Protein AF-A0A8C5LQL3-F1 (afdb_monomer)

Radius of gyration: 34.6 Å; Cα contacts (8 Å, |Δi|>4): 1559; chains: 1; bounding box: 92×81×126 Å

Sequence (1060 aa):
MASDPKKTKRLETPRVLIRLCDSFFYTSEKMIAPMVPAKKSVRVFYKLHPVTMYKIICDTGERFGLEMTELKWCPLKEDSRELVGNLFIHYRALDPWNEVLLAQYVEKLQSELQEFNITNVSIHEVKDQTTLSQPVISEIEYNVYKLKLNYENFQVQQTKLSTLEILPVEFQNIQMLLADLEESRTRIAIFSHNAVGKSFFLNLLLLLTSESHEDYGKQEKRKILLPEEIEGNPTVKVVKDEQFGDLPEAVRDLLSSVEDDEQDFKNLVQPLCNPLIFSNKENVQSEEQFSKLSDYFTDRKRIEIEPYLMPEKEFDESFLTTTKCVIKVKYGTTFQMKIEYFDEEQLQNQLFELVSLYQASEETESTYIFQEMKERAVTSLKAKLSILTEYDEERFKNQLESFKSPEDIKLYEDIKTFAGKTELHIGKGINATEDRLALRAILKDHTRQQPDNPMILRKQIAAVKSIVVYVPSKLLYGGKEILDMPGTDDSDPLAMSFIQDALDTVDVVLLISEYAFTIAGQEVKDTLKTSRFIKNWMQNSEKYKLMLLSYTEKTWQLGKNDLKKLQKLFEQENSKRQKEMSELSKLIHPDSLSQSMKDNTITSRVLPVLYTSIHAMQGNAHEIIEENEDYLKYAGIDQLITHLDAFIVQRNTSLIKEIEEKISALQNKQKNEVTEDQESKNGTSSQSTSFAQESSFLKKNEDLFSGVKKKLEHIITETVEKKMESIFVKFAQHAMKRWTQIGNRVNNPGIFNPQFYGKNPLFKDKLYILFDDLDKEMSPVFETLIRELQAALAEYKSQAIALFTSELDGKRVNSHTVGNSLEHALTWHFGKTRSSMNEHTCKLTFEKHLKDSLKRHLLEPAYKDGIEHTKRKMGRHIKNVLSAVRTSFLKDIISLCNERWPSNLARFMVRACNPLISNPKSQPQGCTFCGDIKCSVCFYIESSSTFKSSNKGTIYIIQDRLNCASKNVIYLITCKKCSAQYVGQTTQSIRRRFVYHLSTIKCKKDLALPKHYNTADHSLQDISLMVIEQVTNESSILQREQYWISELNTLKPSGLNCIN

Mean predicted aligned error: 15.99 Å

Organism: NCBI:txid445787

pLDDT: mean 78.41, std 15.05, range [25.22, 96.31]

Secondary structure (DSSP, 8-state):
----------PPPPEEEEEEEEPP-B-TTSPBP-B--GGG-HHHHHHH-HHHHHHHHHHHHHHTTEEEEEEEEEE-TT---TT-EEEEEEEEESS---HHHHHHHHHHHHHHHHTTT--SEEEEE-SS-------B--HHHHHHHHHHHHHHHHHHHHHHH-SSS---HHHHHHHHHHHHHHH--EEEEEEEGGGTTHHHHHHHHHHHTBPPHHHHHHGGGS----GGGS-S--BHHHHHHTT-TTS-HHHHHHHHT-S-TTSBHHHHHGGGEEE-----HHHHHGGGGGGGTHHHHHT-S------SSSPP------TTSS--PPEEEEE-SS-EEEEEEPPHHHHHHHHHHHHHHHTTTT-TT--HHHHHHHHHHHHHHHHHHHHHBS--HHHHHHTTTT--SGGGSPBPGGGGGTTT-EEEEE--SS-HHHHHHHHHHHHHHHH---TTS-HHHHHHHHHEEEEEEEE-BGGGTTTEEEEEPPP--TT-HHHHHHHHHHHTT-SEEEEEESSSSS---HHHHHHHHHSHHHHHHHH-TTTSEEEEEE--TTT----TT-HHHHHHHHHHHHHHHHHHHHHHHHHH-TT---HHHHHHSEEEE--HHHHHHHHT-SS-HHHHHHHTHHHHHHH-HHHHHHHHHHHHHHHHHHHHHHHHHHHHHHHHHHHHHTTSTTS--------PPPTHHHHHHHHHHHHHHHHHHHHHHHHHHHIIIIIIHHHHHHHHHHHHHHHHHHGGG---GGGG-GGGTT--TT-SS-GGGGSTTHHHHHHHHHHHHHHHHHHHHHHHHHHHHHHHHHHS-TTS--HHHHHHHHHHHHHHHH-SSSS-SSHHHHHHHHHHHHHHHHIIIIIHHHHHH-HHHHHHHHHHHHHHHHHHHHHHHHHHHHHHHHHTS-TTHHHHHHHHTS---S-TTSPPSEE---S-TT-TTTTTBPPBSEEE-TTT--EEE--SEE-TT--SEEEEEEETTT--EEEEEESS-HHHHHHHHHHHHHTT-SSHHHHHHTSTT--GGGEEEEEEEE-SSGGGHHHHHHHHHHHHT-BTTTSSB---

Foldseek 3Di:
DDDDDDPDPPPQQDKWKKKKFFAFDAAQLRFGAQADELQQTPLNCCVLPVPVVVCLLQVLQVVLQWHWDDKDWDADPPDPDPSHTIIMTMTGHRDDDDPVSQVVSVVSSQVVSVVSNHDRMDMDTDPDRDIFDHHDYQPLSSLLVSLVVLLVVVVVVVCVVDPDPDDFLLSVQLVQLSVCLLQVFFEEEEAEAQLACQLVVVLLQQNSFAHHQVVLQVCVVLQQCELVNDPDFDFLQCVVPVCPVSHWPLLVVVSLPDPPRRDGSCVVPVVQEDELFFDDVVVVVVSCLLLCLLCLQAPDQDGDDAGQFAHHNDSDPPLLWFQQAWEKEAATSAKKKKWFFAAPLRLLLLLCLLLLLVVPPDDPDDDPVLVVLSVLQNVNSQSLLVLFAPDHPVNCVVCSVVPLDSVSGDGDPLLVVRHRDMHMYDYSSNGRVSSRVSNRVVNCLLTTHDPPRDSSSSNNNSGTHYMYIHGNGPLNPSNYMYTSQNHLSSSHLLSLLNLQVSLQPHQEYEYEDQDQDDSPDPSSLVSCLPHNLVVVCLVPVLRHAYEYEYEHSVPDRHYPPCLVVLVVVVVVQVVSLVVRVCNVCVSNDPPSQDPVSSVRYHYAYAHSSNSSNLSSDDDRNSVSCVSCVSVNVSNCPVVVSVSVSVSSCSNCVVSSVVSVVSSVVVVVVVVVVVVPVPDDDDDDDDDDDDPPLLVVLLVVLVVLLVVLLVVLLVLLCCLLVPVLVVVLVVLLVVLVVVCVVCLVVPDGLSCLSLSSLQPRPSDPDGSCVSVPCVLVSCLVSQVVSVVSNLVSLVVSLVVQLVSLCVSPPNPQFDSVLLSSLSVSLSCLLQRDPSQGSHSVSLSVLLVVLLSVLSSPQQRNCSSNVDSVVSSVCVSVSSVSSSVSSSVSSSVVSSVSSVVSRDPCSSVLSSLSRHDPPPDPVDDDAFEDEPSPSPQPCSLQEDTDQWDAQPQPRDIDGQRHYHYQQAAQFKKKKAFQPPRAIDIDTGRGGNSVVVVVLVVCLVVCHPALSNVVQPPPPHHPNRIHMTTRYHDPDSVCSVVVSVVCCVVSVQEPPRHRDHDD

Structure (mmCIF, N/CA/C/O backbone):
data_AF-A0A8C5LQL3-F1
#
_entry.id   AF-A0A8C5LQL3-F1
#
loop_
_atom_site.group_PDB
_atom_site.id
_atom_site.type_symbol
_atom_site.label_atom_id
_atom_site.label_alt_id
_atom_site.label_comp_id
_atom_site.label_asym_id
_atom_site.label_entity_id
_atom_site.label_seq_id
_atom_site.pdbx_PDB_ins_code
_atom_site.Cartn_x
_atom_site.Cartn_y
_atom_site.Cartn_z
_atom_site.occupancy
_atom_site.B_iso_or_equiv
_atom_site.auth_seq_id
_atom_site.auth_comp_id
_atom_site.auth_asym_id
_atom_site.auth_atom_id
_atom_site.pdbx_PDB_model_num
ATOM 1 N N . MET A 1 1 ? -29.582 2.260 87.388 1.00 36.34 1 MET A N 1
ATOM 2 C CA . MET A 1 1 ? -28.469 2.815 86.591 1.00 36.34 1 MET A CA 1
ATOM 3 C C . MET A 1 1 ? -28.256 1.890 85.411 1.00 36.34 1 MET A C 1
ATOM 5 O O . MET A 1 1 ? -28.078 0.699 85.618 1.00 36.34 1 MET A O 1
ATOM 9 N N . ALA A 1 2 ? -28.447 2.422 84.207 1.00 36.22 2 ALA A N 1
ATOM 10 C CA . ALA A 1 2 ? -28.479 1.685 82.952 1.00 36.22 2 ALA A CA 1
ATOM 11 C C . ALA A 1 2 ? -27.072 1.219 82.543 1.00 36.22 2 ALA A C 1
ATOM 13 O O . ALA A 1 2 ? -26.143 2.022 82.549 1.00 36.22 2 ALA A O 1
ATOM 14 N N . SER A 1 3 ? -26.932 -0.053 82.163 1.00 34.62 3 SER A N 1
ATOM 15 C CA . SER A 1 3 ? -25.778 -0.552 81.412 1.00 34.62 3 SER A CA 1
ATOM 16 C C . SER A 1 3 ? -26.236 -0.892 79.997 1.00 34.62 3 SER A C 1
ATOM 18 O O . SER A 1 3 ? -27.052 -1.789 79.785 1.00 34.62 3 SER A O 1
ATOM 20 N N . ASP A 1 4 ? -25.728 -0.097 79.071 1.00 32.34 4 ASP A N 1
ATOM 21 C CA . ASP A 1 4 ? -26.021 -0.013 77.646 1.00 32.34 4 ASP A CA 1
ATOM 22 C C . ASP A 1 4 ? -25.769 -1.336 76.878 1.00 32.34 4 ASP A C 1
ATOM 24 O O . ASP A 1 4 ? -24.668 -1.893 76.966 1.00 32.34 4 ASP A O 1
ATOM 28 N N . PRO A 1 5 ? -26.739 -1.860 76.102 1.00 44.38 5 PRO A N 1
ATOM 29 C CA . PRO A 1 5 ? -26.546 -3.005 75.229 1.00 44.38 5 PRO A CA 1
ATOM 30 C C . PRO A 1 5 ? -26.355 -2.530 73.783 1.00 44.38 5 PRO A C 1
ATOM 32 O O . PRO A 1 5 ? -27.340 -2.226 73.117 1.00 44.38 5 PRO A O 1
ATOM 35 N N . LYS A 1 6 ? -25.110 -2.497 73.279 1.00 40.12 6 LYS A N 1
ATOM 36 C CA . LYS A 1 6 ? -24.743 -2.649 71.845 1.00 40.12 6 LYS A CA 1
ATOM 37 C C . LYS A 1 6 ? -23.243 -2.405 71.622 1.00 40.12 6 LYS A C 1
ATOM 39 O O . LYS A 1 6 ? -22.798 -1.306 71.315 1.00 40.12 6 LYS A O 1
ATOM 44 N N . LYS A 1 7 ? -22.456 -3.479 71.664 1.00 37.66 7 LYS A N 1
ATOM 45 C CA . LYS A 1 7 ? -21.254 -3.603 70.824 1.00 37.66 7 LYS A CA 1
ATOM 46 C C . LYS A 1 7 ? -21.450 -4.796 69.901 1.00 37.66 7 LYS A C 1
ATOM 48 O O . LYS A 1 7 ? -20.887 -5.866 70.099 1.00 37.66 7 LYS A O 1
ATOM 53 N N . THR A 1 8 ? -22.302 -4.614 68.897 1.00 37.97 8 THR A N 1
ATOM 54 C CA . THR A 1 8 ? -22.280 -5.438 67.690 1.00 37.97 8 THR A CA 1
ATOM 55 C C . THR A 1 8 ? -20.898 -5.274 67.060 1.00 37.97 8 THR A C 1
ATOM 57 O O . THR A 1 8 ? -20.534 -4.178 66.634 1.00 37.97 8 THR A O 1
ATOM 60 N N . LYS A 1 9 ? -20.102 -6.352 67.029 1.00 39.69 9 LYS A N 1
ATOM 61 C CA . LYS A 1 9 ? -18.964 -6.467 66.109 1.00 39.69 9 LYS A CA 1
ATOM 62 C C . LYS A 1 9 ? -19.510 -6.152 64.715 1.00 39.69 9 LYS A C 1
ATOM 64 O O . LYS A 1 9 ? -20.323 -6.919 64.207 1.00 39.69 9 LYS A O 1
ATOM 69 N N . ARG A 1 10 ? -19.124 -5.016 64.125 1.00 39.34 10 ARG A N 1
ATOM 70 C CA . ARG A 1 10 ? -19.306 -4.785 62.688 1.00 39.34 10 ARG A CA 1
ATOM 71 C C . ARG A 1 10 ? -18.568 -5.930 61.995 1.00 39.34 10 ARG A C 1
ATOM 73 O O . ARG A 1 10 ? -17.344 -5.969 62.070 1.00 39.34 10 ARG A O 1
ATOM 80 N N . LEU A 1 11 ? -19.295 -6.893 61.423 1.00 45.03 11 LEU A N 1
ATOM 81 C CA . LEU A 1 11 ? -18.706 -7.779 60.425 1.00 45.03 11 LEU A CA 1
ATOM 82 C C . LEU A 1 11 ? -18.199 -6.859 59.315 1.00 45.03 11 LEU A C 1
ATOM 84 O O . LEU A 1 11 ? -18.977 -6.079 58.765 1.00 45.03 11 LEU A O 1
ATOM 88 N N . GLU A 1 12 ? -16.895 -6.880 59.053 1.00 54.59 12 GLU A N 1
ATOM 89 C CA . GLU A 1 12 ? -16.355 -6.241 57.861 1.00 54.59 12 GLU A CA 1
ATOM 90 C C . GLU A 1 12 ? -17.033 -6.893 56.656 1.00 54.59 12 GLU A C 1
ATOM 92 O O . GLU A 1 12 ? -16.957 -8.104 56.462 1.00 54.59 12 GLU A O 1
ATOM 97 N N . THR A 1 13 ? -17.767 -6.090 55.891 1.00 59.94 13 THR A N 1
ATOM 98 C CA . THR A 1 13 ? -18.364 -6.508 54.622 1.00 59.94 13 THR A CA 1
ATOM 99 C C . THR A 1 13 ? -17.265 -7.069 53.714 1.00 59.94 13 THR A C 1
ATOM 101 O O . THR A 1 13 ? -16.231 -6.397 53.579 1.00 59.94 13 THR A O 1
ATOM 104 N N . PRO A 1 14 ? -17.455 -8.249 53.096 1.00 76.81 14 PRO A N 1
ATOM 105 C CA . PRO A 1 14 ? -16.435 -8.858 52.258 1.00 76.81 14 PRO A CA 1
ATOM 106 C C . PRO A 1 14 ? -16.069 -7.926 51.098 1.00 76.81 14 PRO A C 1
ATOM 108 O O . PRO A 1 14 ? -16.937 -7.357 50.431 1.00 76.81 14 PRO A O 1
ATOM 111 N N . ARG A 1 15 ? -14.763 -7.730 50.897 1.00 87.25 15 ARG A N 1
ATOM 112 C CA . ARG A 1 15 ? -14.224 -6.980 49.760 1.00 87.25 15 ARG A CA 1
ATOM 113 C C . ARG A 1 15 ? -14.029 -7.943 48.602 1.00 87.25 15 ARG A C 1
ATOM 115 O O . ARG A 1 15 ? -13.377 -8.967 48.783 1.00 87.25 15 ARG A O 1
ATOM 122 N N . VAL A 1 16 ? -14.565 -7.587 47.445 1.00 91.38 16 VAL A N 1
ATOM 123 C CA . VAL A 1 16 ? -14.417 -8.347 46.202 1.00 91.38 16 VAL A CA 1
ATOM 124 C C . VAL A 1 16 ? -13.525 -7.531 45.276 1.00 91.38 16 VAL A C 1
ATOM 126 O O . VAL A 1 16 ? -13.749 -6.335 45.088 1.00 91.38 16 VAL A O 1
ATOM 129 N N . LEU A 1 17 ? -12.486 -8.156 44.731 1.00 94.12 17 LEU A N 1
ATOM 130 C CA . LEU A 1 17 ? -11.541 -7.512 43.825 1.00 94.12 17 LEU A CA 1
ATOM 131 C C . LEU A 1 17 ? -11.580 -8.234 42.482 1.00 94.12 17 LEU A C 1
ATOM 133 O O . LEU A 1 17 ? -11.256 -9.415 42.404 1.00 94.12 17 LEU A O 1
ATOM 137 N N . ILE A 1 18 ? -11.964 -7.518 41.428 1.00 94.88 18 ILE A N 1
ATOM 138 C CA . ILE A 1 18 ? -12.095 -8.065 40.076 1.00 94.88 18 ILE A CA 1
ATOM 139 C C . ILE A 1 18 ? -11.036 -7.442 39.171 1.00 94.88 18 ILE A C 1
ATOM 141 O O . ILE A 1 18 ? -10.899 -6.222 39.113 1.00 94.88 18 ILE A O 1
ATOM 145 N N . ARG A 1 19 ? -10.289 -8.270 38.443 1.00 93.62 19 ARG A N 1
ATOM 146 C CA . ARG A 1 19 ? -9.353 -7.847 37.397 1.00 93.62 19 ARG A CA 1
ATOM 147 C C . ARG A 1 19 ? -10.013 -7.970 36.028 1.00 93.62 19 ARG A C 1
ATOM 149 O O . ARG A 1 19 ? -10.569 -9.018 35.707 1.00 93.62 19 ARG A O 1
ATOM 156 N N . LEU A 1 20 ? -9.890 -6.917 35.227 1.00 93.31 20 LEU A N 1
ATOM 157 C CA . LEU A 1 20 ? -10.367 -6.823 33.852 1.00 93.31 20 LEU A CA 1
ATOM 158 C C . LEU A 1 20 ? -9.174 -6.617 32.906 1.00 93.31 20 LEU A C 1
ATOM 160 O O . LEU A 1 20 ? -8.398 -5.667 33.066 1.00 93.31 20 LEU A O 1
ATOM 164 N N . CYS A 1 21 ? -9.020 -7.492 31.916 1.00 90.56 21 CYS A N 1
ATOM 165 C CA . CYS A 1 21 ? -7.963 -7.392 30.910 1.00 90.56 21 CYS A CA 1
ATOM 166 C C . CYS A 1 21 ? -8.397 -7.928 29.544 1.00 90.56 21 CYS A C 1
ATOM 168 O O . CYS A 1 21 ? -9.354 -8.689 29.433 1.00 90.56 21 CYS A O 1
ATOM 170 N N . ASP A 1 22 ? -7.675 -7.526 28.496 1.00 91.50 22 ASP A N 1
ATOM 171 C CA . ASP A 1 22 ? -7.796 -8.175 27.189 1.00 91.50 22 ASP A CA 1
ATOM 172 C C . ASP A 1 22 ? -7.301 -9.614 27.322 1.00 91.50 22 ASP A C 1
ATOM 174 O O . ASP A 1 22 ? -6.184 -9.849 27.795 1.00 91.50 22 ASP A O 1
ATOM 178 N N . SER A 1 23 ? -8.130 -10.563 26.907 1.00 88.06 23 SER A N 1
ATOM 179 C CA . SER A 1 23 ? -7.767 -11.964 26.868 1.00 88.06 23 SER A CA 1
ATOM 180 C C . SER A 1 23 ? -7.017 -12.268 25.581 1.00 88.06 23 SER A C 1
ATOM 182 O O . SER A 1 23 ? -7.392 -11.834 24.486 1.00 88.06 23 SER A O 1
ATOM 184 N N . PHE A 1 24 ? -5.971 -13.075 25.704 1.00 88.06 24 PHE A N 1
ATOM 185 C CA . PHE A 1 24 ? -5.487 -13.812 24.553 1.00 88.06 24 PHE A CA 1
ATOM 186 C C . PHE A 1 24 ? -6.610 -14.715 24.034 1.00 88.06 24 PHE A C 1
ATOM 188 O O . PHE A 1 24 ? -7.444 -15.208 24.796 1.00 88.06 24 PHE A O 1
ATOM 195 N N . PHE A 1 25 ? -6.660 -14.888 22.722 1.00 85.69 25 PHE A N 1
ATOM 196 C CA . PHE A 1 25 ? -7.626 -15.748 22.055 1.00 85.69 25 PHE A CA 1
ATOM 197 C C . PHE A 1 25 ? -6.888 -16.556 20.991 1.00 85.69 25 PHE A C 1
ATOM 199 O O . PHE A 1 25 ? -5.786 -16.188 20.578 1.00 85.69 25 PHE A O 1
ATOM 206 N N . TYR A 1 26 ? -7.484 -17.659 20.558 1.00 85.19 26 TYR A N 1
ATOM 207 C CA . TYR A 1 26 ? -6.888 -18.510 19.541 1.00 85.19 26 TYR A CA 1
ATOM 208 C C . TYR A 1 26 ? -7.285 -18.052 18.132 1.00 85.19 26 TYR A C 1
ATOM 210 O O . TYR A 1 26 ? -8.441 -17.708 17.876 1.00 85.19 26 TYR A O 1
ATOM 218 N N . THR A 1 27 ? -6.327 -18.050 17.207 1.00 82.25 27 THR A N 1
ATOM 219 C CA . THR A 1 27 ? -6.588 -17.901 15.771 1.00 82.25 27 THR A CA 1
ATOM 220 C C . THR A 1 27 ? -7.325 -19.133 15.228 1.00 82.25 27 THR A C 1
ATOM 222 O O . THR A 1 27 ? -7.516 -20.128 15.932 1.00 82.25 27 THR A O 1
ATOM 225 N N . SER A 1 28 ? -7.725 -19.088 13.954 1.00 76.88 28 SER A N 1
ATOM 226 C CA . SER A 1 28 ? -8.282 -20.248 13.233 1.00 76.88 28 SER A CA 1
ATOM 227 C C . SER A 1 28 ? -7.389 -21.495 13.322 1.00 76.88 28 SER A C 1
ATOM 229 O O . SER A 1 28 ? -7.892 -22.602 13.482 1.00 76.88 28 SER A O 1
ATOM 231 N N . GLU A 1 29 ? -6.071 -21.303 13.350 1.00 79.00 29 GLU A N 1
ATOM 232 C CA . GLU A 1 29 ? -5.063 -22.370 13.430 1.00 79.00 29 GLU A CA 1
ATOM 233 C C . GLU A 1 29 ? -4.716 -22.805 14.859 1.00 79.00 29 GLU A C 1
ATOM 235 O O . GLU A 1 29 ? -3.689 -23.443 15.083 1.00 79.00 29 GLU A O 1
ATOM 240 N N . LYS A 1 30 ? -5.541 -22.442 15.851 1.00 82.12 30 LYS A N 1
ATOM 241 C CA . LYS A 1 30 ? -5.298 -22.737 17.275 1.00 82.12 30 LYS A CA 1
ATOM 242 C C . LYS A 1 30 ? -3.956 -22.197 17.789 1.00 82.12 30 LYS A C 1
ATOM 244 O O . LYS A 1 30 ? -3.371 -22.763 18.705 1.00 82.12 30 LYS A O 1
ATOM 249 N N . MET A 1 31 ? -3.502 -21.068 17.245 1.00 87.38 31 MET A N 1
ATOM 250 C CA . MET A 1 31 ? -2.354 -20.320 17.767 1.00 87.38 31 MET A CA 1
ATOM 251 C C . MET A 1 31 ? -2.841 -19.200 18.677 1.00 87.38 31 MET A C 1
ATOM 253 O O . MET A 1 31 ? -3.824 -18.536 18.354 1.00 87.38 31 MET A O 1
ATOM 257 N N . ILE A 1 32 ? -2.157 -18.933 19.782 1.00 89.69 32 ILE A N 1
ATOM 258 C CA . ILE A 1 32 ? -2.463 -17.781 20.629 1.00 89.69 32 ILE A CA 1
ATOM 259 C C . ILE A 1 32 ? -2.162 -16.490 19.854 1.00 89.69 32 ILE A C 1
ATOM 261 O O . ILE A 1 32 ? -1.017 -16.229 19.486 1.00 89.69 32 ILE A O 1
ATOM 265 N N . ALA A 1 33 ? -3.174 -15.658 19.616 1.00 87.81 33 ALA A N 1
ATOM 266 C CA . ALA A 1 33 ? -3.022 -14.402 18.896 1.00 87.81 33 ALA A CA 1
ATOM 267 C C . ALA A 1 33 ? -2.321 -13.348 19.777 1.00 87.81 33 ALA A C 1
ATOM 269 O O . ALA A 1 33 ? -2.894 -12.919 20.782 1.00 87.81 33 ALA A O 1
ATOM 270 N N . PRO A 1 34 ? -1.129 -12.851 19.398 1.00 87.81 34 PRO A N 1
ATOM 271 C CA . PRO A 1 34 ? -0.365 -11.916 20.210 1.00 87.81 34 PRO A CA 1
ATOM 272 C C . PRO A 1 34 ? -0.844 -10.470 20.047 1.00 87.81 34 PRO A C 1
ATOM 274 O O . PRO A 1 34 ? -0.343 -9.594 20.738 1.00 87.81 34 PRO A O 1
ATOM 277 N N . MET A 1 35 ? -1.793 -10.190 19.143 1.00 88.12 35 MET A N 1
ATOM 278 C CA . MET A 1 35 ? -2.280 -8.837 18.851 1.00 88.12 35 MET A CA 1
ATOM 279 C C . MET A 1 35 ? -3.807 -8.726 18.946 1.00 88.12 35 MET A C 1
ATOM 281 O O . MET A 1 35 ? -4.543 -9.608 18.486 1.00 88.12 35 MET A O 1
ATOM 285 N N . VAL A 1 36 ? -4.299 -7.590 19.450 1.00 86.06 36 VAL A N 1
ATOM 286 C CA . VAL A 1 36 ? -5.730 -7.241 19.510 1.00 86.06 36 VAL A CA 1
ATOM 287 C C . VAL A 1 36 ? -5.995 -5.879 18.842 1.00 86.06 36 VAL A C 1
ATOM 289 O O . VAL A 1 36 ? -5.224 -4.948 19.072 1.00 86.06 36 VAL A O 1
ATOM 292 N N . PRO A 1 37 ? -7.057 -5.730 18.018 1.00 84.38 37 PRO A N 1
ATOM 293 C CA . PRO A 1 37 ? -7.395 -4.451 17.403 1.00 84.38 37 PRO A CA 1
ATOM 294 C C . PRO A 1 37 ? -7.768 -3.422 18.464 1.00 84.38 37 PRO A C 1
ATOM 296 O O . PRO A 1 37 ? -8.542 -3.733 19.376 1.00 84.38 37 PRO A O 1
ATOM 299 N N . ALA A 1 38 ? -7.299 -2.185 18.310 1.00 87.81 38 ALA A N 1
ATOM 300 C CA . ALA A 1 38 ? -7.559 -1.107 19.265 1.00 87.81 38 ALA A CA 1
ATOM 301 C C . ALA A 1 38 ? -9.063 -0.930 19.552 1.00 87.81 38 ALA A C 1
ATOM 303 O O . ALA A 1 38 ? -9.471 -0.830 20.706 1.00 87.81 38 ALA A O 1
ATOM 304 N N . LYS A 1 39 ? -9.908 -0.998 18.515 1.00 86.25 39 LYS A N 1
ATOM 305 C CA . LYS A 1 39 ? -11.375 -0.866 18.628 1.00 86.25 39 LYS A CA 1
ATOM 306 C C . LYS A 1 39 ? -12.080 -2.002 19.387 1.00 86.25 39 LYS A C 1
ATOM 308 O O . LYS A 1 39 ? -13.251 -1.855 19.710 1.00 86.25 39 LYS A O 1
ATOM 313 N N . LYS A 1 40 ? -11.414 -3.146 19.590 1.00 87.44 40 LYS A N 1
ATOM 314 C CA . LYS A 1 40 ? -11.954 -4.324 20.297 1.00 87.44 40 LYS A CA 1
ATOM 315 C C . LYS A 1 40 ? -11.401 -4.460 21.721 1.00 87.44 40 LYS A C 1
ATOM 317 O O . LYS A 1 40 ? -11.849 -5.338 22.450 1.00 87.44 40 LYS A O 1
ATOM 322 N N . SER A 1 41 ? -10.429 -3.627 22.102 1.00 91.75 41 SER A N 1
ATOM 323 C CA . SER A 1 41 ? -9.719 -3.730 23.378 1.00 91.75 41 SER A CA 1
ATOM 324 C C . SER A 1 41 ? -10.468 -3.051 24.523 1.00 91.75 41 SER A C 1
ATOM 326 O O . SER A 1 41 ? -10.856 -1.882 24.433 1.00 91.75 41 SER A O 1
ATOM 328 N N . VAL A 1 42 ? -10.563 -3.744 25.658 1.00 92.62 42 VAL A N 1
ATOM 329 C CA . VAL A 1 42 ? -11.141 -3.202 26.895 1.00 92.62 42 VAL A CA 1
ATOM 330 C C . VAL A 1 42 ? -10.278 -2.089 27.493 1.00 92.62 42 VAL A C 1
ATOM 332 O O . VAL A 1 42 ? -10.802 -1.144 28.085 1.00 92.62 42 VAL A O 1
ATOM 335 N N . ARG A 1 43 ? -8.952 -2.151 27.299 1.00 92.25 43 ARG A N 1
ATOM 336 C CA . ARG A 1 43 ? -8.012 -1.115 27.760 1.00 92.25 43 ARG A CA 1
ATOM 337 C C . ARG A 1 43 ? -8.214 0.185 26.995 1.00 92.25 43 ARG A C 1
ATOM 339 O O . ARG A 1 43 ? -8.293 1.250 27.603 1.00 92.25 43 ARG A O 1
ATOM 346 N N . VAL A 1 44 ? -8.337 0.091 25.671 1.00 92.44 44 VAL A N 1
ATOM 347 C CA . VAL A 1 44 ? -8.620 1.250 24.813 1.00 92.44 44 VAL A CA 1
ATOM 348 C C . VAL A 1 44 ? -9.995 1.822 25.140 1.00 92.44 44 VAL A C 1
ATOM 350 O O . VAL A 1 44 ? -10.124 3.035 25.292 1.00 92.44 44 VAL A O 1
ATOM 353 N N . PHE A 1 45 ? -11.002 0.966 25.332 1.00 92.81 45 PHE A N 1
ATOM 354 C CA . PHE A 1 45 ? -12.340 1.402 25.723 1.00 92.81 45 PHE A CA 1
ATOM 355 C C . PHE A 1 45 ? -12.346 2.156 27.056 1.00 92.81 45 PHE A C 1
ATOM 357 O O . PHE A 1 45 ? -12.906 3.245 27.134 1.00 92.81 45 PHE A O 1
ATOM 364 N N . TYR A 1 46 ? -11.658 1.645 28.081 1.00 92.19 46 TYR A N 1
ATOM 365 C CA . TYR A 1 46 ? -11.506 2.341 29.361 1.00 92.19 46 TYR A CA 1
ATOM 366 C C . TYR A 1 46 ? -10.839 3.717 29.203 1.00 92.19 46 TYR A C 1
ATOM 368 O O . TYR A 1 46 ? -11.299 4.693 29.794 1.00 92.19 46 TYR A O 1
ATOM 376 N N . LYS A 1 47 ? -9.780 3.816 28.389 1.00 90.50 47 LYS A N 1
ATOM 377 C CA . LYS A 1 47 ? -9.041 5.071 28.173 1.00 90.50 47 LYS A CA 1
ATOM 378 C C . LYS A 1 47 ? -9.844 6.112 27.396 1.00 90.50 47 LYS A C 1
ATOM 380 O O . LYS A 1 47 ? -9.789 7.290 27.735 1.00 90.50 47 LYS A O 1
ATOM 385 N N . LEU A 1 48 ? -10.584 5.689 26.371 1.00 89.94 48 LEU A N 1
ATOM 386 C CA . LEU A 1 48 ? -11.329 6.596 25.494 1.00 89.94 48 LEU A CA 1
ATOM 387 C C . LEU A 1 48 ? -12.763 6.880 25.978 1.00 89.94 48 LEU A C 1
ATOM 389 O O . LEU A 1 48 ? -13.303 7.946 25.689 1.00 89.94 48 LEU A O 1
ATOM 393 N N . HIS A 1 49 ? -13.370 5.972 26.748 1.00 89.75 49 HIS A N 1
ATOM 394 C CA . HIS A 1 49 ? -14.735 6.086 27.278 1.00 89.75 49 HIS A CA 1
ATOM 395 C C . HIS A 1 49 ? -14.830 5.790 28.789 1.00 89.75 49 HIS A C 1
ATOM 397 O O . HIS A 1 49 ? -15.658 4.974 29.210 1.00 89.75 49 HIS A O 1
ATOM 403 N N . PRO A 1 50 ? -14.050 6.472 29.651 1.00 90.06 50 PRO A N 1
ATOM 404 C CA . PRO A 1 50 ? -13.971 6.141 31.076 1.00 90.06 50 PRO A CA 1
ATOM 405 C C . PRO A 1 50 ? -15.317 6.258 31.808 1.00 90.06 50 PRO A C 1
ATOM 407 O O . PRO A 1 50 ? -15.600 5.462 32.699 1.00 90.06 50 PRO A O 1
ATOM 410 N N . VAL A 1 51 ? -16.175 7.208 31.415 1.00 90.12 51 VAL A N 1
ATOM 411 C CA . VAL A 1 51 ? -17.504 7.410 32.026 1.00 90.12 51 VAL A CA 1
ATOM 412 C C . VAL A 1 51 ? -18.456 6.264 31.685 1.00 90.12 51 VAL A C 1
ATOM 414 O O . VAL A 1 51 ? -19.123 5.734 32.571 1.00 90.12 51 VAL A O 1
ATOM 417 N N . THR A 1 52 ? -18.508 5.864 30.412 1.00 91.81 52 THR A N 1
ATOM 418 C CA . THR A 1 52 ? -19.331 4.732 29.963 1.00 91.81 52 THR A CA 1
ATOM 419 C C . THR A 1 52 ? -18.872 3.445 30.635 1.00 91.81 52 THR A C 1
ATOM 421 O O . THR A 1 52 ? -19.699 2.701 31.150 1.00 91.81 52 THR A O 1
ATOM 424 N N . MET A 1 53 ? -17.556 3.227 30.702 1.00 92.88 53 MET A N 1
ATOM 425 C CA . MET A 1 53 ? -16.960 2.077 31.376 1.00 92.88 53 MET A CA 1
ATOM 426 C C . MET A 1 53 ? -17.324 2.030 32.865 1.00 92.88 53 MET A C 1
ATOM 428 O O . MET A 1 53 ? -17.795 1.006 33.351 1.00 92.88 53 MET A O 1
ATOM 432 N N . TYR A 1 54 ? -17.172 3.151 33.577 1.00 93.56 54 TYR A N 1
ATOM 433 C CA . TYR A 1 54 ? -17.559 3.266 34.985 1.00 93.56 54 TYR A CA 1
ATOM 434 C C . TYR A 1 54 ? -19.037 2.919 35.188 1.00 93.56 54 TYR A C 1
ATOM 436 O O . TYR A 1 54 ? -19.373 2.151 36.083 1.00 93.56 54 TYR A O 1
ATOM 444 N N . LYS A 1 55 ? -19.917 3.445 34.326 1.00 93.69 55 LYS A N 1
ATOM 445 C CA . LYS A 1 55 ? -21.354 3.179 34.394 1.00 93.69 55 LYS A CA 1
ATOM 446 C C . LYS A 1 55 ? -21.678 1.697 34.194 1.00 93.69 55 LYS A C 1
ATOM 448 O O . LYS A 1 55 ? -22.393 1.143 35.015 1.00 93.69 55 LYS A O 1
ATOM 453 N N . ILE A 1 56 ? -21.134 1.061 33.155 1.00 93.81 56 ILE A N 1
ATOM 454 C CA . ILE A 1 56 ? -21.333 -0.376 32.887 1.00 93.81 56 ILE A CA 1
ATOM 455 C C . ILE A 1 56 ? -20.931 -1.208 34.112 1.00 93.81 56 ILE A C 1
ATOM 457 O O . ILE A 1 56 ? -21.680 -2.071 34.566 1.00 93.81 56 ILE A O 1
ATOM 461 N N . ILE A 1 57 ? -19.763 -0.912 34.685 1.00 94.62 57 ILE A N 1
ATOM 462 C CA . ILE A 1 57 ? -19.225 -1.638 35.838 1.00 94.62 57 ILE A CA 1
ATOM 463 C C . ILE A 1 57 ? -20.092 -1.431 37.094 1.00 94.62 57 ILE A C 1
ATOM 465 O O . ILE A 1 57 ? -20.357 -2.396 37.816 1.00 94.62 57 ILE A O 1
ATOM 469 N N . CYS A 1 58 ? -20.555 -0.207 37.360 1.00 93.38 58 CYS A N 1
ATOM 470 C CA . CYS A 1 58 ? -21.467 0.077 38.473 1.00 93.38 58 CYS A CA 1
ATOM 471 C C . CYS A 1 58 ? -22.823 -0.606 38.288 1.00 93.38 58 CYS A C 1
ATOM 473 O O . CYS A 1 58 ? -23.230 -1.378 39.151 1.00 93.38 58 CYS A O 1
ATOM 475 N N . ASP A 1 59 ? -23.481 -0.370 37.150 1.00 93.75 59 ASP A N 1
ATOM 476 C CA . ASP A 1 59 ? -24.815 -0.892 36.848 1.00 93.75 59 ASP A CA 1
ATOM 477 C C . ASP A 1 59 ? -24.818 -2.428 36.853 1.00 93.75 59 ASP A C 1
ATOM 479 O O . ASP A 1 59 ? -25.794 -3.047 37.279 1.00 93.75 59 ASP A O 1
ATOM 483 N N . THR A 1 60 ? -23.730 -3.059 36.395 1.00 94.38 60 THR A N 1
ATOM 484 C CA . THR A 1 60 ? -23.563 -4.510 36.513 1.00 94.38 60 THR A CA 1
ATOM 485 C C . THR A 1 60 ? -23.386 -4.911 37.975 1.00 94.38 60 THR A C 1
ATOM 487 O O . THR A 1 60 ? -24.111 -5.780 38.445 1.00 94.38 60 THR A O 1
ATOM 490 N N . GLY A 1 61 ? -22.465 -4.283 38.715 1.00 92.25 61 GLY A N 1
ATOM 491 C CA . GLY A 1 61 ? -22.199 -4.617 40.119 1.00 92.25 61 GLY A CA 1
ATOM 492 C C . GLY A 1 61 ? -23.440 -4.525 41.014 1.00 92.25 61 GLY A C 1
ATOM 493 O O . GLY A 1 61 ? -23.734 -5.467 41.750 1.00 92.25 61 GLY A O 1
ATOM 494 N N . GLU A 1 62 ? -24.220 -3.450 40.889 1.00 92.69 62 GLU A N 1
ATOM 495 C CA . GLU A 1 62 ? -25.436 -3.226 41.682 1.00 92.69 62 GLU A CA 1
ATOM 496 C C . GLU A 1 62 ? -26.469 -4.347 41.501 1.00 92.69 62 GLU A C 1
ATOM 498 O O . GLU A 1 62 ? -27.095 -4.775 42.472 1.00 92.69 62 GLU A O 1
ATOM 503 N N . ARG A 1 63 ? -26.605 -4.893 40.282 1.00 92.56 63 ARG A N 1
ATOM 504 C CA . ARG A 1 63 ? -27.515 -6.021 39.997 1.00 92.56 63 ARG A CA 1
ATOM 505 C C . ARG A 1 63 ? -27.140 -7.301 40.738 1.00 92.56 63 ARG A C 1
ATOM 507 O O . ARG A 1 63 ? -28.002 -8.156 40.920 1.00 92.56 63 ARG A O 1
ATOM 514 N N . PHE A 1 64 ? -25.883 -7.429 41.150 1.00 92.81 64 PHE A N 1
ATOM 515 C CA . PHE A 1 64 ? -25.358 -8.581 41.880 1.00 92.81 64 PHE A CA 1
ATOM 516 C C . PHE A 1 64 ? -25.035 -8.257 43.348 1.00 92.81 64 PHE A C 1
ATOM 518 O O . PHE A 1 64 ? -24.296 -8.999 43.991 1.00 92.81 64 PHE A O 1
ATOM 525 N N . GLY A 1 65 ? -25.574 -7.157 43.892 1.00 89.62 65 GLY A N 1
ATOM 526 C CA . GLY A 1 65 ? -25.364 -6.781 45.293 1.00 89.62 65 GLY A CA 1
ATOM 527 C C . GLY A 1 65 ? -23.938 -6.306 45.595 1.00 89.62 65 GLY A C 1
ATOM 528 O O . GLY A 1 65 ? -23.467 -6.440 46.726 1.00 89.62 65 GLY A O 1
ATOM 529 N N . LEU A 1 66 ? -23.232 -5.766 44.597 1.00 92.38 66 LEU A N 1
ATOM 530 C CA . LEU A 1 66 ? -21.887 -5.215 44.740 1.00 92.38 66 LEU A CA 1
ATOM 531 C C . LEU A 1 66 ? -21.902 -3.684 44.634 1.00 92.38 66 LEU A C 1
ATOM 533 O O . LEU A 1 66 ? -22.301 -3.116 43.622 1.00 92.38 66 LEU A O 1
ATOM 537 N N . GLU A 1 67 ? -21.389 -3.010 45.660 1.00 92.19 67 GLU A N 1
ATOM 538 C CA . GLU A 1 67 ? -21.176 -1.559 45.672 1.00 92.19 67 GLU A CA 1
ATOM 539 C C . GLU A 1 67 ? -19.737 -1.257 45.232 1.00 92.19 67 GLU A C 1
ATOM 541 O O . GLU A 1 67 ? -18.784 -1.632 45.923 1.00 92.19 67 GLU A O 1
ATOM 546 N N . MET A 1 68 ? -19.546 -0.611 44.075 1.00 91.94 68 MET A N 1
ATOM 547 C CA . MET A 1 68 ? -18.200 -0.300 43.581 1.00 91.94 68 MET A CA 1
ATOM 548 C C . MET A 1 68 ? -17.566 0.815 44.414 1.00 91.94 68 MET A C 1
ATOM 550 O O . MET A 1 68 ? -18.103 1.915 44.512 1.00 91.94 68 MET A O 1
ATOM 554 N N . THR A 1 69 ? -16.394 0.548 44.983 1.00 91.12 69 THR A N 1
ATOM 555 C CA . THR A 1 69 ? -15.656 1.516 45.800 1.00 91.12 69 THR A CA 1
ATOM 556 C C . THR A 1 69 ? -14.556 2.228 45.024 1.00 91.12 69 THR A C 1
ATOM 558 O O . THR A 1 69 ? -14.287 3.397 45.284 1.00 91.12 69 THR A O 1
ATOM 561 N N . GLU A 1 70 ? -13.886 1.534 44.102 1.00 91.81 70 GLU A N 1
ATOM 562 C CA . GLU A 1 70 ? -12.759 2.090 43.347 1.00 91.81 70 GLU A CA 1
ATOM 563 C C . GLU A 1 70 ? -12.588 1.365 42.007 1.00 91.81 70 GLU A C 1
ATOM 565 O O . GLU A 1 70 ? -12.692 0.141 41.941 1.00 91.81 70 GLU A O 1
ATOM 570 N N . LEU A 1 71 ? -12.263 2.116 40.952 1.00 91.81 71 LEU A N 1
ATOM 571 C CA . LEU A 1 71 ? -11.809 1.589 39.667 1.00 91.81 71 LEU A CA 1
ATOM 572 C C . LEU A 1 71 ? -10.379 2.076 39.411 1.00 91.81 71 LEU A C 1
ATOM 574 O O . LEU A 1 71 ? -10.157 3.274 39.231 1.00 91.81 71 LEU A O 1
ATOM 578 N N . LYS A 1 72 ? -9.406 1.162 39.397 1.00 91.25 72 LYS A N 1
ATOM 579 C CA . LYS A 1 72 ? -7.974 1.487 39.402 1.00 91.25 72 LYS A CA 1
ATOM 580 C C . LYS A 1 72 ? -7.242 0.893 38.201 1.00 91.25 72 LYS A C 1
ATOM 582 O O . LYS A 1 72 ? -7.293 -0.311 37.967 1.00 91.25 72 LYS A O 1
ATOM 587 N N . TRP A 1 73 ? -6.501 1.730 37.477 1.00 90.56 73 TRP A N 1
ATOM 588 C CA . TRP A 1 73 ? -5.544 1.297 36.455 1.00 90.56 73 TRP A CA 1
ATOM 589 C C . TRP A 1 73 ? -4.187 0.982 37.089 1.00 90.56 73 TRP A C 1
ATOM 591 O O . TRP A 1 73 ? -3.620 1.828 37.785 1.00 90.56 73 TRP A O 1
ATOM 601 N N . CYS A 1 74 ? -3.644 -0.203 36.819 1.00 88.38 74 CYS A N 1
ATOM 602 C CA . CYS A 1 74 ? -2.316 -0.609 37.269 1.00 88.38 74 CYS A CA 1
ATOM 603 C C . CYS A 1 74 ? -1.425 -0.917 36.052 1.00 88.38 74 CYS A C 1
ATOM 605 O O . CYS A 1 74 ? -1.691 -1.895 35.352 1.00 88.38 74 CYS A O 1
ATOM 607 N N . PRO A 1 75 ? -0.378 -0.112 35.781 1.00 82.81 75 PRO A N 1
ATOM 608 C CA . PRO A 1 75 ? 0.534 -0.358 34.667 1.00 82.81 75 PRO A CA 1
ATOM 609 C C . PRO A 1 75 ? 1.395 -1.607 34.906 1.00 82.81 75 PRO A C 1
ATOM 611 O O . PRO A 1 75 ? 1.734 -1.920 36.052 1.00 82.81 75 PRO A O 1
ATOM 614 N N . LEU A 1 76 ? 1.784 -2.285 33.825 1.00 74.75 76 LEU A N 1
ATOM 615 C CA . LEU A 1 76 ? 2.775 -3.364 33.878 1.00 74.75 76 LEU A CA 1
ATOM 616 C C . LEU A 1 76 ? 4.158 -2.732 34.126 1.00 74.75 76 LEU A C 1
ATOM 618 O O . LEU A 1 76 ? 4.548 -1.784 33.439 1.00 74.75 76 LEU A O 1
ATOM 622 N N . LYS A 1 77 ? 4.890 -3.197 35.144 1.00 58.62 77 LYS A N 1
ATOM 623 C CA . LYS A 1 77 ? 6.211 -2.645 35.484 1.00 58.62 77 LYS A CA 1
ATOM 624 C C . LYS A 1 77 ? 7.229 -3.078 34.428 1.00 58.62 77 LYS A C 1
ATOM 626 O O . LYS A 1 77 ? 7.670 -4.209 34.504 1.00 58.62 77 LYS A O 1
ATOM 631 N N . GLU A 1 78 ? 7.556 -2.180 33.493 1.00 55.59 78 GLU A N 1
ATOM 632 C CA . GLU A 1 78 ? 8.782 -2.100 32.654 1.00 55.59 78 GLU A CA 1
ATOM 633 C C . GLU A 1 78 ? 8.542 -1.367 31.314 1.00 55.59 78 GLU A C 1
ATOM 635 O O . GLU A 1 78 ? 9.511 -1.010 30.648 1.00 55.59 78 GLU A O 1
ATOM 640 N N . ASP A 1 79 ? 7.293 -1.066 30.931 1.00 49.69 79 ASP A N 1
ATOM 641 C CA . ASP A 1 79 ? 6.980 -0.477 29.617 1.00 49.69 79 ASP A CA 1
ATOM 642 C C . ASP A 1 79 ? 6.617 1.022 29.707 1.00 49.69 79 ASP A C 1
ATOM 644 O O . ASP A 1 79 ? 5.868 1.457 30.584 1.00 49.69 79 ASP A O 1
ATOM 648 N N . SER A 1 80 ? 7.138 1.839 28.786 1.00 51.16 80 SER A N 1
ATOM 649 C CA . SER A 1 80 ? 6.897 3.294 28.714 1.00 51.16 80 SER A CA 1
ATOM 650 C C . SER A 1 80 ? 5.568 3.663 28.034 1.00 51.16 80 SER A C 1
ATOM 652 O O . SER A 1 80 ? 5.282 4.843 27.823 1.00 51.16 80 SER A O 1
ATOM 654 N N . ARG A 1 81 ? 4.756 2.662 27.671 1.00 64.50 81 ARG A N 1
ATOM 655 C CA . ARG A 1 81 ? 3.571 2.805 26.817 1.00 64.50 81 ARG A CA 1
ATOM 656 C C . ARG A 1 81 ? 2.271 2.895 27.618 1.00 64.50 81 ARG A C 1
ATOM 658 O O . ARG A 1 81 ? 1.993 2.087 28.498 1.00 64.50 81 ARG A O 1
ATOM 665 N N . GLU A 1 82 ? 1.423 3.857 27.249 1.00 70.31 82 GLU A N 1
ATOM 666 C CA . GLU A 1 82 ? 0.196 4.236 27.974 1.00 70.31 82 GLU A CA 1
ATOM 667 C C . GLU A 1 82 ? -0.839 3.099 28.132 1.00 70.31 82 GLU A C 1
ATOM 669 O O . GLU A 1 82 ? -1.612 3.082 29.097 1.00 70.31 82 GLU A O 1
ATOM 674 N N . LEU A 1 83 ? -0.859 2.150 27.190 1.00 80.62 83 LEU A N 1
ATOM 675 C CA . LEU A 1 83 ? -1.851 1.070 27.096 1.00 80.62 83 LEU A CA 1
ATOM 676 C C . LEU A 1 83 ? -1.405 -0.256 27.736 1.00 80.62 83 LEU A C 1
ATOM 678 O O . LEU A 1 83 ? -2.107 -1.262 27.619 1.00 80.62 83 LEU A O 1
ATOM 682 N N . VAL A 1 84 ? -0.252 -0.298 28.404 1.00 80.00 84 VAL A N 1
ATOM 683 C CA . VAL A 1 84 ? 0.272 -1.534 29.003 1.00 80.00 84 VAL A CA 1
ATOM 684 C C . VAL A 1 84 ? -0.076 -1.575 30.496 1.00 80.00 84 VAL A C 1
ATOM 686 O O . VAL A 1 84 ? 0.551 -0.912 31.320 1.00 80.00 84 VAL A O 1
ATOM 689 N N . GLY A 1 85 ? -1.122 -2.325 30.852 1.00 83.44 85 GLY A N 1
ATOM 690 C CA . GLY A 1 85 ? -1.599 -2.465 32.230 1.00 83.44 85 GLY A CA 1
ATOM 691 C C . GLY A 1 85 ? -2.974 -3.124 32.339 1.00 83.44 85 GLY A C 1
ATOM 692 O O . GLY A 1 85 ? -3.669 -3.295 31.338 1.00 83.44 85 GLY A O 1
ATOM 693 N N . ASN A 1 86 ? -3.368 -3.454 33.569 1.00 88.94 86 ASN A N 1
ATOM 694 C CA . ASN A 1 86 ? -4.641 -4.098 33.894 1.00 88.94 86 ASN A CA 1
ATOM 695 C C . ASN A 1 86 ? -5.572 -3.133 34.639 1.00 88.94 86 ASN A C 1
ATOM 697 O O . ASN A 1 86 ? -5.129 -2.220 35.346 1.00 88.94 86 ASN A O 1
ATOM 701 N N . LEU A 1 87 ? -6.877 -3.373 34.523 1.00 92.31 87 LEU A N 1
ATOM 702 C CA . LEU A 1 87 ? -7.903 -2.634 35.247 1.00 92.31 87 LEU A CA 1
ATOM 703 C C . LEU A 1 87 ? -8.384 -3.460 36.446 1.00 92.31 87 LEU A C 1
ATOM 705 O O . LEU A 1 87 ? -8.672 -4.645 36.305 1.00 92.31 87 LEU A O 1
ATOM 709 N N . PHE A 1 88 ? -8.478 -2.839 37.618 1.00 94.25 88 PHE A N 1
ATOM 710 C CA . PHE A 1 88 ? -8.943 -3.471 38.852 1.00 94.25 88 PHE A CA 1
ATOM 711 C C . PHE A 1 88 ? -10.176 -2.758 39.387 1.00 94.25 88 PHE A C 1
ATOM 713 O O . PHE A 1 88 ? -10.178 -1.537 39.548 1.00 94.25 88 PHE A O 1
ATOM 720 N N . ILE A 1 89 ? -11.203 -3.534 39.698 1.00 95.12 89 ILE A N 1
ATOM 721 C CA . ILE A 1 89 ? -12.478 -3.076 40.226 1.00 95.12 89 ILE A CA 1
ATOM 722 C C . ILE A 1 89 ? -12.573 -3.546 41.673 1.00 95.12 89 ILE A C 1
ATOM 724 O O . ILE A 1 89 ? -12.531 -4.745 41.949 1.00 95.12 89 ILE A O 1
ATOM 728 N N . HIS A 1 90 ? -12.688 -2.601 42.598 1.00 94.62 90 HIS A N 1
ATOM 729 C CA . HIS A 1 90 ? -12.898 -2.881 44.012 1.00 94.62 90 HIS A CA 1
ATOM 730 C C . HIS A 1 90 ? -14.372 -2.737 44.328 1.00 94.62 90 HIS A C 1
ATOM 732 O O . HIS A 1 90 ? -14.959 -1.677 44.099 1.00 94.62 90 HIS A O 1
ATOM 738 N N . TYR A 1 91 ? -14.940 -3.786 44.900 1.00 94.62 91 TYR A N 1
ATOM 739 C CA . TYR A 1 91 ? -16.316 -3.831 45.350 1.00 94.62 91 TYR A CA 1
ATOM 740 C C . TYR A 1 91 ? -16.400 -4.114 46.845 1.00 94.62 91 TYR A C 1
ATOM 742 O O . TYR A 1 91 ? -15.573 -4.815 47.440 1.00 94.62 91 TYR A O 1
ATOM 750 N N . ARG A 1 92 ? -17.477 -3.617 47.441 1.00 92.06 92 ARG A N 1
ATOM 751 C CA . ARG A 1 92 ? -18.008 -4.085 48.713 1.00 92.06 92 ARG A CA 1
ATOM 752 C C . ARG A 1 92 ? -19.237 -4.945 48.432 1.00 92.06 92 ARG A C 1
ATOM 754 O O . ARG A 1 92 ? -20.187 -4.465 47.824 1.00 92.06 92 ARG A O 1
ATOM 761 N N . ALA A 1 93 ? -19.231 -6.190 48.896 1.00 90.00 93 ALA A N 1
ATOM 762 C CA . ALA A 1 93 ? -20.396 -7.058 48.781 1.00 90.00 93 ALA A CA 1
ATOM 763 C C . ALA A 1 93 ? -21.428 -6.729 49.872 1.00 90.00 93 ALA A C 1
ATOM 765 O O . ALA A 1 93 ? -21.100 -6.702 51.064 1.00 90.00 93 ALA A O 1
ATOM 766 N N . LEU A 1 94 ? -22.661 -6.451 49.446 1.00 86.00 94 LEU A N 1
ATOM 767 C CA . LEU A 1 94 ? -23.823 -6.202 50.305 1.00 86.00 94 LEU A CA 1
ATOM 768 C C . LEU A 1 94 ? -24.546 -7.510 50.664 1.00 86.00 94 LEU A C 1
ATOM 770 O O . LEU A 1 94 ? -25.090 -7.623 51.761 1.00 86.00 94 LEU A O 1
ATOM 774 N N . ASP A 1 95 ? -24.465 -8.500 49.773 1.00 81.56 95 ASP A N 1
ATOM 775 C CA . ASP A 1 95 ? -25.038 -9.842 49.896 1.00 81.56 95 ASP A CA 1
ATOM 776 C C . ASP A 1 95 ? -23.939 -10.932 49.865 1.00 81.56 95 ASP A C 1
ATOM 778 O O . ASP A 1 95 ? -22.780 -10.639 49.553 1.00 81.56 95 ASP A O 1
ATOM 782 N N . PRO A 1 96 ? -24.247 -12.203 50.203 1.00 80.94 96 PRO A N 1
ATOM 783 C CA . PRO A 1 96 ? -23.277 -13.296 50.129 1.00 80.94 96 PRO A CA 1
ATOM 784 C C . PRO A 1 96 ? -22.742 -13.506 48.702 1.00 80.94 96 PRO A C 1
ATOM 786 O O . PRO A 1 96 ? -23.464 -13.978 47.827 1.00 80.94 96 PRO A O 1
ATOM 789 N N . TRP A 1 97 ? -21.462 -13.203 48.485 1.00 88.06 97 TRP A N 1
ATOM 790 C CA . TRP A 1 97 ? -20.759 -13.398 47.212 1.00 88.06 97 TRP A CA 1
ATOM 791 C C . TRP A 1 97 ? -20.217 -14.830 47.079 1.00 88.06 97 TRP A C 1
ATOM 793 O O . TRP A 1 97 ? -19.660 -15.372 48.036 1.00 88.06 97 TRP A O 1
ATOM 803 N N . ASN A 1 98 ? -20.394 -15.464 45.916 1.00 88.19 98 ASN A N 1
ATOM 804 C CA . ASN A 1 98 ? -19.957 -16.840 45.653 1.00 88.19 98 ASN A CA 1
ATOM 805 C C . ASN A 1 98 ? -19.628 -17.066 44.164 1.00 88.19 98 ASN A C 1
ATOM 807 O O . ASN A 1 98 ? -19.915 -16.218 43.322 1.00 88.19 98 ASN A O 1
ATOM 811 N N . GLU A 1 99 ? -19.068 -18.234 43.836 1.00 88.44 99 GLU A N 1
ATOM 812 C CA . GLU A 1 99 ? -18.644 -18.579 42.468 1.00 88.44 99 GLU A CA 1
ATOM 813 C C . GLU A 1 99 ? -19.788 -18.575 41.438 1.00 88.44 99 GLU A C 1
ATOM 815 O O . GLU A 1 99 ? -19.567 -18.219 40.282 1.00 88.44 99 GLU A O 1
ATOM 820 N N . VAL A 1 100 ? -21.019 -18.920 41.840 1.00 91.38 100 VAL A N 1
ATOM 821 C CA . VAL A 1 100 ? -22.185 -18.905 40.937 1.00 91.38 100 VAL A CA 1
ATOM 822 C C . VAL A 1 100 ? -22.544 -17.471 40.549 1.00 91.38 100 VAL A C 1
ATOM 824 O O . VAL A 1 100 ? -22.770 -17.189 39.373 1.00 91.38 100 VAL A O 1
ATOM 827 N N . LEU A 1 101 ? -22.555 -16.557 41.521 1.00 91.25 101 LEU A N 1
ATOM 828 C CA . LEU A 1 101 ? -22.793 -15.133 41.278 1.00 91.25 101 LEU A CA 1
ATOM 829 C C . LEU A 1 101 ? -21.656 -14.500 40.471 1.00 91.25 101 LEU A C 1
ATOM 831 O O . LEU A 1 101 ? -21.931 -13.709 39.572 1.00 91.25 101 LEU A O 1
ATOM 835 N N . LEU A 1 102 ? -20.402 -14.889 40.724 1.00 92.38 102 LEU A N 1
ATOM 836 C CA . LEU A 1 102 ? -19.258 -14.454 39.921 1.00 92.38 102 LEU A CA 1
ATOM 837 C C . LEU A 1 102 ? -19.421 -14.869 38.453 1.00 92.38 102 LEU A C 1
ATOM 839 O O . LEU A 1 102 ? -19.253 -14.031 37.574 1.00 92.38 102 LEU A O 1
ATOM 843 N N . ALA A 1 103 ? -19.789 -16.123 38.172 1.00 92.50 103 ALA A N 1
ATOM 844 C CA . ALA A 1 103 ? -19.994 -16.588 36.799 1.00 92.50 103 ALA A CA 1
ATOM 845 C C . ALA A 1 103 ? -21.093 -15.787 36.073 1.00 92.50 103 ALA A C 1
ATOM 847 O O . ALA A 1 103 ? -20.890 -15.346 34.941 1.00 92.50 103 ALA A O 1
ATOM 848 N N . GLN A 1 104 ? -22.219 -15.527 36.747 1.00 94.50 104 GLN A N 1
ATOM 849 C CA . GLN A 1 104 ? -23.312 -14.711 36.201 1.00 94.50 104 GLN A CA 1
ATOM 850 C C . GLN A 1 104 ? -22.902 -13.246 35.990 1.00 94.50 104 GLN A C 1
ATOM 852 O O . GLN A 1 104 ? -23.264 -12.639 34.982 1.00 94.50 104 GLN A O 1
ATOM 857 N N . TYR A 1 105 ? -22.128 -12.678 36.918 1.00 95.31 105 TYR A N 1
ATOM 858 C CA . TYR A 1 105 ? -21.562 -11.337 36.788 1.00 95.31 105 TYR A CA 1
ATOM 859 C C . TYR A 1 105 ? -20.631 -11.240 35.577 1.00 95.31 105 TYR A C 1
ATOM 861 O O . TYR A 1 105 ? -20.743 -10.297 34.794 1.00 95.31 105 TYR A O 1
ATOM 869 N N . VAL A 1 106 ? -19.736 -12.218 35.398 1.00 94.38 106 VAL A N 1
ATOM 870 C CA . VAL A 1 106 ? -18.786 -12.261 34.277 1.00 94.38 106 VAL A CA 1
ATOM 871 C C . VAL A 1 106 ? -19.528 -12.310 32.945 1.00 94.38 106 VAL A C 1
ATOM 873 O O . VAL A 1 106 ? -19.257 -11.479 32.080 1.00 94.38 106 VAL A O 1
ATOM 876 N N . GLU A 1 107 ? -20.493 -13.222 32.793 1.00 94.12 107 GLU A N 1
ATOM 877 C CA . GLU A 1 107 ? -21.302 -13.343 31.573 1.00 94.12 107 GLU A CA 1
ATOM 878 C C . GLU A 1 107 ? -22.042 -12.034 31.268 1.00 94.12 107 GLU A C 1
ATOM 880 O O . GLU A 1 107 ? -22.034 -11.539 30.136 1.00 94.12 107 GLU A O 1
ATOM 885 N N . LYS A 1 108 ? -22.626 -11.418 32.303 1.00 95.50 108 LYS A N 1
ATOM 886 C CA . LYS A 1 108 ? -23.363 -10.167 32.155 1.00 95.50 108 LYS A CA 1
ATOM 887 C C . LYS A 1 108 ? -22.458 -9.005 31.748 1.00 95.50 108 LYS A C 1
ATOM 889 O O . LYS A 1 108 ? -22.802 -8.285 30.811 1.00 95.50 108 LYS A O 1
ATOM 894 N N . LEU A 1 109 ? -21.310 -8.840 32.404 1.00 94.69 109 LEU A N 1
ATOM 895 C CA . LEU A 1 109 ? -20.356 -7.776 32.093 1.00 94.69 109 LEU A CA 1
ATOM 896 C C . LEU A 1 109 ? -19.767 -7.953 30.687 1.00 94.69 109 LEU A C 1
ATOM 898 O O . LEU A 1 109 ? -19.665 -6.987 29.934 1.00 94.69 109 LEU A O 1
ATOM 902 N N . GLN A 1 110 ? -19.429 -9.186 30.297 1.00 93.75 110 GLN A N 1
ATOM 903 C CA . GLN A 1 110 ? -18.976 -9.485 28.937 1.00 93.75 110 GLN A CA 1
ATOM 904 C C . GLN A 1 110 ? -20.047 -9.136 27.899 1.00 93.75 110 GLN A C 1
ATOM 906 O O . GLN A 1 110 ? -19.723 -8.508 26.893 1.00 93.75 110 GLN A O 1
ATOM 911 N N . SER A 1 111 ? -21.314 -9.484 28.146 1.00 92.19 111 SER A N 1
ATOM 912 C CA . SER A 1 111 ? -22.422 -9.127 27.255 1.00 92.19 111 SER A CA 1
ATOM 913 C C . SER A 1 111 ? -22.589 -7.612 27.109 1.00 92.19 111 SER A C 1
ATOM 915 O O . SER A 1 111 ? -22.809 -7.147 25.995 1.00 92.19 111 SER A O 1
ATOM 917 N N . GLU A 1 112 ? -22.480 -6.838 28.192 1.00 94.06 112 GLU A N 1
ATOM 918 C CA . GLU A 1 112 ? -22.596 -5.372 28.123 1.00 94.06 112 GLU A CA 1
ATOM 919 C C . GLU A 1 112 ? -21.410 -4.737 27.382 1.00 94.06 112 GLU A C 1
ATOM 921 O O . GLU A 1 112 ? -21.593 -3.801 26.608 1.00 94.06 112 GLU A O 1
ATOM 926 N N . LEU A 1 113 ? -20.198 -5.275 27.540 1.00 92.31 113 LEU A N 1
ATOM 927 C CA . LEU A 1 113 ? -19.020 -4.828 26.789 1.00 92.31 113 LEU A CA 1
ATOM 928 C C . LEU A 1 113 ? -19.111 -5.172 25.290 1.00 92.31 113 LEU A C 1
ATOM 930 O O . LEU A 1 113 ? -18.701 -4.371 24.444 1.00 92.31 113 LEU A O 1
ATOM 934 N N . GLN A 1 114 ? -19.695 -6.322 24.940 1.00 89.50 114 GLN A N 1
ATOM 935 C CA . GLN A 1 114 ? -19.889 -6.740 23.546 1.00 89.50 114 GLN A CA 1
ATOM 936 C C . GLN A 1 114 ? -20.801 -5.796 22.752 1.00 89.50 114 GLN A C 1
ATOM 938 O O . GLN A 1 114 ? -20.592 -5.640 21.547 1.00 89.50 114 GLN A O 1
ATOM 943 N N . GLU A 1 115 ? -21.756 -5.114 23.396 1.00 89.06 115 GLU A N 1
ATOM 944 C CA . GLU A 1 115 ? -22.594 -4.089 22.747 1.00 89.06 115 GLU A CA 1
ATOM 945 C C . GLU A 1 115 ? -21.763 -2.924 22.181 1.00 89.06 115 GLU A C 1
ATOM 947 O O . GLU A 1 115 ? -22.147 -2.304 21.189 1.00 89.06 115 GLU A O 1
ATOM 952 N N . PHE A 1 116 ? -20.580 -2.678 22.753 1.00 86.06 116 PHE A N 1
ATOM 953 C CA . PHE A 1 116 ? -19.614 -1.675 22.299 1.00 86.06 116 PHE A CA 1
ATOM 954 C C . PHE A 1 116 ? -18.517 -2.265 21.404 1.00 86.06 116 PHE A C 1
ATOM 956 O O . PHE A 1 116 ? -17.482 -1.633 21.198 1.00 86.06 116 PHE A O 1
ATOM 963 N N . ASN A 1 117 ? -18.732 -3.470 20.862 1.00 86.06 117 ASN A N 1
ATOM 964 C CA . ASN A 1 117 ? -17.767 -4.199 20.036 1.00 86.06 117 ASN A CA 1
ATOM 965 C C . ASN A 1 117 ? -16.450 -4.530 20.777 1.00 86.06 117 ASN A C 1
ATOM 967 O O . ASN A 1 117 ? -15.421 -4.779 20.146 1.00 86.06 117 ASN A O 1
ATOM 971 N N . ILE A 1 118 ? -16.481 -4.566 22.113 1.00 89.88 118 ILE A N 1
ATOM 972 C CA . ILE A 1 118 ? -15.366 -5.019 22.947 1.00 89.88 118 ILE A CA 1
ATOM 973 C C . ILE A 1 118 ? -15.500 -6.526 23.146 1.00 89.88 118 ILE A C 1
ATOM 975 O O . ILE A 1 118 ? -16.518 -7.027 23.619 1.00 89.88 118 ILE A O 1
ATOM 979 N N . THR A 1 119 ? -14.475 -7.269 22.746 1.00 84.31 119 THR A N 1
ATOM 980 C CA . THR A 1 119 ? -14.508 -8.738 22.679 1.00 84.31 119 THR A CA 1
ATOM 981 C C . THR A 1 119 ? -13.239 -9.320 23.280 1.00 84.31 119 THR A C 1
ATOM 983 O O . THR A 1 119 ? -12.223 -8.634 23.301 1.00 84.31 119 THR A O 1
ATOM 986 N N . ASN A 1 120 ? -13.269 -10.598 23.677 1.00 82.31 120 ASN A N 1
ATOM 987 C CA . ASN A 1 120 ? -12.117 -11.298 24.261 1.00 82.31 120 ASN A CA 1
ATOM 988 C C . ASN A 1 120 ? -11.621 -10.579 25.528 1.00 82.31 120 ASN A C 1
ATOM 990 O O . ASN A 1 120 ? -10.511 -10.058 25.579 1.00 82.31 120 ASN A O 1
ATOM 994 N N . VAL A 1 121 ? -12.496 -10.489 26.537 1.00 89.25 121 VAL A N 1
ATOM 995 C CA . VAL A 1 121 ? -12.207 -9.846 27.827 1.00 89.25 121 VAL A CA 1
ATOM 996 C C . VAL A 1 121 ? -12.146 -10.910 28.916 1.00 89.25 121 VAL A C 1
ATOM 998 O O . VAL A 1 121 ? -13.119 -11.634 29.140 1.00 89.25 121 VAL A O 1
ATOM 1001 N N . SER A 1 122 ? -11.016 -10.972 29.613 1.00 89.12 122 SER A N 1
ATOM 1002 C CA . SER A 1 122 ? -10.817 -11.797 30.802 1.00 89.12 122 SER A CA 1
ATOM 1003 C C . SER A 1 122 ? -11.279 -11.037 32.042 1.00 89.12 122 SER A C 1
ATOM 1005 O O . SER A 1 122 ? -10.871 -9.894 32.269 1.00 89.12 122 SER A O 1
ATOM 1007 N N . ILE A 1 123 ? -12.117 -11.688 32.850 1.00 92.44 123 ILE A N 1
ATOM 1008 C CA . ILE A 1 123 ? -12.698 -11.140 34.078 1.00 92.44 123 ILE A CA 1
ATOM 1009 C C . ILE A 1 123 ? -12.500 -12.172 35.183 1.00 92.44 123 ILE A C 1
ATOM 1011 O O . ILE A 1 123 ? -13.046 -13.271 35.105 1.00 92.44 123 ILE A O 1
ATOM 1015 N N . HIS A 1 124 ? -11.704 -11.836 36.195 1.00 91.44 124 HIS A N 1
ATOM 1016 C CA . HIS A 1 124 ? -11.367 -12.766 37.275 1.00 91.44 124 HIS A CA 1
ATOM 1017 C C . HIS A 1 124 ? -11.454 -12.087 38.635 1.00 91.44 124 HIS A C 1
ATOM 1019 O O . HIS A 1 124 ? -10.957 -10.973 38.800 1.00 91.44 124 HIS A O 1
ATOM 1025 N N . GLU A 1 125 ? -12.023 -12.777 39.620 1.00 92.19 125 GLU A N 1
ATOM 1026 C CA . GLU A 1 125 ? -11.840 -12.408 41.022 1.00 92.19 125 GLU A CA 1
ATOM 1027 C C . GLU A 1 125 ? -10.410 -12.762 41.451 1.00 92.19 125 GLU A C 1
ATOM 1029 O O . GLU A 1 125 ? -9.934 -13.876 41.225 1.00 92.19 125 GLU A O 1
ATOM 1034 N N . VAL A 1 126 ? -9.700 -11.800 42.036 1.00 91.62 126 VAL A N 1
ATOM 1035 C CA . VAL A 1 126 ? -8.282 -11.920 42.393 1.00 91.62 126 VAL A CA 1
ATOM 1036 C C . VAL A 1 126 ? -8.048 -11.504 43.840 1.00 91.62 126 VAL A C 1
ATOM 1038 O O . VAL A 1 126 ? -8.793 -10.713 44.411 1.00 91.62 126 VAL A O 1
ATOM 1041 N N . LYS A 1 127 ? -6.986 -12.032 44.454 1.00 87.62 127 LYS A N 1
ATOM 1042 C CA . LYS A 1 127 ? -6.634 -11.721 45.851 1.00 87.62 127 LYS A CA 1
ATOM 1043 C C . LYS A 1 127 ? -5.780 -10.459 45.986 1.00 87.62 127 LYS A C 1
ATOM 1045 O O . LYS A 1 127 ? -5.741 -9.859 47.058 1.00 87.62 127 LYS A O 1
ATOM 1050 N N . ASP A 1 128 ? -5.091 -10.068 44.919 1.00 86.06 128 ASP A N 1
ATOM 1051 C CA . ASP A 1 128 ? -4.161 -8.945 44.886 1.00 86.06 128 ASP A CA 1
ATOM 1052 C C . ASP A 1 128 ? -4.173 -8.224 43.524 1.00 86.06 128 ASP A C 1
ATOM 1054 O O . ASP A 1 128 ? -4.928 -8.566 42.616 1.00 86.06 128 ASP A O 1
ATOM 1058 N N . GLN A 1 129 ? -3.351 -7.177 43.396 1.00 86.31 129 GLN A N 1
ATOM 1059 C CA . GLN A 1 129 ? -3.224 -6.368 42.177 1.00 86.31 129 GLN A CA 1
ATOM 1060 C C . GLN A 1 129 ? -2.095 -6.858 41.255 1.00 86.31 129 GLN A C 1
ATOM 1062 O O . GLN A 1 129 ? -1.393 -6.045 40.648 1.00 86.31 129 GLN A O 1
ATOM 1067 N N . THR A 1 130 ? -1.884 -8.173 41.166 1.00 84.06 130 THR A N 1
ATOM 1068 C CA . THR A 1 130 ? -0.927 -8.756 40.215 1.00 84.06 130 THR A CA 1
ATOM 1069 C C . THR A 1 130 ? -1.377 -8.502 38.776 1.00 84.06 130 THR A 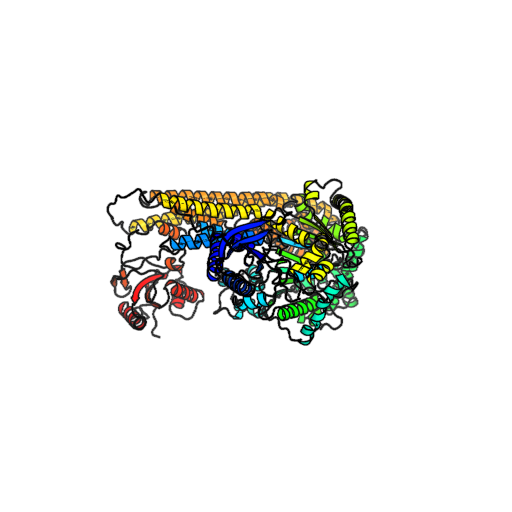C 1
ATOM 1071 O O . THR A 1 130 ? -2.510 -8.795 38.383 1.00 84.06 130 THR A O 1
ATOM 1074 N N . THR A 1 131 ? -0.495 -7.889 37.993 1.00 80.62 131 THR A N 1
ATOM 1075 C CA . THR A 1 131 ? -0.729 -7.572 36.580 1.00 80.62 131 THR A CA 1
ATOM 1076 C C . THR A 1 131 ? -0.376 -8.782 35.719 1.00 80.62 131 THR A C 1
ATOM 1078 O O . THR A 1 131 ? 0.499 -9.556 36.098 1.00 80.62 131 THR A O 1
ATOM 1081 N N . LEU A 1 132 ? -1.088 -8.966 34.604 1.00 81.12 132 LEU A N 1
ATOM 1082 C CA . LEU A 1 132 ? -0.843 -10.058 33.656 1.00 81.12 132 LEU A CA 1
ATOM 1083 C C . LEU A 1 132 ? -0.377 -9.517 32.313 1.00 81.12 132 LEU A C 1
ATOM 1085 O O . LEU A 1 132 ? -0.780 -8.422 31.906 1.00 81.12 132 LEU A O 1
ATOM 1089 N N . SER A 1 133 ? 0.375 -10.348 31.598 1.00 80.50 133 SER A N 1
ATOM 1090 C CA . SER A 1 133 ? 0.665 -10.160 30.181 1.00 80.50 133 SER A CA 1
ATOM 1091 C C . SER A 1 133 ? -0.624 -10.121 29.357 1.00 80.50 133 SER A C 1
ATOM 1093 O O . SER A 1 133 ? -1.621 -10.769 29.674 1.00 80.50 133 SER A O 1
ATOM 1095 N N . GLN A 1 134 ? -0.626 -9.309 28.301 1.00 87.00 134 GLN A N 1
ATOM 1096 C CA . GLN A 1 134 ? -1.798 -9.065 27.460 1.00 87.00 134 GLN A CA 1
ATOM 1097 C C . GLN A 1 134 ? -1.392 -8.918 25.989 1.00 87.00 134 GLN A C 1
ATOM 1099 O O . GLN A 1 134 ? -0.252 -8.534 25.718 1.00 87.00 134 GLN A O 1
ATOM 1104 N N . PRO A 1 135 ? -2.316 -9.140 25.035 1.00 87.94 135 PRO A N 1
ATOM 1105 C CA . PRO A 1 135 ? -2.035 -8.938 23.617 1.00 87.94 135 PRO A CA 1
ATOM 1106 C C . PRO A 1 135 ? -1.537 -7.517 23.306 1.00 87.94 135 PRO A C 1
ATOM 1108 O O . PRO A 1 135 ? -1.990 -6.538 23.903 1.00 87.94 135 PRO A O 1
ATOM 1111 N N . VAL A 1 136 ? -0.648 -7.381 22.327 1.00 86.75 136 VAL A N 1
ATOM 1112 C CA . VAL A 1 136 ? -0.147 -6.099 21.820 1.00 86.75 136 VAL A CA 1
ATOM 1113 C C . VAL A 1 136 ? -1.263 -5.351 21.083 1.00 86.75 136 VAL A C 1
ATOM 1115 O O . VAL A 1 136 ? -2.026 -5.935 20.311 1.00 86.75 136 VAL A O 1
ATOM 1118 N N . ILE A 1 137 ? -1.347 -4.040 21.306 1.00 86.56 137 ILE A N 1
ATOM 1119 C CA . ILE A 1 137 ? -2.212 -3.129 20.546 1.00 86.56 137 ILE A CA 1
ATOM 1120 C C . ILE A 1 137 ? -1.307 -2.266 19.680 1.00 86.56 137 ILE A C 1
ATOM 1122 O O . ILE A 1 137 ? -0.347 -1.684 20.188 1.00 86.56 137 ILE A O 1
ATOM 1126 N N . SER A 1 138 ? -1.619 -2.169 18.388 1.00 84.56 138 SER A N 1
ATOM 1127 C CA . SER A 1 138 ? -0.849 -1.311 17.495 1.00 84.56 138 SER A CA 1
ATOM 1128 C C . SER A 1 138 ? -1.055 0.159 17.860 1.00 84.56 138 SER A C 1
ATOM 1130 O O . SER A 1 138 ? -2.183 0.653 17.911 1.00 84.56 138 SER A O 1
ATOM 1132 N N . GLU A 1 139 ? 0.036 0.878 18.113 1.00 85.50 139 GLU A N 1
ATOM 1133 C CA . GLU A 1 139 ? -0.030 2.264 18.585 1.00 85.50 139 GLU A CA 1
ATOM 1134 C C . GLU A 1 139 ? -0.575 3.212 17.507 1.00 85.50 139 GLU A C 1
ATOM 1136 O O . GLU A 1 139 ? -1.366 4.111 17.800 1.00 85.50 139 GLU A O 1
ATOM 1141 N N . ILE A 1 140 ? -0.226 2.977 16.237 1.00 84.44 140 ILE A N 1
ATOM 1142 C CA . ILE A 1 140 ? -0.799 3.740 15.123 1.00 84.44 140 ILE A CA 1
ATOM 1143 C C . ILE A 1 140 ? -2.304 3.484 14.989 1.00 84.44 140 ILE A C 1
ATOM 1145 O O . ILE A 1 140 ? -3.063 4.426 14.773 1.00 84.44 140 ILE A O 1
ATOM 1149 N N . GLU A 1 141 ? -2.754 2.241 15.179 1.00 84.31 141 GLU A N 1
ATOM 1150 C CA . GLU A 1 141 ? -4.179 1.903 15.139 1.00 84.31 141 GLU A CA 1
ATOM 1151 C C . GLU A 1 141 ? -4.937 2.600 16.272 1.00 84.31 141 GLU A C 1
ATOM 1153 O O . GLU A 1 141 ? -5.989 3.193 16.035 1.00 84.31 141 GLU A O 1
ATOM 1158 N N . TYR A 1 142 ? -4.381 2.587 17.487 1.00 88.25 142 TYR A N 1
ATOM 1159 C CA . TYR A 1 142 ? -4.941 3.320 18.619 1.00 88.25 142 TYR A CA 1
ATOM 1160 C C . TYR A 1 142 ? -5.057 4.816 18.326 1.00 88.25 142 TYR A C 1
ATOM 1162 O O . TYR A 1 142 ? -6.122 5.389 18.544 1.00 88.25 142 TYR A O 1
ATOM 1170 N N . ASN A 1 143 ? -4.004 5.442 17.792 1.00 87.19 143 ASN A N 1
ATOM 1171 C CA . ASN A 1 143 ? -4.022 6.863 17.455 1.00 87.19 143 ASN A CA 1
ATOM 1172 C C . ASN A 1 143 ? -5.087 7.177 16.396 1.00 87.19 143 ASN A C 1
ATOM 1174 O O . ASN A 1 143 ? -5.900 8.075 16.603 1.00 87.19 143 ASN A O 1
ATOM 1178 N N . VAL A 1 144 ? -5.156 6.408 15.304 1.00 84.88 144 VAL A N 1
ATOM 1179 C CA . VAL A 1 144 ? -6.198 6.579 14.275 1.00 84.88 144 VAL A CA 1
ATOM 1180 C C . VAL A 1 144 ? -7.594 6.423 14.884 1.00 84.88 144 VAL A C 1
ATOM 1182 O O . VAL A 1 144 ? -8.461 7.269 14.660 1.00 84.88 144 VAL A O 1
ATOM 1185 N N . TYR A 1 145 ? -7.812 5.387 15.699 1.00 87.44 145 TYR A N 1
ATOM 1186 C CA . TYR A 1 145 ? -9.099 5.141 16.348 1.00 87.44 145 TYR A CA 1
ATOM 1187 C C . TYR A 1 145 ? -9.489 6.265 17.318 1.00 87.44 145 TYR A C 1
ATOM 1189 O O . TYR A 1 145 ? -10.608 6.770 17.249 1.00 87.44 145 TYR A O 1
ATOM 1197 N N . LYS A 1 146 ? -8.559 6.721 18.164 1.00 90.12 146 LYS A N 1
ATOM 1198 C CA . LYS A 1 146 ? -8.737 7.854 19.086 1.00 90.12 146 LYS A CA 1
ATOM 1199 C C . LYS A 1 146 ? -9.156 9.119 18.340 1.00 90.12 146 LYS A C 1
ATOM 1201 O O . LYS A 1 146 ? -10.104 9.786 18.750 1.00 90.12 146 LYS A O 1
ATOM 1206 N N . LEU A 1 147 ? -8.470 9.456 17.246 1.00 88.75 147 LEU A N 1
ATOM 1207 C CA . LEU A 1 147 ? -8.783 10.655 16.466 1.00 88.75 147 LEU A CA 1
ATOM 1208 C C . LEU A 1 147 ? -10.156 10.556 15.796 1.00 88.75 147 LEU A C 1
ATOM 1210 O O . LEU A 1 147 ? -10.922 11.518 15.852 1.00 88.75 147 LEU A O 1
ATOM 1214 N N . LYS A 1 148 ? -10.494 9.393 15.221 1.00 85.25 148 LYS A N 1
ATOM 1215 C CA . LYS A 1 148 ? -11.821 9.134 14.643 1.00 85.25 148 LYS A CA 1
ATOM 1216 C C . LYS A 1 148 ? -12.928 9.261 15.674 1.00 85.25 148 LYS A C 1
ATOM 1218 O O . LYS A 1 148 ? -13.899 9.968 15.440 1.00 85.25 148 LYS A O 1
ATOM 1223 N N . LEU A 1 149 ? -12.751 8.647 16.835 1.00 84.50 149 LEU A N 1
ATOM 1224 C CA . LEU A 1 149 ? -13.730 8.700 17.906 1.00 84.50 149 LEU A CA 1
ATOM 1225 C C . LEU A 1 149 ? -13.933 10.135 18.418 1.00 84.50 149 LEU A C 1
ATOM 1227 O O . LEU A 1 149 ? -15.061 10.578 18.619 1.00 84.50 149 LEU A O 1
ATOM 1231 N N . ASN A 1 150 ? -12.846 10.889 18.599 1.00 83.81 150 ASN A N 1
ATOM 1232 C CA . ASN A 1 150 ? -12.920 12.297 18.990 1.00 83.81 150 ASN A CA 1
ATOM 1233 C C . ASN A 1 150 ? -13.656 13.140 17.942 1.00 83.81 150 ASN A C 1
ATOM 1235 O O . ASN A 1 150 ? -14.456 14.006 18.299 1.00 83.81 150 ASN A O 1
ATOM 1239 N N . TYR A 1 151 ? -13.411 12.861 16.663 1.00 82.06 151 TYR A N 1
ATOM 1240 C CA . TYR A 1 151 ? -14.103 13.490 15.547 1.00 82.06 151 TYR A CA 1
ATOM 1241 C C . TYR A 1 151 ? -15.607 13.156 15.526 1.00 82.06 151 TYR A C 1
ATOM 1243 O O . TYR A 1 151 ? -16.438 14.064 15.479 1.00 82.06 151 TYR A O 1
ATOM 1251 N N . GLU A 1 152 ? -15.969 11.876 15.642 1.00 79.81 152 GLU A N 1
ATOM 1252 C CA . GLU A 1 152 ? -17.356 11.389 15.650 1.00 79.81 152 GLU A CA 1
ATOM 1253 C C . GLU A 1 152 ? -18.149 11.910 16.857 1.00 79.81 152 GLU A C 1
ATOM 1255 O O . GLU A 1 152 ? -19.268 12.407 16.709 1.00 79.81 152 GLU A O 1
ATOM 1260 N N . ASN A 1 153 ? -17.562 11.870 18.058 1.00 75.19 153 ASN A N 1
ATOM 1261 C CA . ASN A 1 153 ? -18.184 12.405 19.271 1.00 75.19 153 ASN A CA 1
ATOM 1262 C C . ASN A 1 153 ? -18.512 13.892 19.119 1.00 75.19 153 ASN A C 1
ATOM 1264 O O . ASN A 1 153 ? -19.593 14.344 19.506 1.00 75.19 153 ASN A O 1
ATOM 1268 N N . PHE A 1 154 ? -17.592 14.650 18.526 1.00 69.25 154 PHE A N 1
ATOM 1269 C CA . PHE A 1 154 ? -17.792 16.067 18.270 1.00 69.25 154 PHE A CA 1
ATOM 1270 C C . PHE A 1 154 ? -18.883 16.305 17.208 1.00 69.25 154 PHE A C 1
ATOM 1272 O O . PHE A 1 154 ? -19.728 17.186 17.372 1.00 69.25 154 PHE A O 1
ATOM 1279 N N . GLN A 1 155 ? -18.952 15.460 16.173 1.00 66.50 155 GLN A N 1
ATOM 1280 C CA . GLN A 1 155 ? -19.997 15.509 15.142 1.00 66.50 155 GLN A CA 1
ATOM 1281 C C . GLN A 1 155 ? -21.394 15.275 15.733 1.00 66.50 155 GLN A C 1
ATOM 1283 O O . GLN A 1 155 ? -22.337 15.999 15.399 1.00 66.50 155 GLN A O 1
ATOM 1288 N N . VAL A 1 156 ? -21.528 14.307 16.646 1.00 67.75 156 VAL A N 1
ATOM 1289 C CA . VAL A 1 156 ? -22.785 14.003 17.352 1.00 67.75 156 VAL A CA 1
ATOM 1290 C C . VAL A 1 156 ? -23.197 15.136 18.297 1.00 67.75 156 VAL A C 1
ATOM 1292 O O . VAL A 1 156 ? -24.377 15.477 18.385 1.00 67.75 156 VAL A O 1
ATOM 1295 N N . GLN A 1 157 ? -22.248 15.740 19.019 1.00 64.31 157 GLN A N 1
ATOM 1296 C CA . GLN A 1 157 ? -22.537 16.882 19.896 1.00 64.31 157 GLN A CA 1
ATOM 1297 C C . GLN A 1 157 ? -23.048 18.084 19.102 1.00 64.31 157 GLN A C 1
ATOM 1299 O O . GLN A 1 157 ? -24.002 18.739 19.519 1.00 64.31 157 GLN A O 1
ATOM 1304 N N . GLN A 1 158 ? -22.467 18.341 17.933 1.00 58.16 158 GLN A N 1
ATOM 1305 C CA . GLN A 1 158 ? -22.891 19.447 17.093 1.00 58.16 158 GLN A CA 1
ATOM 1306 C C . GLN A 1 158 ? -24.262 19.221 16.458 1.00 58.16 158 GLN A C 1
ATOM 1308 O O . GLN A 1 158 ? -25.092 20.120 16.512 1.00 58.16 158 GLN A O 1
ATOM 1313 N N . THR A 1 159 ? -24.545 18.019 15.945 1.00 54.97 159 THR A N 1
ATOM 1314 C CA . THR A 1 159 ? -25.879 17.681 15.405 1.00 54.97 159 THR A CA 1
ATOM 1315 C C . THR A 1 159 ? -26.991 17.764 16.454 1.00 54.97 159 THR A C 1
ATOM 1317 O O . THR A 1 159 ? -28.148 17.955 16.093 1.00 54.97 159 THR A O 1
ATOM 1320 N N . LYS A 1 160 ? -26.665 17.665 17.752 1.00 56.41 160 LYS A N 1
ATOM 1321 C CA . LYS A 1 160 ? -27.614 17.912 18.852 1.00 56.41 160 LYS A CA 1
ATOM 1322 C C . LYS A 1 160 ? -27.816 19.400 19.176 1.00 56.41 160 LYS A C 1
ATOM 1324 O O . LYS A 1 160 ? -28.880 19.744 19.683 1.00 56.41 160 LYS A O 1
ATOM 1329 N N . LEU A 1 161 ? -26.827 20.265 18.918 1.00 47.31 161 LEU A N 1
ATOM 1330 C CA . LEU A 1 161 ? -26.906 21.715 19.164 1.00 47.31 161 LEU A CA 1
ATOM 1331 C C . LEU A 1 161 ? -27.410 22.518 17.952 1.00 47.31 161 LEU A C 1
ATOM 1333 O O . LEU A 1 161 ? -28.016 23.572 18.134 1.00 47.31 161 LEU A O 1
ATOM 1337 N N . SER A 1 162 ? -27.173 22.059 16.722 1.00 41.47 162 SER A N 1
ATOM 1338 C CA . SER A 1 162 ? -27.572 22.777 15.512 1.00 41.47 162 SER A CA 1
ATOM 1339 C C . SER A 1 162 ? -28.953 22.333 15.020 1.00 41.47 162 SER A C 1
ATOM 1341 O O . SER A 1 162 ? -29.187 21.170 14.716 1.00 41.47 162 SER A O 1
ATOM 1343 N N . THR A 1 163 ? -29.866 23.285 14.808 1.00 35.38 163 THR A N 1
ATOM 1344 C CA . THR A 1 163 ? -31.092 23.076 14.000 1.00 35.38 163 THR A CA 1
ATOM 1345 C C . THR A 1 163 ? -30.800 22.949 12.493 1.00 35.38 163 THR A C 1
ATOM 1347 O O . THR A 1 163 ? -31.719 22.866 11.680 1.00 35.38 163 THR A O 1
ATOM 1350 N N . LEU A 1 164 ? -29.518 22.937 12.110 1.00 38.03 164 LEU A N 1
ATOM 1351 C CA . LEU A 1 164 ? -29.006 22.795 10.750 1.00 38.03 164 LEU A CA 1
ATOM 1352 C C . LEU A 1 164 ? -28.308 21.439 10.611 1.00 38.03 164 LEU A C 1
ATOM 1354 O O . LEU A 1 164 ? -27.380 21.140 11.360 1.00 38.03 164 LEU A O 1
ATOM 1358 N N . GLU A 1 165 ? -28.726 20.648 9.623 1.00 35.84 165 GLU A N 1
ATOM 1359 C CA . GLU A 1 165 ? -28.236 19.288 9.333 1.00 35.84 165 GLU A CA 1
ATOM 1360 C C . GLU A 1 165 ? -26.828 19.237 8.680 1.00 35.84 165 GLU A C 1
ATOM 1362 O O . GLU A 1 165 ? -26.481 18.237 8.054 1.00 35.84 165 GLU A O 1
ATOM 1367 N N . ILE A 1 166 ? -25.989 20.279 8.793 1.00 40.78 166 ILE A N 1
ATOM 1368 C CA . ILE A 1 166 ? -24.653 20.306 8.163 1.00 40.78 166 ILE A CA 1
ATOM 1369 C C . ILE A 1 166 ? -23.542 20.590 9.167 1.00 40.78 166 ILE A C 1
ATOM 1371 O O . ILE A 1 166 ? -23.565 21.586 9.886 1.00 40.78 166 ILE A O 1
ATOM 1375 N N . LEU A 1 167 ? -22.497 19.773 9.085 1.00 46.12 167 LEU A N 1
ATOM 1376 C CA . LEU A 1 167 ? -21.223 19.978 9.769 1.00 46.12 167 LEU A CA 1
ATOM 1377 C C . LEU A 1 167 ? -20.410 21.124 9.129 1.00 46.12 167 LEU A C 1
ATOM 1379 O O . LEU A 1 167 ? -20.279 21.135 7.894 1.00 46.12 167 LEU A O 1
ATOM 1383 N N . PRO A 1 168 ? -19.819 22.036 9.929 1.00 51.38 168 PRO A N 1
ATOM 1384 C CA . PRO A 1 168 ? -18.914 23.084 9.477 1.00 51.38 168 PRO A CA 1
ATOM 1385 C C . PRO A 1 168 ? -17.705 22.587 8.692 1.00 51.38 168 PRO A C 1
ATOM 13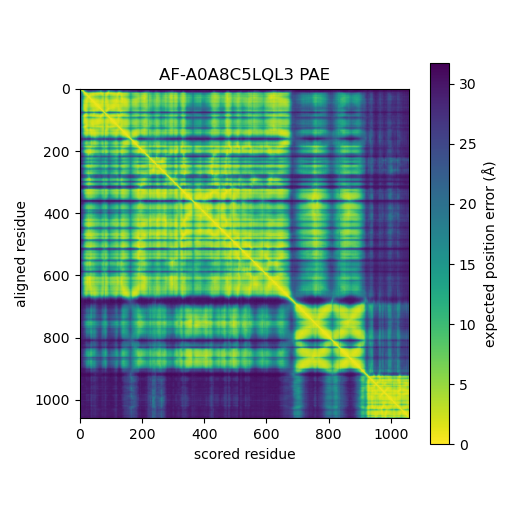87 O O . PRO A 1 168 ? -17.290 21.433 8.746 1.00 51.38 168 PRO A O 1
ATOM 1390 N N . VAL A 1 169 ? -17.106 23.534 7.990 1.00 49.53 169 VAL A N 1
ATOM 1391 C CA . VAL A 1 169 ? -15.903 23.422 7.160 1.00 49.53 169 VAL A CA 1
ATOM 1392 C C . VAL A 1 169 ? -14.743 22.721 7.863 1.00 49.53 169 VAL A C 1
ATOM 1394 O O . VAL A 1 169 ? -14.064 21.882 7.267 1.00 49.53 169 VAL A O 1
ATOM 1397 N N . GLU A 1 170 ? -14.507 23.055 9.129 1.00 56.31 170 GLU A N 1
ATOM 1398 C CA . GLU A 1 170 ? -13.391 22.508 9.889 1.00 56.31 170 GLU A CA 1
ATOM 1399 C C . GLU A 1 170 ? -13.534 20.999 10.141 1.00 56.31 170 GLU A C 1
ATOM 1401 O O . GLU A 1 170 ? -12.524 20.299 10.206 1.00 56.31 170 GLU A O 1
ATOM 1406 N N . PHE A 1 171 ? -14.764 20.466 10.167 1.00 61.41 171 PHE A N 1
ATOM 1407 C CA . PHE A 1 171 ? -14.998 19.022 10.249 1.00 61.41 171 PHE A CA 1
ATOM 1408 C C . PHE A 1 171 ? -14.582 18.290 8.982 1.00 61.41 171 PHE A C 1
ATOM 1410 O O . PHE A 1 171 ? -14.073 17.178 9.056 1.00 61.41 171 PHE A O 1
ATOM 1417 N N . GLN A 1 172 ? -14.793 18.884 7.811 1.00 55.62 172 GLN A N 1
ATOM 1418 C CA . GLN A 1 172 ? -14.348 18.262 6.566 1.00 55.62 172 GLN A CA 1
ATOM 1419 C C . GLN A 1 172 ? -12.830 18.286 6.453 1.00 55.62 172 GLN A C 1
ATOM 1421 O O . GLN A 1 172 ? -12.253 17.313 5.989 1.00 55.62 172 GLN A O 1
ATOM 1426 N N . ASN A 1 173 ? -12.179 19.353 6.925 1.00 59.69 173 ASN A N 1
ATOM 1427 C CA . ASN A 1 173 ? -10.719 19.406 6.981 1.00 59.69 173 ASN A CA 1
ATOM 1428 C C . ASN A 1 173 ? -10.164 18.272 7.863 1.00 59.69 173 ASN A C 1
ATOM 1430 O O . ASN A 1 173 ? -9.290 17.530 7.431 1.00 59.69 173 ASN A O 1
ATOM 1434 N N . ILE A 1 174 ? -10.736 18.061 9.054 1.00 66.38 174 ILE A N 1
ATOM 1435 C CA . ILE A 1 174 ? -10.337 16.945 9.927 1.00 66.38 174 ILE A CA 1
ATOM 1436 C C . ILE A 1 174 ? -10.633 15.587 9.280 1.00 66.38 174 ILE A C 1
ATOM 1438 O O . ILE A 1 174 ? -9.773 14.715 9.310 1.00 66.38 174 ILE A O 1
ATOM 1442 N N . GLN A 1 175 ? -11.801 15.408 8.657 1.00 66.25 175 GLN A N 1
ATOM 1443 C CA . GLN A 1 175 ? -12.142 14.172 7.944 1.00 66.25 175 GLN A CA 1
ATOM 1444 C C . GLN A 1 175 ? -11.147 13.861 6.820 1.00 66.25 175 GLN A C 1
ATOM 1446 O O . GLN A 1 175 ? -10.782 12.707 6.623 1.00 66.25 175 GLN A O 1
ATOM 1451 N N . MET A 1 176 ? -10.693 14.889 6.100 1.00 62.84 176 MET A N 1
ATOM 1452 C CA . MET A 1 176 ? -9.676 14.751 5.060 1.00 62.84 176 MET A CA 1
ATOM 1453 C C . MET A 1 176 ? -8.319 14.374 5.651 1.00 62.84 176 MET A C 1
ATOM 1455 O O . MET A 1 176 ? -7.733 13.399 5.207 1.00 62.84 176 MET A O 1
ATOM 1459 N N . LEU A 1 177 ? -7.859 15.076 6.691 1.00 68.62 177 LEU A N 1
ATOM 1460 C CA . LEU A 1 177 ? -6.591 14.752 7.354 1.00 68.62 177 LEU A CA 1
ATOM 1461 C C . LEU A 1 177 ? -6.592 13.342 7.959 1.00 68.62 177 LEU A C 1
ATOM 1463 O O . LEU A 1 177 ? -5.575 12.652 7.927 1.00 68.62 177 LEU A O 1
ATOM 1467 N N . LEU A 1 178 ? -7.738 12.902 8.485 1.00 71.00 178 LEU A N 1
ATOM 1468 C CA . LEU A 1 178 ? -7.953 11.527 8.923 1.00 71.00 178 LEU A CA 1
ATOM 1469 C C . LEU A 1 178 ? -7.834 10.546 7.755 1.00 71.00 178 LEU A C 1
ATOM 1471 O O . LEU A 1 178 ? -7.131 9.552 7.894 1.00 71.00 178 LEU A O 1
ATOM 1475 N N . ALA A 1 179 ? -8.465 10.826 6.611 1.00 68.75 179 ALA A N 1
ATOM 1476 C CA . ALA A 1 179 ? -8.334 9.989 5.419 1.00 68.75 179 ALA A CA 1
ATOM 1477 C C . ALA A 1 179 ? -6.875 9.901 4.941 1.00 68.75 179 ALA A C 1
ATOM 1479 O O . ALA A 1 179 ? -6.411 8.812 4.619 1.00 68.75 179 ALA A O 1
ATOM 1480 N N . ASP A 1 180 ? -6.117 10.999 4.984 1.00 66.06 180 ASP A N 1
ATOM 1481 C CA . ASP A 1 180 ? -4.693 10.986 4.623 1.00 66.06 180 ASP A CA 1
ATOM 1482 C C . ASP A 1 180 ? -3.861 10.130 5.572 1.00 66.06 180 ASP A C 1
ATOM 1484 O O . ASP A 1 180 ? -2.931 9.456 5.140 1.00 66.06 180 ASP A O 1
ATOM 1488 N N . LEU A 1 181 ? -4.179 10.168 6.868 1.00 73.75 181 LEU A N 1
ATOM 1489 C CA . LEU A 1 181 ? -3.518 9.345 7.876 1.00 73.75 181 LEU A CA 1
ATOM 1490 C C . LEU A 1 181 ? -3.825 7.852 7.668 1.00 73.75 181 LEU A C 1
ATOM 1492 O O . LEU A 1 181 ? -3.000 7.005 7.995 1.00 73.75 181 LEU A O 1
ATOM 1496 N N . GLU A 1 182 ? -4.990 7.517 7.112 1.00 69.25 182 GLU A N 1
ATOM 1497 C CA . GLU A 1 182 ? -5.330 6.142 6.729 1.00 69.25 182 GLU A CA 1
ATOM 1498 C C . GLU A 1 182 ? -4.697 5.719 5.397 1.00 69.25 182 GLU A C 1
ATOM 1500 O O . GLU A 1 182 ? -4.331 4.554 5.223 1.00 69.25 182 GLU A O 1
ATOM 1505 N N . GLU A 1 183 ? -4.550 6.657 4.459 1.00 66.50 183 GLU A N 1
ATOM 1506 C CA . GLU A 1 183 ? -3.928 6.432 3.153 1.00 66.50 183 GLU A CA 1
ATOM 1507 C C . GLU A 1 183 ? -2.391 6.518 3.185 1.00 66.50 183 GLU A C 1
ATOM 1509 O O . GLU A 1 183 ? -1.751 6.068 2.228 1.00 66.50 183 GLU A O 1
ATOM 1514 N N . SER A 1 184 ? -1.777 7.037 4.260 1.00 70.56 184 SER A N 1
ATOM 1515 C CA . SER A 1 184 ? -0.321 7.187 4.415 1.00 70.56 184 SER A CA 1
ATOM 1516 C C . SER A 1 184 ? 0.376 5.837 4.609 1.00 70.56 184 SER A C 1
ATOM 1518 O O . SER A 1 184 ? 0.872 5.473 5.679 1.00 70.56 184 SER A O 1
ATOM 1520 N N . ARG A 1 185 ? 0.440 5.059 3.525 1.00 78.56 185 ARG A N 1
ATOM 1521 C CA . ARG A 1 185 ? 0.991 3.710 3.579 1.00 78.56 185 ARG A CA 1
ATOM 1522 C C . ARG A 1 185 ? 2.476 3.734 3.944 1.00 78.56 185 ARG A C 1
ATOM 1524 O O . ARG A 1 185 ? 3.248 4.519 3.390 1.00 78.56 185 ARG A O 1
ATOM 1531 N N . THR A 1 186 ? 2.872 2.855 4.862 1.00 87.56 186 THR A N 1
ATOM 1532 C CA . THR A 1 186 ? 4.282 2.573 5.156 1.00 87.56 186 THR A CA 1
ATOM 1533 C C . THR A 1 186 ? 4.688 1.321 4.396 1.00 87.56 186 THR A C 1
ATOM 1535 O O . THR A 1 186 ? 4.164 0.235 4.657 1.00 87.56 186 THR A O 1
ATOM 1538 N N . ARG A 1 187 ? 5.611 1.474 3.444 1.00 92.56 187 ARG A N 1
ATOM 1539 C CA . ARG A 1 187 ? 6.093 0.383 2.592 1.00 92.56 187 ARG A CA 1
ATOM 1540 C C . ARG A 1 187 ? 7.305 -0.294 3.206 1.00 92.56 187 ARG A C 1
ATOM 1542 O O . ARG A 1 187 ? 8.314 0.354 3.488 1.00 92.56 187 ARG A O 1
ATOM 1549 N N . ILE A 1 188 ? 7.208 -1.606 3.367 1.00 94.00 188 ILE A N 1
ATOM 1550 C CA . ILE A 1 188 ? 8.186 -2.440 4.057 1.00 94.00 188 ILE A CA 1
ATOM 1551 C C . ILE A 1 188 ? 8.700 -3.495 3.076 1.00 94.00 188 ILE A C 1
ATOM 1553 O O . ILE A 1 188 ? 7.957 -4.394 2.692 1.00 94.00 188 ILE A O 1
ATOM 1557 N N . ALA A 1 189 ? 9.966 -3.416 2.673 1.00 93.44 189 ALA A N 1
ATOM 1558 C CA . ALA A 1 189 ? 10.595 -4.450 1.856 1.00 93.44 189 ALA A CA 1
ATOM 1559 C C . ALA A 1 189 ? 11.172 -5.561 2.736 1.00 93.44 189 ALA A C 1
ATOM 1561 O O . ALA A 1 189 ? 11.960 -5.288 3.643 1.00 93.44 189 ALA A O 1
ATOM 1562 N N . ILE A 1 190 ? 10.836 -6.815 2.424 1.00 89.75 190 ILE A N 1
ATOM 1563 C CA . ILE A 1 190 ? 11.508 -7.987 2.989 1.00 89.75 190 ILE A CA 1
ATOM 1564 C C . ILE A 1 190 ? 12.539 -8.477 1.982 1.00 89.75 190 ILE A C 1
ATOM 1566 O O . ILE A 1 190 ? 12.203 -8.897 0.872 1.00 89.75 190 ILE A O 1
ATOM 1570 N N . PHE A 1 191 ? 13.809 -8.428 2.371 1.00 84.75 191 PHE A N 1
ATOM 1571 C CA . PHE A 1 191 ? 14.935 -8.656 1.482 1.00 84.75 191 PHE A CA 1
ATOM 1572 C C . PHE A 1 191 ? 15.936 -9.645 2.093 1.00 84.75 191 PHE A C 1
ATOM 1574 O O . PHE A 1 191 ? 16.189 -9.639 3.289 1.00 84.75 191 PHE A O 1
ATOM 1581 N N . SER A 1 192 ? 16.459 -10.563 1.283 1.00 79.00 192 SER A N 1
ATOM 1582 C CA . SER A 1 192 ? 17.366 -11.634 1.713 1.00 79.00 192 SER A CA 1
ATOM 1583 C C . SER A 1 192 ? 18.133 -12.155 0.507 1.00 79.00 192 SER A C 1
ATOM 1585 O O . SER A 1 192 ? 17.657 -12.046 -0.631 1.00 79.00 192 SER A O 1
ATOM 1587 N N . HIS A 1 193 ? 19.292 -12.751 0.769 1.00 72.50 193 HIS A N 1
ATOM 1588 C CA . HIS A 1 193 ? 20.077 -13.434 -0.251 1.00 72.50 193 HIS A CA 1
ATOM 1589 C C . HIS A 1 193 ? 19.364 -14.716 -0.710 1.00 72.50 193 HIS A C 1
ATOM 1591 O O . HIS A 1 193 ? 18.855 -15.464 0.126 1.00 72.50 193 HIS A O 1
ATOM 1597 N N . ASN A 1 194 ? 19.287 -14.941 -2.027 1.00 67.50 194 ASN A N 1
ATOM 1598 C CA . ASN A 1 194 ? 18.688 -16.130 -2.663 1.00 67.50 194 ASN A CA 1
ATOM 1599 C C . ASN A 1 194 ? 17.267 -16.467 -2.189 1.00 67.50 194 ASN A C 1
ATOM 1601 O O . ASN A 1 194 ? 16.852 -17.617 -2.150 1.00 67.50 194 ASN A O 1
ATOM 1605 N N . ALA A 1 195 ? 16.512 -15.446 -1.781 1.00 68.19 195 ALA A N 1
ATOM 1606 C CA . ALA A 1 195 ? 15.136 -15.562 -1.305 1.00 68.19 195 ALA A CA 1
ATOM 1607 C C . ALA A 1 195 ? 14.920 -16.386 -0.024 1.00 68.19 195 ALA A C 1
ATOM 1609 O O . ALA A 1 195 ? 13.782 -16.537 0.430 1.00 68.19 195 ALA A O 1
ATOM 1610 N N . VAL A 1 196 ? 16.006 -16.849 0.591 1.00 69.75 196 VAL A N 1
ATOM 1611 C CA . VAL A 1 196 ? 15.983 -17.843 1.656 1.00 69.75 196 VAL A CA 1
ATOM 1612 C C . VAL A 1 196 ? 15.213 -17.323 2.861 1.00 69.75 196 VAL A C 1
ATOM 1614 O O . VAL A 1 196 ? 15.453 -16.210 3.335 1.00 69.75 196 VAL A O 1
ATOM 1617 N N . GLY A 1 197 ? 14.269 -18.132 3.346 1.00 73.06 197 GLY A N 1
ATOM 1618 C CA . GLY A 1 197 ? 13.562 -17.921 4.608 1.00 73.06 197 GLY A CA 1
ATOM 1619 C C . GLY A 1 197 ? 12.565 -16.758 4.641 1.00 73.06 197 GLY A C 1
ATOM 1620 O O . GLY A 1 197 ? 11.832 -16.664 5.617 1.00 73.06 197 GLY A O 1
ATOM 1621 N N . LYS A 1 198 ? 12.469 -15.898 3.612 1.00 79.50 198 LYS A N 1
ATOM 1622 C CA . LYS A 1 198 ? 11.576 -14.717 3.632 1.00 79.50 198 LYS A CA 1
ATOM 1623 C C . LYS A 1 198 ? 10.108 -15.082 3.645 1.00 79.50 198 LYS A C 1
ATOM 1625 O O . LYS A 1 198 ? 9.380 -14.642 4.529 1.00 79.50 198 LYS A O 1
ATOM 1630 N N . SER A 1 199 ? 9.677 -15.873 2.663 1.00 80.19 199 SER A N 1
ATOM 1631 C CA . SER A 1 199 ? 8.266 -16.225 2.545 1.00 80.19 199 SER A CA 1
ATOM 1632 C C . SER A 1 199 ? 7.852 -17.093 3.726 1.00 80.19 199 SER A C 1
ATOM 1634 O O . SER A 1 199 ? 6.796 -16.865 4.295 1.00 80.19 199 SER A O 1
ATOM 1636 N N . PHE A 1 200 ? 8.729 -17.987 4.194 1.00 80.62 200 PHE A N 1
ATOM 1637 C CA . PHE A 1 200 ? 8.536 -18.724 5.443 1.00 80.62 200 PHE A CA 1
ATOM 1638 C C . PHE A 1 200 ? 8.366 -17.794 6.659 1.00 80.62 200 PHE A C 1
ATOM 1640 O O . PHE A 1 200 ? 7.359 -17.872 7.357 1.00 80.62 200 PHE A O 1
ATOM 1647 N N . PHE A 1 201 ? 9.303 -16.866 6.874 1.00 84.44 201 PHE A N 1
ATOM 1648 C CA . PHE A 1 201 ? 9.251 -15.877 7.951 1.00 84.44 201 PHE A CA 1
ATOM 1649 C C . PHE A 1 201 ? 7.955 -15.060 7.918 1.00 84.44 201 PHE A C 1
ATOM 1651 O O . PHE A 1 201 ? 7.248 -14.979 8.922 1.00 84.44 201 PHE A O 1
ATOM 1658 N N . LEU A 1 202 ? 7.607 -14.498 6.756 1.00 87.69 202 LEU A N 1
ATOM 1659 C CA . LEU A 1 202 ? 6.391 -13.707 6.599 1.00 87.69 202 LEU A CA 1
ATOM 1660 C C . LEU A 1 202 ? 5.130 -14.571 6.774 1.00 87.69 202 LEU A C 1
ATOM 1662 O O . LEU A 1 202 ? 4.180 -14.112 7.397 1.00 87.69 202 LEU A O 1
ATOM 1666 N N . ASN A 1 203 ? 5.119 -15.827 6.316 1.00 86.75 203 ASN A N 1
ATOM 1667 C CA . ASN A 1 203 ? 4.004 -16.748 6.565 1.00 86.75 203 ASN A CA 1
ATOM 1668 C C . ASN A 1 203 ? 3.767 -16.995 8.050 1.00 86.75 203 ASN A C 1
ATOM 1670 O O . ASN A 1 203 ? 2.615 -16.972 8.475 1.00 86.75 203 ASN A O 1
ATOM 1674 N N . LEU A 1 204 ? 4.825 -17.217 8.834 1.00 86.69 204 LEU A N 1
ATOM 1675 C CA . LEU A 1 204 ? 4.679 -17.413 10.275 1.00 86.69 204 LEU A CA 1
ATOM 1676 C C . LEU A 1 204 ? 4.183 -16.137 10.963 1.00 86.69 204 LEU A C 1
ATOM 1678 O O . LEU A 1 204 ? 3.310 -16.214 11.822 1.00 86.69 204 LEU A O 1
ATOM 1682 N N . LEU A 1 205 ? 4.655 -14.956 10.552 1.00 87.88 205 LEU A N 1
ATOM 1683 C CA . LEU A 1 205 ? 4.140 -13.688 11.085 1.00 87.88 205 LEU A CA 1
ATOM 1684 C C . LEU A 1 205 ? 2.661 -13.448 10.740 1.00 87.88 205 LEU A C 1
ATOM 1686 O O . LEU A 1 205 ? 1.888 -13.000 11.591 1.00 87.88 205 LEU A O 1
ATOM 1690 N N . LEU A 1 206 ? 2.252 -13.746 9.503 1.00 89.12 206 LEU A N 1
ATOM 1691 C CA . LEU A 1 206 ? 0.851 -13.649 9.083 1.00 89.12 206 LEU A CA 1
ATOM 1692 C C . LEU A 1 206 ? -0.026 -14.640 9.854 1.00 89.12 206 LEU A C 1
ATOM 1694 O O . LEU A 1 206 ? -1.106 -14.263 10.301 1.00 89.12 206 LEU A O 1
ATOM 1698 N N . LEU A 1 207 ? 0.461 -15.866 10.065 1.00 86.06 207 LEU A N 1
ATOM 1699 C CA . LEU A 1 207 ? -0.209 -16.900 10.852 1.00 86.06 207 LEU A CA 1
ATOM 1700 C C . LEU A 1 207 ? -0.447 -16.445 12.299 1.00 86.06 207 LEU A C 1
ATOM 1702 O O . LEU A 1 207 ? -1.584 -16.504 12.772 1.00 86.06 207 LEU A O 1
ATOM 1706 N N . LEU A 1 208 ? 0.592 -15.928 12.969 1.00 85.50 208 LEU A N 1
ATOM 1707 C CA . LEU A 1 208 ? 0.519 -15.434 14.351 1.00 85.50 208 LEU A CA 1
ATOM 1708 C C . LEU A 1 208 ? -0.539 -14.343 14.532 1.00 85.50 208 LEU A C 1
ATOM 1710 O O . LEU A 1 208 ? -1.143 -14.235 15.590 1.00 85.50 208 LEU A O 1
ATOM 1714 N N . THR A 1 209 ? -0.774 -13.532 13.504 1.00 83.81 209 THR A N 1
ATOM 1715 C CA . THR A 1 209 ? -1.621 -12.332 13.572 1.00 83.81 209 THR A CA 1
ATOM 1716 C C . THR A 1 209 ? -2.926 -12.460 12.780 1.00 83.81 209 THR A C 1
ATOM 1718 O O . THR A 1 209 ? -3.613 -11.457 12.558 1.00 83.81 209 THR A O 1
ATOM 1721 N N . SER A 1 210 ? -3.259 -13.676 12.339 1.00 79.81 210 SER A N 1
ATOM 1722 C CA . SER A 1 210 ? -4.473 -13.977 11.575 1.00 79.81 210 SER A CA 1
ATOM 1723 C C . SER A 1 210 ? -5.739 -13.887 12.438 1.00 79.81 210 SER A C 1
ATOM 1725 O O . SER A 1 210 ? -5.698 -14.050 13.659 1.00 79.81 210 SER A O 1
ATOM 1727 N N . GLU A 1 211 ? -6.878 -13.570 11.818 1.00 73.06 211 GLU A N 1
ATOM 1728 C CA . GLU A 1 211 ? -8.164 -13.492 12.521 1.00 73.06 211 GLU A CA 1
ATOM 1729 C C . GLU A 1 211 ? -8.748 -14.887 12.826 1.00 73.06 211 GLU A C 1
ATOM 1731 O O . GLU A 1 211 ? -8.458 -15.881 12.153 1.00 73.06 211 GLU A O 1
ATOM 1736 N N . SER A 1 212 ? -9.562 -14.968 13.886 1.00 68.56 212 SER A N 1
ATOM 1737 C CA . SER A 1 212 ? -10.285 -16.192 14.248 1.00 68.56 212 SER A CA 1
ATOM 1738 C C . SER A 1 212 ? -11.473 -16.434 13.305 1.00 68.56 212 SER A C 1
ATOM 1740 O O . SER A 1 212 ? -11.992 -15.497 12.692 1.00 68.56 212 SER A O 1
ATOM 1742 N N . HIS A 1 213 ? -11.959 -17.678 13.220 1.00 63.56 213 HIS A N 1
ATOM 1743 C CA . HIS A 1 213 ? -13.174 -18.000 12.455 1.00 63.56 213 HIS A CA 1
ATOM 1744 C C . HIS A 1 213 ? -14.397 -17.201 12.920 1.00 63.56 213 HIS A C 1
ATOM 1746 O O . HIS A 1 213 ? -15.194 -16.760 12.096 1.00 63.56 213 HIS A O 1
ATOM 1752 N N . GLU A 1 214 ? -14.537 -16.984 14.229 1.00 62.41 214 GLU A N 1
ATOM 1753 C CA . GLU A 1 214 ? -15.645 -16.208 14.786 1.00 62.41 214 GLU A CA 1
ATOM 1754 C C . GLU A 1 214 ? -15.553 -14.720 14.438 1.00 62.41 214 GLU A C 1
ATOM 1756 O O . GLU A 1 214 ? -16.579 -14.083 14.207 1.00 62.41 214 GLU A O 1
ATOM 1761 N N . ASP A 1 215 ? -14.344 -14.154 14.384 1.00 62.94 215 ASP A N 1
ATOM 1762 C CA . ASP A 1 215 ? -14.139 -12.766 13.966 1.00 62.94 215 ASP A CA 1
ATOM 1763 C C . ASP A 1 215 ? -14.449 -12.570 12.482 1.00 62.94 215 ASP A C 1
ATOM 1765 O O . ASP A 1 215 ? -15.025 -11.545 12.118 1.00 62.94 215 ASP A O 1
ATOM 1769 N N . TYR A 1 216 ? -14.103 -13.557 11.654 1.00 63.09 216 TYR A N 1
ATOM 1770 C CA . TYR A 1 216 ? -14.404 -13.569 10.226 1.00 63.09 216 TYR A CA 1
ATOM 1771 C C . TYR A 1 216 ? -15.910 -13.739 9.967 1.00 63.09 216 TYR A C 1
ATOM 1773 O O . TYR A 1 216 ? -16.490 -12.991 9.190 1.00 63.09 216 TYR A O 1
ATOM 1781 N N . GLY A 1 217 ? -16.581 -14.642 10.696 1.00 52.81 217 GLY A N 1
ATOM 1782 C CA . GLY A 1 217 ? -18.031 -14.860 10.600 1.00 52.81 217 GLY A CA 1
ATOM 1783 C C . GLY A 1 217 ? -18.877 -13.724 11.195 1.00 52.81 217 GLY A C 1
ATOM 1784 O O . GLY A 1 217 ? -19.905 -13.360 10.642 1.00 52.81 217 GLY A O 1
ATOM 1785 N N . LYS A 1 218 ? -18.447 -13.058 12.279 1.00 53.88 218 LYS A N 1
ATOM 1786 C CA . LYS A 1 218 ? -19.146 -11.861 12.806 1.00 53.88 218 LYS A CA 1
ATOM 1787 C C . LYS A 1 218 ? -19.050 -10.654 11.861 1.00 53.88 218 LYS A C 1
ATOM 1789 O O . LYS A 1 218 ? -19.880 -9.745 11.957 1.00 53.88 218 LYS A O 1
ATOM 1794 N N . GLN A 1 219 ? -18.086 -10.645 10.935 1.00 48.53 219 GLN A N 1
ATOM 1795 C CA . GLN A 1 219 ? -18.030 -9.671 9.843 1.00 48.53 219 GLN A CA 1
ATOM 1796 C C . GLN A 1 219 ? -19.121 -9.886 8.778 1.00 48.53 219 GLN A C 1
ATOM 1798 O O . GLN A 1 219 ? -19.329 -8.971 7.990 1.00 48.53 219 GLN A O 1
ATOM 1803 N N . GLU A 1 220 ? -19.921 -10.965 8.819 1.00 39.78 220 GLU A N 1
ATOM 1804 C CA . GLU A 1 220 ? -21.116 -11.157 7.966 1.00 39.78 220 GLU A CA 1
ATOM 1805 C C . GLU A 1 220 ? -22.109 -9.978 8.017 1.00 39.78 220 GLU A C 1
ATOM 1807 O O . GLU A 1 220 ? -22.875 -9.759 7.078 1.00 39.78 220 GLU A O 1
ATOM 1812 N N . LYS A 1 221 ? -22.095 -9.168 9.088 1.00 44.25 221 LYS A N 1
ATOM 1813 C CA . LYS A 1 221 ? -22.923 -7.952 9.185 1.00 44.25 221 LYS A CA 1
ATOM 1814 C C . LYS A 1 221 ? -22.377 -6.752 8.395 1.00 44.25 221 LYS A C 1
ATOM 1816 O O . LYS A 1 221 ? -23.116 -5.790 8.197 1.00 44.25 221 LYS A O 1
ATOM 1821 N N . ARG A 1 222 ? -21.126 -6.795 7.920 1.00 52.09 222 ARG A N 1
ATOM 1822 C CA . ARG A 1 222 ? -20.586 -5.906 6.878 1.00 52.09 222 ARG A CA 1
ATOM 1823 C C . ARG A 1 222 ? -20.482 -6.707 5.584 1.00 52.09 222 ARG A C 1
ATOM 1825 O O . ARG A 1 222 ? -19.458 -7.308 5.285 1.00 52.09 222 ARG A O 1
ATOM 1832 N N . LYS A 1 223 ? -21.574 -6.728 4.826 1.00 55.66 223 LYS A N 1
ATOM 1833 C CA . LYS A 1 223 ? -21.619 -7.350 3.504 1.00 55.66 223 LYS A CA 1
ATOM 1834 C C . LYS A 1 223 ? -20.607 -6.640 2.595 1.00 55.66 223 LYS A C 1
ATOM 1836 O O . LYS A 1 223 ? -20.822 -5.476 2.267 1.00 55.66 223 LYS A O 1
ATOM 1841 N N . ILE A 1 224 ? -19.516 -7.312 2.211 1.00 71.75 224 ILE A N 1
ATOM 1842 C CA . ILE A 1 224 ? -18.653 -6.808 1.134 1.00 71.75 224 ILE A CA 1
ATOM 1843 C C . ILE A 1 224 ? -19.529 -6.658 -0.098 1.00 71.75 224 ILE A C 1
ATOM 1845 O O . ILE A 1 224 ? -20.174 -7.613 -0.533 1.00 71.75 224 ILE A O 1
ATOM 1849 N N . LEU A 1 225 ? -19.556 -5.449 -0.646 1.00 74.31 225 LEU A N 1
ATOM 1850 C CA . LEU A 1 225 ? -20.353 -5.148 -1.817 1.00 74.31 225 LEU A CA 1
ATOM 1851 C C . LEU A 1 225 ? -19.605 -5.667 -3.042 1.00 74.31 225 LEU A C 1
ATOM 1853 O O . LEU A 1 225 ? -18.728 -4.989 -3.582 1.00 74.31 225 LEU A O 1
ATOM 1857 N N . LEU A 1 226 ? -19.917 -6.892 -3.468 1.00 79.12 226 LEU A N 1
ATOM 1858 C CA . LEU A 1 226 ? -19.340 -7.432 -4.696 1.00 79.12 226 LEU A CA 1
ATOM 1859 C C . LEU A 1 226 ? -19.748 -6.541 -5.884 1.00 79.12 226 LEU A C 1
ATOM 1861 O O . LEU A 1 226 ? -20.883 -6.058 -5.916 1.00 79.12 226 LEU A O 1
ATOM 1865 N N . PRO A 1 227 ? -18.873 -6.341 -6.889 1.00 76.12 227 PRO A N 1
ATOM 1866 C CA . PRO A 1 227 ? -19.177 -5.483 -8.039 1.00 76.12 227 PRO A CA 1
ATOM 1867 C C . PRO A 1 227 ? -20.505 -5.811 -8.744 1.00 76.12 227 PRO A C 1
ATOM 1869 O O . PRO A 1 227 ? -21.174 -4.917 -9.261 1.00 76.12 227 PRO A O 1
ATOM 1872 N N . GLU A 1 228 ? -20.909 -7.083 -8.730 1.00 74.56 228 GLU A N 1
ATOM 1873 C CA . GLU A 1 228 ? -22.153 -7.579 -9.331 1.00 74.56 228 GLU A CA 1
ATOM 1874 C C . GLU A 1 228 ? -23.419 -7.134 -8.579 1.00 74.56 228 GLU A C 1
ATOM 1876 O O . GLU A 1 228 ? -24.487 -7.022 -9.181 1.00 74.56 228 GLU A O 1
ATOM 1881 N N . GLU A 1 229 ? -23.307 -6.842 -7.281 1.00 74.44 229 GLU A N 1
ATOM 1882 C CA . GLU A 1 229 ? -24.429 -6.481 -6.405 1.00 74.44 229 GLU A CA 1
ATOM 1883 C C . GLU A 1 229 ? -24.802 -4.993 -6.471 1.00 74.44 229 GLU A C 1
ATOM 1885 O O . GLU A 1 229 ? -25.835 -4.587 -5.938 1.00 74.44 229 GLU A O 1
ATOM 1890 N N . ILE A 1 230 ? -23.983 -4.162 -7.123 1.00 73.00 230 ILE A N 1
ATOM 1891 C CA . ILE A 1 230 ? -24.254 -2.729 -7.271 1.00 73.00 230 ILE A CA 1
ATOM 1892 C C . ILE A 1 230 ? -25.436 -2.537 -8.225 1.00 73.00 230 ILE A C 1
ATOM 1894 O O . ILE A 1 230 ? -25.384 -2.954 -9.380 1.00 73.00 230 ILE A O 1
ATOM 1898 N N . GLU A 1 231 ? -26.517 -1.894 -7.782 1.00 65.25 231 GLU A N 1
ATOM 1899 C CA . GLU A 1 231 ? -27.674 -1.634 -8.646 1.00 65.25 231 GLU A CA 1
ATOM 1900 C C . GLU A 1 231 ? -27.355 -0.606 -9.751 1.00 65.25 231 GLU A C 1
ATOM 1902 O O . GLU A 1 231 ? -26.718 0.422 -9.522 1.00 65.25 231 GLU A O 1
ATOM 1907 N N . GLY A 1 232 ? -27.852 -0.856 -10.968 1.00 73.19 232 GLY A N 1
ATOM 1908 C CA . GLY A 1 232 ? -27.643 0.022 -12.126 1.00 73.19 232 GLY A CA 1
ATOM 1909 C C . GLY A 1 232 ? -26.267 -0.118 -12.786 1.00 73.19 232 GLY A C 1
ATOM 1910 O O . GLY A 1 232 ? -25.582 -1.121 -12.601 1.00 73.19 232 GLY A O 1
ATOM 1911 N N . ASN A 1 233 ? -25.902 0.889 -13.583 1.00 72.62 233 ASN A N 1
ATOM 1912 C CA . ASN A 1 233 ? -24.652 0.974 -14.346 1.00 72.62 233 ASN A CA 1
ATOM 1913 C C . ASN A 1 233 ? -23.966 2.322 -14.046 1.00 72.62 233 ASN A C 1
ATOM 1915 O O . ASN A 1 233 ? -24.059 3.255 -14.852 1.00 72.62 233 ASN A O 1
ATOM 1919 N N . PRO A 1 234 ? -23.393 2.498 -12.839 1.00 81.00 234 PRO A N 1
ATOM 1920 C CA . PRO A 1 234 ? -22.679 3.723 -12.502 1.00 81.00 234 PRO A CA 1
ATOM 1921 C C . PRO A 1 234 ? -21.386 3.837 -13.322 1.00 81.00 234 PRO A C 1
ATOM 1923 O O . PRO A 1 234 ? -20.785 2.832 -13.706 1.00 81.00 234 PRO A O 1
ATOM 1926 N N . THR A 1 235 ? -20.941 5.067 -13.578 1.00 82.56 235 THR A N 1
ATOM 1927 C CA . THR A 1 235 ? -19.600 5.295 -14.128 1.00 82.56 235 THR A CA 1
ATOM 1928 C C . THR A 1 235 ? -18.551 5.116 -13.034 1.00 82.56 235 THR A C 1
ATOM 1930 O O . THR A 1 235 ? -18.854 5.252 -11.844 1.00 82.56 235 THR A O 1
ATOM 1933 N N . VAL A 1 236 ? -17.304 4.844 -13.418 1.00 79.50 236 VAL A N 1
ATOM 1934 C CA . VAL A 1 236 ? -16.168 4.744 -12.485 1.00 79.50 236 VAL A CA 1
ATOM 1935 C C . VAL A 1 236 ? -16.073 5.976 -11.575 1.00 79.50 236 VAL A C 1
ATOM 1937 O O . VAL A 1 236 ? -15.832 5.838 -10.377 1.00 79.50 236 VAL A O 1
ATOM 1940 N N . LYS A 1 237 ? -16.359 7.169 -12.104 1.00 74.81 237 LYS A N 1
ATOM 1941 C CA . LYS A 1 237 ? -16.418 8.429 -11.357 1.00 74.81 237 LYS A CA 1
ATOM 1942 C C . LYS A 1 237 ? -17.418 8.404 -10.209 1.00 74.81 237 LYS A C 1
ATOM 1944 O O . LYS A 1 237 ? -17.071 8.751 -9.089 1.00 74.81 237 LYS A O 1
ATOM 1949 N N . VAL A 1 238 ? -18.645 7.950 -10.470 1.00 71.56 238 VAL A N 1
ATOM 1950 C CA . VAL A 1 238 ? -19.689 7.838 -9.437 1.00 71.56 238 VAL A CA 1
ATOM 1951 C C . VAL A 1 238 ? -19.233 6.881 -8.337 1.00 71.56 238 VAL A C 1
ATOM 1953 O O . VAL A 1 238 ? -19.368 7.187 -7.156 1.00 71.56 238 VAL A O 1
ATOM 1956 N N . VAL A 1 239 ? -18.611 5.763 -8.721 1.00 71.19 239 VAL A N 1
ATOM 1957 C CA . VAL A 1 239 ? -18.074 4.783 -7.768 1.00 71.19 239 VAL A CA 1
ATOM 1958 C C . VAL A 1 239 ? -16.907 5.344 -6.941 1.00 71.19 239 VAL A C 1
ATOM 1960 O O . VAL A 1 239 ? -16.766 5.025 -5.762 1.00 71.19 239 VAL A O 1
ATOM 1963 N N . LYS A 1 240 ? -16.079 6.219 -7.516 1.00 69.75 240 LYS A N 1
ATOM 1964 C CA . LYS A 1 240 ? -15.014 6.919 -6.781 1.00 69.75 240 LYS A CA 1
ATOM 1965 C C . LYS A 1 240 ? -15.569 7.995 -5.831 1.00 69.75 240 LYS A C 1
ATOM 1967 O O . LYS A 1 240 ? -15.072 8.112 -4.712 1.00 69.75 240 LYS A O 1
ATOM 1972 N N . ASP A 1 241 ? -16.589 8.743 -6.256 1.00 59.41 241 ASP A N 1
ATOM 1973 C CA . ASP A 1 241 ? -17.105 9.931 -5.558 1.00 59.41 241 ASP A CA 1
ATOM 1974 C C . ASP A 1 241 ? -18.098 9.612 -4.424 1.00 59.41 241 ASP A C 1
ATOM 1976 O O . ASP A 1 241 ? -18.124 10.315 -3.413 1.00 59.41 241 ASP A O 1
ATOM 1980 N N . GLU A 1 242 ? -18.913 8.558 -4.552 1.00 56.81 242 GLU A N 1
ATOM 1981 C CA . GLU A 1 242 ? -19.956 8.212 -3.567 1.00 56.81 242 GLU A CA 1
ATOM 1982 C C . GLU A 1 242 ? -19.434 7.418 -2.351 1.00 56.81 242 GLU A C 1
ATOM 1984 O O . GLU A 1 242 ? -20.226 6.970 -1.526 1.00 56.81 242 GLU A O 1
ATOM 1989 N N . GLN A 1 243 ? -18.109 7.281 -2.199 1.00 56.22 243 GLN A N 1
ATOM 1990 C CA . GLN A 1 243 ? -17.454 6.593 -1.076 1.00 56.22 243 GLN A CA 1
ATOM 1991 C C . GLN A 1 243 ? -18.048 5.203 -0.795 1.00 56.22 243 GLN A C 1
ATOM 1993 O O . GLN A 1 243 ? -18.521 4.916 0.305 1.00 56.22 243 GLN A O 1
ATOM 1998 N N . PHE A 1 244 ? -17.981 4.308 -1.783 1.00 63.12 244 PHE A N 1
ATOM 1999 C CA . PHE A 1 244 ? -18.304 2.889 -1.606 1.00 63.12 244 PHE A CA 1
ATOM 2000 C C . PHE A 1 244 ? -17.243 2.197 -0.724 1.00 63.12 244 PHE A C 1
ATOM 2002 O O . PHE A 1 244 ? -16.363 1.484 -1.209 1.00 63.12 244 PHE A O 1
ATOM 2009 N N . GLY A 1 245 ? -17.298 2.454 0.586 1.00 59.28 245 GLY A N 1
ATOM 2010 C CA . GLY A 1 245 ? -16.327 1.979 1.578 1.00 59.28 245 GLY A CA 1
ATOM 2011 C C . GLY A 1 245 ? -16.272 0.457 1.729 1.00 59.28 245 GLY A C 1
ATOM 2012 O O . GLY A 1 245 ? -15.232 -0.063 2.126 1.00 59.28 245 GLY A O 1
ATOM 2013 N N . ASP A 1 246 ? -17.346 -0.235 1.344 1.00 73.06 246 ASP A N 1
ATOM 2014 C CA . ASP A 1 246 ? -17.498 -1.691 1.454 1.00 73.06 246 ASP A CA 1
ATOM 2015 C C . ASP A 1 246 ? -17.115 -2.451 0.164 1.00 73.06 246 ASP A C 1
ATOM 2017 O O . ASP A 1 246 ? -17.304 -3.665 0.078 1.00 73.06 246 ASP A O 1
ATOM 2021 N N . LEU A 1 247 ? -16.585 -1.759 -0.857 1.00 83.50 247 LEU A N 1
ATOM 2022 C CA . LEU A 1 247 ? -16.022 -2.410 -2.046 1.00 83.50 247 LEU A CA 1
ATOM 2023 C C . LEU A 1 247 ? -14.744 -3.196 -1.698 1.00 83.50 247 LEU A C 1
ATOM 2025 O O . LEU A 1 247 ? -13.904 -2.674 -0.948 1.00 83.50 247 LEU A O 1
ATOM 2029 N N . PRO A 1 248 ? -14.513 -4.363 -2.337 1.00 88.50 248 PRO A N 1
ATOM 2030 C CA . PRO A 1 248 ? -13.266 -5.109 -2.201 1.00 88.50 248 PRO A CA 1
ATOM 2031 C C . PRO A 1 248 ? -12.037 -4.217 -2.417 1.00 88.50 248 PRO A C 1
ATOM 2033 O O . PRO A 1 248 ? -11.983 -3.429 -3.369 1.00 88.50 248 PRO A O 1
ATOM 2036 N N . GLU A 1 249 ? -11.030 -4.343 -1.552 1.00 89.06 249 GLU A N 1
ATOM 2037 C CA . GLU A 1 249 ? -9.784 -3.574 -1.629 1.00 89.06 249 GLU A CA 1
ATOM 2038 C C . GLU A 1 249 ? -9.096 -3.726 -2.991 1.00 89.06 249 GLU A C 1
ATOM 2040 O O . GLU A 1 249 ? -8.613 -2.736 -3.543 1.00 89.06 249 GLU A O 1
ATOM 2045 N N . ALA A 1 250 ? -9.112 -4.931 -3.571 1.00 91.31 250 ALA A N 1
ATOM 2046 C CA . ALA A 1 250 ? -8.548 -5.198 -4.892 1.00 91.31 250 ALA A CA 1
ATOM 2047 C C . ALA A 1 250 ? -9.235 -4.383 -6.004 1.00 91.31 250 ALA A C 1
ATOM 2049 O O . ALA A 1 250 ? -8.569 -3.861 -6.901 1.00 91.31 250 ALA A O 1
ATOM 2050 N N . VAL A 1 251 ? -10.558 -4.210 -5.914 1.00 90.31 251 VAL A N 1
ATOM 2051 C CA . VAL A 1 251 ? -11.339 -3.388 -6.851 1.00 90.31 251 VAL A CA 1
ATOM 2052 C C . VAL A 1 251 ? -11.030 -1.910 -6.630 1.00 90.31 251 VAL A C 1
ATOM 2054 O O . VAL A 1 251 ? -10.770 -1.191 -7.589 1.00 90.31 251 VAL A O 1
ATOM 2057 N N . ARG A 1 252 ? -10.986 -1.443 -5.377 1.00 86.25 252 ARG A N 1
ATOM 2058 C CA . ARG A 1 252 ? -10.650 -0.041 -5.061 1.00 86.25 252 ARG A CA 1
ATOM 2059 C C . ARG A 1 252 ? -9.251 0.346 -5.543 1.00 86.25 252 ARG A C 1
ATOM 2061 O O . ARG A 1 252 ? -9.069 1.455 -6.054 1.00 86.25 252 ARG A O 1
ATOM 2068 N N . ASP A 1 253 ? -8.286 -0.561 -5.405 1.00 86.12 253 ASP A N 1
ATOM 2069 C CA . ASP A 1 253 ? -6.932 -0.394 -5.930 1.00 86.12 253 ASP A CA 1
ATOM 2070 C C . ASP A 1 253 ? -6.930 -0.392 -7.474 1.00 86.12 253 ASP A C 1
ATOM 2072 O O . ASP A 1 253 ? -6.265 0.463 -8.054 1.00 86.12 253 ASP A O 1
ATOM 2076 N N . LEU A 1 254 ? -7.696 -1.259 -8.156 1.00 88.56 254 LEU A N 1
ATOM 2077 C CA . LEU A 1 254 ? -7.851 -1.213 -9.624 1.00 88.56 254 LEU A CA 1
ATOM 2078 C C . LEU A 1 254 ? -8.423 0.134 -10.089 1.00 88.56 254 LEU A C 1
ATOM 2080 O O . LEU A 1 254 ? -7.866 0.773 -10.980 1.00 88.56 254 LEU A O 1
ATOM 2084 N N . LEU A 1 255 ? -9.506 0.599 -9.459 1.00 84.38 255 LEU A N 1
ATOM 2085 C CA . LEU A 1 255 ? -10.143 1.870 -9.810 1.00 84.38 255 LEU A CA 1
ATOM 2086 C C . LEU A 1 255 ? -9.192 3.056 -9.628 1.00 84.38 255 LEU A C 1
ATOM 2088 O O . LEU A 1 255 ? -9.290 4.034 -10.363 1.00 84.38 255 LEU A O 1
ATOM 2092 N N . SER A 1 256 ? -8.257 2.983 -8.675 1.00 75.69 256 SER A N 1
ATOM 2093 C CA . SER A 1 256 ? -7.275 4.053 -8.459 1.00 75.69 256 SER A CA 1
ATOM 2094 C C . SER A 1 256 ? -6.338 4.282 -9.652 1.00 75.69 256 SER A C 1
ATOM 2096 O O . SER A 1 256 ? -5.808 5.381 -9.787 1.00 75.69 256 SER A O 1
ATOM 2098 N N . SER A 1 257 ? -6.169 3.283 -10.527 1.00 73.56 257 SER A N 1
ATOM 2099 C CA . SER A 1 257 ? -5.339 3.362 -11.738 1.00 73.56 257 SER A CA 1
ATOM 2100 C C . SER A 1 257 ? -6.110 3.632 -13.035 1.00 73.56 257 SER A C 1
ATOM 2102 O O . SER A 1 257 ? -5.486 3.753 -14.084 1.00 73.56 257 SER A O 1
ATOM 2104 N N . VAL A 1 258 ? -7.442 3.714 -12.991 1.00 80.44 258 VAL A N 1
ATOM 2105 C CA . VAL A 1 258 ? -8.267 3.990 -14.179 1.00 80.44 258 VAL A CA 1
ATOM 2106 C C . VAL A 1 258 ? -8.188 5.478 -14.521 1.00 80.44 258 VAL A C 1
ATOM 2108 O O . VAL A 1 258 ? -8.435 6.306 -13.644 1.00 80.44 258 VAL A O 1
ATOM 2111 N N . GLU A 1 259 ? -7.831 5.790 -15.772 1.00 70.75 259 GLU A N 1
ATOM 2112 C CA . GLU A 1 259 ? -7.733 7.166 -16.291 1.00 70.75 259 GLU A CA 1
ATOM 2113 C C . GLU A 1 259 ? -9.059 7.669 -16.902 1.00 70.75 259 GLU A C 1
ATOM 2115 O O . GLU A 1 259 ? -9.360 8.857 -16.799 1.00 70.75 259 GLU A O 1
ATOM 2120 N N . ASP A 1 260 ? -9.867 6.788 -17.513 1.00 78.00 260 ASP A N 1
ATOM 2121 C CA . ASP A 1 260 ? -11.194 7.131 -18.051 1.00 78.00 260 ASP A CA 1
ATOM 2122 C C . ASP A 1 260 ? -12.303 6.851 -17.029 1.00 78.00 260 ASP A C 1
ATOM 2124 O O . ASP A 1 260 ? -12.854 5.751 -16.932 1.00 78.00 260 ASP A O 1
ATOM 2128 N N . ASP A 1 261 ? -12.643 7.880 -16.260 1.00 75.19 261 ASP A N 1
ATOM 2129 C CA . ASP A 1 261 ? -13.615 7.768 -15.175 1.00 75.19 261 ASP A CA 1
ATOM 2130 C C . ASP A 1 261 ? -15.079 7.809 -15.648 1.00 75.19 261 ASP A C 1
ATOM 2132 O O . ASP A 1 261 ? -15.995 7.562 -14.858 1.00 75.19 261 ASP A O 1
ATOM 2136 N N . GLU A 1 262 ? -15.332 8.086 -16.930 1.00 79.25 262 GLU A N 1
ATOM 2137 C CA . GLU A 1 262 ? -16.685 8.086 -17.501 1.00 79.25 262 GLU A CA 1
ATOM 2138 C C . GLU A 1 262 ? -17.090 6.701 -18.044 1.00 79.25 262 GLU A C 1
ATOM 2140 O O . GLU A 1 262 ? -18.253 6.491 -18.399 1.00 79.25 262 GLU A O 1
ATOM 2145 N N . GLN A 1 263 ? -16.167 5.731 -18.049 1.00 85.81 263 GLN A N 1
ATOM 2146 C CA . GLN A 1 263 ? -16.449 4.339 -18.394 1.00 85.81 263 GLN A CA 1
ATOM 2147 C C . GLN A 1 263 ? -17.465 3.699 -17.429 1.00 85.81 263 GLN A C 1
ATOM 2149 O O . GLN A 1 263 ? -17.488 3.968 -16.225 1.00 85.81 263 GLN A O 1
ATOM 2154 N N . ASP A 1 264 ? -18.287 2.793 -17.967 1.00 87.62 264 ASP A N 1
ATOM 2155 C CA . ASP A 1 264 ? -19.183 1.928 -17.197 1.00 87.62 264 ASP A CA 1
ATOM 2156 C C . ASP A 1 264 ? -18.395 1.012 -16.240 1.00 87.62 264 ASP A C 1
ATOM 2158 O O . ASP A 1 264 ? -17.571 0.198 -16.668 1.00 87.62 264 ASP A O 1
ATOM 2162 N N . PHE A 1 265 ? -18.667 1.138 -14.937 1.00 85.50 265 PHE A N 1
ATOM 2163 C CA . PHE A 1 265 ? -17.959 0.401 -13.888 1.00 85.50 265 PHE A CA 1
ATOM 2164 C C . PHE A 1 265 ? -18.124 -1.119 -14.019 1.00 85.50 265 PHE A C 1
ATOM 2166 O O . PHE A 1 265 ? -17.155 -1.860 -13.847 1.00 85.50 265 PHE A O 1
ATOM 2173 N N . LYS A 1 266 ? -19.333 -1.600 -14.333 1.00 84.75 266 LYS A N 1
ATOM 2174 C CA . LYS A 1 266 ? -19.612 -3.041 -14.396 1.00 84.75 266 LYS A CA 1
ATOM 2175 C C . LYS A 1 266 ? -18.899 -3.687 -15.569 1.00 84.75 266 LYS A C 1
ATOM 2177 O O . LYS A 1 266 ? -18.236 -4.702 -15.386 1.00 84.75 266 LYS A O 1
ATOM 2182 N N . ASN A 1 267 ? -18.966 -3.060 -16.739 1.00 86.62 267 ASN A N 1
ATOM 2183 C CA . ASN A 1 267 ? -18.282 -3.534 -17.938 1.00 86.62 267 ASN A CA 1
ATOM 2184 C C . ASN A 1 267 ? -16.759 -3.557 -17.761 1.00 86.62 267 ASN A C 1
ATOM 2186 O O . ASN A 1 267 ? -16.095 -4.399 -18.359 1.00 86.62 267 ASN A O 1
ATOM 2190 N N . LEU A 1 268 ? -16.206 -2.644 -16.955 1.00 87.88 268 LEU A N 1
ATOM 2191 C CA . LEU A 1 268 ? -14.779 -2.618 -16.646 1.00 87.88 268 LEU A CA 1
ATOM 2192 C C . LEU A 1 268 ? -14.370 -3.724 -15.665 1.00 87.88 268 LEU A C 1
ATOM 2194 O O . LEU A 1 268 ? -13.374 -4.400 -15.894 1.00 87.88 268 LEU A O 1
ATOM 2198 N N . VAL A 1 269 ? -15.100 -3.876 -14.557 1.00 88.50 269 VAL A N 1
ATOM 2199 C CA . VAL A 1 269 ? -14.646 -4.678 -13.409 1.00 88.50 269 VAL A C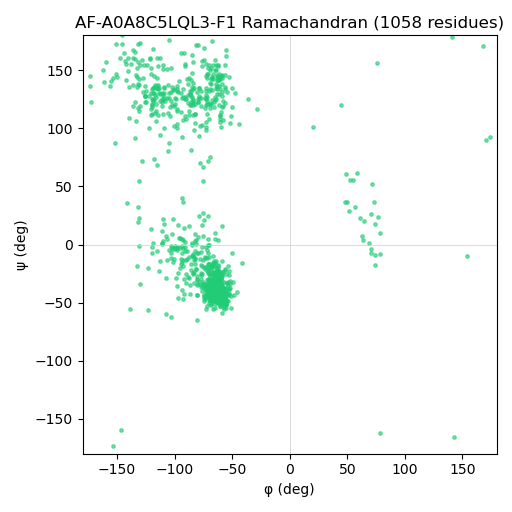A 1
ATOM 2200 C C . VAL A 1 269 ? -15.137 -6.121 -13.465 1.00 88.50 269 VAL A C 1
ATOM 2202 O O . VAL A 1 269 ? -14.372 -7.029 -13.149 1.00 88.50 269 VAL A O 1
ATOM 2205 N N . GLN A 1 270 ? -16.381 -6.361 -13.889 1.00 86.25 270 GLN A N 1
ATOM 2206 C CA . GLN A 1 270 ? -16.990 -7.693 -13.837 1.00 86.25 270 GLN A CA 1
ATOM 2207 C C . GLN A 1 270 ? -16.206 -8.759 -14.627 1.00 86.25 270 GLN A C 1
ATOM 2209 O O . GLN A 1 270 ? -15.982 -9.829 -14.067 1.00 86.25 270 GLN A O 1
ATOM 2214 N N . PRO A 1 271 ? -15.706 -8.501 -15.856 1.00 89.56 271 PRO A N 1
ATOM 2215 C CA . PRO A 1 271 ? -14.937 -9.498 -16.608 1.00 89.56 271 PRO A CA 1
ATOM 2216 C C . PRO A 1 271 ? -13.591 -9.871 -15.972 1.00 89.56 271 PRO A C 1
ATOM 2218 O O . PRO A 1 271 ? -12.984 -10.861 -16.370 1.00 89.56 271 PRO A O 1
ATOM 2221 N N . LEU A 1 272 ? -13.101 -9.057 -15.032 1.00 91.38 272 LEU A N 1
ATOM 2222 C CA . LEU A 1 272 ? -11.823 -9.259 -14.351 1.00 91.38 272 LEU A CA 1
ATOM 2223 C C . LEU A 1 272 ? -11.998 -10.045 -13.045 1.00 91.38 272 LEU A C 1
ATOM 2225 O O . LEU A 1 272 ? -11.018 -10.563 -12.514 1.00 91.38 272 LEU A O 1
ATOM 2229 N N . CYS A 1 273 ? -13.219 -10.109 -12.504 1.00 90.56 273 CYS A N 1
ATOM 2230 C CA . CYS A 1 273 ? -13.514 -10.723 -11.215 1.00 90.56 273 CYS A CA 1
ATOM 2231 C C . CYS A 1 273 ? -13.744 -12.233 -11.327 1.00 90.56 273 CYS A C 1
ATOM 2233 O O . CYS A 1 273 ? -14.671 -12.701 -11.978 1.00 90.56 273 CYS A O 1
ATOM 2235 N N . ASN A 1 274 ? -12.949 -12.984 -10.576 1.00 90.94 274 ASN A N 1
ATOM 2236 C CA . ASN A 1 274 ? -13.041 -14.418 -10.382 1.00 90.94 274 ASN A CA 1
ATOM 2237 C C . ASN A 1 274 ? -13.343 -14.698 -8.899 1.00 90.94 274 ASN A C 1
ATOM 2239 O O . ASN A 1 274 ? -12.617 -14.223 -8.021 1.00 90.94 274 ASN A O 1
ATOM 2243 N N . PRO A 1 275 ? -14.388 -15.464 -8.558 1.00 88.12 275 PRO A N 1
ATOM 2244 C CA . PRO A 1 275 ? -14.594 -15.880 -7.176 1.00 88.12 275 PRO A CA 1
ATOM 2245 C C . PRO A 1 275 ? -13.483 -16.844 -6.738 1.00 88.12 275 PRO A C 1
ATOM 2247 O O . PRO A 1 275 ? -13.045 -17.694 -7.516 1.00 88.12 275 PRO A O 1
ATOM 2250 N N . LEU A 1 276 ? -13.054 -16.756 -5.478 1.00 87.56 276 LEU A N 1
ATOM 2251 C CA . LEU A 1 276 ? -12.258 -17.826 -4.874 1.00 87.56 276 LEU A CA 1
ATOM 2252 C C . LEU A 1 276 ? -13.160 -19.050 -4.673 1.00 87.56 276 LEU A C 1
ATOM 2254 O O . LEU A 1 276 ? -14.167 -18.985 -3.969 1.00 87.56 276 LEU A O 1
ATOM 2258 N N . ILE A 1 277 ? -12.829 -20.157 -5.340 1.00 79.38 277 ILE A N 1
ATOM 2259 C CA . ILE A 1 277 ? -13.570 -21.418 -5.246 1.00 79.38 277 ILE A CA 1
ATOM 2260 C C . ILE A 1 277 ? -12.619 -22.489 -4.729 1.00 79.38 277 ILE A C 1
ATOM 2262 O O . ILE A 1 277 ? -11.625 -22.810 -5.379 1.00 79.38 277 ILE A O 1
ATOM 2266 N N . PHE A 1 278 ? -12.954 -23.075 -3.582 1.00 73.75 278 PHE A N 1
ATOM 2267 C CA . PHE A 1 278 ? -12.244 -24.224 -3.039 1.00 73.75 278 PHE A CA 1
ATOM 2268 C C . PHE A 1 278 ? -13.076 -25.498 -3.225 1.00 73.75 278 PHE A C 1
ATOM 2270 O O . PHE A 1 278 ? -14.152 -25.641 -2.648 1.00 73.75 278 PHE A O 1
ATOM 2277 N N . SER A 1 279 ? -12.602 -26.427 -4.058 1.00 63.62 279 SER A N 1
ATOM 2278 C CA . SER A 1 279 ? -13.339 -27.650 -4.416 1.00 63.62 279 SER A CA 1
ATOM 2279 C C . SER A 1 279 ? -12.872 -28.906 -3.673 1.00 63.62 279 SER A C 1
ATOM 2281 O O . SER A 1 279 ? -13.597 -29.900 -3.655 1.00 63.62 279 SER A O 1
ATOM 2283 N N . ASN A 1 280 ? -11.694 -28.883 -3.038 1.00 66.25 280 ASN A N 1
ATOM 2284 C CA . ASN A 1 280 ? -11.021 -30.097 -2.574 1.00 66.25 280 ASN A CA 1
ATOM 2285 C C . ASN A 1 280 ? -11.104 -30.278 -1.047 1.00 66.25 280 ASN A C 1
ATOM 2287 O O . ASN A 1 280 ? -10.170 -29.963 -0.309 1.00 66.25 280 ASN A O 1
ATOM 2291 N N . LYS A 1 281 ? -12.248 -30.781 -0.561 1.00 57.38 281 LYS A N 1
ATOM 2292 C CA . LYS A 1 281 ? -12.549 -30.907 0.881 1.00 57.38 281 LYS A CA 1
ATOM 2293 C C . LYS A 1 281 ? -11.587 -31.823 1.657 1.00 57.38 281 LYS A C 1
ATOM 2295 O O . LYS A 1 281 ? -11.432 -31.627 2.858 1.00 57.38 281 LYS A O 1
ATOM 2300 N N . GLU A 1 282 ? -10.912 -32.765 0.994 1.00 51.22 282 GLU A N 1
ATOM 2301 C CA . GLU A 1 282 ? -9.914 -33.655 1.616 1.00 51.22 282 GLU A CA 1
ATOM 2302 C C . GLU A 1 282 ? -8.677 -32.890 2.125 1.00 51.22 282 GLU A C 1
ATOM 2304 O O . GLU A 1 282 ? -8.139 -33.217 3.179 1.00 51.22 282 GLU A O 1
ATOM 2309 N N . ASN A 1 283 ? -8.284 -31.793 1.463 1.00 56.97 283 ASN A N 1
ATOM 2310 C CA . ASN A 1 283 ? -7.156 -30.962 1.905 1.00 56.97 283 ASN A CA 1
ATOM 2311 C C . ASN A 1 283 ? -7.471 -30.124 3.155 1.00 56.97 283 ASN A C 1
ATOM 2313 O O . ASN A 1 283 ? -6.545 -29.765 3.877 1.00 56.97 283 ASN A O 1
ATOM 2317 N N . VAL A 1 284 ? -8.745 -29.852 3.463 1.00 57.91 284 VAL A N 1
ATOM 2318 C CA . VAL A 1 284 ? -9.129 -29.187 4.727 1.00 57.91 284 VAL A CA 1
ATOM 2319 C C . VAL A 1 284 ? -8.803 -30.080 5.929 1.00 57.91 284 VAL A C 1
ATOM 2321 O O . VAL A 1 284 ? -8.406 -29.589 6.978 1.00 57.91 284 VAL A O 1
ATOM 2324 N N . GLN A 1 285 ? -8.904 -31.406 5.770 1.00 48.84 285 GLN A N 1
ATOM 2325 C CA . GLN A 1 285 ? -8.553 -32.367 6.824 1.00 48.84 285 GLN A CA 1
ATOM 2326 C C . GLN A 1 285 ? -7.030 -32.487 7.027 1.00 48.84 285 GLN A C 1
ATOM 2328 O O . GLN A 1 285 ? -6.585 -32.906 8.089 1.00 48.84 285 GLN A O 1
ATOM 2333 N N . SER A 1 286 ? -6.221 -32.066 6.045 1.00 49.47 286 SER A N 1
ATOM 2334 C CA . SER A 1 286 ? -4.751 -32.095 6.110 1.00 49.47 286 SER A CA 1
ATOM 2335 C C . SER A 1 286 ? -4.121 -30.985 6.977 1.00 49.47 286 SER A C 1
ATOM 2337 O O . SER A 1 286 ? -2.908 -30.9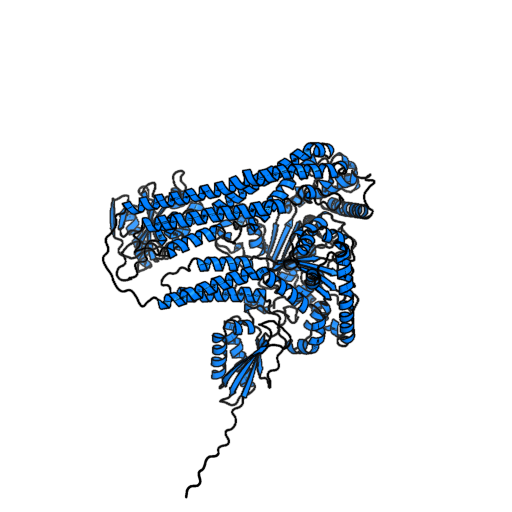86 7.187 1.00 49.47 286 SER A O 1
ATOM 2339 N N . GLU A 1 287 ? -4.926 -30.079 7.554 1.00 56.91 287 GLU A N 1
ATOM 2340 C CA . GLU A 1 287 ? -4.466 -29.011 8.467 1.00 56.91 287 GLU A CA 1
ATOM 2341 C C . GLU A 1 287 ? -3.983 -29.512 9.847 1.00 56.91 287 GLU A C 1
ATOM 2343 O O . GLU A 1 287 ? -3.430 -28.745 10.635 1.00 56.91 287 GLU A O 1
ATOM 2348 N N . GLU A 1 288 ? -4.028 -30.824 10.106 1.00 56.66 288 GLU A N 1
ATOM 2349 C CA . GLU A 1 288 ? -3.351 -31.485 11.240 1.00 56.66 288 GLU A CA 1
ATOM 2350 C C . GLU A 1 288 ? -1.804 -31.363 11.217 1.00 56.66 288 GLU A C 1
ATOM 2352 O O . GLU A 1 288 ? -1.097 -31.935 12.049 1.00 56.66 288 GLU A O 1
ATOM 2357 N N . GLN A 1 289 ? -1.217 -30.629 10.267 1.00 61.56 289 GLN A N 1
ATOM 2358 C CA . GLN A 1 289 ? 0.214 -30.318 10.287 1.00 61.56 289 GLN A CA 1
ATOM 2359 C C . GLN A 1 289 ? 0.571 -29.238 11.316 1.00 61.56 289 GLN A C 1
ATOM 2361 O O . GLN A 1 289 ? 1.603 -29.364 11.978 1.00 61.56 289 GLN A O 1
ATOM 2366 N N . PHE A 1 290 ? -0.279 -28.222 11.515 1.00 71.44 290 PHE A N 1
ATOM 2367 C CA . PHE A 1 290 ? -0.016 -27.163 12.499 1.00 71.44 290 PHE A CA 1
ATOM 2368 C C . PHE A 1 290 ? -0.141 -27.661 13.939 1.00 71.44 290 PHE A C 1
ATOM 2370 O O . PHE A 1 290 ? 0.534 -27.138 14.818 1.00 71.44 290 PHE A O 1
ATOM 2377 N N . SER A 1 291 ? -0.898 -28.731 14.196 1.00 67.94 291 SER A N 1
ATOM 2378 C CA . SER A 1 291 ? -0.948 -29.342 15.531 1.00 67.94 291 SER A CA 1
ATOM 2379 C C . SER A 1 291 ? 0.381 -29.969 15.957 1.00 67.94 291 SER A C 1
ATOM 2381 O O . SER A 1 291 ? 0.553 -30.274 17.129 1.00 67.94 291 SER A O 1
ATOM 2383 N N . LYS A 1 292 ? 1.330 -30.163 15.030 1.00 74.06 292 LYS A N 1
ATOM 2384 C CA . LYS A 1 292 ? 2.684 -30.641 15.340 1.00 74.06 292 LYS A CA 1
ATOM 2385 C C . LYS A 1 292 ? 3.607 -29.513 15.812 1.00 74.06 292 LYS A C 1
ATOM 2387 O O . LYS A 1 292 ? 4.682 -29.829 16.313 1.00 74.06 292 LYS A O 1
ATOM 2392 N N . LEU A 1 293 ? 3.217 -28.235 15.664 1.00 81.06 293 LEU A N 1
ATOM 2393 C CA . LEU A 1 293 ? 4.006 -27.071 16.103 1.00 81.06 293 LEU A CA 1
ATOM 2394 C C . LEU A 1 293 ? 4.327 -27.119 17.593 1.00 81.06 293 LEU A C 1
ATOM 2396 O O . LEU A 1 293 ? 5.474 -26.895 17.965 1.00 81.06 293 LEU A O 1
ATOM 2400 N N . SER A 1 294 ? 3.349 -27.480 18.428 1.00 78.56 294 SER A N 1
ATOM 2401 C CA . SER A 1 294 ? 3.538 -27.603 19.879 1.00 78.56 294 SER A CA 1
ATOM 2402 C C . SER A 1 294 ? 4.696 -28.530 20.239 1.00 78.56 294 SER A C 1
ATOM 2404 O O . SER A 1 294 ? 5.417 -28.277 21.203 1.00 78.56 294 SER A O 1
ATOM 2406 N N . ASP A 1 295 ? 4.920 -29.565 19.425 1.00 79.06 295 ASP A N 1
ATOM 2407 C CA . ASP A 1 295 ? 5.963 -30.544 19.683 1.00 79.06 295 ASP A CA 1
ATOM 2408 C C . ASP A 1 295 ? 7.365 -29.950 19.472 1.00 79.06 295 ASP A C 1
ATOM 2410 O O . ASP A 1 295 ? 8.306 -30.477 20.050 1.00 79.06 295 ASP A O 1
ATOM 2414 N N . TYR A 1 296 ? 7.559 -28.875 18.688 1.00 83.00 296 TYR A N 1
ATOM 2415 C CA . TYR A 1 296 ? 8.895 -28.288 18.443 1.00 83.00 296 TYR A CA 1
ATOM 2416 C C . TYR A 1 296 ? 9.614 -27.913 19.738 1.00 83.00 296 TYR A C 1
ATOM 2418 O O . TYR A 1 296 ? 10.815 -28.128 19.895 1.00 83.00 296 TYR A O 1
ATOM 2426 N N . PHE A 1 297 ? 8.858 -27.315 20.659 1.00 84.38 297 PHE A N 1
ATOM 2427 C CA . PHE A 1 297 ? 9.383 -26.792 21.910 1.00 84.38 297 PHE A CA 1
ATOM 2428 C C . PHE A 1 297 ? 9.563 -27.889 22.969 1.00 84.38 297 PHE A C 1
ATOM 2430 O O . PHE A 1 297 ? 10.345 -27.722 23.907 1.00 84.38 297 PHE A O 1
ATOM 2437 N N . THR A 1 298 ? 8.873 -29.024 22.829 1.00 80.81 298 THR A N 1
ATOM 2438 C CA . THR A 1 298 ? 8.940 -30.133 23.789 1.00 80.81 298 THR A CA 1
ATOM 2439 C C . THR A 1 298 ? 9.810 -31.284 23.283 1.00 80.81 298 THR A C 1
ATOM 2441 O O . THR A 1 298 ? 10.848 -31.569 23.881 1.00 80.81 298 THR A O 1
ATOM 2444 N N . ASP A 1 299 ? 9.426 -31.914 22.168 1.00 67.56 299 ASP A N 1
ATOM 2445 C CA . ASP A 1 299 ? 9.856 -33.269 21.797 1.00 67.56 299 ASP A CA 1
ATOM 2446 C C . ASP A 1 299 ? 10.388 -33.399 20.353 1.00 67.56 299 ASP A C 1
ATOM 2448 O O . ASP A 1 299 ? 11.308 -34.184 20.089 1.00 67.56 299 ASP A O 1
ATOM 2452 N N . ARG A 1 300 ? 9.851 -32.638 19.388 1.00 63.84 300 ARG A N 1
ATOM 2453 C CA . ARG A 1 300 ? 10.231 -32.680 17.965 1.00 63.84 300 ARG A CA 1
ATOM 2454 C C . ARG A 1 300 ? 11.343 -31.693 17.641 1.00 63.84 300 ARG A C 1
ATOM 2456 O O . ARG A 1 300 ? 11.236 -30.494 17.822 1.00 63.84 300 ARG A O 1
ATOM 2463 N N . LYS A 1 301 ? 12.405 -32.201 17.021 1.00 57.75 301 LYS A N 1
ATOM 2464 C CA . LYS A 1 301 ? 13.618 -31.422 16.710 1.00 57.75 301 LYS A CA 1
ATOM 2465 C C . LYS A 1 301 ? 13.608 -30.735 15.337 1.00 57.75 301 LYS A C 1
ATOM 2467 O O . LYS A 1 301 ? 14.583 -30.070 14.990 1.00 57.75 301 LYS A O 1
ATOM 2472 N N . ARG A 1 302 ? 12.551 -30.927 14.539 1.00 65.12 302 ARG A N 1
ATOM 2473 C CA . ARG A 1 302 ? 12.345 -30.316 13.216 1.00 65.12 302 ARG A CA 1
ATOM 2474 C C . ARG A 1 302 ? 10.865 -30.406 12.848 1.00 65.12 302 ARG A C 1
ATOM 2476 O O . ARG A 1 302 ? 10.253 -31.444 13.104 1.00 65.12 302 ARG A O 1
ATOM 2483 N N . ILE A 1 303 ? 10.312 -29.354 12.248 1.00 66.38 303 ILE A N 1
ATOM 2484 C CA . ILE A 1 303 ? 8.933 -29.358 11.755 1.00 66.38 303 ILE A CA 1
ATOM 2485 C C . ILE A 1 303 ? 8.919 -28.971 10.285 1.00 66.38 303 ILE A C 1
ATOM 2487 O O . ILE A 1 303 ? 9.488 -27.956 9.893 1.00 66.38 303 ILE A O 1
ATOM 2491 N N . GLU A 1 304 ? 8.262 -29.808 9.493 1.00 67.56 304 GLU A N 1
ATOM 2492 C CA . GLU A 1 304 ? 7.832 -29.484 8.140 1.00 67.56 304 GLU A CA 1
ATOM 2493 C C . GLU A 1 304 ? 6.430 -28.890 8.253 1.00 67.56 304 GLU A C 1
ATOM 2495 O O . GLU A 1 304 ? 5.482 -29.584 8.622 1.00 67.56 304 GLU A O 1
ATOM 2500 N N . ILE A 1 305 ? 6.336 -27.578 8.040 1.00 70.06 305 ILE A N 1
ATOM 2501 C CA . ILE A 1 305 ? 5.084 -26.827 8.099 1.00 70.06 305 ILE A CA 1
ATOM 2502 C C . ILE A 1 305 ? 4.752 -26.420 6.676 1.00 70.06 305 ILE A C 1
ATOM 2504 O O . ILE A 1 305 ? 5.556 -25.750 6.023 1.00 70.06 305 ILE A O 1
ATOM 2508 N N . GLU A 1 306 ? 3.565 -26.778 6.199 1.00 72.44 306 GLU A N 1
ATOM 2509 C CA . GLU A 1 306 ? 3.087 -26.197 4.957 1.00 72.44 306 GLU A CA 1
ATOM 2510 C C . GLU A 1 306 ? 2.921 -24.672 5.077 1.00 72.44 306 GLU A C 1
ATOM 2512 O O . GLU A 1 306 ? 2.428 -24.168 6.088 1.00 72.44 306 GLU A O 1
ATOM 2517 N N . PRO A 1 307 ? 3.255 -23.900 4.031 1.00 76.69 307 PRO A N 1
ATOM 2518 C CA . PRO A 1 307 ? 3.130 -22.455 4.108 1.00 76.69 307 PRO A CA 1
ATOM 2519 C C . PRO A 1 307 ? 1.684 -21.993 4.350 1.00 76.69 307 PRO A C 1
ATOM 2521 O O . PRO A 1 307 ? 0.757 -22.489 3.707 1.00 76.69 307 PRO A O 1
ATOM 2524 N N . TYR A 1 308 ? 1.493 -21.018 5.247 1.00 84.06 308 TYR A N 1
ATOM 2525 C CA . TYR A 1 308 ? 0.165 -20.497 5.603 1.00 84.06 308 TYR A CA 1
ATOM 2526 C C . TYR A 1 308 ? -0.565 -19.861 4.411 1.00 84.06 308 TYR A C 1
ATOM 2528 O O . TYR A 1 308 ? -1.739 -20.143 4.187 1.00 84.06 308 TYR A O 1
ATOM 2536 N N . LEU A 1 309 ? 0.127 -19.022 3.632 1.00 87.31 309 LEU A N 1
ATOM 2537 C CA . LEU A 1 309 ? -0.462 -18.310 2.495 1.00 87.31 309 LEU A CA 1
ATOM 2538 C C . LEU A 1 309 ? 0.463 -18.277 1.280 1.00 87.31 309 LEU A C 1
ATOM 2540 O O . LEU A 1 309 ? 0.085 -18.691 0.190 1.00 87.31 309 LEU A O 1
ATOM 2544 N N . MET A 1 310 ? 1.679 -17.776 1.463 1.00 84.06 310 MET A N 1
ATOM 2545 C CA . MET A 1 310 ? 2.665 -17.655 0.396 1.00 84.06 310 MET A CA 1
ATOM 2546 C C . MET A 1 310 ? 3.468 -18.948 0.293 1.00 84.06 310 MET A C 1
ATOM 2548 O O . MET A 1 310 ? 3.793 -19.515 1.322 1.00 84.06 310 MET A O 1
ATOM 2552 N N . PRO A 1 311 ? 3.869 -19.429 -0.879 1.00 75.50 311 PRO A N 1
ATOM 2553 C CA . PRO A 1 311 ? 4.749 -20.591 -0.953 1.00 75.50 311 PRO A CA 1
ATOM 2554 C C . PRO A 1 311 ? 6.126 -20.307 -0.332 1.00 75.50 311 PRO A C 1
ATOM 2556 O O . PRO A 1 311 ? 6.612 -19.177 -0.365 1.00 75.50 311 PRO A O 1
ATOM 2559 N N . GLU A 1 312 ? 6.782 -21.334 0.220 1.00 71.12 312 GLU A N 1
ATOM 2560 C CA . GLU A 1 312 ? 8.204 -21.223 0.569 1.00 71.12 312 GLU A CA 1
ATOM 2561 C C . GLU A 1 312 ? 9.019 -20.996 -0.715 1.00 71.12 312 GLU A C 1
ATOM 2563 O O . GLU A 1 312 ? 8.661 -21.489 -1.786 1.00 71.12 312 GLU A O 1
ATOM 2568 N N . LYS A 1 313 ? 10.101 -20.229 -0.643 1.00 70.31 313 LYS A N 1
ATOM 2569 C CA . LYS A 1 313 ? 11.015 -20.093 -1.779 1.00 70.31 313 LYS A CA 1
ATOM 2570 C C . LYS A 1 313 ? 12.076 -21.178 -1.619 1.00 70.31 313 LYS A C 1
ATOM 2572 O O . LYS A 1 313 ? 12.825 -21.154 -0.643 1.00 70.31 313 LYS A O 1
ATOM 2577 N N . GLU A 1 314 ? 12.041 -22.177 -2.497 1.00 55.19 314 GLU A N 1
ATOM 2578 C CA . GLU A 1 314 ? 12.979 -23.303 -2.466 1.00 55.19 314 GLU A CA 1
ATOM 2579 C C . GLU A 1 314 ? 14.372 -22.859 -2.934 1.00 55.19 314 GLU A C 1
ATOM 2581 O O . GLU A 1 314 ? 14.512 -21.881 -3.665 1.00 55.19 314 GLU A O 1
ATOM 2586 N N . PHE A 1 315 ? 15.402 -23.584 -2.493 1.00 51.69 315 PHE A N 1
ATOM 2587 C CA . PHE A 1 315 ? 16.807 -23.402 -2.891 1.00 51.69 315 PHE A CA 1
ATOM 2588 C C . PHE A 1 315 ? 17.112 -23.956 -4.290 1.00 51.69 315 PHE A C 1
ATOM 2590 O O . PHE A 1 315 ? 18.266 -24.235 -4.607 1.00 51.69 315 PHE A O 1
ATOM 2597 N N . ASP A 1 316 ? 16.083 -24.200 -5.092 1.00 45.62 316 ASP A N 1
ATOM 2598 C CA . ASP A 1 316 ? 16.234 -24.985 -6.300 1.00 45.62 316 ASP A CA 1
ATOM 2599 C C . ASP A 1 316 ? 16.991 -24.164 -7.353 1.00 45.62 316 ASP A C 1
ATOM 2601 O O . ASP A 1 316 ? 16.601 -23.045 -7.686 1.00 45.62 316 ASP A O 1
ATOM 2605 N N . GLU A 1 317 ? 18.087 -24.716 -7.882 1.00 42.50 317 GLU A N 1
ATOM 2606 C CA . GLU A 1 317 ? 18.954 -24.090 -8.900 1.00 42.50 317 GLU A CA 1
ATOM 2607 C C . GLU A 1 317 ? 18.231 -23.877 -10.249 1.00 42.50 317 GLU A C 1
ATOM 2609 O O . GLU A 1 317 ? 18.819 -23.447 -11.242 1.00 42.50 317 GLU A O 1
ATOM 2614 N N . SER A 1 318 ? 16.932 -24.175 -10.305 1.00 47.72 318 SER A N 1
ATOM 2615 C CA . SER A 1 318 ? 16.090 -24.050 -11.476 1.00 47.72 318 SER A CA 1
ATOM 2616 C C . SER A 1 318 ? 15.537 -22.620 -11.593 1.00 47.72 318 SER A C 1
ATOM 2618 O O . SER A 1 318 ? 14.375 -22.329 -11.333 1.00 47.72 318 SER A O 1
ATOM 2620 N N . PHE A 1 319 ? 16.359 -21.712 -12.125 1.00 49.56 319 PHE A N 1
ATOM 2621 C CA . PHE A 1 319 ? 15.981 -20.365 -12.614 1.00 49.56 319 PHE A CA 1
ATOM 2622 C C . PHE A 1 319 ? 14.771 -20.349 -13.586 1.00 49.56 319 PHE A C 1
ATOM 2624 O O . PHE A 1 319 ? 14.274 -19.286 -13.955 1.00 49.56 319 PHE A O 1
ATOM 2631 N N . LEU A 1 320 ? 14.314 -21.537 -13.992 1.00 46.72 320 LEU A N 1
ATOM 2632 C CA . LEU A 1 320 ? 13.196 -21.867 -14.867 1.00 46.72 320 LEU A CA 1
ATOM 2633 C C . LEU A 1 320 ? 11.825 -21.865 -14.166 1.00 46.72 320 LEU A C 1
ATOM 2635 O O . LEU A 1 320 ? 10.811 -21.792 -14.856 1.00 46.72 320 LEU A O 1
ATOM 2639 N N . THR A 1 321 ? 11.763 -22.004 -12.834 1.00 44.78 321 THR A N 1
ATOM 2640 C CA . THR A 1 321 ? 10.576 -22.584 -12.175 1.00 44.78 321 THR A CA 1
ATOM 2641 C C . THR A 1 321 ? 9.725 -21.640 -11.330 1.00 44.78 321 THR A C 1
ATOM 2643 O O . THR A 1 321 ? 8.728 -22.095 -10.785 1.00 44.78 321 THR A O 1
ATOM 2646 N N . THR A 1 322 ? 10.007 -20.339 -11.205 1.00 54.28 322 THR A N 1
ATOM 2647 C CA . THR A 1 322 ? 9.169 -19.457 -10.361 1.00 54.28 322 THR A CA 1
ATOM 2648 C C . THR A 1 322 ? 8.942 -18.073 -10.961 1.00 54.28 322 THR A C 1
ATOM 2650 O O . THR A 1 322 ? 9.794 -17.544 -11.675 1.00 54.28 322 THR A O 1
ATOM 2653 N N . THR A 1 323 ? 7.789 -17.451 -10.681 1.00 57.66 323 THR A N 1
ATOM 2654 C CA . THR A 1 323 ? 7.613 -16.021 -10.982 1.00 57.66 323 THR A CA 1
ATOM 2655 C C . THR A 1 323 ? 8.541 -15.202 -10.112 1.00 57.66 323 THR A C 1
ATOM 2657 O O . THR A 1 323 ? 8.426 -15.204 -8.884 1.00 57.66 323 THR A O 1
ATOM 2660 N N . LYS A 1 324 ? 9.392 -14.407 -10.749 1.00 72.75 324 LYS A N 1
ATOM 2661 C CA . LYS A 1 324 ? 10.320 -13.505 -10.070 1.00 72.75 324 LYS A CA 1
ATOM 2662 C C . LYS A 1 324 ? 9.741 -12.097 -9.916 1.00 72.75 324 LYS A C 1
ATOM 2664 O O . LYS A 1 324 ? 10.425 -11.093 -10.092 1.00 72.75 324 LYS A O 1
ATOM 2669 N N . CYS A 1 325 ? 8.449 -12.021 -9.598 1.00 78.69 325 CYS A N 1
ATOM 2670 C CA . CYS A 1 325 ? 7.766 -10.765 -9.317 1.00 78.69 325 CYS A CA 1
ATOM 2671 C C . CYS A 1 325 ? 7.823 -10.426 -7.821 1.00 78.69 325 CYS A C 1
ATOM 2673 O O . CYS A 1 325 ? 7.880 -11.305 -6.959 1.00 78.69 325 CYS A O 1
ATOM 2675 N N . VAL A 1 326 ? 7.745 -9.135 -7.502 1.00 85.75 326 VAL A N 1
ATOM 2676 C CA . VAL A 1 326 ? 7.510 -8.668 -6.130 1.00 85.75 326 VAL A CA 1
ATOM 2677 C C . VAL A 1 326 ? 6.054 -8.934 -5.760 1.00 85.75 326 VAL A C 1
ATOM 2679 O O . VAL A 1 326 ? 5.150 -8.391 -6.400 1.00 85.75 326 VAL A O 1
ATOM 2682 N N . ILE A 1 327 ? 5.829 -9.726 -4.710 1.00 89.62 327 ILE A N 1
ATOM 2683 C CA . ILE A 1 327 ? 4.488 -9.946 -4.159 1.00 89.62 327 ILE A CA 1
ATOM 2684 C C . ILE A 1 327 ? 4.205 -8.834 -3.153 1.00 89.62 327 ILE A C 1
ATOM 2686 O O . ILE A 1 327 ? 4.925 -8.672 -2.165 1.00 89.62 327 ILE A O 1
ATOM 2690 N N . LYS A 1 328 ? 3.157 -8.051 -3.406 1.00 93.69 328 LYS A N 1
ATOM 2691 C CA . LYS A 1 328 ? 2.709 -6.997 -2.490 1.00 93.69 328 LYS A CA 1
ATOM 2692 C C . LYS A 1 328 ? 1.626 -7.558 -1.586 1.00 93.69 328 LYS A C 1
ATOM 2694 O O . LYS A 1 328 ? 0.631 -8.066 -2.085 1.00 93.69 328 LYS A O 1
ATOM 2699 N N . VAL A 1 329 ? 1.784 -7.438 -0.278 1.00 94.81 329 VAL A N 1
ATOM 2700 C CA . VAL A 1 329 ? 0.815 -7.905 0.711 1.00 94.81 329 VAL A CA 1
ATOM 2701 C C . VAL A 1 329 ? 0.221 -6.695 1.424 1.00 94.81 329 VAL A C 1
ATOM 2703 O O . VAL A 1 329 ? 0.946 -5.859 1.971 1.00 94.81 329 VAL A O 1
ATOM 2706 N N . LYS A 1 330 ? -1.105 -6.583 1.381 1.00 92.94 330 LYS A N 1
ATOM 2707 C CA . LYS A 1 330 ? -1.884 -5.466 1.927 1.00 92.94 330 LYS A CA 1
ATOM 2708 C C . LYS A 1 330 ? -2.994 -5.979 2.828 1.00 92.94 330 LYS A C 1
ATOM 2710 O O . LYS A 1 330 ? -3.422 -7.127 2.714 1.00 92.94 330 LYS A O 1
ATOM 2715 N N . TYR A 1 331 ? -3.478 -5.116 3.712 1.00 89.06 331 TYR A N 1
ATOM 2716 C CA . TYR A 1 331 ? -4.689 -5.421 4.460 1.00 89.06 331 TYR A CA 1
ATOM 2717 C C . TYR A 1 331 ? -5.881 -5.563 3.501 1.00 89.06 331 TYR A C 1
ATOM 2719 O O . TYR A 1 331 ? -6.061 -4.732 2.608 1.00 89.06 331 TYR A O 1
ATOM 2727 N N . GLY A 1 332 ? -6.673 -6.612 3.699 1.00 86.38 332 GLY A N 1
ATOM 2728 C CA . GLY A 1 332 ? -7.960 -6.840 3.050 1.00 86.38 332 GLY A CA 1
ATOM 2729 C C . GLY A 1 332 ? -8.991 -7.257 4.083 1.00 86.38 332 GLY A C 1
ATOM 2730 O O . GLY A 1 332 ? -8.651 -7.945 5.042 1.00 86.38 332 GLY A O 1
ATOM 2731 N N . THR A 1 333 ? -10.244 -6.857 3.893 1.00 82.06 333 THR A N 1
ATOM 2732 C CA . THR A 1 333 ? -11.349 -7.329 4.749 1.00 82.06 333 THR A CA 1
ATOM 2733 C C . THR A 1 333 ? -11.604 -8.825 4.560 1.00 82.06 333 THR A C 1
ATOM 2735 O O . THR A 1 333 ? -11.940 -9.534 5.501 1.00 82.06 333 THR A O 1
ATOM 2738 N N . THR A 1 334 ? -11.349 -9.330 3.355 1.00 84.62 334 THR A N 1
ATOM 2739 C CA . THR A 1 334 ? -11.326 -10.757 3.018 1.00 84.62 334 THR A CA 1
ATOM 2740 C C . THR A 1 334 ? -10.051 -11.109 2.264 1.00 84.62 334 THR A C 1
ATOM 2742 O O . THR A 1 334 ? -9.256 -10.234 1.910 1.00 84.62 334 THR A O 1
ATOM 2745 N N . PHE A 1 335 ? -9.843 -12.403 2.015 1.00 90.25 335 PHE A N 1
ATOM 2746 C CA . PHE A 1 335 ? -8.777 -12.860 1.132 1.00 90.25 335 PHE A CA 1
ATOM 2747 C C . PHE A 1 335 ? -9.099 -12.449 -0.303 1.00 90.25 335 PHE A C 1
ATOM 2749 O O . PHE A 1 335 ? -10.147 -12.803 -0.847 1.00 90.25 335 PHE A O 1
ATOM 2756 N N . GLN A 1 336 ? -8.207 -11.671 -0.908 1.00 93.75 336 GLN A N 1
ATOM 2757 C CA . GLN A 1 336 ? -8.342 -11.219 -2.289 1.00 93.75 336 GLN A CA 1
ATOM 2758 C C . GLN A 1 336 ? -6.968 -11.213 -2.951 1.00 93.75 336 GLN A C 1
ATOM 2760 O O . GLN A 1 336 ? -5.942 -11.069 -2.286 1.00 93.75 336 GLN A O 1
ATOM 2765 N N . MET A 1 337 ? -6.927 -11.323 -4.269 1.00 95.56 337 MET A N 1
ATOM 2766 C CA . MET A 1 337 ? -5.690 -11.262 -5.031 1.00 95.56 337 MET A CA 1
ATOM 2767 C C . MET A 1 337 ? -5.906 -10.512 -6.337 1.00 95.56 337 MET A C 1
ATOM 2769 O O . MET A 1 337 ? -6.936 -10.663 -6.982 1.00 95.56 337 MET A O 1
ATOM 2773 N N . LYS A 1 338 ? -4.921 -9.715 -6.735 1.00 95.69 338 LYS A N 1
ATOM 2774 C CA . LYS A 1 338 ? -4.841 -9.074 -8.043 1.00 95.69 338 LYS A CA 1
ATOM 2775 C C . LYS A 1 338 ? -3.590 -9.568 -8.757 1.00 95.69 338 LYS A C 1
ATOM 2777 O O . LYS A 1 338 ? -2.498 -9.429 -8.206 1.00 95.69 338 LYS A O 1
ATOM 2782 N N . ILE A 1 339 ? -3.750 -10.092 -9.967 1.00 94.06 339 ILE A N 1
ATOM 2783 C CA . ILE A 1 339 ? -2.659 -10.508 -10.852 1.00 94.06 339 ILE A CA 1
ATOM 2784 C C . ILE A 1 339 ? -2.660 -9.587 -12.070 1.00 94.06 339 ILE A C 1
ATOM 2786 O O . ILE A 1 339 ? -3.699 -9.362 -12.686 1.00 94.06 339 ILE A O 1
ATOM 2790 N N . GLU A 1 340 ? -1.502 -9.038 -12.412 1.00 93.62 340 GLU A N 1
ATOM 2791 C CA . GLU A 1 340 ? -1.294 -8.248 -13.625 1.00 93.62 340 GLU A CA 1
ATOM 2792 C C . GLU A 1 340 ? -0.311 -8.986 -14.531 1.00 93.62 340 GLU A C 1
ATOM 2794 O O . GLU A 1 340 ? 0.733 -9.439 -14.055 1.00 93.62 340 GLU A O 1
ATOM 2799 N N . TYR A 1 341 ? -0.613 -9.069 -15.827 1.00 92.81 341 TYR A N 1
ATOM 2800 C CA . TYR A 1 341 ? 0.265 -9.683 -16.825 1.00 92.81 341 TYR A CA 1
ATOM 2801 C C . TYR A 1 341 ? 0.990 -8.625 -17.661 1.00 92.81 341 TYR A C 1
ATOM 2803 O O . TYR A 1 341 ? 0.497 -7.512 -17.862 1.00 92.81 341 TYR A O 1
ATOM 2811 N N . PHE A 1 342 ? 2.175 -8.969 -18.163 1.00 91.75 342 PHE A N 1
ATOM 2812 C CA . PHE A 1 342 ? 2.854 -8.181 -19.188 1.00 91.75 342 PHE A CA 1
ATOM 2813 C C . PHE A 1 342 ? 2.026 -8.158 -20.474 1.00 91.75 342 PHE A C 1
ATOM 2815 O O . PHE A 1 342 ? 1.390 -9.153 -20.827 1.00 91.75 342 PHE A O 1
ATOM 2822 N N . ASP A 1 343 ? 2.036 -7.029 -21.176 1.00 93.69 343 ASP A N 1
ATOM 2823 C CA . ASP A 1 343 ? 1.522 -6.969 -22.545 1.00 93.69 343 ASP A CA 1
ATOM 2824 C C . ASP A 1 343 ? 2.498 -7.624 -23.546 1.00 93.69 343 ASP A C 1
ATOM 2826 O O . ASP A 1 343 ? 3.635 -7.972 -23.207 1.00 93.69 343 ASP A O 1
ATOM 2830 N N . GLU A 1 344 ? 2.036 -7.834 -24.783 1.00 93.81 344 GLU A N 1
ATOM 2831 C CA . GLU A 1 344 ? 2.823 -8.494 -25.835 1.00 93.81 344 GLU A CA 1
ATOM 2832 C C . GLU A 1 344 ? 4.146 -7.769 -26.111 1.00 93.81 344 GLU A C 1
ATOM 2834 O O . GLU A 1 344 ? 5.195 -8.409 -26.194 1.00 93.81 344 GLU A O 1
ATOM 2839 N N . GLU A 1 345 ? 4.117 -6.436 -26.170 1.00 91.50 345 GLU A N 1
ATOM 2840 C CA . GLU A 1 345 ? 5.297 -5.609 -26.422 1.00 91.50 345 GLU A CA 1
ATOM 2841 C C . GLU A 1 345 ? 6.321 -5.771 -25.290 1.00 91.50 345 GLU A C 1
ATOM 2843 O O . GLU A 1 345 ? 7.528 -5.888 -25.519 1.00 91.50 345 GLU A O 1
ATOM 2848 N N . GLN A 1 346 ? 5.860 -5.814 -24.039 1.00 91.00 346 GLN A N 1
ATOM 2849 C CA . GLN A 1 346 ? 6.710 -6.044 -22.879 1.00 91.00 346 GLN A CA 1
ATOM 2850 C C . GLN A 1 346 ? 7.349 -7.436 -22.898 1.00 91.00 346 GLN A C 1
ATOM 2852 O O . GLN A 1 346 ? 8.523 -7.555 -22.544 1.00 91.00 346 GLN A O 1
ATOM 2857 N N . LEU A 1 347 ? 6.618 -8.478 -23.301 1.00 90.88 347 LEU A N 1
ATOM 2858 C CA . LEU A 1 347 ? 7.154 -9.839 -23.423 1.00 90.88 347 LEU A CA 1
ATOM 2859 C C . LEU A 1 347 ? 8.184 -9.942 -24.553 1.00 90.88 347 LEU A C 1
ATOM 2861 O O . LEU A 1 347 ? 9.262 -10.502 -24.360 1.00 90.88 347 LEU A O 1
ATOM 2865 N N . GLN A 1 348 ? 7.893 -9.345 -25.706 1.00 91.56 348 GLN A N 1
ATOM 2866 C CA . GLN A 1 348 ? 8.808 -9.287 -26.845 1.00 91.56 348 GLN A CA 1
ATOM 2867 C C . GLN A 1 348 ? 10.100 -8.541 -26.506 1.00 91.56 348 GLN A C 1
ATOM 2869 O O . GLN A 1 348 ? 11.186 -9.037 -26.792 1.00 91.56 348 GLN A O 1
ATOM 2874 N N . ASN A 1 349 ? 10.007 -7.392 -25.826 1.00 89.50 349 ASN A N 1
ATOM 2875 C CA . ASN A 1 349 ? 11.176 -6.637 -25.362 1.00 89.50 349 ASN A CA 1
ATOM 2876 C C . ASN A 1 349 ? 12.070 -7.452 -24.416 1.00 89.50 349 ASN A C 1
ATOM 2878 O O . ASN A 1 349 ? 13.290 -7.313 -24.455 1.00 89.50 349 ASN A O 1
ATOM 2882 N N . GLN A 1 350 ? 11.477 -8.294 -23.563 1.00 87.75 350 GLN A N 1
ATOM 2883 C CA . GLN A 1 350 ? 12.240 -9.187 -22.688 1.00 87.75 350 GLN A CA 1
ATOM 2884 C C . GLN A 1 350 ? 12.983 -10.249 -23.504 1.00 87.75 350 GLN A C 1
ATOM 2886 O O . GLN A 1 350 ? 14.177 -10.445 -23.314 1.00 87.75 350 GLN A O 1
ATOM 2891 N N . LEU A 1 351 ? 12.314 -10.901 -24.458 1.00 89.00 351 LEU A N 1
ATOM 2892 C CA . LEU A 1 351 ? 12.947 -11.919 -25.305 1.00 89.00 351 LEU A CA 1
ATOM 2893 C C . LEU A 1 351 ? 14.011 -11.331 -26.244 1.00 89.00 351 LEU A C 1
ATOM 2895 O O . LEU A 1 351 ? 15.025 -11.974 -26.509 1.00 89.00 351 LEU A O 1
ATOM 2899 N N . PHE A 1 352 ? 13.823 -10.096 -26.713 1.00 89.62 352 PHE A N 1
ATOM 2900 C CA . PHE A 1 352 ? 14.772 -9.406 -27.588 1.00 89.62 352 PHE A CA 1
ATOM 2901 C C . PHE A 1 352 ? 16.089 -9.042 -26.881 1.00 89.62 352 PHE A C 1
ATOM 2903 O O . PHE A 1 352 ? 17.124 -8.870 -27.530 1.00 89.62 352 PHE A O 1
ATOM 2910 N N . GLU A 1 353 ? 16.112 -9.025 -25.545 1.00 87.06 353 GLU A N 1
ATOM 2911 C CA . GLU A 1 353 ? 17.358 -8.909 -24.780 1.00 87.06 353 GLU A CA 1
ATOM 2912 C C . GLU A 1 353 ? 18.330 -10.053 -25.100 1.00 87.06 353 GLU A C 1
ATOM 2914 O O . GLU A 1 353 ? 19.538 -9.830 -25.185 1.00 87.06 353 GLU A O 1
ATOM 2919 N N . LEU A 1 354 ? 17.816 -11.250 -25.404 1.00 87.31 354 LEU A N 1
ATOM 2920 C CA . LEU A 1 354 ? 18.631 -12.398 -25.795 1.00 87.31 354 LEU A CA 1
ATOM 2921 C C . LEU A 1 354 ? 19.391 -12.150 -27.111 1.00 87.31 354 LEU A C 1
ATOM 2923 O O . LEU A 1 354 ? 20.546 -12.555 -27.237 1.00 87.31 354 LEU A O 1
ATOM 2927 N N . VAL A 1 355 ? 18.787 -11.425 -28.062 1.00 87.06 355 VAL A N 1
ATOM 2928 C CA . VAL A 1 355 ? 19.451 -10.997 -29.309 1.00 87.06 355 VAL A CA 1
ATOM 2929 C C . VAL A 1 355 ? 20.629 -10.076 -28.986 1.00 87.06 355 VAL A C 1
ATOM 2931 O O . VAL A 1 355 ? 21.738 -10.283 -29.478 1.00 87.06 355 VAL A O 1
ATOM 2934 N N . SER A 1 356 ? 20.406 -9.109 -28.090 1.00 80.50 356 SER A N 1
ATOM 2935 C CA . SER A 1 356 ? 21.430 -8.150 -27.653 1.00 80.50 356 SER A CA 1
ATOM 2936 C C . SER A 1 356 ? 22.597 -8.826 -26.919 1.00 80.50 356 SER A C 1
ATOM 2938 O O . SER A 1 356 ? 23.737 -8.377 -27.023 1.00 80.50 356 SER A O 1
ATOM 2940 N N . LEU A 1 357 ? 22.332 -9.908 -26.180 1.00 84.12 357 LEU A N 1
ATOM 2941 C CA . LEU A 1 357 ? 23.357 -10.675 -25.467 1.00 84.12 357 LEU A CA 1
ATOM 2942 C C . LEU A 1 357 ? 24.177 -11.568 -26.406 1.00 84.12 357 LEU A C 1
ATOM 2944 O O . LEU A 1 357 ? 25.398 -11.614 -26.268 1.00 84.12 357 LEU A O 1
ATOM 2948 N N . TYR A 1 358 ? 23.552 -12.220 -27.393 1.00 82.56 358 TYR A N 1
ATOM 2949 C CA . TYR A 1 358 ? 24.283 -13.036 -28.371 1.00 82.56 358 TYR A CA 1
ATOM 2950 C C . TYR A 1 358 ? 25.164 -12.218 -29.315 1.00 82.56 358 TYR A C 1
ATOM 2952 O O . TYR A 1 358 ? 26.241 -12.671 -29.688 1.00 82.56 358 TYR A O 1
ATOM 2960 N N . GLN A 1 359 ? 24.733 -11.012 -29.683 1.00 73.81 359 GLN A N 1
ATOM 2961 C CA . GLN A 1 359 ? 25.507 -10.122 -30.553 1.00 73.81 359 GLN A CA 1
ATOM 2962 C C . GLN A 1 359 ? 26.720 -9.484 -29.848 1.00 73.81 359 GLN A C 1
ATOM 2964 O O . GLN A 1 359 ? 27.556 -8.871 -30.507 1.00 73.81 359 GLN A O 1
ATOM 2969 N N . ALA A 1 360 ? 26.834 -9.613 -28.522 1.00 67.19 360 ALA A N 1
ATOM 2970 C CA . ALA A 1 360 ? 27.824 -8.914 -27.701 1.00 67.19 360 ALA A CA 1
ATOM 2971 C C . ALA A 1 360 ? 29.034 -9.767 -27.281 1.00 67.19 360 ALA A C 1
ATOM 2973 O O . ALA A 1 360 ? 29.701 -9.445 -26.298 1.00 67.19 360 ALA A O 1
ATOM 2974 N N . SER A 1 361 ? 29.325 -10.850 -28.003 1.00 51.22 361 SER A N 1
ATOM 2975 C CA . SER A 1 361 ? 30.255 -11.921 -27.612 1.00 51.22 361 SER A CA 1
ATOM 2976 C C . SER A 1 361 ? 31.747 -11.548 -27.464 1.00 51.22 361 SER A C 1
ATOM 2978 O O . SER A 1 361 ? 32.562 -12.447 -27.287 1.00 51.22 361 SER A O 1
ATOM 2980 N N . GLU A 1 362 ? 32.137 -10.267 -27.483 1.00 50.22 362 GLU A N 1
ATOM 2981 C CA . GLU A 1 362 ? 33.546 -9.825 -27.395 1.00 50.22 362 GLU A CA 1
ATOM 2982 C C . GLU A 1 362 ? 33.770 -8.547 -26.543 1.00 50.22 362 GLU A C 1
ATOM 2984 O O . GLU A 1 362 ? 34.620 -7.714 -26.855 1.00 50.22 362 GLU A O 1
ATOM 2989 N N . GLU A 1 363 ? 33.032 -8.335 -25.446 1.00 52.78 363 GLU A N 1
ATOM 2990 C CA . GLU A 1 363 ? 33.391 -7.271 -24.485 1.00 52.78 363 GLU A CA 1
ATOM 2991 C C . GLU A 1 363 ? 34.588 -7.694 -23.608 1.00 52.78 363 GLU A C 1
ATOM 2993 O O . GLU A 1 363 ? 34.442 -8.440 -22.644 1.00 52.78 363 GLU A O 1
ATOM 2998 N N . THR A 1 364 ? 35.781 -7.174 -23.906 1.00 46.00 364 THR A N 1
ATOM 2999 C CA . THR A 1 364 ? 37.050 -7.449 -23.198 1.00 46.00 364 THR A CA 1
ATOM 3000 C C . THR A 1 364 ? 37.170 -6.841 -21.788 1.00 46.00 364 THR A C 1
ATOM 3002 O O . THR A 1 364 ? 38.184 -7.052 -21.125 1.00 46.00 364 THR A O 1
ATOM 3005 N N . GLU A 1 365 ? 36.161 -6.113 -21.289 1.00 49.31 365 GLU A N 1
ATOM 3006 C CA . GLU A 1 365 ? 36.244 -5.327 -20.039 1.00 49.31 365 GLU A CA 1
ATOM 3007 C C . GLU A 1 365 ? 35.085 -5.544 -19.034 1.00 49.31 365 GLU A C 1
ATOM 3009 O O . GLU A 1 365 ? 34.828 -4.687 -18.181 1.00 49.31 365 GLU A O 1
ATOM 3014 N N . SER A 1 366 ? 34.366 -6.673 -19.067 1.00 56.81 366 SER A N 1
ATOM 3015 C CA . SER A 1 366 ? 33.431 -7.004 -17.976 1.00 56.81 366 SER A CA 1
ATOM 3016 C C . SER A 1 366 ? 34.158 -7.666 -16.802 1.00 56.81 366 SER A C 1
ATOM 3018 O O . SER A 1 366 ? 34.964 -8.572 -16.995 1.00 56.81 366 SER A O 1
ATOM 3020 N N . THR A 1 367 ? 33.878 -7.243 -15.562 1.00 61.53 367 THR A N 1
ATOM 3021 C CA . THR A 1 367 ? 34.369 -7.975 -14.381 1.00 61.53 367 THR A CA 1
ATOM 3022 C C . THR A 1 367 ? 33.744 -9.373 -14.338 1.00 61.53 367 THR A C 1
ATOM 3024 O O . THR A 1 367 ? 32.636 -9.561 -14.838 1.00 61.53 367 THR A O 1
ATOM 3027 N N . TYR A 1 368 ? 34.422 -10.335 -13.698 1.00 62.28 368 TYR A N 1
ATOM 3028 C CA . TYR A 1 368 ? 33.943 -11.719 -13.531 1.00 62.28 368 TYR A CA 1
ATOM 3029 C C . TYR A 1 368 ? 32.466 -11.798 -13.089 1.00 62.28 368 TYR A C 1
ATOM 3031 O O . TYR A 1 368 ? 31.692 -12.565 -13.648 1.00 62.28 368 TYR A O 1
ATOM 3039 N N . ILE A 1 369 ? 32.054 -10.914 -12.171 1.00 61.84 369 ILE A N 1
ATOM 3040 C CA . ILE A 1 369 ? 30.674 -10.815 -11.665 1.00 61.84 369 ILE A CA 1
ATOM 3041 C C . ILE A 1 369 ? 29.664 -10.517 -12.790 1.00 61.84 369 ILE A C 1
ATOM 3043 O O . ILE A 1 369 ? 28.643 -11.186 -12.891 1.00 61.84 369 ILE A O 1
ATOM 3047 N N . PHE A 1 370 ? 29.934 -9.542 -13.668 1.00 70.12 370 PHE A N 1
ATOM 3048 C CA . PHE A 1 370 ? 29.003 -9.202 -14.756 1.00 70.12 370 PHE A CA 1
ATOM 3049 C C . PHE A 1 370 ? 28.926 -10.293 -15.826 1.00 70.12 370 PHE A C 1
ATOM 3051 O O . PHE A 1 370 ? 27.890 -10.440 -16.471 1.00 70.12 370 PHE A O 1
ATOM 3058 N N . GLN A 1 371 ? 30.011 -11.037 -16.035 1.00 73.12 371 GLN A N 1
ATOM 3059 C CA . GLN A 1 371 ? 30.016 -12.152 -16.975 1.00 73.12 371 GLN A CA 1
ATOM 3060 C C . GLN A 1 371 ? 29.122 -13.293 -16.475 1.00 73.12 371 GLN A C 1
ATOM 3062 O O . GLN A 1 371 ? 28.268 -13.766 -17.219 1.00 73.12 371 GLN A O 1
ATOM 3067 N N . GLU A 1 372 ? 29.243 -13.649 -15.197 1.00 72.31 372 GLU A N 1
ATOM 3068 C CA . GLU A 1 372 ? 28.399 -14.659 -14.555 1.00 72.31 372 GLU A CA 1
ATOM 3069 C C . GLU A 1 372 ? 26.908 -14.263 -14.584 1.00 72.31 372 GLU A C 1
ATOM 3071 O O . GLU A 1 372 ? 26.063 -15.060 -14.996 1.00 72.31 372 GLU A O 1
ATOM 3076 N N . MET A 1 373 ? 26.586 -12.998 -14.276 1.00 73.62 373 MET A N 1
ATOM 3077 C CA . MET A 1 373 ? 25.219 -12.463 -14.397 1.00 73.62 373 MET A CA 1
ATOM 3078 C C . MET A 1 373 ? 24.666 -12.587 -15.827 1.00 73.62 373 MET A C 1
ATOM 3080 O O . MET A 1 373 ? 23.516 -12.982 -16.020 1.00 73.62 373 MET A O 1
ATOM 3084 N N . LYS A 1 374 ? 25.473 -12.257 -16.849 1.00 78.88 374 LYS A N 1
ATOM 3085 C CA . LYS A 1 374 ? 25.068 -12.362 -18.263 1.00 78.88 374 LYS A CA 1
ATOM 3086 C C . LYS A 1 374 ? 24.792 -13.816 -18.661 1.00 78.88 374 LYS A C 1
ATOM 3088 O O . LYS A 1 374 ? 23.790 -14.073 -19.322 1.00 78.88 374 LYS A O 1
ATOM 3093 N N . GLU A 1 375 ? 25.633 -14.766 -18.257 1.00 79.75 375 GLU A N 1
ATOM 3094 C CA . GLU A 1 375 ? 25.448 -16.196 -18.554 1.00 79.75 375 GLU A CA 1
ATOM 3095 C C . GLU A 1 375 ? 24.158 -16.749 -17.927 1.00 79.75 375 GLU A C 1
ATOM 3097 O O . GLU A 1 375 ? 23.361 -17.425 -18.591 1.00 79.75 375 GLU A O 1
ATOM 3102 N N . ARG A 1 376 ? 23.891 -16.392 -16.668 1.00 77.50 376 ARG A N 1
ATOM 3103 C CA . ARG A 1 376 ? 22.651 -16.759 -15.973 1.00 77.50 376 ARG A CA 1
ATOM 3104 C C . ARG A 1 376 ? 21.419 -16.128 -16.634 1.00 77.50 376 ARG A C 1
ATOM 3106 O O . ARG A 1 376 ? 20.440 -16.832 -16.893 1.00 77.50 376 ARG A O 1
ATOM 3113 N N . ALA A 1 377 ? 21.496 -14.846 -17.002 1.00 80.25 377 ALA A N 1
ATOM 3114 C CA . ALA A 1 377 ? 20.442 -14.138 -17.731 1.00 80.25 377 ALA A CA 1
ATOM 3115 C C . ALA A 1 377 ? 20.120 -14.773 -19.090 1.00 80.25 377 ALA A C 1
ATOM 3117 O O . ALA A 1 377 ? 18.950 -14.973 -19.414 1.00 80.25 377 ALA A O 1
ATOM 3118 N N . VAL A 1 378 ? 21.140 -15.162 -19.865 1.00 83.56 378 VAL A N 1
ATOM 3119 C CA . VAL A 1 378 ? 20.956 -15.903 -21.125 1.00 83.56 378 VAL A CA 1
ATOM 3120 C C . VAL A 1 378 ? 20.179 -17.193 -20.880 1.00 83.56 378 VAL A C 1
ATOM 3122 O O . VAL A 1 378 ? 19.257 -17.514 -21.629 1.00 83.56 378 VAL A O 1
ATOM 3125 N N . THR A 1 379 ? 20.523 -17.929 -19.826 1.00 82.44 379 THR A N 1
ATOM 3126 C CA . THR A 1 379 ? 19.897 -19.221 -19.529 1.00 82.44 379 THR A CA 1
ATOM 3127 C C . THR A 1 379 ? 18.419 -19.063 -19.142 1.00 82.44 379 THR A C 1
ATOM 3129 O O . THR A 1 379 ? 17.566 -19.791 -19.650 1.00 82.44 379 THR A O 1
ATOM 3132 N N . SER A 1 380 ? 18.091 -18.045 -18.342 1.00 81.12 380 SER A N 1
ATOM 3133 C CA . SER A 1 380 ? 16.708 -17.673 -18.005 1.00 81.12 380 SER A CA 1
ATOM 3134 C C . SER A 1 380 ? 15.898 -17.212 -19.224 1.00 81.12 380 SER A C 1
ATOM 3136 O O . SER A 1 380 ? 14.783 -17.684 -19.465 1.00 81.12 380 SER A O 1
ATOM 3138 N N . LEU A 1 381 ? 16.469 -16.346 -20.064 1.00 84.69 381 LEU A N 1
ATOM 3139 C CA . LEU A 1 381 ? 15.790 -15.836 -21.257 1.00 84.69 381 LEU A CA 1
ATOM 3140 C C . LEU A 1 381 ? 15.535 -16.931 -22.301 1.00 84.69 381 LEU A C 1
ATOM 3142 O O . LEU A 1 381 ? 14.468 -16.943 -22.912 1.00 84.69 381 LEU A O 1
ATOM 3146 N N . LYS A 1 382 ? 16.457 -17.888 -22.474 1.00 85.88 382 LYS A N 1
ATOM 3147 C CA . LYS A 1 382 ? 16.252 -19.073 -23.333 1.00 85.88 382 LYS A CA 1
ATOM 3148 C C . LYS A 1 382 ? 15.056 -19.908 -22.891 1.00 85.88 382 LYS A C 1
ATOM 3150 O O . LYS A 1 382 ? 14.271 -20.376 -23.712 1.00 85.88 382 LYS A O 1
ATOM 3155 N N . ALA A 1 383 ? 14.903 -20.090 -21.589 1.00 82.56 383 ALA A N 1
ATOM 3156 C CA . ALA A 1 383 ? 13.770 -20.817 -21.054 1.00 82.56 383 ALA A CA 1
ATOM 3157 C C . ALA A 1 383 ? 12.457 -20.099 -21.315 1.00 82.56 383 ALA A C 1
ATOM 3159 O O . ALA A 1 383 ? 11.499 -20.691 -21.813 1.00 82.56 383 ALA A O 1
ATOM 3160 N N . LYS A 1 384 ? 12.443 -18.794 -21.041 1.00 85.69 384 LYS A N 1
ATOM 3161 C CA . LYS A 1 384 ? 11.295 -17.938 -21.307 1.00 85.69 384 LYS A CA 1
ATOM 3162 C C . LYS A 1 384 ? 10.921 -17.951 -22.790 1.00 85.69 384 LYS A C 1
ATOM 3164 O O . LYS A 1 384 ? 9.741 -18.061 -23.114 1.00 85.69 384 LYS A O 1
ATOM 3169 N N . LEU A 1 385 ? 11.915 -17.938 -23.679 1.00 89.19 385 LEU A N 1
ATOM 3170 C CA . LEU A 1 385 ? 11.737 -18.097 -25.121 1.00 89.19 385 LEU A CA 1
ATOM 3171 C C . LEU A 1 385 ? 11.037 -19.422 -25.458 1.00 89.19 385 LEU A C 1
ATOM 3173 O O . LEU A 1 385 ? 10.037 -19.402 -26.173 1.00 89.19 385 LEU A O 1
ATOM 3177 N N . SER A 1 386 ? 11.502 -20.544 -24.901 1.00 87.31 386 SER A N 1
ATOM 3178 C CA . SER A 1 386 ? 10.918 -21.871 -25.163 1.00 87.31 386 SER A CA 1
ATOM 3179 C C . SER A 1 386 ? 9.470 -22.019 -24.670 1.00 87.31 386 SER A C 1
ATOM 3181 O O . SER A 1 386 ? 8.694 -22.787 -25.233 1.00 87.31 386 SER A O 1
ATOM 3183 N N . ILE A 1 387 ? 9.085 -21.267 -23.632 1.00 87.94 387 ILE A N 1
ATOM 3184 C CA . ILE A 1 387 ? 7.719 -21.261 -23.089 1.00 87.94 387 ILE A CA 1
ATOM 3185 C C . ILE A 1 387 ? 6.800 -20.375 -23.936 1.00 87.94 387 ILE A C 1
ATOM 3187 O O . ILE A 1 387 ? 5.654 -20.741 -24.205 1.00 87.94 387 ILE A O 1
ATOM 3191 N N . LEU A 1 388 ? 7.282 -19.193 -24.329 1.00 90.56 388 LEU A N 1
ATOM 3192 C CA . LEU A 1 388 ? 6.455 -18.150 -24.935 1.00 90.56 388 LEU A CA 1
ATOM 3193 C C . LEU A 1 388 ? 6.418 -18.191 -26.468 1.00 90.56 388 LEU A C 1
ATOM 3195 O O . LEU A 1 388 ? 5.560 -17.538 -27.064 1.00 90.56 388 LEU A O 1
ATOM 3199 N N . THR A 1 389 ? 7.314 -18.943 -27.109 1.00 91.69 389 THR A N 1
ATOM 3200 C CA . THR A 1 389 ? 7.467 -18.958 -28.571 1.00 91.69 389 THR A CA 1
ATOM 3201 C C . THR A 1 389 ? 7.636 -20.368 -29.138 1.00 91.69 389 THR A C 1
ATOM 3203 O O . THR A 1 389 ? 7.899 -21.326 -28.413 1.00 91.69 389 THR A O 1
ATOM 3206 N N . GLU A 1 390 ? 7.523 -20.485 -30.462 1.00 88.56 390 GLU A N 1
ATOM 3207 C CA . GLU A 1 390 ? 7.832 -21.709 -31.221 1.00 88.56 390 GLU A CA 1
ATOM 3208 C C . GLU A 1 390 ? 9.335 -21.891 -31.508 1.00 88.56 390 GLU A C 1
ATOM 3210 O O . GLU A 1 390 ? 9.729 -22.824 -32.215 1.00 88.56 390 GLU A O 1
ATOM 3215 N N . TYR A 1 391 ? 10.184 -20.967 -31.049 1.00 88.19 391 TYR A N 1
ATOM 3216 C CA . TYR A 1 391 ? 11.619 -21.031 -31.289 1.00 88.19 391 TYR A CA 1
ATOM 3217 C C . TYR A 1 391 ? 12.291 -21.930 -30.248 1.00 88.19 391 TYR A C 1
ATOM 3219 O O . TYR A 1 391 ? 12.200 -21.681 -29.045 1.00 88.19 391 TYR A O 1
ATOM 3227 N N . ASP A 1 392 ? 13.015 -22.946 -30.719 1.00 82.94 392 ASP A N 1
ATOM 3228 C CA . ASP A 1 392 ? 14.060 -23.591 -29.925 1.00 82.94 392 ASP A CA 1
ATOM 3229 C C . ASP A 1 392 ? 15.370 -22.778 -29.988 1.00 82.94 392 ASP A C 1
ATOM 3231 O O . ASP A 1 392 ? 15.488 -21.796 -30.732 1.00 82.94 392 ASP A O 1
ATOM 3235 N N . GLU A 1 393 ? 16.362 -23.159 -29.176 1.00 80.62 393 GLU A N 1
ATOM 3236 C CA . GLU A 1 393 ? 17.629 -22.422 -29.082 1.00 80.62 393 GLU A CA 1
ATOM 3237 C C . GLU A 1 393 ? 18.369 -22.343 -30.429 1.00 80.62 393 GLU A C 1
ATOM 3239 O O . GLU A 1 393 ? 18.896 -21.283 -30.777 1.00 80.62 393 GLU A O 1
ATOM 3244 N N . GLU A 1 394 ? 18.421 -23.438 -31.191 1.00 85.81 394 GLU A N 1
ATOM 3245 C CA . GLU A 1 394 ? 19.148 -23.486 -32.464 1.00 85.81 394 GLU A CA 1
ATOM 3246 C C . GLU A 1 394 ? 18.464 -22.631 -33.528 1.00 85.81 394 GLU A C 1
ATOM 3248 O O . GLU A 1 394 ? 19.112 -21.822 -34.196 1.00 85.81 394 GLU A O 1
ATOM 3253 N N . ARG A 1 395 ? 17.142 -22.752 -33.656 1.00 85.69 395 ARG A N 1
ATOM 3254 C CA . ARG A 1 395 ? 16.335 -21.966 -34.587 1.00 85.69 395 ARG A CA 1
ATOM 3255 C C . ARG A 1 395 ? 16.425 -20.481 -34.272 1.00 85.69 395 ARG A C 1
ATOM 3257 O O . ARG A 1 395 ? 16.568 -19.686 -35.198 1.00 85.69 395 ARG A O 1
ATOM 3264 N N . PHE A 1 396 ? 16.396 -20.113 -32.991 1.00 87.88 396 PHE A N 1
ATOM 3265 C CA . PHE A 1 396 ? 16.560 -18.723 -32.575 1.00 87.88 396 PHE A CA 1
ATOM 3266 C C . PHE A 1 396 ? 17.940 -18.179 -32.960 1.00 87.88 396 PHE A C 1
ATOM 3268 O O . PHE A 1 396 ? 18.025 -17.106 -33.554 1.00 87.88 396 PHE A O 1
ATOM 3275 N N . LYS A 1 397 ? 19.017 -18.939 -32.703 1.00 85.19 397 LYS A N 1
ATOM 3276 C CA . LYS A 1 397 ? 20.386 -18.556 -33.093 1.00 85.19 397 LYS A CA 1
ATOM 3277 C C . LYS A 1 397 ? 20.539 -18.392 -34.604 1.00 85.19 397 LYS A C 1
ATOM 3279 O O . LYS A 1 397 ? 21.083 -17.388 -35.055 1.00 85.19 397 LYS A O 1
ATOM 3284 N N . ASN A 1 398 ? 20.004 -19.330 -35.382 1.00 86.69 398 ASN A N 1
ATOM 3285 C CA . ASN A 1 398 ? 20.046 -19.287 -36.846 1.00 86.69 398 ASN A CA 1
ATOM 3286 C C . ASN A 1 398 ? 19.299 -18.077 -37.433 1.00 86.69 398 ASN A C 1
ATOM 3288 O O . ASN A 1 398 ? 19.541 -17.699 -38.576 1.00 86.69 398 ASN A O 1
ATOM 3292 N N . GLN A 1 399 ? 18.392 -17.469 -36.664 1.00 86.75 399 GLN A N 1
ATOM 3293 C CA . GLN A 1 399 ? 17.582 -16.325 -37.075 1.00 86.75 399 GLN A CA 1
ATOM 3294 C C . GLN A 1 399 ? 18.000 -15.002 -36.424 1.00 86.75 399 GLN A C 1
ATOM 3296 O O . GLN A 1 399 ? 17.331 -13.993 -36.649 1.00 86.75 399 GLN A O 1
ATOM 3301 N N . LEU A 1 400 ? 19.117 -14.956 -35.685 1.00 84.75 400 LEU A N 1
ATOM 3302 C CA . LEU A 1 400 ? 19.579 -13.742 -34.996 1.00 84.75 400 LEU A CA 1
ATOM 3303 C C . LEU A 1 400 ? 19.690 -12.522 -35.912 1.00 84.75 400 LEU A C 1
ATOM 3305 O O . LEU A 1 400 ? 19.343 -11.419 -35.504 1.00 84.75 400 LEU A O 1
ATOM 3309 N N . GLU A 1 401 ? 20.131 -12.714 -37.156 1.00 81.00 401 GLU A N 1
ATOM 3310 C CA . GLU A 1 401 ? 20.267 -11.633 -38.142 1.00 81.00 401 GLU A CA 1
ATOM 3311 C C . GLU A 1 401 ? 18.918 -11.115 -38.671 1.00 81.00 401 GLU A C 1
ATOM 3313 O O . GLU A 1 401 ? 18.839 -10.010 -39.215 1.00 81.00 401 GLU A O 1
ATOM 3318 N N . SER A 1 402 ? 17.850 -11.904 -38.524 1.00 86.00 402 SER A N 1
ATOM 3319 C CA . SER A 1 402 ? 16.503 -11.531 -38.961 1.00 86.00 402 SER A CA 1
ATOM 3320 C C . SER A 1 402 ? 15.754 -10.676 -37.937 1.00 86.00 402 SER A C 1
ATOM 3322 O O . SER A 1 402 ? 14.898 -9.893 -38.342 1.00 86.00 402 SER A O 1
ATOM 3324 N N . PHE A 1 403 ? 16.105 -10.774 -36.650 1.00 88.00 403 PHE A N 1
ATOM 3325 C CA . PHE A 1 403 ? 15.490 -10.003 -35.570 1.00 88.00 403 PHE A CA 1
ATOM 3326 C C . PHE A 1 403 ? 16.131 -8.613 -35.475 1.00 88.00 403 PHE A C 1
ATOM 3328 O O . PHE A 1 403 ? 17.198 -8.434 -34.886 1.00 88.00 403 PHE A O 1
ATOM 3335 N N . LYS A 1 404 ? 15.479 -7.611 -36.065 1.00 82.94 404 LYS A N 1
ATOM 3336 C CA . LYS A 1 404 ? 15.907 -6.205 -36.037 1.00 82.94 404 LYS A CA 1
ATOM 3337 C C . LYS A 1 404 ? 15.200 -5.411 -34.950 1.00 82.94 404 LYS A C 1
ATOM 3339 O O . LYS A 1 404 ? 15.745 -4.408 -34.493 1.00 82.94 404 LYS A O 1
ATOM 3344 N N . SER A 1 405 ? 14.016 -5.844 -34.537 1.00 86.56 405 SER A N 1
ATOM 3345 C CA . SER A 1 405 ? 13.276 -5.239 -33.438 1.00 86.56 405 SER A CA 1
ATOM 3346 C C . SER A 1 405 ? 12.525 -6.291 -32.609 1.00 86.56 405 SER A C 1
ATOM 3348 O O . SER A 1 405 ? 12.371 -7.435 -33.048 1.00 86.56 405 SER A O 1
ATOM 3350 N N . PRO A 1 406 ? 12.054 -5.936 -31.398 1.00 88.69 406 PRO A N 1
ATOM 3351 C CA . PRO A 1 406 ? 11.315 -6.859 -30.536 1.00 88.69 406 PRO A CA 1
ATOM 3352 C C . PRO A 1 406 ? 10.101 -7.509 -31.212 1.00 88.69 406 PRO A C 1
ATOM 3354 O O . PRO A 1 406 ? 9.819 -8.682 -30.978 1.00 88.69 406 PRO A O 1
ATOM 3357 N N . GLU A 1 407 ? 9.413 -6.771 -32.084 1.00 89.88 407 GLU A N 1
ATOM 3358 C CA . GLU A 1 407 ? 8.200 -7.218 -32.775 1.00 89.88 407 GLU A CA 1
ATOM 3359 C C . GLU A 1 407 ? 8.443 -8.383 -33.752 1.00 89.88 407 GLU A C 1
ATOM 3361 O O . GLU A 1 407 ? 7.501 -9.095 -34.106 1.00 89.88 407 GLU A O 1
ATOM 3366 N N . ASP A 1 408 ? 9.696 -8.615 -34.161 1.00 90.12 408 ASP A N 1
ATOM 3367 C CA . ASP A 1 408 ? 10.064 -9.739 -35.027 1.00 90.12 408 ASP A CA 1
ATOM 3368 C C . ASP A 1 408 ? 9.955 -11.097 -34.294 1.00 90.12 408 ASP A C 1
ATOM 3370 O O . ASP A 1 408 ? 9.846 -12.157 -34.924 1.00 90.12 408 ASP A O 1
ATOM 3374 N N . ILE A 1 409 ? 9.942 -11.089 -32.954 1.00 91.44 409 ILE A N 1
ATOM 3375 C CA . ILE A 1 409 ? 9.777 -12.288 -32.127 1.00 91.44 409 ILE A CA 1
ATOM 3376 C C . ILE A 1 409 ? 8.284 -12.607 -31.984 1.00 91.44 409 ILE A C 1
ATOM 3378 O O . ILE A 1 409 ? 7.528 -11.908 -31.307 1.00 91.44 409 ILE A O 1
ATOM 3382 N N . LYS A 1 410 ? 7.851 -13.710 -32.601 1.00 92.56 410 LYS A N 1
ATOM 3383 C CA . LYS A 1 410 ? 6.456 -14.169 -32.568 1.00 92.56 410 LYS A CA 1
ATOM 3384 C C . LYS A 1 410 ? 6.156 -14.985 -31.310 1.00 92.56 410 LYS A C 1
ATOM 3386 O O . LYS A 1 410 ? 6.773 -16.024 -31.080 1.00 92.56 410 LYS A O 1
ATOM 3391 N N . LEU A 1 411 ? 5.183 -14.513 -30.535 1.00 94.25 411 LEU A N 1
ATOM 3392 C CA . LEU A 1 411 ? 4.622 -15.211 -29.377 1.00 94.25 411 LEU A CA 1
ATOM 3393 C C . LEU A 1 411 ? 3.524 -16.199 -29.816 1.00 94.25 411 LEU A C 1
ATOM 3395 O O . LEU A 1 411 ? 2.918 -16.018 -30.873 1.00 94.25 411 LEU A O 1
ATOM 3399 N N . TYR A 1 412 ? 3.237 -17.220 -29.003 1.00 94.25 412 TYR A N 1
ATOM 3400 C CA . TYR A 1 412 ? 2.071 -18.090 -29.219 1.00 94.25 412 TYR A CA 1
ATOM 3401 C C . TYR A 1 412 ? 0.741 -17.314 -29.185 1.00 94.25 412 TYR A C 1
ATOM 3403 O O . TYR A 1 412 ? 0.556 -16.403 -28.382 1.00 94.25 412 TYR A O 1
ATOM 3411 N N . GLU A 1 413 ? -0.230 -17.733 -30.003 1.00 91.44 413 GLU A N 1
ATOM 3412 C CA . GLU A 1 413 ? -1.548 -17.081 -30.109 1.00 91.44 413 GLU A CA 1
ATOM 3413 C C . GLU A 1 413 ? -2.375 -17.122 -28.813 1.00 91.44 413 GLU A C 1
ATOM 3415 O O . GLU A 1 413 ? -3.132 -16.197 -28.529 1.00 91.44 413 GLU A O 1
ATOM 3420 N N . ASP A 1 414 ? -2.216 -18.158 -27.989 1.00 91.94 414 ASP A N 1
ATOM 3421 C CA . ASP A 1 414 ? -2.916 -18.263 -26.706 1.00 91.94 414 ASP A CA 1
ATOM 3422 C C . ASP A 1 414 ? -2.417 -17.251 -25.660 1.00 91.94 414 ASP A C 1
ATOM 3424 O O . ASP A 1 414 ? -3.144 -16.944 -24.723 1.00 91.94 414 ASP A O 1
ATOM 3428 N N . ILE A 1 415 ? -1.240 -16.640 -25.840 1.00 92.06 415 ILE A N 1
ATOM 3429 C CA . ILE A 1 415 ? -0.753 -15.566 -24.956 1.00 92.06 415 ILE A CA 1
ATOM 3430 C C . ILE A 1 415 ? -1.657 -14.330 -25.040 1.00 92.06 415 ILE A C 1
ATOM 3432 O O . ILE A 1 415 ? -1.883 -13.651 -24.035 1.00 92.06 415 ILE A O 1
ATOM 3436 N N . LYS A 1 416 ? -2.272 -14.085 -26.204 1.00 89.19 416 LYS A N 1
ATOM 3437 C CA . LYS A 1 416 ? -3.190 -12.956 -26.420 1.00 89.19 416 LYS A CA 1
ATOM 3438 C C . LYS A 1 416 ? -4.436 -13.024 -25.535 1.00 89.19 416 LYS A C 1
ATOM 3440 O O . LYS A 1 416 ? -5.129 -12.023 -25.352 1.00 89.19 416 LYS A O 1
ATOM 3445 N N . THR A 1 417 ? -4.751 -14.191 -24.962 1.00 90.56 417 THR A N 1
ATOM 3446 C CA . THR A 1 417 ? -5.919 -14.334 -24.088 1.00 90.56 417 THR A CA 1
ATOM 3447 C C . THR A 1 417 ? -5.700 -13.745 -22.699 1.00 90.56 417 THR A C 1
ATOM 3449 O O . THR A 1 417 ? -6.699 -13.477 -22.033 1.00 90.56 417 THR A O 1
ATOM 3452 N N . PHE A 1 418 ? -4.457 -13.521 -22.260 1.00 91.75 418 PHE A N 1
ATOM 3453 C CA . PHE A 1 418 ? -4.143 -12.979 -20.928 1.00 91.75 418 PHE A CA 1
ATOM 3454 C C . PHE A 1 418 ? -3.114 -11.835 -20.929 1.00 91.75 418 PHE A C 1
ATOM 3456 O O . PHE A 1 418 ? -3.072 -11.074 -19.964 1.00 91.75 418 PHE A O 1
ATOM 3463 N N . ALA A 1 419 ? -2.320 -11.655 -21.989 1.00 93.00 419 ALA A N 1
ATOM 3464 C CA . ALA A 1 419 ? -1.351 -10.562 -22.073 1.00 93.00 419 ALA A CA 1
ATOM 3465 C C . ALA A 1 419 ? -2.017 -9.185 -21.878 1.00 93.00 419 ALA A C 1
ATOM 3467 O O . ALA A 1 419 ? -3.075 -8.898 -22.439 1.00 93.00 419 ALA A O 1
ATOM 3468 N N . GLY A 1 420 ? -1.405 -8.344 -21.041 1.00 91.38 420 GLY A N 1
ATOM 3469 C CA . GLY A 1 420 ? -1.903 -7.010 -20.686 1.00 91.38 420 GLY A CA 1
ATOM 3470 C C . GLY A 1 420 ? -3.178 -6.986 -19.830 1.00 91.38 420 GLY A C 1
ATOM 3471 O O . GLY A 1 420 ? -3.667 -5.902 -19.512 1.00 91.38 420 GLY A O 1
ATOM 3472 N N . LYS A 1 421 ? -3.733 -8.145 -19.444 1.00 92.31 421 LYS A N 1
ATOM 3473 C CA . LYS A 1 421 ? -4.943 -8.218 -18.613 1.00 92.31 421 LYS A CA 1
ATOM 3474 C C . LYS A 1 421 ? -4.633 -8.118 -17.121 1.00 92.31 421 LYS A C 1
ATOM 3476 O O . LYS A 1 421 ? -3.502 -8.296 -16.665 1.00 92.31 421 LYS A O 1
ATOM 3481 N N . THR A 1 422 ? -5.681 -7.831 -16.353 1.00 94.31 422 THR A N 1
ATOM 3482 C CA . THR A 1 422 ? -5.693 -7.897 -14.889 1.00 94.31 422 THR A CA 1
ATOM 3483 C C . THR A 1 422 ? -6.744 -8.906 -14.447 1.00 94.31 422 THR A C 1
ATOM 3485 O O . THR A 1 422 ? -7.866 -8.875 -14.938 1.00 94.31 422 THR A O 1
ATOM 3488 N N . GLU A 1 423 ? -6.396 -9.776 -13.508 1.00 94.38 423 GLU A N 1
ATOM 3489 C CA . GLU A 1 423 ? -7.307 -10.745 -12.897 1.00 94.38 423 GLU A CA 1
ATOM 3490 C C . GLU A 1 423 ? -7.484 -10.405 -11.415 1.00 94.38 423 GLU A C 1
ATOM 3492 O O . GLU A 1 423 ? -6.513 -10.123 -10.709 1.00 94.38 423 GLU A O 1
ATOM 3497 N N . LEU A 1 424 ? -8.727 -10.414 -10.938 1.00 95.06 424 LEU A N 1
ATOM 3498 C CA . LEU A 1 424 ? -9.096 -10.158 -9.549 1.00 95.06 424 LEU A CA 1
ATOM 3499 C C . LEU A 1 424 ? -9.731 -11.415 -8.963 1.00 95.06 424 LEU A C 1
ATOM 3501 O O . LEU A 1 424 ? -10.824 -11.785 -9.364 1.00 95.06 424 LEU A O 1
ATOM 3505 N N . HIS A 1 425 ? -9.098 -12.043 -7.981 1.00 94.19 425 HIS A N 1
ATOM 3506 C CA . HIS A 1 425 ? -9.678 -13.153 -7.232 1.00 94.19 425 HIS A CA 1
ATOM 3507 C C . HIS A 1 425 ? -10.230 -12.649 -5.902 1.00 94.19 425 HIS A C 1
ATOM 3509 O O . HIS A 1 425 ? -9.482 -12.076 -5.115 1.00 94.19 425 HIS A O 1
ATOM 3515 N N . ILE A 1 426 ? -11.526 -12.827 -5.647 1.00 91.38 426 ILE A N 1
ATOM 3516 C CA . ILE A 1 426 ? -12.203 -12.234 -4.484 1.00 91.38 426 ILE A CA 1
ATOM 3517 C C . ILE A 1 426 ? -12.903 -13.330 -3.678 1.00 91.38 426 ILE A C 1
ATOM 3519 O O . ILE A 1 426 ? -13.740 -14.066 -4.206 1.00 91.38 426 ILE A O 1
ATOM 3523 N N . GLY A 1 427 ? -12.548 -13.437 -2.397 1.00 87.44 427 GLY A N 1
ATOM 3524 C CA . GLY A 1 427 ? -13.226 -14.293 -1.428 1.00 87.44 427 GLY A CA 1
ATOM 3525 C C . GLY A 1 427 ? -14.587 -13.735 -1.037 1.00 87.44 427 GLY A C 1
ATOM 3526 O O . GLY A 1 427 ? -14.770 -12.518 -0.942 1.00 87.44 427 GLY A O 1
ATOM 3527 N N . LYS A 1 428 ? -15.552 -14.628 -0.800 1.00 78.62 428 LYS A N 1
ATOM 3528 C CA . LYS A 1 428 ? -16.918 -14.229 -0.423 1.00 78.62 428 LYS A CA 1
ATOM 3529 C C . LYS A 1 428 ? -17.014 -13.754 1.025 1.00 78.62 428 LYS A C 1
ATOM 3531 O O . LYS A 1 428 ? -18.042 -13.195 1.393 1.00 78.62 428 LYS A O 1
ATOM 3536 N N . GLY A 1 429 ? -15.987 -13.995 1.844 1.00 76.44 429 GLY A N 1
ATOM 3537 C CA . GLY A 1 429 ? -16.017 -13.623 3.258 1.00 76.44 429 GLY A CA 1
ATOM 3538 C C . GLY A 1 429 ? -16.903 -14.520 4.116 1.00 76.44 429 GLY A C 1
ATOM 3539 O O . GLY A 1 429 ? -17.270 -14.130 5.215 1.00 76.44 429 GLY A O 1
ATOM 3540 N N . ILE A 1 430 ? -17.254 -15.710 3.615 1.00 75.38 430 ILE A N 1
ATOM 3541 C CA . ILE A 1 430 ? -18.104 -16.677 4.325 1.00 75.38 430 ILE A CA 1
ATOM 3542 C C . ILE A 1 430 ? -17.234 -17.655 5.126 1.00 75.38 430 ILE A C 1
ATOM 3544 O O . ILE A 1 430 ? -17.492 -17.906 6.299 1.00 75.38 430 ILE A O 1
ATOM 3548 N N . ASN A 1 431 ? -16.177 -18.199 4.511 1.00 77.75 431 ASN A N 1
ATOM 3549 C CA . ASN A 1 431 ? -15.275 -19.156 5.149 1.00 77.75 431 ASN A CA 1
ATOM 3550 C C . ASN A 1 431 ? -13.810 -18.779 4.883 1.00 77.75 431 ASN A C 1
ATOM 3552 O O . ASN A 1 431 ? -13.292 -18.985 3.787 1.00 77.75 431 ASN A O 1
ATOM 3556 N N . ALA A 1 432 ? -13.140 -18.258 5.915 1.00 78.38 432 ALA A N 1
ATOM 3557 C CA . ALA A 1 432 ? -11.748 -17.814 5.842 1.00 78.38 432 ALA A CA 1
ATOM 3558 C C . ALA A 1 432 ? -10.782 -18.916 5.397 1.00 78.38 432 ALA A C 1
ATOM 3560 O O . ALA A 1 432 ? -9.864 -18.641 4.631 1.00 78.38 432 ALA A O 1
ATOM 3561 N N . THR A 1 433 ? -10.971 -20.147 5.880 1.00 79.81 433 THR A N 1
ATOM 3562 C CA . THR A 1 433 ? -10.074 -21.266 5.566 1.00 79.81 433 THR A CA 1
ATOM 3563 C C . THR A 1 433 ? -10.209 -21.664 4.107 1.00 79.81 433 THR A C 1
ATOM 3565 O O . THR A 1 433 ? -9.197 -21.805 3.428 1.00 79.81 433 THR A O 1
ATOM 3568 N N . GLU A 1 434 ? -11.434 -21.772 3.592 1.00 82.81 434 GLU A N 1
ATOM 3569 C CA . GLU A 1 434 ? -11.663 -22.070 2.173 1.00 82.81 434 GLU A CA 1
ATOM 3570 C C . GLU A 1 434 ? -11.113 -20.961 1.267 1.00 82.81 434 GLU A C 1
ATOM 3572 O O . GLU A 1 434 ? -10.361 -21.257 0.337 1.00 82.81 434 GLU A O 1
ATOM 3577 N N . ASP A 1 435 ? -11.414 -19.693 1.573 1.00 86.56 435 ASP A N 1
ATOM 3578 C CA . ASP A 1 435 ? -10.917 -18.545 0.808 1.00 86.56 435 ASP A CA 1
ATOM 3579 C C . ASP A 1 435 ? -9.372 -18.499 0.827 1.00 86.56 435 ASP A C 1
ATOM 3581 O O . ASP A 1 435 ? -8.734 -18.354 -0.220 1.00 86.56 435 ASP A O 1
ATOM 3585 N N . ARG A 1 436 ? -8.743 -18.706 1.994 1.00 87.44 436 ARG A N 1
ATOM 3586 C CA . ARG A 1 436 ? -7.280 -18.794 2.139 1.00 87.44 436 ARG A CA 1
ATOM 3587 C C . ARG A 1 436 ? -6.698 -19.943 1.325 1.00 87.44 436 ARG A C 1
ATOM 3589 O O . ARG A 1 436 ? -5.711 -19.740 0.623 1.00 87.44 436 ARG A O 1
ATOM 3596 N N . LEU A 1 437 ? -7.250 -21.151 1.447 1.00 86.00 437 LEU A N 1
ATOM 3597 C CA . LEU A 1 437 ? -6.728 -22.342 0.775 1.00 86.00 437 LEU A CA 1
ATOM 3598 C C . LEU A 1 437 ? -6.855 -22.224 -0.746 1.00 86.00 437 LEU A C 1
ATOM 3600 O O . LEU A 1 437 ? -5.916 -22.592 -1.454 1.00 86.00 437 LEU A O 1
ATOM 3604 N N . ALA A 1 438 ? -7.961 -21.660 -1.243 1.00 88.94 438 ALA A N 1
ATOM 3605 C CA . ALA A 1 438 ? -8.121 -21.329 -2.654 1.00 88.94 438 ALA A CA 1
ATOM 3606 C C . ALA A 1 438 ? -7.062 -20.317 -3.106 1.00 88.94 438 ALA A C 1
ATOM 3608 O O . ALA A 1 438 ? -6.357 -20.562 -4.083 1.00 88.94 438 ALA A O 1
ATOM 3609 N N . LEU A 1 439 ? -6.884 -19.216 -2.368 1.00 91.25 439 LEU A N 1
ATOM 3610 C CA . LEU A 1 439 ? -5.888 -18.197 -2.706 1.00 91.25 439 LEU A CA 1
ATOM 3611 C C . LEU A 1 439 ? -4.462 -18.769 -2.684 1.00 91.25 439 LEU A C 1
ATOM 3613 O O . LEU A 1 439 ? -3.677 -18.510 -3.593 1.00 91.25 439 LEU A O 1
ATOM 3617 N N . ARG A 1 440 ? -4.138 -19.595 -1.684 1.00 88.25 440 ARG A N 1
ATOM 3618 C CA . ARG A 1 440 ? -2.853 -20.295 -1.552 1.00 88.25 440 ARG A CA 1
ATOM 3619 C C . ARG A 1 440 ? -2.590 -21.240 -2.723 1.00 88.25 440 ARG A C 1
ATOM 3621 O O . ARG A 1 440 ? -1.453 -21.308 -3.183 1.00 88.25 440 ARG A O 1
ATOM 3628 N N . ALA A 1 441 ? -3.604 -21.965 -3.197 1.00 86.00 441 ALA A N 1
ATOM 3629 C CA . ALA A 1 441 ? -3.478 -22.828 -4.371 1.00 86.00 441 ALA A CA 1
ATOM 3630 C C . ALA A 1 441 ? -3.139 -22.003 -5.619 1.00 86.00 441 ALA A C 1
ATOM 3632 O O . ALA A 1 441 ? -2.140 -22.282 -6.273 1.00 86.00 441 ALA A O 1
ATOM 3633 N N . ILE A 1 442 ? -3.873 -20.912 -5.866 1.00 88.44 442 ILE A N 1
ATOM 3634 C CA . ILE A 1 442 ? -3.605 -20.038 -7.015 1.00 88.44 442 ILE A CA 1
ATOM 3635 C C . ILE A 1 442 ? -2.211 -19.401 -6.901 1.00 88.44 442 ILE A C 1
ATOM 3637 O O . ILE A 1 442 ? -1.483 -19.352 -7.890 1.00 88.44 442 ILE A O 1
ATOM 3641 N N . LEU A 1 443 ? -1.794 -18.966 -5.703 1.00 87.31 443 LEU A N 1
ATOM 3642 C CA . LEU A 1 443 ? -0.434 -18.474 -5.469 1.00 87.31 443 LEU A CA 1
ATOM 3643 C C . LEU A 1 443 ? 0.612 -19.548 -5.767 1.00 87.31 443 LEU A C 1
ATOM 3645 O O . LEU A 1 443 ? 1.592 -19.241 -6.436 1.00 87.31 443 LEU A O 1
ATOM 3649 N N . LYS A 1 444 ? 0.433 -20.790 -5.298 1.00 81.69 444 LYS A N 1
ATOM 3650 C CA . LYS A 1 444 ? 1.351 -21.898 -5.610 1.00 81.69 444 LYS A CA 1
ATOM 3651 C C . LYS A 1 444 ? 1.448 -22.107 -7.122 1.00 81.69 444 LYS A C 1
ATOM 3653 O O . LYS A 1 444 ? 2.564 -22.130 -7.630 1.00 81.69 444 LYS A O 1
ATOM 3658 N N . ASP A 1 445 ? 0.320 -22.150 -7.823 1.00 81.88 445 ASP A N 1
ATOM 3659 C CA . ASP A 1 445 ? 0.275 -22.347 -9.276 1.00 81.88 445 ASP A CA 1
ATOM 3660 C C . ASP A 1 445 ? 0.977 -21.215 -10.032 1.00 81.88 445 ASP A C 1
ATOM 3662 O O . ASP A 1 445 ? 1.727 -21.467 -10.969 1.00 81.88 445 ASP A O 1
ATOM 3666 N N . HIS A 1 446 ? 0.784 -19.965 -9.605 1.00 80.06 446 HIS A N 1
ATOM 3667 C CA . HIS A 1 446 ? 1.361 -18.801 -10.280 1.00 80.06 446 HIS A CA 1
ATOM 3668 C C . HIS A 1 446 ? 2.808 -18.528 -9.895 1.00 80.06 446 HIS A C 1
ATOM 3670 O O . HIS A 1 446 ? 3.478 -17.796 -10.608 1.00 80.06 446 HIS A O 1
ATOM 3676 N N . THR A 1 447 ? 3.305 -19.097 -8.797 1.00 73.25 447 THR A N 1
ATOM 3677 C CA . THR A 1 447 ? 4.666 -18.828 -8.315 1.00 73.25 447 THR A CA 1
ATOM 3678 C C . THR A 1 447 ? 5.606 -20.014 -8.404 1.00 73.25 447 THR A C 1
ATOM 3680 O O . THR A 1 447 ? 6.807 -19.792 -8.311 1.00 73.25 447 THR A O 1
ATOM 3683 N N . ARG A 1 448 ? 5.109 -21.240 -8.615 1.00 70.00 448 ARG A N 1
ATOM 3684 C CA . ARG A 1 448 ? 5.914 -22.455 -8.781 1.00 70.00 448 ARG A CA 1
ATOM 3685 C C . ARG A 1 448 ? 5.478 -23.231 -10.030 1.00 70.00 448 ARG A C 1
ATOM 3687 O O . ARG A 1 448 ? 4.353 -23.711 -10.126 1.00 70.00 448 ARG A O 1
ATOM 3694 N N . GLN A 1 449 ? 6.394 -23.409 -10.973 1.00 64.38 449 GLN A N 1
ATOM 3695 C CA . GLN A 1 449 ? 6.242 -24.327 -12.093 1.00 64.38 449 GLN A CA 1
ATOM 3696 C C . GLN A 1 449 ? 6.529 -25.749 -11.629 1.00 64.38 449 GLN A C 1
ATOM 3698 O O . GLN A 1 449 ? 7.604 -26.032 -11.106 1.00 64.38 449 GLN A O 1
ATOM 3703 N N . GLN A 1 450 ? 5.588 -26.651 -11.885 1.00 65.31 450 GLN A N 1
ATOM 3704 C CA . GLN A 1 450 ? 5.794 -28.087 -11.737 1.00 65.31 450 GLN A CA 1
ATOM 3705 C C . GLN A 1 450 ? 5.905 -28.750 -13.120 1.00 65.31 450 GLN A C 1
ATOM 3707 O O . GLN A 1 450 ? 5.293 -28.266 -14.082 1.00 65.31 450 GLN A O 1
ATOM 3712 N N . PRO A 1 451 ? 6.643 -29.870 -13.250 1.00 62.34 451 PRO A N 1
ATOM 3713 C CA . PRO A 1 451 ? 6.763 -30.618 -14.505 1.00 62.34 451 PRO A CA 1
ATOM 3714 C C . PRO A 1 451 ? 5.427 -31.074 -15.105 1.00 62.34 451 PRO A C 1
ATOM 3716 O O . PRO A 1 451 ? 5.357 -31.283 -16.313 1.00 62.34 451 PRO A O 1
ATOM 3719 N N . ASP A 1 452 ? 4.367 -31.158 -14.301 1.00 70.19 452 ASP A N 1
ATOM 3720 C CA . ASP A 1 452 ? 3.025 -31.562 -14.736 1.00 70.19 452 ASP A CA 1
ATOM 3721 C C . ASP A 1 452 ? 2.092 -30.369 -15.025 1.00 70.19 452 ASP A C 1
ATOM 3723 O O . ASP A 1 452 ? 0.961 -30.560 -15.473 1.00 70.19 452 ASP A O 1
ATOM 3727 N N . ASN A 1 453 ? 2.550 -29.122 -14.820 1.00 75.56 453 ASN A N 1
ATOM 3728 C CA . ASN A 1 453 ? 1.717 -27.939 -15.056 1.00 75.56 453 ASN A CA 1
ATOM 3729 C C . ASN A 1 453 ? 1.272 -27.864 -16.527 1.00 75.56 453 ASN A C 1
ATOM 3731 O O . ASN A 1 453 ? 2.134 -27.960 -17.416 1.00 75.56 453 ASN A O 1
ATOM 3735 N N . PRO A 1 454 ? -0.023 -27.588 -16.799 1.00 84.44 454 PRO A N 1
ATOM 3736 C CA . PRO A 1 454 ? -0.525 -27.358 -18.148 1.00 84.44 454 PRO A CA 1
ATOM 3737 C C . PRO A 1 454 ? 0.279 -26.282 -18.879 1.00 84.44 454 PRO A C 1
ATOM 3739 O O . PRO A 1 454 ? 0.684 -25.279 -18.289 1.00 84.44 454 PRO A O 1
ATOM 3742 N N . MET A 1 455 ? 0.470 -26.449 -20.190 1.00 84.00 455 MET A N 1
ATOM 3743 C CA . MET A 1 455 ? 1.291 -25.524 -20.979 1.00 84.00 455 MET A CA 1
ATOM 3744 C C . MET A 1 455 ? 0.781 -24.076 -20.924 1.00 84.00 455 MET A C 1
ATOM 3746 O O . MET A 1 455 ? 1.589 -23.152 -20.867 1.00 84.00 455 MET A O 1
ATOM 3750 N N . ILE A 1 456 ? -0.539 -23.873 -20.859 1.00 87.56 456 ILE A N 1
ATOM 3751 C CA . ILE A 1 456 ? -1.131 -22.538 -20.700 1.00 87.56 456 ILE A CA 1
ATOM 3752 C C . ILE A 1 456 ? -0.739 -21.885 -19.367 1.00 87.56 456 ILE A C 1
ATOM 3754 O O . ILE A 1 456 ? -0.345 -20.723 -19.354 1.00 87.56 456 ILE A O 1
ATOM 3758 N N . LEU A 1 457 ? -0.733 -22.649 -18.269 1.00 85.38 457 LEU A N 1
ATOM 3759 C CA . LEU A 1 457 ? -0.341 -22.158 -16.949 1.00 85.38 457 LEU A CA 1
ATOM 3760 C C . LEU A 1 457 ? 1.141 -21.764 -16.938 1.00 85.38 457 LEU A C 1
ATOM 3762 O O . LEU A 1 457 ? 1.498 -20.715 -16.416 1.00 85.38 457 LEU A O 1
ATOM 3766 N N . ARG A 1 458 ? 2.015 -22.537 -17.596 1.00 84.69 458 ARG A N 1
ATOM 3767 C CA . ARG A 1 458 ? 3.437 -22.163 -17.742 1.00 84.69 458 ARG A CA 1
ATOM 3768 C C . ARG A 1 458 ? 3.617 -20.827 -18.464 1.00 84.69 458 ARG A C 1
ATOM 3770 O O . ARG A 1 458 ? 4.452 -20.022 -18.054 1.00 84.69 458 ARG A O 1
ATOM 3777 N N . LYS A 1 459 ? 2.823 -20.578 -19.510 1.00 88.31 459 LYS A N 1
ATOM 3778 C CA . LYS A 1 459 ? 2.824 -19.302 -20.242 1.00 88.31 459 LYS A CA 1
ATOM 3779 C C . LYS A 1 459 ? 2.306 -18.153 -19.375 1.00 88.31 459 LYS A C 1
ATOM 3781 O O . LYS A 1 459 ? 2.924 -17.092 -19.376 1.00 88.31 459 LYS A O 1
ATOM 3786 N N . GLN A 1 460 ? 1.241 -18.376 -18.599 1.00 88.62 460 GLN A N 1
ATOM 3787 C CA . GLN A 1 460 ? 0.727 -17.396 -17.634 1.00 88.62 460 GLN A CA 1
ATOM 3788 C C . GLN A 1 460 ? 1.794 -17.029 -16.598 1.00 88.62 460 GLN A C 1
ATOM 3790 O O . GLN A 1 460 ? 2.099 -15.850 -16.451 1.00 88.62 460 GLN A O 1
ATOM 3795 N N . ILE A 1 461 ? 2.433 -18.024 -15.969 1.00 84.88 461 ILE A N 1
ATOM 3796 C CA . ILE A 1 461 ? 3.544 -17.841 -15.017 1.00 84.88 461 ILE A CA 1
ATOM 3797 C C . ILE A 1 461 ? 4.657 -16.990 -15.647 1.00 84.88 461 ILE A C 1
ATOM 3799 O O . ILE A 1 461 ? 5.095 -16.006 -15.059 1.00 84.88 461 ILE A O 1
ATOM 3803 N N . ALA A 1 462 ? 5.089 -17.310 -16.872 1.00 84.88 462 ALA A N 1
ATOM 3804 C CA . ALA A 1 462 ? 6.135 -16.552 -17.566 1.00 84.88 462 ALA A CA 1
ATOM 3805 C C . ALA A 1 462 ? 5.736 -15.096 -17.895 1.00 84.88 462 ALA A C 1
ATOM 3807 O O . ALA A 1 462 ? 6.613 -14.251 -18.111 1.00 84.88 462 ALA A O 1
ATOM 3808 N N . ALA A 1 463 ? 4.436 -14.794 -17.921 1.00 89.44 463 ALA A N 1
ATOM 3809 C CA . ALA A 1 463 ? 3.887 -13.483 -18.239 1.00 89.44 463 ALA A CA 1
ATOM 3810 C C . ALA A 1 463 ? 3.408 -12.673 -17.025 1.00 89.44 463 ALA A C 1
ATOM 3812 O O . ALA A 1 463 ? 2.972 -11.536 -17.212 1.00 89.44 463 ALA A O 1
ATOM 3813 N N . VAL A 1 464 ? 3.493 -13.198 -15.799 1.00 89.12 464 VAL A N 1
ATOM 3814 C CA . VAL A 1 464 ? 3.112 -12.442 -14.596 1.00 89.12 464 VAL A CA 1
ATOM 3815 C C . VAL A 1 464 ? 4.029 -11.232 -14.421 1.00 89.12 464 VAL A C 1
ATOM 3817 O O . VAL A 1 464 ? 5.250 -11.355 -14.333 1.00 89.12 464 VAL A O 1
ATOM 3820 N N . LYS A 1 465 ? 3.417 -10.052 -14.317 1.00 87.88 465 LYS A N 1
ATOM 3821 C CA . LYS A 1 465 ? 4.072 -8.764 -14.070 1.00 87.88 465 LYS A CA 1
ATOM 3822 C C . LYS A 1 465 ? 4.027 -8.382 -12.598 1.00 87.88 465 LYS A C 1
ATOM 3824 O O . LYS A 1 465 ? 5.035 -7.945 -12.046 1.00 87.88 465 LYS A O 1
ATOM 3829 N N . SER A 1 466 ? 2.869 -8.513 -11.953 1.00 90.19 466 SER A N 1
ATOM 3830 C CA . SER A 1 466 ? 2.722 -8.179 -10.535 1.00 90.19 466 SER A CA 1
ATOM 3831 C C . SER A 1 466 ? 1.637 -9.015 -9.860 1.00 90.19 466 SER A C 1
ATOM 3833 O O . SER A 1 466 ? 0.638 -9.372 -10.484 1.00 90.19 466 SER A O 1
ATOM 3835 N N . ILE A 1 467 ? 1.843 -9.318 -8.575 1.00 92.81 467 ILE A N 1
ATOM 3836 C CA . ILE A 1 467 ? 0.846 -9.966 -7.720 1.00 92.81 467 ILE A CA 1
ATOM 3837 C C . ILE A 1 467 ? 0.648 -9.095 -6.480 1.00 92.81 467 ILE A C 1
ATOM 3839 O O . ILE A 1 467 ? 1.607 -8.739 -5.787 1.00 92.81 467 ILE A O 1
ATOM 3843 N N . VAL A 1 468 ? -0.606 -8.759 -6.187 1.00 95.31 468 VAL A N 1
ATOM 3844 C CA . VAL A 1 468 ? -1.013 -8.088 -4.951 1.00 95.31 468 VAL A CA 1
ATOM 3845 C C . VAL A 1 468 ? -1.982 -8.992 -4.205 1.00 95.31 468 VAL A C 1
ATOM 3847 O O . VAL A 1 468 ? -3.013 -9.367 -4.748 1.00 95.31 468 VAL A O 1
ATOM 3850 N N . VAL A 1 469 ? -1.666 -9.327 -2.961 1.00 95.50 469 VAL A N 1
ATOM 3851 C CA . VAL A 1 469 ? -2.483 -10.166 -2.086 1.00 95.50 469 VAL A CA 1
ATOM 3852 C C . VAL A 1 469 ? -3.042 -9.305 -0.961 1.00 95.50 469 VAL A C 1
ATOM 3854 O O . VAL A 1 469 ? -2.305 -8.568 -0.305 1.00 95.50 469 VAL A O 1
ATOM 3857 N N . TYR A 1 470 ? -4.344 -9.402 -0.731 1.00 93.44 470 TYR A N 1
ATOM 3858 C CA . TYR A 1 470 ? -5.052 -8.724 0.346 1.00 93.44 470 TYR A CA 1
ATOM 3859 C C . TYR A 1 470 ? -5.464 -9.765 1.381 1.00 93.44 470 TYR A C 1
ATOM 3861 O O . TYR A 1 470 ? -6.059 -10.787 1.035 1.00 93.44 470 TYR A O 1
ATOM 3869 N N . VAL A 1 471 ? -5.090 -9.529 2.637 1.00 90.69 471 VAL A N 1
ATOM 3870 C CA . VAL A 1 471 ? -5.212 -10.512 3.719 1.00 90.69 471 VAL A CA 1
ATOM 3871 C C . VAL A 1 471 ? -5.841 -9.859 4.951 1.00 90.69 471 VAL A C 1
ATOM 3873 O O . VAL A 1 471 ? -5.388 -8.775 5.341 1.00 90.69 471 VAL A O 1
ATOM 3876 N N . PRO A 1 472 ? -6.802 -10.521 5.622 1.00 87.00 472 PRO A N 1
ATOM 3877 C CA . PRO A 1 472 ? -7.348 -10.086 6.909 1.00 87.00 472 PRO A CA 1
ATOM 3878 C C . PRO A 1 472 ? -6.353 -10.377 8.046 1.00 87.00 472 PRO A C 1
ATOM 3880 O O . PRO A 1 472 ? -6.572 -11.237 8.896 1.00 87.00 472 PRO A O 1
ATOM 3883 N N . SER A 1 473 ? -5.204 -9.695 8.038 1.00 87.06 473 SER A N 1
ATOM 3884 C CA . SER A 1 473 ? -4.148 -9.848 9.047 1.00 87.06 473 SER A CA 1
ATOM 3885 C C . SER A 1 473 ? -3.943 -8.563 9.837 1.00 87.06 473 SER A C 1
ATOM 3887 O O . SER A 1 473 ? -3.802 -7.477 9.265 1.00 87.06 473 SER A O 1
ATOM 3889 N N . LYS A 1 474 ? -3.832 -8.699 11.165 1.00 85.38 474 LYS A N 1
ATOM 3890 C CA . LYS A 1 474 ? -3.580 -7.561 12.059 1.00 85.38 474 LYS A CA 1
ATOM 3891 C C . LYS A 1 474 ? -2.206 -6.934 11.858 1.00 85.38 474 LYS A C 1
ATOM 3893 O O . LYS A 1 474 ? -2.042 -5.744 12.110 1.00 85.38 474 LYS A O 1
ATOM 3898 N N . LEU A 1 475 ? -1.244 -7.705 11.346 1.00 85.88 475 LEU A N 1
ATOM 3899 C CA . LEU A 1 475 ? 0.090 -7.216 11.001 1.00 85.88 475 LEU A CA 1
ATOM 3900 C C . LEU A 1 475 ? 0.050 -6.105 9.945 1.00 85.88 475 LEU A C 1
ATOM 3902 O O . LEU A 1 475 ? 0.975 -5.305 9.873 1.00 85.88 475 LEU A O 1
ATOM 3906 N N . LEU A 1 476 ? -1.004 -6.055 9.126 1.00 86.94 476 LEU A N 1
ATOM 3907 C CA . LEU A 1 476 ? -1.133 -5.121 8.007 1.00 86.94 476 LEU A CA 1
ATOM 3908 C C . LEU A 1 476 ? -1.992 -3.888 8.348 1.00 86.94 476 LEU A C 1
ATOM 3910 O O . LEU A 1 476 ? -2.113 -2.977 7.525 1.00 86.94 476 LEU A O 1
ATOM 3914 N N . TYR A 1 477 ? -2.569 -3.821 9.557 1.00 77.88 477 TYR A N 1
ATOM 3915 C CA . TYR A 1 477 ? -3.351 -2.663 10.001 1.00 77.88 477 TYR A CA 1
ATOM 3916 C C . TYR A 1 477 ? -2.510 -1.379 10.077 1.00 77.88 477 TYR A C 1
ATOM 3918 O O . TYR A 1 477 ? -1.290 -1.397 10.278 1.00 77.88 477 TYR A O 1
ATOM 3926 N N . GLY A 1 478 ? -3.192 -0.235 9.952 1.00 72.06 478 GLY A N 1
ATOM 3927 C CA . GLY A 1 478 ? -2.567 1.088 10.034 1.00 72.06 478 GLY A CA 1
ATOM 3928 C C . GLY A 1 478 ? -1.727 1.442 8.805 1.00 72.06 478 GLY A C 1
ATOM 3929 O O . GLY A 1 478 ? -0.663 2.036 8.948 1.00 72.06 478 GLY A O 1
ATOM 3930 N N . GLY A 1 479 ? -2.169 1.026 7.612 1.00 77.62 479 GLY A N 1
ATOM 3931 C CA . GLY A 1 479 ? -1.550 1.419 6.343 1.00 77.62 479 GLY A CA 1
ATOM 3932 C C . GLY A 1 479 ? -0.240 0.696 6.012 1.00 77.62 479 GLY A C 1
ATOM 3933 O O . GLY A 1 479 ? 0.572 1.221 5.259 1.00 77.62 479 GLY A O 1
ATOM 3934 N N . LYS A 1 480 ? 0.024 -0.496 6.548 1.00 87.00 480 LYS A N 1
ATOM 3935 C CA . LYS A 1 480 ? 1.261 -1.225 6.228 1.00 87.00 480 LYS A CA 1
ATOM 3936 C C . LYS A 1 480 ? 1.128 -1.954 4.885 1.00 87.00 480 LYS A C 1
ATOM 3938 O O . LYS A 1 480 ? 0.149 -2.656 4.641 1.00 87.00 480 LYS A O 1
ATOM 3943 N N . GLU A 1 481 ? 2.123 -1.799 4.016 1.00 92.69 481 GLU A N 1
ATOM 3944 C CA . GLU A 1 481 ? 2.255 -2.540 2.754 1.00 92.69 481 GLU A CA 1
ATOM 3945 C C . GLU A 1 481 ? 3.580 -3.302 2.780 1.00 92.69 481 GLU A C 1
ATOM 3947 O O . GLU A 1 481 ? 4.649 -2.693 2.837 1.00 92.69 481 GLU A O 1
ATOM 3952 N N . ILE A 1 482 ? 3.518 -4.632 2.743 1.00 94.06 482 ILE A N 1
ATOM 3953 C CA . ILE A 1 482 ? 4.711 -5.479 2.743 1.00 94.06 482 ILE A CA 1
ATOM 3954 C C . ILE A 1 482 ? 5.034 -5.878 1.306 1.00 94.06 482 ILE A C 1
ATOM 3956 O O . ILE A 1 482 ? 4.169 -6.336 0.568 1.00 94.06 482 ILE A O 1
ATOM 3960 N N . LEU A 1 483 ? 6.287 -5.718 0.905 1.00 93.19 483 LEU A N 1
ATOM 3961 C CA . LEU A 1 483 ? 6.799 -6.142 -0.388 1.00 93.19 483 LEU A CA 1
ATOM 3962 C C . LEU A 1 483 ? 7.724 -7.347 -0.164 1.00 93.19 483 LEU A C 1
ATOM 3964 O O . LEU A 1 483 ? 8.876 -7.183 0.249 1.00 93.19 483 LEU A O 1
ATOM 3968 N N . ASP A 1 484 ? 7.221 -8.559 -0.415 1.00 89.50 484 ASP A N 1
ATOM 3969 C CA . ASP A 1 484 ? 8.036 -9.778 -0.395 1.00 89.50 484 ASP A CA 1
ATOM 3970 C C . ASP A 1 484 ? 8.844 -9.852 -1.694 1.00 89.50 484 ASP A C 1
ATOM 3972 O O . ASP A 1 484 ? 8.323 -10.178 -2.766 1.00 89.50 484 ASP A O 1
ATOM 3976 N N . MET A 1 485 ? 10.130 -9.504 -1.606 1.00 84.31 485 MET A N 1
ATOM 3977 C CA . MET A 1 485 ? 11.012 -9.475 -2.768 1.00 84.31 485 MET A CA 1
ATOM 3978 C C . MET A 1 485 ? 11.226 -10.895 -3.319 1.00 84.31 485 MET A C 1
ATOM 3980 O O . MET A 1 485 ? 11.444 -11.828 -2.529 1.00 84.31 485 MET A O 1
ATOM 3984 N N . PRO A 1 486 ? 11.305 -11.092 -4.648 1.00 73.94 486 PRO A N 1
ATOM 3985 C CA . PRO A 1 486 ? 11.966 -12.279 -5.187 1.00 73.94 486 PRO A CA 1
ATOM 3986 C C . PRO A 1 486 ? 13.407 -12.304 -4.631 1.00 73.94 486 PRO A C 1
ATOM 3988 O O . PRO A 1 486 ? 13.910 -11.298 -4.124 1.00 73.94 486 PRO A O 1
ATOM 3991 N N . GLY A 1 487 ? 14.058 -13.457 -4.518 1.00 66.88 487 GLY A N 1
ATOM 3992 C CA . GLY A 1 487 ? 15.460 -13.484 -4.063 1.00 66.88 487 GLY A CA 1
ATOM 3993 C C . GLY A 1 487 ? 16.355 -12.603 -4.930 1.00 66.88 487 GLY A C 1
ATOM 3994 O O . GLY A 1 487 ? 15.945 -12.227 -6.020 1.00 66.88 487 GLY A O 1
ATOM 3995 N N . THR A 1 488 ? 17.587 -12.322 -4.501 1.00 60.34 488 THR A N 1
ATOM 3996 C CA . THR A 1 488 ? 18.585 -11.696 -5.394 1.00 60.34 488 THR A CA 1
ATOM 3997 C C . THR A 1 488 ? 19.095 -12.630 -6.487 1.00 60.34 488 THR A C 1
ATOM 3999 O O . THR A 1 488 ? 20.198 -12.419 -6.959 1.00 60.34 488 THR A O 1
ATOM 4002 N N . ASP A 1 489 ? 18.325 -13.651 -6.874 1.00 63.03 489 ASP A N 1
ATOM 4003 C CA . ASP A 1 489 ? 18.688 -14.530 -7.980 1.00 63.03 489 ASP A CA 1
ATOM 4004 C C . ASP A 1 489 ? 18.825 -13.682 -9.255 1.00 63.03 489 ASP A C 1
ATOM 4006 O O . ASP A 1 489 ? 17.843 -13.261 -9.874 1.00 63.03 489 ASP A O 1
ATOM 4010 N N . ASP A 1 490 ? 20.077 -13.396 -9.590 1.00 57.75 490 ASP A N 1
ATOM 4011 C CA . ASP A 1 490 ? 20.530 -12.522 -10.664 1.00 57.75 490 ASP A CA 1
ATOM 4012 C C . ASP A 1 490 ? 20.311 -13.132 -12.053 1.00 57.75 490 ASP A C 1
ATOM 4014 O O . ASP A 1 490 ? 20.519 -12.456 -13.062 1.00 57.75 490 ASP A O 1
ATOM 4018 N N . SER A 1 491 ? 19.835 -14.379 -12.122 1.00 64.12 491 SER A N 1
ATOM 4019 C CA . SER A 1 491 ? 19.517 -15.029 -13.388 1.00 64.12 491 SER A CA 1
ATOM 4020 C C . SER A 1 491 ? 18.334 -14.394 -14.117 1.00 64.12 491 SER A C 1
ATOM 4022 O O . SER A 1 491 ? 18.175 -14.632 -15.307 1.00 64.12 491 SER A O 1
ATOM 4024 N N . ASP A 1 492 ? 17.507 -13.568 -13.465 1.00 74.75 492 ASP A N 1
ATOM 4025 C CA . ASP A 1 492 ? 16.529 -12.724 -14.165 1.00 74.75 492 ASP A CA 1
ATOM 4026 C C . ASP A 1 492 ? 16.833 -11.230 -13.964 1.00 74.75 492 ASP A C 1
ATOM 4028 O O . ASP A 1 492 ? 16.560 -10.665 -12.896 1.00 74.75 492 ASP A O 1
ATOM 4032 N N . PRO A 1 493 ? 17.352 -10.557 -15.005 1.00 75.00 493 PRO A N 1
ATOM 4033 C CA . PRO A 1 493 ? 17.598 -9.122 -14.983 1.00 75.00 493 PRO A CA 1
ATOM 4034 C C . PRO A 1 493 ? 16.362 -8.306 -14.583 1.00 75.00 493 PRO A C 1
ATOM 4036 O O . PRO A 1 493 ? 16.478 -7.301 -13.874 1.00 75.00 493 PRO A O 1
ATOM 4039 N N . LEU A 1 494 ? 15.167 -8.708 -15.022 1.00 79.06 494 LEU A N 1
ATOM 4040 C CA . LEU A 1 494 ? 13.938 -7.964 -14.765 1.00 79.06 494 LEU A CA 1
ATOM 4041 C C . LEU A 1 494 ? 13.529 -8.057 -13.295 1.00 79.06 494 LEU A C 1
ATOM 4043 O O . LEU A 1 494 ? 13.120 -7.057 -12.705 1.00 79.06 494 LEU A O 1
ATOM 4047 N N . ALA A 1 495 ? 13.727 -9.220 -12.674 1.00 78.81 495 ALA A N 1
ATOM 4048 C CA . ALA A 1 495 ? 13.533 -9.399 -11.239 1.00 78.81 495 ALA A CA 1
ATOM 4049 C C . ALA A 1 495 ? 14.437 -8.465 -10.425 1.00 78.81 495 ALA A C 1
ATOM 4051 O O . ALA A 1 495 ? 13.972 -7.798 -9.498 1.00 78.81 495 ALA A O 1
ATOM 4052 N N . MET A 1 496 ? 15.709 -8.344 -10.818 1.00 77.81 496 MET A N 1
ATOM 4053 C CA . MET A 1 496 ? 16.653 -7.404 -10.205 1.00 77.81 496 MET A CA 1
ATOM 4054 C C . MET A 1 496 ? 16.204 -5.948 -10.380 1.00 77.81 496 MET A C 1
ATOM 4056 O O . MET A 1 496 ? 16.282 -5.157 -9.438 1.00 77.81 496 MET A O 1
ATOM 4060 N N . SER A 1 497 ? 15.657 -5.597 -11.548 1.00 80.56 497 SER A N 1
ATOM 4061 C CA . SER A 1 497 ? 15.049 -4.281 -11.776 1.00 80.56 497 SER A CA 1
ATOM 4062 C C . SER A 1 497 ? 13.851 -4.029 -10.857 1.00 80.56 497 SER A C 1
ATOM 4064 O O . SER A 1 497 ? 13.725 -2.941 -10.300 1.00 80.56 497 SER A O 1
ATOM 4066 N N . PHE A 1 498 ? 12.990 -5.027 -10.646 1.00 83.44 498 PHE A N 1
ATOM 4067 C CA . PHE A 1 498 ? 11.842 -4.912 -9.743 1.00 83.44 498 PHE A CA 1
ATOM 4068 C C . PHE A 1 498 ? 12.248 -4.785 -8.280 1.00 83.44 498 PHE A C 1
ATOM 4070 O O . PHE A 1 498 ? 11.641 -3.997 -7.554 1.00 83.44 498 PHE A O 1
ATOM 4077 N N . ILE A 1 499 ? 13.289 -5.501 -7.850 1.00 83.81 499 ILE A N 1
ATOM 4078 C CA . ILE A 1 499 ? 13.881 -5.323 -6.520 1.00 83.81 499 ILE A CA 1
ATOM 4079 C C . ILE A 1 499 ? 14.401 -3.891 -6.375 1.00 83.81 499 ILE A C 1
ATOM 4081 O O . ILE A 1 499 ? 14.121 -3.234 -5.373 1.00 83.81 499 ILE A O 1
ATOM 4085 N N . GLN A 1 500 ? 15.113 -3.382 -7.382 1.00 82.06 500 GLN A N 1
ATOM 4086 C CA . GLN A 1 500 ? 15.654 -2.026 -7.375 1.00 82.06 500 GLN A CA 1
ATOM 4087 C C . GLN A 1 500 ? 14.550 -0.962 -7.298 1.00 82.06 500 GLN A C 1
ATOM 4089 O O . GLN A 1 500 ? 14.617 -0.064 -6.460 1.00 82.06 500 GLN A O 1
ATOM 4094 N N . ASP A 1 501 ? 13.518 -1.073 -8.135 1.00 83.94 501 ASP A N 1
ATOM 4095 C CA . ASP A 1 501 ? 12.372 -0.161 -8.125 1.00 83.94 501 ASP A CA 1
ATOM 4096 C C . ASP A 1 501 ? 11.594 -0.240 -6.806 1.00 83.94 501 ASP A C 1
ATOM 4098 O O . ASP A 1 501 ? 11.164 0.787 -6.279 1.00 83.94 501 ASP A O 1
ATOM 4102 N N . ALA A 1 502 ? 11.441 -1.436 -6.232 1.00 88.44 502 ALA A N 1
ATOM 4103 C CA . ALA A 1 502 ? 10.824 -1.591 -4.923 1.00 88.44 502 ALA A CA 1
ATOM 4104 C C . ALA A 1 502 ? 11.646 -0.882 -3.840 1.00 88.44 502 ALA A C 1
ATOM 4106 O O . ALA A 1 502 ? 11.095 -0.053 -3.115 1.00 88.44 502 ALA A O 1
ATOM 4107 N N . LEU A 1 503 ? 12.960 -1.128 -3.778 1.00 89.31 503 LEU A N 1
ATOM 4108 C CA . LEU A 1 503 ? 13.865 -0.458 -2.842 1.00 89.31 503 LEU A CA 1
ATOM 4109 C C . LEU A 1 503 ? 13.881 1.061 -3.034 1.00 89.31 503 LEU A C 1
ATOM 4111 O O . LEU A 1 503 ? 14.064 1.795 -2.074 1.00 89.31 503 LEU A O 1
ATOM 4115 N N . ASP A 1 504 ? 13.640 1.567 -4.239 1.00 86.00 504 ASP A N 1
ATOM 4116 C CA . ASP A 1 504 ? 13.586 3.009 -4.466 1.00 86.00 504 ASP A CA 1
ATOM 4117 C C . ASP A 1 504 ? 12.310 3.672 -3.906 1.00 86.00 504 ASP A C 1
ATOM 4119 O O . ASP A 1 504 ? 12.249 4.901 -3.820 1.00 86.00 504 ASP A O 1
ATOM 4123 N N . THR A 1 505 ? 11.306 2.878 -3.510 1.00 85.56 505 THR A N 1
ATOM 4124 C CA . THR A 1 505 ? 9.979 3.352 -3.074 1.00 85.56 505 THR A CA 1
ATOM 4125 C C . THR A 1 505 ? 9.599 2.986 -1.638 1.00 85.56 505 THR A C 1
ATOM 4127 O O . THR A 1 505 ? 8.504 3.357 -1.206 1.00 85.56 505 THR A O 1
ATOM 4130 N N . VAL A 1 506 ? 10.450 2.250 -0.915 1.00 92.38 506 VAL A N 1
ATOM 4131 C CA . VAL A 1 506 ? 10.166 1.775 0.449 1.00 92.38 506 VAL A CA 1
ATOM 4132 C C . VAL A 1 506 ? 10.626 2.732 1.540 1.00 92.38 506 VAL A C 1
ATOM 4134 O O . VAL A 1 506 ? 11.581 3.491 1.382 1.00 92.38 506 VAL A O 1
ATOM 4137 N N . ASP A 1 507 ? 9.962 2.620 2.687 1.00 91.31 507 ASP A N 1
ATOM 4138 C CA . ASP A 1 507 ? 10.265 3.366 3.906 1.00 91.31 507 ASP A CA 1
ATOM 4139 C C . ASP A 1 507 ? 11.091 2.525 4.891 1.00 91.31 507 ASP A C 1
ATOM 4141 O O . 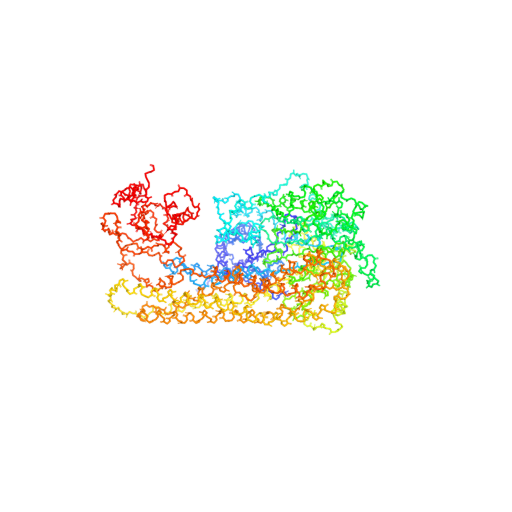ASP A 1 507 ? 11.885 3.057 5.669 1.00 91.31 507 ASP A O 1
ATOM 4145 N N . VAL A 1 508 ? 10.916 1.200 4.850 1.00 93.25 508 VAL A N 1
ATOM 4146 C CA . VAL A 1 508 ? 11.596 0.234 5.719 1.00 93.25 508 VAL A CA 1
ATOM 4147 C C . VAL A 1 508 ? 12.192 -0.896 4.889 1.00 93.25 508 VAL A C 1
ATOM 4149 O O . VAL A 1 508 ? 11.524 -1.437 4.008 1.00 93.25 508 VAL A O 1
ATOM 4152 N N . VAL A 1 509 ? 13.421 -1.301 5.213 1.00 92.69 509 VAL A N 1
ATOM 4153 C CA . VAL A 1 509 ? 14.052 -2.510 4.665 1.00 92.69 509 VAL A CA 1
ATOM 4154 C C . VAL A 1 509 ? 14.384 -3.479 5.798 1.00 92.69 509 VAL A C 1
ATOM 4156 O O . VAL A 1 509 ? 15.156 -3.152 6.700 1.00 92.69 509 VAL A O 1
ATOM 4159 N N . LEU A 1 510 ? 13.815 -4.683 5.717 1.00 90.69 510 LEU A N 1
ATOM 4160 C CA . LEU A 1 510 ? 14.117 -5.841 6.557 1.00 90.69 510 LEU A CA 1
ATOM 4161 C C . LEU A 1 510 ? 15.085 -6.757 5.803 1.00 90.69 510 LEU A C 1
ATOM 4163 O O . LEU A 1 510 ? 14.676 -7.477 4.893 1.00 90.69 510 LEU A O 1
ATOM 4167 N N . LEU A 1 511 ? 16.361 -6.734 6.176 1.00 85.44 511 LEU A N 1
ATOM 4168 C CA . LEU A 1 511 ? 17.380 -7.648 5.665 1.00 85.44 511 LEU A CA 1
ATOM 4169 C C . LEU A 1 511 ? 17.408 -8.918 6.513 1.00 85.44 511 LEU A C 1
ATOM 4171 O O . LEU A 1 511 ? 17.830 -8.868 7.664 1.00 85.44 511 LEU A O 1
ATOM 4175 N N . ILE A 1 512 ? 16.989 -10.047 5.947 1.00 80.94 512 ILE A N 1
ATOM 4176 C CA . ILE A 1 512 ? 16.956 -11.352 6.616 1.00 80.94 512 ILE A CA 1
ATOM 4177 C C . ILE A 1 512 ? 18.166 -12.196 6.192 1.00 80.94 512 ILE A C 1
ATOM 4179 O O . ILE A 1 512 ? 18.468 -12.307 5.002 1.00 80.94 512 ILE A O 1
ATOM 4183 N N . SER A 1 513 ? 18.836 -12.827 7.162 1.00 75.38 513 SER A N 1
ATOM 4184 C CA . SER A 1 513 ? 19.933 -13.785 6.950 1.00 75.38 513 SER A CA 1
ATOM 4185 C C . SER A 1 513 ? 19.734 -15.068 7.764 1.00 75.38 513 SER A C 1
ATOM 4187 O O . SER A 1 513 ? 19.295 -15.013 8.911 1.00 75.38 513 SER A O 1
ATOM 4189 N N . GLU A 1 514 ? 20.099 -16.222 7.198 1.00 65.25 514 GLU A N 1
ATOM 4190 C CA . GLU A 1 514 ? 20.013 -17.531 7.871 1.00 65.25 514 GLU A CA 1
ATOM 4191 C C . GLU A 1 514 ? 21.109 -17.723 8.944 1.00 65.25 514 GLU A C 1
ATOM 4193 O O . GLU A 1 514 ? 20.882 -18.313 10.002 1.00 65.25 514 GLU A O 1
ATOM 4198 N N . TYR A 1 515 ? 22.307 -17.176 8.712 1.00 58.28 515 TYR A N 1
ATOM 4199 C CA . TYR A 1 515 ? 23.460 -17.317 9.607 1.00 58.28 515 TYR A CA 1
ATOM 4200 C C . TYR A 1 515 ? 23.975 -15.967 10.088 1.00 58.28 515 TYR A C 1
ATOM 4202 O O . TYR A 1 515 ? 23.695 -14.927 9.488 1.00 58.28 515 TYR A O 1
ATOM 4210 N N . ALA A 1 516 ? 24.719 -16.020 11.200 1.00 54.81 516 ALA A N 1
ATOM 4211 C CA . ALA A 1 516 ? 25.329 -14.879 11.868 1.00 54.81 516 ALA A CA 1
ATOM 4212 C C . ALA A 1 516 ? 25.823 -13.827 10.869 1.00 54.81 516 ALA A C 1
ATOM 4214 O O . ALA A 1 516 ? 26.594 -14.104 9.955 1.00 54.81 516 ALA A O 1
ATOM 4215 N N . PHE A 1 517 ? 25.316 -12.634 11.115 1.00 63.53 517 PHE A N 1
ATOM 4216 C CA . PHE A 1 517 ? 25.341 -11.460 10.283 1.00 63.53 517 PHE A CA 1
ATOM 4217 C C . PHE A 1 517 ? 26.746 -11.068 9.783 1.00 63.53 517 PHE A C 1
ATOM 4219 O O . PHE A 1 517 ? 27.589 -10.562 10.525 1.00 63.53 517 PHE A O 1
ATOM 4226 N N . THR A 1 518 ? 26.960 -11.359 8.506 1.00 56.38 518 THR A N 1
ATOM 4227 C CA . THR A 1 518 ? 27.725 -10.577 7.530 1.00 56.38 518 THR A CA 1
ATOM 4228 C C . THR A 1 518 ? 26.836 -10.617 6.303 1.00 56.38 518 THR A C 1
ATOM 4230 O O . THR A 1 518 ? 26.546 -11.729 5.864 1.00 56.38 518 THR A O 1
ATOM 4233 N N . ILE A 1 519 ? 26.356 -9.483 5.778 1.00 57.50 519 ILE A N 1
ATOM 4234 C CA . ILE A 1 519 ? 25.580 -9.431 4.519 1.00 57.50 519 ILE A CA 1
ATOM 4235 C C . ILE A 1 519 ? 26.292 -10.348 3.501 1.00 57.50 519 ILE A C 1
ATOM 4237 O O . ILE A 1 519 ? 27.402 -10.036 3.078 1.00 57.50 519 ILE A O 1
ATOM 4241 N N . ALA A 1 520 ? 25.761 -11.545 3.236 1.00 53.59 520 ALA A N 1
ATOM 4242 C CA . ALA A 1 520 ? 26.592 -12.635 2.704 1.00 53.59 520 ALA A CA 1
ATOM 4243 C C . ALA A 1 520 ? 26.698 -12.592 1.174 1.00 53.59 520 ALA A C 1
ATOM 4245 O O . ALA A 1 520 ? 27.761 -12.865 0.625 1.00 53.59 520 ALA A O 1
ATOM 4246 N N . GLY A 1 521 ? 25.624 -12.179 0.495 1.00 66.19 521 GLY A N 1
ATOM 4247 C CA . GLY A 1 521 ? 25.598 -12.051 -0.960 1.00 66.19 521 GLY A CA 1
ATOM 4248 C C . GLY A 1 521 ? 26.173 -10.719 -1.427 1.00 66.19 521 GLY A C 1
ATOM 4249 O O . GLY A 1 521 ? 25.678 -9.660 -1.034 1.00 66.19 521 GLY A O 1
ATOM 4250 N N . GLN A 1 522 ? 27.182 -10.760 -2.298 1.00 69.12 522 GLN A N 1
ATOM 4251 C CA . GLN A 1 522 ? 27.718 -9.563 -2.955 1.00 69.12 522 GLN A CA 1
ATOM 4252 C C . GLN A 1 522 ? 26.621 -8.822 -3.749 1.00 69.12 522 GLN A C 1
ATOM 4254 O O . GLN A 1 522 ? 26.516 -7.604 -3.652 1.00 69.12 522 GLN A O 1
ATOM 4259 N N . GLU A 1 523 ? 25.710 -9.555 -4.392 1.00 70.31 523 GLU A N 1
ATOM 4260 C CA . GLU A 1 523 ? 24.527 -9.023 -5.092 1.00 70.31 523 GLU A CA 1
ATOM 4261 C C . GLU A 1 523 ? 23.621 -8.173 -4.185 1.00 70.31 523 GLU A C 1
ATOM 4263 O O . GLU A 1 523 ? 23.195 -7.078 -4.559 1.00 70.31 523 GLU A O 1
ATOM 4268 N N . VAL A 1 524 ? 23.342 -8.652 -2.963 1.00 76.00 524 VAL A N 1
ATOM 4269 C CA . VAL A 1 524 ? 22.543 -7.926 -1.959 1.00 76.00 524 VAL A CA 1
ATOM 4270 C C . VAL A 1 524 ? 23.242 -6.620 -1.594 1.00 76.00 524 VAL A C 1
ATOM 4272 O O . VAL A 1 524 ? 22.587 -5.580 -1.498 1.00 76.00 524 VAL A O 1
ATOM 4275 N N . LYS A 1 525 ? 24.571 -6.657 -1.416 1.00 77.38 525 LYS A N 1
ATOM 4276 C CA . LYS A 1 525 ? 25.363 -5.463 -1.095 1.00 77.38 525 LYS A CA 1
ATOM 4277 C C . LYS A 1 525 ? 25.297 -4.433 -2.211 1.00 77.38 525 LYS A C 1
ATOM 4279 O O . LYS A 1 525 ? 25.048 -3.263 -1.932 1.00 77.38 525 LYS A O 1
ATOM 4284 N N . ASP A 1 526 ? 25.499 -4.865 -3.448 1.00 75.69 526 ASP A N 1
ATOM 4285 C CA . ASP A 1 526 ? 25.547 -3.982 -4.611 1.00 75.69 526 ASP A CA 1
ATOM 4286 C C . ASP A 1 526 ? 24.172 -3.364 -4.906 1.00 75.69 526 ASP A C 1
ATOM 4288 O O . ASP A 1 526 ? 24.062 -2.150 -5.111 1.00 75.69 526 ASP A O 1
ATOM 4292 N N . THR A 1 527 ? 23.106 -4.163 -4.807 1.00 78.50 527 THR A N 1
ATOM 4293 C CA . THR A 1 527 ? 21.716 -3.698 -4.955 1.00 78.50 527 THR A CA 1
ATOM 4294 C C . THR A 1 527 ? 21.354 -2.684 -3.866 1.00 78.50 527 THR A C 1
ATOM 4296 O O . THR A 1 527 ? 20.840 -1.599 -4.143 1.00 78.50 527 THR A O 1
ATOM 4299 N N . LEU A 1 528 ? 21.688 -2.975 -2.603 1.00 80.62 528 LEU A N 1
ATOM 4300 C CA . LEU A 1 528 ? 21.413 -2.055 -1.501 1.00 80.62 528 LEU A CA 1
ATOM 4301 C C . LEU A 1 528 ? 22.214 -0.754 -1.639 1.00 80.62 528 LEU A C 1
ATOM 4303 O O . LEU A 1 528 ? 21.640 0.324 -1.496 1.00 80.62 528 LEU A O 1
ATOM 4307 N N . LYS A 1 529 ? 23.513 -0.841 -1.959 1.00 79.69 529 LYS A N 1
ATOM 4308 C CA . LYS A 1 529 ? 24.418 0.311 -2.114 1.00 79.69 529 LYS A CA 1
ATOM 4309 C C . LYS A 1 529 ? 23.959 1.283 -3.199 1.00 79.69 529 LYS A C 1
ATOM 4311 O O . LYS A 1 529 ? 24.168 2.489 -3.077 1.00 79.69 529 LYS A O 1
ATOM 4316 N N . THR A 1 530 ? 23.354 0.767 -4.263 1.00 75.81 530 THR A N 1
ATOM 4317 C CA . THR A 1 530 ? 22.894 1.573 -5.401 1.00 75.81 530 THR A CA 1
ATOM 4318 C C . THR A 1 530 ? 21.464 2.099 -5.237 1.00 75.81 530 THR A C 1
ATOM 4320 O O . THR A 1 530 ? 21.082 3.034 -5.946 1.00 75.81 530 THR A O 1
ATOM 4323 N N . SER A 1 531 ? 20.709 1.588 -4.257 1.00 84.00 531 SER A N 1
ATOM 4324 C CA . SER A 1 531 ? 19.323 1.987 -3.987 1.00 84.00 531 SER A CA 1
ATOM 4325 C C . SER A 1 531 ? 19.122 3.431 -3.541 1.00 84.00 531 SER A C 1
ATOM 4327 O O . SER A 1 531 ? 19.958 4.048 -2.877 1.00 84.00 531 SER A O 1
ATOM 4329 N N . ARG A 1 532 ? 17.955 3.987 -3.878 1.00 83.81 532 ARG A N 1
ATOM 4330 C CA . ARG A 1 532 ? 17.501 5.273 -3.344 1.00 83.81 532 ARG A CA 1
ATOM 4331 C C . ARG A 1 532 ? 17.149 5.161 -1.861 1.00 83.81 532 ARG A C 1
ATOM 4333 O O . ARG A 1 532 ? 17.389 6.123 -1.138 1.00 83.81 532 ARG A O 1
ATOM 4340 N N . PHE A 1 533 ? 16.693 3.996 -1.384 1.00 89.81 533 PHE A N 1
ATOM 4341 C CA . PHE A 1 533 ? 16.478 3.766 0.048 1.00 89.81 533 PHE A CA 1
ATOM 4342 C C . PHE A 1 533 ? 17.737 4.044 0.870 1.00 89.81 533 PHE A C 1
ATOM 4344 O O . PHE A 1 533 ? 17.664 4.846 1.797 1.00 89.81 533 PHE A O 1
ATOM 4351 N N . ILE A 1 534 ? 18.897 3.456 0.530 1.00 86.62 534 ILE A N 1
ATOM 4352 C CA . ILE A 1 534 ? 20.102 3.664 1.352 1.00 86.62 534 ILE A CA 1
ATOM 4353 C C . ILE A 1 534 ? 20.525 5.136 1.344 1.00 86.62 534 ILE A C 1
ATOM 4355 O O . ILE A 1 534 ? 20.880 5.678 2.387 1.00 86.62 534 ILE A O 1
ATOM 4359 N N . LYS A 1 535 ? 20.398 5.818 0.196 1.00 84.69 535 LYS A N 1
ATOM 4360 C CA . LYS A 1 535 ? 20.676 7.257 0.067 1.00 84.69 535 LYS A CA 1
ATOM 4361 C C . LYS A 1 535 ? 19.753 8.087 0.965 1.00 84.69 535 LYS A C 1
ATOM 4363 O O . LYS A 1 535 ? 20.228 8.966 1.679 1.00 84.69 535 LYS A O 1
ATOM 4368 N N . ASN A 1 536 ? 18.456 7.794 0.958 1.00 85.38 536 ASN A N 1
ATOM 4369 C CA . ASN A 1 536 ? 17.456 8.491 1.765 1.00 85.38 536 ASN A CA 1
ATOM 4370 C C . ASN A 1 536 ? 17.630 8.213 3.263 1.00 85.38 536 ASN A C 1
ATOM 4372 O O . ASN A 1 536 ? 17.557 9.130 4.077 1.00 85.38 536 ASN A O 1
ATOM 4376 N N . TRP A 1 537 ? 17.923 6.964 3.623 1.00 88.50 537 TRP A N 1
ATOM 4377 C CA . TRP A 1 537 ? 18.215 6.556 4.991 1.00 88.50 537 TRP A CA 1
ATOM 4378 C C . TRP A 1 537 ? 19.472 7.236 5.542 1.00 88.50 537 TRP A C 1
ATOM 4380 O O . TRP A 1 537 ? 19.466 7.708 6.676 1.00 88.50 537 TRP A O 1
ATOM 4390 N N . MET A 1 538 ? 20.521 7.371 4.724 1.00 84.25 538 MET A N 1
ATOM 4391 C CA . MET A 1 538 ? 21.722 8.129 5.088 1.00 84.25 538 MET A CA 1
ATOM 4392 C C . MET A 1 538 ? 21.448 9.617 5.314 1.00 84.25 538 MET A C 1
ATOM 4394 O O . MET A 1 538 ? 22.088 10.235 6.160 1.00 84.25 538 MET A O 1
ATOM 4398 N N . GLN A 1 539 ? 20.517 10.200 4.559 1.00 83.31 539 GLN A N 1
ATOM 4399 C CA . GLN A 1 539 ? 20.131 11.602 4.720 1.00 83.31 539 GLN A CA 1
ATOM 4400 C C . GLN A 1 539 ? 19.220 11.820 5.932 1.00 83.31 539 GLN A C 1
ATOM 4402 O O . GLN A 1 539 ? 19.314 12.857 6.586 1.00 83.31 539 GLN A O 1
ATOM 4407 N N . ASN A 1 540 ? 18.319 10.875 6.219 1.00 83.06 540 ASN A N 1
ATOM 4408 C CA . ASN A 1 540 ? 17.360 10.978 7.312 1.00 83.06 540 ASN A CA 1
ATOM 4409 C C . ASN A 1 540 ? 16.955 9.592 7.853 1.00 83.06 540 ASN A C 1
ATOM 4411 O O . ASN A 1 540 ? 15.933 9.024 7.462 1.00 83.06 540 ASN A O 1
ATOM 4415 N N . SER A 1 541 ? 17.726 9.074 8.810 1.00 83.62 541 SER A N 1
ATOM 4416 C CA . SER A 1 541 ? 17.474 7.772 9.446 1.00 83.62 541 SER A CA 1
ATOM 4417 C C . SER A 1 541 ? 16.276 7.750 10.406 1.00 83.62 541 SER A C 1
ATOM 4419 O O . SER A 1 541 ? 15.978 6.704 10.976 1.00 83.62 541 SER A O 1
ATOM 4421 N N . GLU A 1 542 ? 15.606 8.886 10.623 1.00 81.31 542 GLU A N 1
ATOM 4422 C CA . GLU A 1 542 ? 14.356 8.966 11.393 1.00 81.31 542 GLU A CA 1
ATOM 4423 C C . GLU A 1 542 ? 13.127 8.736 10.506 1.00 81.31 542 GLU A C 1
ATOM 4425 O O . GLU A 1 542 ? 12.106 8.245 10.979 1.00 81.31 542 GLU A O 1
ATOM 4430 N N . LYS A 1 543 ? 13.216 9.071 9.209 1.00 82.25 543 LYS A N 1
ATOM 4431 C CA . LYS A 1 543 ? 12.126 8.895 8.231 1.00 82.25 543 LYS A CA 1
ATOM 4432 C C . LYS A 1 543 ? 12.193 7.588 7.443 1.00 82.25 543 LYS A C 1
ATOM 4434 O O . LYS A 1 543 ? 11.213 7.241 6.788 1.00 82.25 543 LYS A O 1
ATOM 4439 N N . TYR A 1 544 ? 13.319 6.882 7.520 1.00 89.19 544 TYR A N 1
ATOM 4440 C CA . TYR A 1 544 ? 13.554 5.588 6.882 1.00 89.19 544 TYR A CA 1
ATOM 4441 C C . TYR A 1 544 ? 14.179 4.632 7.897 1.00 89.19 544 TYR A C 1
ATOM 4443 O O . TYR A 1 544 ? 14.997 5.063 8.709 1.00 89.19 544 TYR A O 1
ATOM 4451 N N . LYS A 1 545 ? 13.842 3.338 7.854 1.00 90.44 545 LYS A N 1
ATOM 4452 C CA . LYS A 1 545 ? 14.321 2.365 8.851 1.00 90.44 545 LYS A CA 1
ATOM 4453 C C . LYS A 1 545 ? 15.010 1.162 8.213 1.00 90.44 545 LYS A C 1
ATOM 4455 O O . LYS A 1 545 ? 14.439 0.493 7.357 1.00 90.44 545 LYS A O 1
ATOM 4460 N N . LEU A 1 546 ? 16.226 0.862 8.668 1.00 89.81 546 LEU A N 1
ATOM 4461 C CA . LEU A 1 546 ? 16.965 -0.348 8.303 1.00 89.81 546 LEU A CA 1
ATOM 4462 C C . LEU A 1 546 ? 16.939 -1.341 9.471 1.00 89.81 546 LEU A C 1
ATOM 4464 O O . LEU A 1 546 ? 17.318 -0.997 10.595 1.00 89.81 546 LEU A O 1
ATOM 4468 N N . MET A 1 547 ? 16.497 -2.567 9.198 1.00 88.69 547 MET A N 1
ATOM 4469 C CA . MET A 1 547 ? 16.409 -3.651 10.174 1.00 88.69 547 MET A CA 1
ATOM 4470 C C . MET A 1 547 ? 17.172 -4.874 9.660 1.00 88.69 547 MET A C 1
ATOM 4472 O O . MET A 1 547 ? 16.877 -5.387 8.585 1.00 88.69 547 MET A O 1
ATOM 4476 N N . LEU A 1 548 ? 18.152 -5.341 10.426 1.00 84.38 548 LEU A N 1
ATOM 4477 C CA . LEU A 1 548 ? 18.967 -6.517 10.139 1.00 84.38 548 LEU A CA 1
ATOM 4478 C C . LEU A 1 548 ? 18.479 -7.664 11.028 1.00 84.38 548 LEU A C 1
ATOM 4480 O O . LEU A 1 548 ? 18.654 -7.626 12.247 1.00 84.38 548 LEU A O 1
ATOM 4484 N N . LEU A 1 549 ? 17.854 -8.673 10.424 1.00 82.38 549 LEU A N 1
ATOM 4485 C CA . LEU A 1 549 ? 17.253 -9.803 11.124 1.00 82.38 549 LEU A CA 1
ATOM 4486 C C . LEU A 1 549 ? 17.972 -11.122 10.836 1.00 82.38 549 LEU A C 1
ATOM 4488 O O . LEU A 1 549 ? 18.288 -11.430 9.686 1.00 82.38 549 LEU A O 1
ATOM 4492 N N . SER A 1 550 ? 18.226 -11.916 11.877 1.00 79.00 550 SER A N 1
ATOM 4493 C CA . SER A 1 550 ? 18.772 -13.268 11.718 1.00 79.00 550 SER A CA 1
ATOM 4494 C C . SER A 1 550 ? 17.721 -14.303 12.055 1.00 79.00 550 SER A C 1
ATOM 4496 O O . SER A 1 550 ? 17.027 -14.196 13.065 1.00 79.00 550 SER A O 1
ATOM 4498 N N . TYR A 1 551 ? 17.638 -15.322 11.210 1.00 77.06 551 TYR A N 1
ATOM 4499 C CA . TYR A 1 551 ? 16.706 -16.430 11.326 1.00 77.06 551 TYR A CA 1
ATOM 4500 C C . TYR A 1 551 ? 17.493 -17.742 11.380 1.00 77.06 551 TYR A C 1
ATOM 4502 O O . TYR A 1 551 ? 17.970 -18.246 10.374 1.00 77.06 551 TYR A O 1
ATOM 4510 N N . THR A 1 552 ? 17.670 -18.288 12.579 1.00 69.69 552 THR A N 1
ATOM 4511 C CA . THR A 1 552 ? 18.698 -19.310 12.879 1.00 69.69 552 THR A CA 1
ATOM 4512 C C . THR A 1 552 ? 18.127 -20.703 13.170 1.00 69.69 552 THR A C 1
ATOM 4514 O O . THR A 1 552 ? 18.877 -21.644 13.434 1.00 69.69 552 THR A O 1
ATOM 4517 N N . GLU A 1 553 ? 16.805 -20.866 13.117 1.00 66.44 553 GLU A N 1
ATOM 4518 C CA . GLU A 1 553 ? 16.100 -22.096 13.524 1.00 66.44 553 GLU A CA 1
ATOM 4519 C C . GLU A 1 553 ? 16.321 -23.282 12.580 1.00 66.44 553 GLU A C 1
ATOM 4521 O O . GLU A 1 553 ? 16.055 -24.420 12.948 1.00 66.44 553 GLU A O 1
ATOM 4526 N N . LYS A 1 554 ? 16.919 -23.059 11.404 1.00 56.91 554 LYS A N 1
ATOM 4527 C CA . LYS A 1 554 ? 17.395 -24.151 10.541 1.00 56.91 554 LYS A CA 1
ATOM 4528 C C . LYS A 1 554 ? 18.559 -24.949 11.138 1.00 56.91 554 LYS A C 1
ATOM 4530 O O . LYS A 1 554 ? 18.750 -26.102 10.765 1.00 56.91 554 LYS A O 1
ATOM 4535 N N . THR A 1 555 ? 19.332 -24.365 12.058 1.00 54.16 555 THR A N 1
ATOM 4536 C CA . THR A 1 555 ? 20.497 -25.027 12.685 1.00 54.16 555 THR A CA 1
ATOM 4537 C C . THR A 1 555 ? 20.443 -25.094 14.204 1.00 54.16 555 THR A C 1
ATOM 4539 O O . THR A 1 555 ? 21.118 -25.932 14.805 1.00 54.16 555 THR A O 1
ATOM 4542 N N . TRP A 1 556 ? 19.636 -24.248 14.843 1.00 62.72 556 TRP A N 1
ATOM 4543 C CA . TRP A 1 556 ? 19.492 -24.211 16.293 1.00 62.72 556 TRP A CA 1
ATOM 4544 C C . TRP A 1 556 ? 18.182 -24.858 16.729 1.00 62.72 556 TRP A C 1
ATOM 4546 O O . TRP A 1 556 ? 17.110 -24.365 16.410 1.00 62.72 556 TRP A O 1
ATOM 4556 N N . GLN A 1 557 ? 18.301 -25.925 17.517 1.00 71.00 557 GLN A N 1
ATOM 4557 C CA . GLN A 1 557 ? 17.192 -26.581 18.214 1.00 71.00 557 GLN A CA 1
ATOM 4558 C C . GLN A 1 557 ? 17.063 -25.992 19.625 1.00 71.00 557 GLN A C 1
ATOM 4560 O O . GLN A 1 557 ? 18.089 -25.827 20.310 1.00 71.00 557 GLN A O 1
ATOM 4565 N N . LEU A 1 558 ? 15.833 -25.668 20.029 1.00 78.56 558 LEU A N 1
ATOM 4566 C CA . LEU A 1 558 ? 15.493 -25.101 21.334 1.00 78.56 558 LEU A CA 1
ATOM 4567 C C . LEU A 1 558 ? 14.320 -25.880 21.930 1.00 78.56 558 LEU A C 1
ATOM 4569 O O . LEU A 1 558 ? 13.239 -25.884 21.353 1.00 78.56 558 LEU A O 1
ATOM 4573 N N . GLY A 1 559 ? 14.548 -26.522 23.072 1.00 81.31 559 GLY A N 1
ATOM 4574 C CA . GLY A 1 559 ? 13.495 -27.139 23.874 1.00 81.31 559 GLY A CA 1
ATOM 4575 C C . GLY A 1 559 ? 13.150 -26.334 25.131 1.00 81.31 559 GLY A C 1
ATOM 4576 O O . GLY A 1 559 ? 13.850 -25.385 25.489 1.00 81.31 559 GLY A O 1
ATOM 4577 N N . LYS A 1 560 ? 12.131 -26.788 25.874 1.00 83.88 560 LYS A N 1
ATOM 4578 C CA . LYS A 1 560 ? 11.640 -26.182 27.131 1.00 83.88 560 LYS A CA 1
ATOM 4579 C C . LYS A 1 560 ? 12.706 -25.972 28.217 1.00 83.88 560 LYS A C 1
ATOM 4581 O O . LYS A 1 560 ? 12.527 -25.141 29.105 1.00 83.88 560 LYS A O 1
ATOM 4586 N N . ASN A 1 561 ? 13.851 -26.653 28.128 1.00 85.94 561 ASN A N 1
ATOM 4587 C CA . ASN A 1 561 ? 14.960 -26.548 29.088 1.00 85.94 561 ASN A CA 1
ATOM 4588 C C . ASN A 1 561 ? 16.188 -25.764 28.567 1.00 85.94 561 ASN A C 1
ATOM 4590 O O . ASN A 1 561 ? 17.203 -25.686 29.260 1.00 85.94 561 ASN A O 1
ATOM 4594 N N . ASP A 1 562 ? 16.124 -25.175 27.369 1.00 86.94 562 ASP A N 1
ATOM 4595 C CA . ASP A 1 562 ? 17.258 -24.519 26.702 1.00 86.94 562 ASP A CA 1
ATOM 4596 C C . ASP A 1 562 ? 17.395 -23.004 26.976 1.00 86.94 562 ASP A C 1
ATOM 4598 O O . ASP A 1 562 ? 18.182 -22.327 26.309 1.00 86.94 562 ASP A O 1
ATOM 4602 N N . LEU A 1 563 ? 16.711 -22.441 27.979 1.00 88.44 563 LEU A N 1
ATOM 4603 C CA . LEU A 1 563 ? 16.718 -20.994 28.260 1.00 88.44 563 LEU A CA 1
ATOM 4604 C C . LEU A 1 563 ? 18.136 -20.412 28.396 1.00 88.44 563 LEU A C 1
ATOM 4606 O O . LEU A 1 563 ? 18.449 -19.382 27.805 1.00 88.44 563 LEU A O 1
ATOM 4610 N N . LYS A 1 564 ? 19.047 -21.102 29.097 1.00 88.38 564 LYS A N 1
ATOM 4611 C CA . LYS A 1 564 ? 20.449 -20.655 29.243 1.00 88.38 564 LYS A CA 1
ATOM 4612 C C . LYS A 1 564 ? 21.198 -20.613 27.907 1.00 88.38 564 LYS A C 1
ATOM 4614 O O . LYS A 1 564 ? 22.049 -19.751 27.691 1.00 88.38 564 LYS A O 1
ATOM 4619 N N . LYS A 1 565 ? 20.901 -21.553 27.005 1.00 84.94 565 LYS A N 1
ATOM 4620 C CA . LYS A 1 565 ? 21.471 -21.594 25.652 1.00 84.94 565 LYS A CA 1
ATOM 4621 C C . LYS A 1 565 ? 20.943 -20.418 24.833 1.00 84.94 565 LYS A C 1
ATOM 4623 O O . LYS A 1 565 ? 21.731 -19.772 24.148 1.00 84.94 565 LYS A O 1
ATOM 4628 N N . LEU A 1 566 ? 19.651 -20.107 24.960 1.00 85.38 566 LEU A N 1
ATOM 4629 C CA . LEU A 1 566 ? 19.009 -18.952 24.333 1.00 85.38 566 LEU A CA 1
ATOM 4630 C C . LEU A 1 566 ? 19.578 -17.616 24.846 1.00 85.38 566 LEU A C 1
ATOM 4632 O O . LEU A 1 566 ? 19.941 -16.759 24.045 1.00 85.38 566 LEU A O 1
ATOM 4636 N N . GLN A 1 567 ? 19.775 -17.477 26.157 1.00 87.56 567 GLN A N 1
ATOM 4637 C CA . GLN A 1 567 ? 20.413 -16.305 26.768 1.00 87.56 567 GLN A CA 1
ATOM 4638 C C . GLN A 1 567 ? 21.847 -16.101 26.263 1.00 87.56 567 GLN A C 1
ATOM 4640 O O . GLN A 1 567 ? 22.203 -15.016 25.809 1.00 87.56 567 GLN A O 1
ATOM 4645 N N . LYS A 1 568 ? 22.659 -17.165 26.243 1.00 84.50 568 LYS A N 1
ATOM 4646 C CA . LYS A 1 568 ? 24.031 -17.108 25.715 1.00 84.50 568 LYS A CA 1
ATOM 4647 C C . LYS A 1 568 ? 24.070 -16.721 24.233 1.00 84.50 568 LYS A C 1
ATOM 4649 O O . LYS A 1 568 ? 24.981 -16.020 23.794 1.00 84.50 568 LYS A O 1
ATOM 4654 N N . LEU A 1 569 ? 23.100 -17.185 23.446 1.00 78.12 569 LEU A N 1
ATOM 4655 C CA . LEU A 1 569 ? 22.956 -16.797 22.041 1.00 78.12 569 LEU A CA 1
ATOM 4656 C C . LEU A 1 569 ? 22.669 -15.303 21.890 1.00 78.12 569 LEU A C 1
ATOM 4658 O O . LEU A 1 569 ? 23.261 -14.667 21.019 1.00 78.12 569 LEU A O 1
ATOM 4662 N N . PHE A 1 570 ? 21.804 -14.761 22.746 1.00 77.69 570 PHE A N 1
ATOM 4663 C CA . PHE A 1 570 ? 21.469 -13.341 22.776 1.00 77.69 570 PHE A CA 1
ATOM 4664 C C . PHE A 1 570 ? 22.677 -12.476 23.179 1.00 77.69 570 PHE A C 1
ATOM 4666 O O . PHE A 1 570 ? 22.980 -11.474 22.532 1.00 77.69 570 PHE A O 1
ATOM 4673 N N . GLU A 1 571 ? 23.456 -12.896 24.180 1.00 79.31 571 GLU A N 1
ATOM 4674 C CA . GLU A 1 571 ? 24.703 -12.213 24.563 1.00 79.31 571 GLU A CA 1
ATOM 4675 C C . GLU A 1 571 ? 25.719 -12.162 23.410 1.00 79.31 571 GLU A C 1
ATOM 4677 O O . GLU A 1 571 ? 26.307 -11.114 23.133 1.00 79.31 571 GLU A O 1
ATOM 4682 N N . GLN A 1 572 ? 25.890 -13.274 22.685 1.00 74.50 572 GLN A N 1
ATOM 4683 C CA . GLN A 1 572 ? 26.757 -13.328 21.502 1.00 74.50 572 GLN A CA 1
ATOM 4684 C C . GLN A 1 572 ? 26.286 -12.394 20.378 1.00 74.50 572 GLN A C 1
ATOM 4686 O O . GLN A 1 572 ? 27.104 -11.937 19.577 1.00 74.50 572 GLN A O 1
ATOM 4691 N N . GLU A 1 573 ? 24.987 -12.123 20.283 1.00 69.44 573 GLU A N 1
ATOM 4692 C CA . GLU A 1 573 ? 24.413 -11.236 19.275 1.00 69.44 573 GLU A CA 1
ATOM 4693 C C . GLU A 1 573 ? 24.746 -9.766 19.539 1.00 69.44 573 GLU A C 1
ATOM 4695 O O . GLU A 1 573 ? 25.167 -9.065 18.617 1.00 69.44 573 GLU A O 1
ATOM 4700 N N . ASN A 1 574 ? 24.675 -9.322 20.797 1.00 70.12 574 ASN A N 1
ATOM 4701 C CA . ASN A 1 574 ? 25.079 -7.965 21.174 1.00 70.12 574 ASN A CA 1
ATOM 4702 C C . ASN A 1 574 ? 26.527 -7.660 20.753 1.00 70.12 574 ASN A C 1
ATOM 4704 O O . ASN A 1 574 ? 26.820 -6.562 20.278 1.00 70.12 574 ASN A O 1
ATOM 4708 N N . SER A 1 575 ? 27.431 -8.642 20.845 1.00 69.75 575 SER A N 1
ATOM 4709 C CA . SER A 1 575 ? 28.801 -8.504 20.332 1.00 69.75 575 SER A CA 1
ATOM 4710 C C . SER A 1 575 ? 28.870 -8.490 18.796 1.00 69.75 575 SER A C 1
ATOM 4712 O O . SER A 1 575 ? 29.677 -7.762 18.219 1.00 69.75 575 SER A O 1
ATOM 4714 N N . LYS A 1 576 ? 28.014 -9.257 18.107 1.00 69.31 576 LYS A N 1
ATOM 4715 C CA . LYS A 1 576 ? 27.946 -9.301 16.632 1.00 69.31 576 LYS A CA 1
ATOM 4716 C C . LYS A 1 576 ? 27.368 -8.018 16.022 1.00 69.31 576 LYS A C 1
ATOM 4718 O O . LYS A 1 576 ? 27.815 -7.633 14.944 1.00 69.31 576 LYS A O 1
ATOM 4723 N N . ARG A 1 577 ? 26.475 -7.304 16.723 1.00 73.38 577 ARG A N 1
ATOM 4724 C CA . ARG A 1 577 ? 25.940 -5.989 16.308 1.00 73.38 577 ARG A CA 1
ATOM 4725 C C . ARG A 1 577 ? 27.049 -4.999 15.945 1.00 73.38 577 ARG A C 1
ATOM 4727 O O . ARG A 1 577 ? 26.960 -4.317 14.929 1.00 73.38 577 ARG A O 1
ATOM 4734 N N . GLN A 1 578 ? 28.114 -4.929 16.747 1.00 71.12 578 GLN A N 1
ATOM 4735 C CA . GLN A 1 578 ? 29.233 -4.012 16.489 1.00 71.12 578 GLN A CA 1
ATOM 4736 C C . GLN A 1 578 ? 29.979 -4.357 15.195 1.00 71.12 578 GLN A C 1
A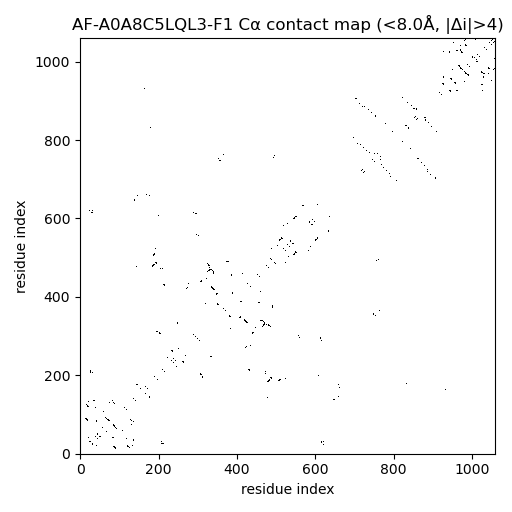TOM 4738 O O . GLN A 1 578 ? 30.345 -3.458 14.435 1.00 71.12 578 GLN A O 1
ATOM 4743 N N . LYS A 1 579 ? 30.161 -5.655 14.921 1.00 73.19 579 LYS A N 1
ATOM 4744 C CA . LYS A 1 579 ? 30.776 -6.136 13.681 1.00 73.19 579 LYS A CA 1
ATOM 4745 C C . LYS A 1 579 ? 29.936 -5.749 12.461 1.00 73.19 579 LYS A C 1
ATOM 4747 O O . LYS A 1 579 ? 30.497 -5.285 11.478 1.00 73.19 579 LYS A O 1
ATOM 4752 N N . GLU A 1 580 ? 28.612 -5.829 12.551 1.00 72.81 580 GLU A N 1
ATOM 4753 C CA . GLU A 1 580 ? 27.745 -5.473 11.422 1.00 72.81 580 GLU A CA 1
ATOM 4754 C C . GLU A 1 580 ? 27.632 -3.992 11.150 1.00 72.81 580 GLU A C 1
ATOM 4756 O O . GLU A 1 580 ? 27.648 -3.579 9.992 1.00 72.81 580 GLU A O 1
ATOM 4761 N N . MET A 1 581 ? 27.605 -3.165 12.191 1.00 75.31 581 MET A N 1
ATOM 4762 C CA . MET A 1 581 ? 27.714 -1.729 11.964 1.00 75.31 581 MET A CA 1
ATOM 4763 C C . MET A 1 581 ? 29.055 -1.375 11.300 1.00 75.31 581 MET A C 1
ATOM 4765 O O . MET A 1 581 ? 29.114 -0.420 10.527 1.00 75.31 581 MET A O 1
ATOM 4769 N N . SER A 1 582 ? 30.120 -2.154 11.544 1.00 75.44 582 SER A N 1
ATOM 4770 C CA . SER A 1 582 ? 31.397 -2.008 10.834 1.00 75.44 582 SER A CA 1
ATOM 4771 C C . SER A 1 582 ? 31.301 -2.441 9.366 1.00 75.44 582 SER A C 1
ATOM 4773 O O . SER A 1 582 ? 31.765 -1.708 8.497 1.00 75.44 582 SER A O 1
ATOM 4775 N N . GLU A 1 583 ? 30.662 -3.569 9.053 1.00 74.94 583 GLU A N 1
ATOM 4776 C CA . GLU A 1 583 ? 30.483 -4.028 7.666 1.00 74.94 583 GLU A CA 1
ATOM 4777 C C . GLU A 1 583 ? 29.539 -3.127 6.854 1.00 74.94 583 GLU A C 1
ATOM 4779 O O . GLU A 1 583 ? 29.844 -2.790 5.710 1.00 74.94 583 GLU A O 1
ATOM 4784 N N . LEU A 1 584 ? 28.441 -2.650 7.449 1.00 77.75 584 LEU A N 1
ATOM 4785 C CA . LEU A 1 584 ? 27.559 -1.659 6.824 1.00 77.75 584 LEU A CA 1
ATOM 4786 C C . LEU A 1 584 ? 28.306 -0.345 6.556 1.00 77.75 584 LEU A C 1
ATOM 4788 O O . LEU A 1 584 ? 28.154 0.245 5.486 1.00 77.75 584 LEU A O 1
ATOM 4792 N N . SER A 1 585 ? 29.157 0.084 7.498 1.00 77.44 585 SER A N 1
ATOM 4793 C CA . SER A 1 585 ? 30.044 1.236 7.305 1.00 77.44 585 SER A CA 1
ATOM 4794 C C . SER A 1 585 ? 30.963 1.013 6.099 1.00 77.44 585 SER A C 1
ATOM 4796 O O . SER A 1 585 ? 31.008 1.850 5.203 1.00 77.44 585 SER A O 1
ATOM 4798 N N . LYS A 1 586 ? 31.612 -0.157 5.987 1.00 77.25 586 LYS A N 1
ATOM 4799 C CA . LYS A 1 586 ? 32.462 -0.504 4.830 1.00 77.25 586 LYS A CA 1
ATOM 4800 C C . LYS A 1 586 ? 31.696 -0.518 3.501 1.00 77.25 586 LYS A C 1
ATOM 4802 O O . LYS A 1 586 ? 32.253 -0.106 2.486 1.00 77.25 586 LYS A O 1
ATOM 4807 N N . LEU A 1 587 ? 30.447 -0.989 3.492 1.00 74.62 587 LEU A N 1
ATOM 4808 C CA . LEU A 1 587 ? 29.607 -1.070 2.291 1.00 74.62 587 LEU A CA 1
ATOM 4809 C C . LEU A 1 587 ? 29.305 0.314 1.705 1.00 74.62 587 LEU A C 1
ATOM 4811 O O . LEU A 1 587 ? 29.399 0.510 0.488 1.00 74.62 587 LEU A O 1
ATOM 4815 N N . ILE A 1 588 ? 28.955 1.258 2.578 1.00 72.31 588 ILE A N 1
ATOM 4816 C CA . ILE A 1 588 ? 28.556 2.617 2.214 1.00 72.31 588 ILE A CA 1
ATOM 4817 C C . ILE A 1 588 ? 29.799 3.471 1.936 1.00 72.31 588 ILE A C 1
ATOM 4819 O O . ILE A 1 588 ? 30.019 3.886 0.798 1.00 72.31 588 ILE A O 1
ATOM 4823 N N . HIS A 1 589 ? 30.615 3.699 2.969 1.00 67.62 589 HIS A N 1
ATOM 4824 C CA . HIS A 1 589 ? 31.921 4.358 2.933 1.00 67.62 589 HIS A CA 1
ATOM 4825 C C . HIS A 1 589 ? 32.566 4.241 4.328 1.00 67.62 589 HIS A C 1
ATOM 4827 O O . HIS A 1 589 ? 31.864 4.516 5.311 1.00 67.62 589 HIS A O 1
ATOM 4833 N N . PRO A 1 590 ? 33.870 3.914 4.453 1.00 58.59 590 PRO A N 1
ATOM 4834 C CA . PRO A 1 590 ? 34.549 3.870 5.748 1.00 58.59 590 PRO A CA 1
ATOM 4835 C C . PRO A 1 590 ? 34.263 5.130 6.582 1.00 58.59 590 PRO A C 1
ATOM 4837 O O . PRO A 1 590 ? 34.358 6.243 6.061 1.00 58.59 590 PRO A O 1
ATOM 4840 N N . ASP A 1 591 ? 33.865 4.926 7.840 1.00 60.00 591 ASP A N 1
ATOM 4841 C CA . ASP A 1 591 ? 33.586 5.946 8.867 1.00 60.00 591 ASP A CA 1
ATOM 4842 C C . ASP A 1 591 ? 32.409 6.910 8.607 1.00 60.00 591 ASP A C 1
ATOM 4844 O O . ASP A 1 591 ? 32.304 7.960 9.239 1.00 60.00 591 ASP A O 1
ATOM 4848 N N . SER A 1 592 ? 31.467 6.542 7.732 1.00 67.69 592 SER A N 1
ATOM 4849 C CA . SER A 1 592 ? 30.320 7.402 7.373 1.00 67.69 592 SER A CA 1
ATOM 4850 C C . SER A 1 592 ? 29.096 7.317 8.298 1.00 67.69 592 SER A C 1
ATOM 4852 O O . SER A 1 592 ? 28.237 8.199 8.260 1.00 67.69 592 SER A O 1
ATOM 4854 N N . LEU A 1 593 ? 28.976 6.274 9.127 1.00 78.12 593 LEU A N 1
ATOM 4855 C CA . LEU A 1 593 ? 27.787 6.067 9.964 1.00 78.12 593 LEU A CA 1
ATOM 4856 C C . LEU A 1 593 ? 27.838 6.904 11.250 1.00 78.12 593 LEU A C 1
ATOM 4858 O O . LEU A 1 593 ? 28.614 6.606 12.163 1.00 78.12 593 LEU A O 1
ATOM 4862 N N . SER A 1 594 ? 26.951 7.898 11.355 1.00 81.31 594 SER A N 1
ATOM 4863 C CA . SER A 1 594 ? 26.761 8.681 12.584 1.00 81.31 594 SER A CA 1
ATOM 4864 C C . SER A 1 594 ? 26.213 7.820 13.733 1.00 81.31 594 SER A C 1
ATOM 4866 O O . SER A 1 594 ? 25.606 6.771 13.507 1.00 81.31 594 SER A O 1
ATOM 4868 N N . GLN A 1 595 ? 26.390 8.263 14.984 1.00 80.62 595 GLN A N 1
ATOM 4869 C CA . GLN A 1 595 ? 25.850 7.543 16.146 1.00 80.62 595 GLN A CA 1
ATOM 4870 C C . GLN A 1 595 ? 24.318 7.415 16.075 1.00 80.62 595 GLN A C 1
ATOM 4872 O O . GLN A 1 595 ? 23.798 6.324 16.275 1.00 80.62 595 GLN A O 1
ATOM 4877 N N . SER A 1 596 ? 23.619 8.474 15.647 1.00 80.12 596 SER A N 1
ATOM 4878 C CA . SER A 1 596 ? 22.164 8.448 15.418 1.00 80.12 596 SER A CA 1
ATOM 4879 C C . SER A 1 596 ? 21.744 7.359 14.424 1.00 80.12 596 SER A C 1
ATOM 4881 O O . SER A 1 596 ? 20.768 6.650 14.655 1.00 80.12 596 SER A O 1
ATOM 4883 N N . MET A 1 597 ? 22.502 7.148 13.342 1.00 82.31 597 MET A N 1
ATOM 4884 C CA . MET A 1 597 ? 22.205 6.076 12.382 1.00 82.31 597 MET A CA 1
ATOM 4885 C C . MET A 1 597 ? 22.407 4.684 12.992 1.00 82.31 597 MET A C 1
ATOM 4887 O O . MET A 1 597 ? 21.631 3.770 12.710 1.00 82.31 597 MET A O 1
ATOM 4891 N N . LYS A 1 598 ? 23.425 4.512 13.846 1.00 79.81 598 LYS A N 1
ATOM 4892 C CA . LYS A 1 598 ? 23.681 3.249 14.560 1.00 79.81 598 LYS A CA 1
ATOM 4893 C C . LYS A 1 598 ? 22.602 2.941 15.594 1.00 79.81 598 LYS A C 1
ATOM 4895 O O . LYS A 1 598 ? 22.200 1.785 15.722 1.00 79.81 598 LYS A O 1
ATOM 4900 N N . ASP A 1 599 ? 22.121 3.964 16.289 1.00 78.94 599 ASP A N 1
ATOM 4901 C CA . ASP A 1 599 ? 21.045 3.843 17.274 1.00 78.94 599 ASP A CA 1
ATOM 4902 C C . ASP A 1 599 ? 19.700 3.570 16.584 1.00 78.94 599 ASP A C 1
ATOM 4904 O O . ASP A 1 599 ? 18.886 2.795 17.080 1.00 78.94 599 ASP A O 1
ATOM 4908 N N . ASN A 1 600 ? 19.500 4.131 15.386 1.00 81.31 600 ASN A N 1
ATOM 4909 C CA . ASN A 1 600 ? 18.304 3.919 14.577 1.00 81.31 600 ASN A CA 1
ATOM 4910 C C . ASN A 1 600 ? 18.312 2.625 13.746 1.00 81.31 600 ASN A C 1
ATOM 4912 O O . ASN A 1 600 ? 17.256 2.263 13.226 1.00 81.31 600 ASN A O 1
ATOM 4916 N N . THR A 1 601 ? 19.442 1.925 13.621 1.00 82.81 601 THR A N 1
ATOM 4917 C CA . THR A 1 601 ? 19.509 0.609 12.964 1.00 82.81 601 THR A CA 1
ATOM 4918 C C . THR A 1 601 ? 19.158 -0.479 13.965 1.00 82.81 601 THR A C 1
ATOM 4920 O O . THR A 1 601 ? 19.769 -0.568 15.030 1.00 82.81 601 THR A O 1
ATOM 4923 N N . ILE A 1 602 ? 18.203 -1.338 13.614 1.00 80.00 602 ILE A N 1
ATOM 4924 C CA . ILE A 1 602 ? 17.778 -2.431 14.494 1.00 80.00 602 ILE A CA 1
ATOM 4925 C C . ILE A 1 602 ? 18.457 -3.714 14.048 1.00 80.00 602 ILE A C 1
ATOM 4927 O O . ILE A 1 602 ? 18.352 -4.102 12.891 1.00 80.00 602 ILE A O 1
ATOM 4931 N N . THR A 1 603 ? 19.140 -4.375 14.972 1.00 79.19 603 THR A N 1
ATOM 4932 C CA . THR A 1 603 ? 19.704 -5.715 14.785 1.00 79.19 603 THR A CA 1
ATOM 4933 C C . THR A 1 603 ? 19.003 -6.648 15.753 1.00 79.19 603 THR A C 1
ATOM 4935 O O . THR A 1 603 ? 19.039 -6.381 16.956 1.00 79.19 603 THR A O 1
ATOM 4938 N N . SER A 1 604 ? 18.347 -7.689 15.252 1.00 77.50 604 SER A N 1
ATOM 4939 C CA . SER A 1 604 ? 17.622 -8.625 16.113 1.00 77.50 604 SER A CA 1
ATOM 4940 C C . SER A 1 604 ? 17.579 -10.032 15.525 1.00 77.50 604 SER A C 1
ATOM 4942 O O . SER A 1 604 ? 17.449 -10.229 14.316 1.00 77.50 604 SER A O 1
ATOM 4944 N N . ARG A 1 605 ? 17.658 -11.043 16.381 1.00 81.75 605 ARG A N 1
ATOM 4945 C CA . ARG A 1 605 ? 17.368 -12.427 16.042 1.00 81.75 605 ARG A CA 1
ATOM 4946 C C . ARG A 1 605 ? 15.882 -12.659 16.195 1.00 81.75 605 ARG A C 1
ATOM 4948 O O . ARG A 1 605 ? 15.301 -12.338 17.225 1.00 81.75 605 ARG A O 1
ATOM 4955 N N . VAL A 1 606 ? 15.293 -13.278 15.182 1.00 85.19 606 VAL A N 1
ATOM 4956 C CA . VAL A 1 606 ? 13.875 -13.602 15.190 1.00 85.19 606 VAL A CA 1
ATOM 4957 C C . VAL A 1 606 ? 13.705 -15.110 15.075 1.00 85.19 606 VAL A C 1
ATOM 4959 O O . VAL A 1 606 ? 14.246 -15.744 14.166 1.00 85.19 606 VAL A O 1
ATOM 4962 N N . LEU A 1 607 ? 12.982 -15.680 16.038 1.00 86.56 607 LEU A N 1
ATOM 4963 C CA . LEU A 1 607 ? 12.727 -17.113 16.199 1.00 86.56 607 LEU A CA 1
ATOM 4964 C C . LEU A 1 607 ? 11.225 -17.405 16.023 1.00 86.56 607 LEU A C 1
ATOM 4966 O O . LEU A 1 607 ? 10.528 -17.689 17.000 1.00 86.56 607 LEU A O 1
ATOM 4970 N N . PRO A 1 608 ? 10.683 -17.252 14.800 1.00 86.69 608 PRO A N 1
ATOM 4971 C CA . PRO A 1 608 ? 9.256 -17.381 14.553 1.00 86.69 608 PRO A CA 1
ATOM 4972 C C . PRO A 1 608 ? 8.737 -18.810 14.769 1.00 86.69 608 PRO A C 1
ATOM 4974 O O . PRO A 1 608 ? 7.584 -18.945 15.164 1.00 86.69 608 PRO A O 1
ATOM 4977 N N . VAL A 1 609 ? 9.533 -19.869 14.563 1.00 85.81 609 VAL A N 1
ATOM 4978 C CA . VAL A 1 609 ? 9.108 -21.258 14.826 1.00 85.81 609 VAL A CA 1
ATOM 4979 C C . VAL A 1 609 ? 8.990 -21.492 16.324 1.00 85.81 609 VAL A C 1
ATOM 4981 O O . VAL A 1 609 ? 7.954 -21.962 16.770 1.00 85.81 609 VAL A O 1
ATOM 4984 N N . LEU A 1 610 ? 9.986 -21.107 17.125 1.00 88.06 610 LEU A N 1
ATOM 4985 C CA . LEU A 1 610 ? 9.915 -21.179 18.585 1.00 88.06 610 LEU A CA 1
ATOM 4986 C C . LEU A 1 610 ? 8.701 -20.415 19.112 1.00 88.06 610 LEU A C 1
ATOM 4988 O O . LEU A 1 610 ? 7.925 -20.963 19.890 1.00 88.06 610 LEU A O 1
ATOM 4992 N N . TYR A 1 611 ? 8.532 -19.168 18.665 1.00 90.12 611 TYR A N 1
ATOM 4993 C CA . TYR A 1 611 ? 7.429 -18.318 19.101 1.00 90.12 611 TYR A CA 1
ATOM 4994 C C . TYR A 1 611 ? 6.075 -18.930 18.721 1.00 90.12 611 TYR A C 1
ATOM 4996 O O . TYR A 1 611 ? 5.223 -19.116 19.585 1.00 90.12 611 TYR A O 1
ATOM 5004 N N . THR A 1 612 ? 5.887 -19.329 17.456 1.00 89.00 612 THR A N 1
ATOM 5005 C CA . THR A 1 612 ? 4.655 -20.016 17.017 1.00 89.00 612 THR A CA 1
ATOM 5006 C C . THR A 1 612 ? 4.412 -21.313 17.776 1.00 89.00 612 THR A C 1
ATOM 5008 O O . THR A 1 612 ? 3.276 -21.584 18.131 1.00 89.00 612 THR A O 1
ATOM 5011 N N . SER A 1 613 ? 5.454 -22.080 18.093 1.00 88.00 613 SER A N 1
ATOM 5012 C CA . SER A 1 613 ? 5.335 -23.356 18.808 1.00 88.00 613 SER A CA 1
ATOM 5013 C C . SER A 1 613 ? 4.875 -23.187 20.252 1.00 88.00 613 SER A C 1
ATOM 5015 O O . SER A 1 613 ? 4.017 -23.942 20.701 1.00 88.00 613 SER A O 1
ATOM 5017 N N . ILE A 1 614 ? 5.387 -22.175 20.962 1.00 90.19 614 ILE A N 1
ATOM 5018 C CA . ILE A 1 614 ? 4.894 -21.808 22.300 1.00 90.19 614 ILE A CA 1
ATOM 5019 C C . ILE A 1 614 ? 3.422 -21.389 22.203 1.00 90.19 614 ILE A C 1
ATOM 5021 O O . ILE A 1 614 ? 2.585 -21.861 22.965 1.00 90.19 614 ILE A O 1
ATOM 5025 N N . HIS A 1 615 ? 3.082 -20.567 21.208 1.00 89.69 615 HIS A N 1
ATOM 5026 C CA . HIS A 1 615 ? 1.710 -20.115 20.981 1.00 89.69 615 HIS A CA 1
ATOM 5027 C C . HIS A 1 615 ? 0.765 -21.224 20.471 1.00 89.69 615 HIS A C 1
ATOM 5029 O O . HIS A 1 615 ? -0.447 -21.049 20.547 1.00 89.69 615 HIS A O 1
ATOM 5035 N N . ALA A 1 616 ? 1.281 -22.350 19.972 1.00 88.12 616 ALA A N 1
ATOM 5036 C CA . ALA A 1 616 ? 0.511 -23.509 19.508 1.00 88.12 616 ALA A CA 1
ATOM 5037 C C . ALA A 1 616 ? 0.121 -24.480 20.633 1.00 88.12 616 ALA A C 1
ATOM 5039 O O . ALA A 1 616 ? -0.599 -25.452 20.388 1.00 88.12 616 ALA A O 1
ATOM 5040 N N . MET A 1 617 ? 0.667 -24.297 21.840 1.00 87.56 617 MET A N 1
ATOM 5041 C CA . MET A 1 617 ? 0.460 -25.227 22.946 1.00 87.56 617 MET A CA 1
ATOM 5042 C C . MET A 1 617 ? -1.020 -25.305 23.339 1.00 87.56 617 MET A C 1
ATOM 5044 O O . MET A 1 617 ? -1.754 -24.321 23.309 1.00 87.56 617 MET A O 1
ATOM 5048 N N . GLN A 1 618 ? -1.464 -26.503 23.721 1.00 86.44 618 GLN A N 1
ATOM 5049 C CA . GLN A 1 618 ? -2.827 -26.719 24.201 1.00 86.44 618 GLN A CA 1
ATOM 5050 C C . GLN A 1 618 ? -2.953 -26.260 25.657 1.00 86.44 618 GLN A C 1
ATOM 5052 O O . GLN A 1 618 ? -2.115 -26.609 26.486 1.00 86.44 618 GLN A O 1
ATOM 5057 N N . GLY A 1 619 ? -4.020 -25.527 25.980 1.00 86.25 619 GLY A N 1
ATOM 5058 C CA . GLY A 1 619 ? -4.299 -25.070 27.343 1.00 86.25 619 GLY A CA 1
ATOM 5059 C C . GLY A 1 619 ? -4.905 -23.669 27.393 1.00 86.25 619 GLY A C 1
ATOM 5060 O O . GLY A 1 619 ? -5.371 -23.130 26.385 1.00 86.25 619 GLY A O 1
ATOM 5061 N N . ASN A 1 620 ? -4.911 -23.075 28.584 1.00 86.62 620 ASN A N 1
ATOM 5062 C CA . ASN A 1 620 ? -5.296 -21.681 28.768 1.00 86.62 620 ASN A CA 1
ATOM 5063 C C . ASN A 1 620 ? -4.181 -20.763 28.244 1.00 86.62 620 ASN A C 1
ATOM 5065 O O . ASN A 1 620 ? -3.026 -20.886 28.645 1.00 86.62 620 ASN A O 1
ATOM 5069 N N . ALA A 1 621 ? -4.527 -19.832 27.353 1.00 88.31 621 ALA A N 1
ATOM 5070 C CA . ALA A 1 621 ? -3.555 -18.986 26.668 1.00 88.31 621 ALA A CA 1
ATOM 5071 C C . ALA A 1 621 ? -2.722 -18.110 27.623 1.00 88.31 621 ALA A C 1
ATOM 5073 O O . ALA A 1 621 ? -1.533 -17.910 27.389 1.00 88.31 621 ALA A O 1
ATOM 5074 N N . HIS A 1 622 ? -3.330 -17.611 28.707 1.00 86.38 622 HIS A N 1
ATOM 5075 C CA . HIS A 1 622 ? -2.618 -16.798 29.701 1.00 86.38 622 HIS A CA 1
ATOM 5076 C C . HIS A 1 622 ? -1.569 -17.613 30.458 1.00 86.38 622 HIS A C 1
ATOM 5078 O O . HIS A 1 622 ? -0.431 -17.174 30.575 1.00 86.38 622 HIS A O 1
ATOM 5084 N N . GLU A 1 623 ? -1.926 -18.823 30.892 1.00 87.44 623 GLU A N 1
ATOM 5085 C CA . GLU A 1 623 ? -1.015 -19.722 31.614 1.00 87.44 623 GLU A CA 1
ATOM 5086 C C . GLU A 1 623 ? 0.186 -20.100 30.740 1.00 87.44 623 GLU A C 1
ATOM 5088 O O . GLU A 1 623 ? 1.325 -20.041 31.191 1.00 87.44 623 GLU A O 1
ATOM 5093 N N . ILE A 1 624 ? -0.046 -20.399 29.457 1.00 90.12 624 ILE A N 1
ATOM 5094 C CA . ILE A 1 624 ? 1.026 -20.725 28.505 1.00 90.12 624 ILE A CA 1
ATOM 5095 C C . ILE A 1 624 ? 2.001 -19.554 28.339 1.00 90.12 624 ILE A C 1
ATOM 5097 O O . ILE A 1 624 ? 3.213 -19.768 28.288 1.00 90.12 624 ILE A O 1
ATOM 5101 N N . ILE A 1 625 ? 1.494 -18.324 28.242 1.00 89.38 625 ILE A N 1
ATOM 5102 C CA . ILE A 1 625 ? 2.341 -17.138 28.082 1.00 89.38 625 ILE A CA 1
ATOM 5103 C C . ILE A 1 625 ? 3.128 -16.857 29.360 1.00 89.38 625 ILE A C 1
ATOM 5105 O O . ILE A 1 625 ? 4.325 -16.610 29.270 1.00 89.38 625 ILE A O 1
ATOM 5109 N N . GLU A 1 626 ? 2.495 -16.942 30.530 1.00 86.50 626 GLU A N 1
ATOM 5110 C CA . GLU A 1 626 ? 3.165 -16.760 31.823 1.00 86.50 626 GLU A CA 1
ATOM 5111 C C . GLU A 1 626 ? 4.254 -17.817 32.056 1.00 86.50 626 GLU A C 1
ATOM 5113 O O . GLU A 1 626 ? 5.376 -17.482 32.429 1.00 86.50 626 GLU A O 1
ATOM 5118 N N . GLU A 1 627 ? 3.974 -19.091 31.764 1.00 89.94 627 GLU A N 1
ATOM 5119 C CA . GLU A 1 627 ? 4.950 -20.179 31.905 1.00 89.94 627 GLU A CA 1
ATOM 5120 C C . GLU A 1 627 ? 6.183 -20.015 31.003 1.00 89.94 627 GLU A C 1
ATOM 5122 O O . GLU A 1 627 ? 7.246 -20.563 31.306 1.00 89.94 627 GLU A O 1
ATOM 5127 N N . ASN A 1 628 ? 6.047 -19.298 29.884 1.00 91.00 628 ASN A N 1
ATOM 5128 C CA . ASN A 1 628 ? 7.076 -19.183 28.850 1.00 91.00 628 ASN A CA 1
ATOM 5129 C C . ASN A 1 628 ? 7.533 -17.736 28.595 1.00 91.00 628 ASN A C 1
ATOM 5131 O O . ASN A 1 628 ? 8.238 -17.488 27.614 1.00 91.00 628 ASN A O 1
ATOM 5135 N N . GLU A 1 629 ? 7.186 -16.791 29.472 1.00 88.00 629 GLU A N 1
ATOM 5136 C CA . GLU A 1 629 ? 7.472 -15.357 29.320 1.00 88.00 629 GLU A CA 1
ATOM 5137 C C . GLU A 1 629 ? 8.969 -15.093 29.085 1.00 88.00 629 GLU A C 1
ATOM 5139 O O . GLU A 1 629 ? 9.356 -14.362 28.167 1.00 88.00 629 GLU A O 1
ATOM 5144 N N . ASP A 1 630 ? 9.822 -15.785 29.846 1.00 87.62 630 ASP A N 1
ATOM 5145 C CA . ASP A 1 630 ? 11.275 -15.709 29.707 1.00 87.62 630 ASP A CA 1
ATOM 5146 C C . ASP A 1 630 ? 11.754 -16.108 28.303 1.00 87.62 630 ASP A C 1
ATOM 5148 O O . ASP A 1 630 ? 12.674 -15.488 27.778 1.00 87.62 630 ASP A O 1
ATOM 5152 N N . TYR A 1 631 ? 11.143 -17.112 27.662 1.00 89.44 631 TYR A N 1
ATOM 5153 C CA . TYR A 1 631 ? 11.501 -17.517 26.296 1.00 89.44 631 TYR A CA 1
ATOM 5154 C C . TYR A 1 631 ? 11.031 -16.497 25.261 1.00 89.44 631 TYR A C 1
ATOM 5156 O O . TYR A 1 631 ? 11.796 -16.142 24.358 1.00 89.44 631 TYR A O 1
ATOM 5164 N N . LEU A 1 632 ? 9.793 -16.015 25.399 1.00 88.69 632 LEU A N 1
ATOM 5165 C CA . LEU A 1 632 ? 9.189 -15.047 24.480 1.00 88.69 632 LEU A CA 1
ATOM 5166 C C . LEU A 1 632 ? 10.012 -13.752 24.419 1.00 88.69 632 LEU A C 1
ATOM 5168 O O . LEU A 1 632 ? 10.263 -13.235 23.326 1.00 88.69 632 LEU A O 1
ATOM 5172 N N . LYS A 1 633 ? 10.572 -13.314 25.557 1.00 85.69 633 LYS A N 1
ATOM 5173 C CA . LYS A 1 633 ? 11.494 -12.167 25.648 1.00 85.69 633 LYS A CA 1
ATOM 5174 C C . LYS A 1 633 ? 12.696 -12.259 24.699 1.00 85.69 633 LYS A C 1
ATOM 5176 O O . LYS A 1 633 ? 13.173 -11.230 24.217 1.00 85.69 633 LYS A O 1
ATOM 5181 N N . TYR A 1 634 ? 13.179 -13.469 24.408 1.00 85.62 634 TYR A N 1
ATOM 5182 C CA . TYR A 1 634 ? 14.341 -13.707 23.541 1.00 85.62 634 TYR A CA 1
ATOM 5183 C C . TYR A 1 634 ? 13.982 -14.175 22.122 1.00 85.62 634 TYR A C 1
ATOM 5185 O O . TYR A 1 634 ? 14.881 -14.356 21.300 1.00 85.62 634 TYR A O 1
ATOM 5193 N N . ALA A 1 635 ? 12.699 -14.364 21.801 1.00 86.81 635 ALA A N 1
ATOM 5194 C CA . ALA A 1 635 ? 12.270 -14.763 20.460 1.00 86.81 635 ALA A CA 1
ATOM 5195 C C . ALA A 1 635 ? 12.349 -13.620 19.428 1.00 86.81 635 ALA A C 1
ATOM 5197 O O . ALA A 1 635 ? 12.362 -13.882 18.225 1.00 86.81 635 ALA A O 1
ATOM 5198 N N . GLY A 1 636 ? 12.375 -12.361 19.886 1.00 84.81 636 GLY A N 1
ATOM 5199 C CA . GLY A 1 636 ? 12.566 -11.157 19.062 1.00 84.81 636 GLY A CA 1
ATOM 5200 C C . GLY A 1 636 ? 11.338 -10.676 18.274 1.00 84.81 636 GLY A C 1
ATOM 5201 O O . GLY A 1 636 ? 11.363 -9.573 17.728 1.00 84.81 636 GLY A O 1
ATOM 5202 N N . ILE A 1 637 ? 10.244 -11.448 18.244 1.00 87.50 637 ILE A N 1
ATOM 5203 C CA . ILE A 1 637 ? 9.006 -11.123 17.508 1.00 87.50 637 ILE A CA 1
ATOM 5204 C C . ILE A 1 637 ? 8.324 -9.866 18.071 1.00 87.50 637 ILE A C 1
ATOM 5206 O O . ILE A 1 637 ? 8.058 -8.924 17.325 1.00 87.50 637 ILE A O 1
ATOM 5210 N N . ASP A 1 638 ? 8.103 -9.803 19.387 1.00 83.69 638 ASP A N 1
ATOM 5211 C CA . ASP A 1 638 ? 7.417 -8.664 20.019 1.00 83.69 638 ASP A CA 1
ATOM 5212 C C . ASP A 1 638 ? 8.227 -7.367 19.900 1.00 83.69 638 ASP A C 1
ATOM 5214 O O . ASP A 1 638 ? 7.674 -6.280 19.694 1.00 83.69 638 ASP A O 1
ATOM 5218 N N . GLN A 1 639 ? 9.560 -7.484 19.967 1.00 82.12 639 GLN A N 1
ATOM 5219 C CA . GLN A 1 639 ? 10.469 -6.369 19.718 1.00 82.12 639 GLN A CA 1
ATOM 5220 C C . GLN A 1 639 ? 10.342 -5.888 18.273 1.00 82.12 639 GLN A C 1
ATOM 5222 O O . GLN A 1 639 ? 10.225 -4.685 18.055 1.00 82.12 639 GLN A O 1
ATOM 5227 N N . LEU A 1 640 ? 10.330 -6.790 17.289 1.00 86.75 640 LEU A N 1
ATOM 5228 C CA . LEU A 1 640 ? 10.173 -6.427 15.882 1.00 86.75 640 LEU A CA 1
ATOM 5229 C C . LEU A 1 640 ? 8.873 -5.645 15.637 1.00 86.75 640 LEU A C 1
ATOM 5231 O O . LEU A 1 640 ? 8.922 -4.562 15.052 1.00 86.75 640 LEU A O 1
ATOM 5235 N N . ILE A 1 641 ? 7.736 -6.161 16.119 1.00 85.44 641 ILE A N 1
ATOM 5236 C CA . ILE A 1 641 ? 6.421 -5.512 15.974 1.00 85.44 641 ILE A CA 1
ATOM 5237 C C . ILE A 1 641 ? 6.439 -4.131 16.639 1.00 85.44 641 ILE A C 1
ATOM 5239 O O . ILE A 1 641 ? 6.062 -3.138 16.018 1.00 85.44 641 ILE A O 1
ATOM 5243 N N . THR A 1 642 ? 6.956 -4.050 17.868 1.00 84.00 642 THR A N 1
ATOM 5244 C CA . THR A 1 642 ? 7.047 -2.796 18.629 1.00 84.00 642 THR A CA 1
ATOM 5245 C C . THR A 1 642 ? 7.881 -1.739 17.908 1.00 84.00 642 THR A C 1
ATOM 5247 O O . THR A 1 642 ? 7.452 -0.593 17.793 1.00 84.00 642 THR A O 1
ATOM 5250 N N . HIS A 1 643 ? 9.064 -2.095 17.404 1.00 85.38 643 HIS A N 1
ATOM 5251 C CA . HIS A 1 643 ? 9.930 -1.128 16.735 1.00 85.38 643 HIS A CA 1
ATOM 5252 C C . HIS A 1 643 ? 9.359 -0.653 15.393 1.00 85.38 643 HIS A C 1
ATOM 5254 O O . HIS A 1 643 ? 9.539 0.513 15.037 1.00 85.38 643 HIS A O 1
ATOM 5260 N N . LEU A 1 644 ? 8.693 -1.542 14.645 1.00 86.50 644 LEU A N 1
ATOM 5261 C CA . LEU A 1 644 ? 8.004 -1.173 13.408 1.00 86.50 644 LEU A CA 1
ATOM 5262 C C . LEU A 1 644 ? 6.864 -0.192 13.690 1.00 86.50 644 LEU A C 1
ATOM 5264 O O . LEU A 1 644 ? 6.777 0.844 13.034 1.00 86.50 644 LEU A O 1
ATOM 5268 N N . ASP A 1 645 ? 6.028 -0.478 14.689 1.00 85.38 645 ASP A N 1
ATOM 5269 C CA . ASP A 1 645 ? 4.915 0.400 15.050 1.00 85.38 645 ASP A CA 1
ATOM 5270 C C . ASP A 1 645 ? 5.394 1.758 15.578 1.00 85.38 645 ASP A C 1
ATOM 5272 O O . ASP A 1 645 ? 4.888 2.790 15.134 1.00 85.38 645 ASP A O 1
ATOM 5276 N N . ALA A 1 646 ? 6.421 1.785 16.433 1.00 85.88 646 ALA A N 1
ATOM 5277 C CA . ALA A 1 646 ? 7.005 3.029 16.936 1.00 85.88 646 ALA A CA 1
ATOM 5278 C C . ALA A 1 646 ? 7.534 3.919 15.797 1.00 85.88 646 ALA A C 1
ATOM 5280 O O . ALA A 1 646 ? 7.299 5.129 15.781 1.00 85.88 646 ALA A O 1
ATOM 5281 N N . PHE A 1 647 ? 8.198 3.323 14.801 1.00 87.44 647 PHE A N 1
ATOM 5282 C CA . PHE A 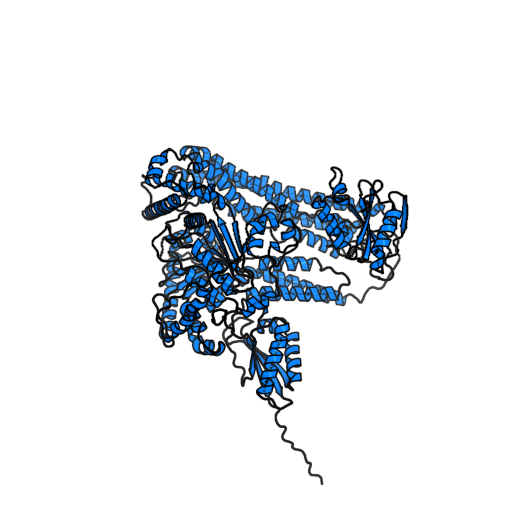1 647 ? 8.656 4.043 13.612 1.00 87.44 647 PHE A CA 1
ATOM 5283 C C . PHE A 1 647 ? 7.487 4.635 12.804 1.00 87.44 647 PHE A C 1
ATOM 5285 O O . PHE A 1 647 ? 7.542 5.792 12.381 1.00 87.44 647 PHE A O 1
ATOM 5292 N N . ILE A 1 648 ? 6.405 3.873 12.619 1.00 86.38 648 ILE A N 1
ATOM 5293 C CA . ILE A 1 648 ? 5.221 4.331 11.876 1.00 86.38 648 ILE A CA 1
ATOM 5294 C C . ILE A 1 648 ? 4.546 5.510 12.588 1.00 86.38 648 ILE A C 1
ATOM 5296 O O . ILE A 1 648 ? 4.152 6.482 11.936 1.00 86.38 648 ILE A O 1
ATOM 5300 N N . VAL A 1 649 ? 4.441 5.461 13.917 1.00 85.88 649 VAL A N 1
ATOM 5301 C CA . VAL A 1 649 ? 3.911 6.573 14.722 1.00 85.88 649 VAL A CA 1
ATOM 5302 C C . VAL A 1 649 ? 4.818 7.798 14.614 1.00 85.88 649 VAL A C 1
ATOM 5304 O O . VAL A 1 649 ? 4.330 8.897 14.339 1.00 85.88 649 VAL A O 1
ATOM 5307 N N . GLN A 1 650 ? 6.137 7.624 14.746 1.00 85.62 650 GLN A N 1
ATOM 5308 C CA . GLN A 1 650 ? 7.106 8.715 14.617 1.00 85.62 650 GLN A CA 1
ATOM 5309 C C . GLN A 1 650 ? 6.962 9.441 13.269 1.00 85.62 650 GLN A C 1
ATOM 5311 O O . GLN A 1 650 ? 6.848 10.668 13.227 1.00 85.62 650 GLN A O 1
ATOM 5316 N N . ARG A 1 651 ? 6.880 8.690 12.165 1.00 82.56 651 ARG A N 1
ATOM 5317 C CA . ARG A 1 651 ? 6.702 9.231 10.807 1.00 82.56 651 ARG A CA 1
ATOM 5318 C C . ARG A 1 651 ? 5.428 10.067 10.660 1.00 82.56 651 ARG A C 1
ATOM 5320 O O . ARG A 1 651 ? 5.449 11.090 9.979 1.00 82.56 651 ARG A O 1
ATOM 5327 N N . ASN A 1 652 ? 4.335 9.640 11.289 1.00 81.25 652 ASN A N 1
ATOM 5328 C CA . ASN A 1 652 ? 3.032 10.301 11.200 1.00 81.25 652 ASN A CA 1
ATOM 5329 C C . ASN A 1 652 ? 2.786 11.323 12.325 1.00 81.25 652 ASN A C 1
ATOM 5331 O O . ASN A 1 652 ? 1.712 11.920 12.382 1.00 81.25 652 ASN A O 1
ATOM 5335 N N . THR A 1 653 ? 3.764 11.569 13.206 1.00 84.88 653 THR A N 1
ATOM 5336 C CA . THR A 1 653 ? 3.569 12.389 14.415 1.00 84.88 653 THR A CA 1
ATOM 5337 C C . THR A 1 653 ? 3.117 13.814 14.091 1.00 84.88 653 THR A C 1
ATOM 5339 O O . THR A 1 653 ? 2.262 14.352 14.788 1.00 84.88 653 THR A O 1
ATOM 5342 N N . SER A 1 654 ? 3.656 14.440 13.040 1.00 80.25 654 SER A N 1
ATOM 5343 C CA . SER A 1 654 ? 3.251 15.799 12.653 1.00 80.25 654 SER A CA 1
ATOM 5344 C C . SER A 1 654 ? 1.792 15.866 12.201 1.00 80.25 654 SER A C 1
ATOM 5346 O O . SER A 1 654 ? 1.079 16.781 12.601 1.00 80.25 654 SER A O 1
ATOM 5348 N N . LEU A 1 655 ? 1.342 14.885 11.413 1.00 79.25 655 LEU A N 1
ATOM 5349 C CA . LEU A 1 655 ? -0.035 14.803 10.926 1.00 79.25 655 LEU A CA 1
ATOM 5350 C C . LEU A 1 655 ? -1.010 14.497 12.068 1.00 79.25 655 LEU A C 1
ATOM 5352 O O . LEU A 1 655 ? -2.047 15.142 12.172 1.00 79.25 655 LEU A O 1
ATOM 5356 N N . ILE A 1 656 ? -0.653 13.560 12.952 1.00 84.75 656 ILE A N 1
ATOM 5357 C CA . ILE A 1 656 ? -1.436 13.232 14.151 1.00 84.75 656 ILE A CA 1
ATOM 5358 C C . ILE A 1 656 ? -1.629 14.489 15.009 1.00 84.75 656 ILE A C 1
ATOM 5360 O O . ILE A 1 656 ? -2.765 14.833 15.328 1.00 84.75 656 ILE A O 1
ATOM 5364 N N . LYS A 1 657 ? -0.546 15.222 15.308 1.00 85.69 657 LYS A N 1
ATOM 5365 C CA . LYS A 1 657 ? -0.610 16.470 16.086 1.00 85.69 657 LYS A CA 1
ATOM 5366 C C . LYS A 1 657 ? -1.455 17.544 15.407 1.00 85.69 657 LYS A C 1
ATOM 5368 O O . LYS A 1 657 ? -2.262 18.178 16.074 1.00 85.69 657 LYS A O 1
ATOM 5373 N N . GLU A 1 658 ? -1.329 17.714 14.090 1.00 83.50 658 GLU A N 1
ATOM 5374 C CA . GLU A 1 658 ? -2.146 18.669 13.330 1.00 83.50 658 GLU A CA 1
ATOM 5375 C C . GLU A 1 658 ? -3.650 18.370 13.476 1.00 83.50 658 GLU A C 1
ATOM 5377 O O . GLU A 1 658 ? -4.460 19.280 13.678 1.00 83.50 658 GLU A O 1
ATOM 5382 N N . ILE A 1 659 ? -4.033 17.091 13.408 1.00 81.31 659 ILE A N 1
ATOM 5383 C CA . ILE A 1 659 ? -5.422 16.658 13.597 1.00 81.31 659 ILE A CA 1
ATOM 5384 C C . ILE A 1 659 ? -5.874 16.919 15.041 1.00 81.31 659 ILE A C 1
ATOM 5386 O O . ILE A 1 659 ? -6.953 17.479 15.248 1.00 81.31 659 ILE A O 1
ATOM 5390 N N . GLU A 1 660 ? -5.056 16.558 16.035 1.00 86.25 660 GLU A N 1
ATOM 5391 C CA . GLU A 1 660 ? -5.356 16.785 17.457 1.00 86.25 660 GLU A CA 1
ATOM 5392 C C . GLU A 1 660 ? -5.548 18.273 17.776 1.00 86.25 660 GLU A C 1
ATOM 5394 O O . GLU A 1 660 ? -6.513 18.642 18.452 1.00 86.25 660 GLU A O 1
ATOM 5399 N N . GLU A 1 661 ? -4.677 19.139 17.258 1.00 84.75 661 GLU A N 1
ATOM 5400 C CA . GLU A 1 661 ? -4.754 20.591 17.429 1.00 84.75 661 GLU A CA 1
ATOM 5401 C C . GLU A 1 661 ? -6.032 21.161 16.804 1.00 84.75 661 GLU A C 1
ATOM 5403 O O . GLU A 1 661 ? -6.725 21.960 17.437 1.00 84.75 661 GLU A O 1
ATOM 5408 N N . LYS A 1 662 ? -6.400 20.715 15.594 1.00 80.81 662 LYS A N 1
ATOM 5409 C CA . LYS A 1 662 ? -7.632 21.152 14.914 1.00 80.81 662 LYS A CA 1
ATOM 5410 C C . LYS A 1 662 ? -8.893 20.691 15.644 1.00 80.81 662 LYS A C 1
ATOM 5412 O O . LYS A 1 662 ? -9.815 21.491 15.802 1.00 80.81 662 LYS A O 1
ATOM 5417 N N . ILE A 1 663 ? -8.933 19.445 16.123 1.00 81.44 663 ILE A N 1
ATOM 5418 C CA . ILE A 1 663 ? -10.043 18.940 16.948 1.00 81.44 663 ILE A CA 1
ATOM 5419 C C . ILE A 1 663 ? -10.149 19.764 18.240 1.00 81.44 663 ILE A C 1
ATOM 5421 O O . ILE A 1 663 ? -11.232 20.238 18.587 1.00 81.44 663 ILE A O 1
ATOM 5425 N N . SER A 1 664 ? -9.025 20.004 18.919 1.00 82.75 664 SER A N 1
ATOM 5426 C CA . SER A 1 664 ? -8.980 20.765 20.176 1.00 82.75 664 SER A CA 1
ATOM 5427 C C . SER A 1 664 ? -9.416 22.222 19.989 1.00 82.75 664 SER A C 1
ATOM 5429 O O . SER A 1 664 ? -10.170 22.764 20.799 1.00 82.75 664 SER A O 1
ATOM 5431 N N . ALA A 1 665 ? -8.991 22.865 18.897 1.00 78.50 665 ALA A N 1
ATOM 5432 C CA . ALA A 1 665 ? -9.399 24.224 18.557 1.00 78.50 665 ALA A CA 1
ATOM 5433 C C . ALA A 1 665 ? -10.919 24.332 18.365 1.00 78.50 665 ALA A C 1
ATOM 5435 O O . ALA A 1 665 ? -11.526 25.300 18.828 1.00 78.50 665 ALA A O 1
ATOM 5436 N N . LEU A 1 666 ? -11.552 23.332 17.741 1.00 71.06 666 LEU A N 1
ATOM 5437 C CA . LEU A 1 666 ? -13.006 23.307 17.577 1.00 71.06 666 LEU A CA 1
ATOM 5438 C C . LEU A 1 666 ? -13.749 23.108 18.897 1.00 71.06 666 LEU A C 1
ATOM 5440 O O . LEU A 1 666 ? -14.733 23.802 19.152 1.00 71.06 666 LEU A O 1
ATOM 5444 N N . GLN A 1 667 ? -13.248 22.223 19.758 1.00 72.12 667 GLN A N 1
ATOM 5445 C CA . GLN A 1 667 ? -13.807 22.021 21.096 1.00 72.12 667 GLN A CA 1
ATOM 5446 C C . GLN A 1 667 ? -13.739 23.305 21.942 1.00 72.12 667 GLN A C 1
ATOM 5448 O O . GLN A 1 667 ? -14.668 23.609 22.691 1.00 72.12 667 GLN A O 1
ATOM 5453 N N . ASN A 1 668 ? -12.667 24.091 21.802 1.00 70.81 668 ASN A N 1
ATOM 5454 C CA . ASN A 1 668 ? -12.509 25.361 22.512 1.00 70.81 668 ASN A CA 1
ATOM 5455 C C . ASN A 1 668 ? -13.406 26.478 21.952 1.00 70.81 668 ASN A C 1
ATOM 5457 O O . ASN A 1 668 ? -13.978 27.228 22.742 1.00 70.81 668 ASN A O 1
ATOM 5461 N N . LYS A 1 669 ? -13.592 26.570 20.624 1.00 66.62 669 LYS A N 1
ATOM 5462 C CA . LYS A 1 669 ? -14.544 27.524 20.016 1.00 66.62 669 LYS A CA 1
ATOM 5463 C C . LYS A 1 669 ? -15.965 27.332 20.565 1.00 66.62 669 LYS A C 1
ATOM 5465 O O . LYS A 1 669 ? -16.607 28.307 20.938 1.00 66.62 669 LYS A O 1
ATOM 5470 N N . GLN A 1 670 ? -16.412 26.082 20.707 1.00 60.56 670 GLN A N 1
ATOM 5471 C CA . GLN A 1 670 ? -17.746 25.767 21.228 1.00 60.56 670 GLN A CA 1
ATOM 5472 C C . GLN A 1 670 ? -17.939 26.196 22.692 1.00 60.56 670 GLN A C 1
ATOM 5474 O O . GLN A 1 670 ? -19.008 26.678 23.057 1.00 60.56 670 GLN A O 1
ATOM 5479 N N . LYS A 1 671 ? -16.913 26.048 23.542 1.00 58.41 671 LYS A N 1
ATOM 5480 C CA . LYS A 1 671 ? -16.984 26.501 24.943 1.00 58.41 671 LYS A CA 1
ATOM 5481 C C . LYS A 1 671 ? -17.137 28.019 25.058 1.00 58.41 671 LYS A C 1
ATOM 5483 O O . LYS A 1 671 ? -17.797 28.471 25.986 1.00 58.41 671 LYS A O 1
ATOM 5488 N N . ASN A 1 672 ? -16.567 28.772 24.117 1.00 48.62 672 ASN A N 1
ATOM 5489 C CA . ASN A 1 672 ? -16.619 30.233 24.110 1.00 48.62 672 ASN A CA 1
ATOM 5490 C C . ASN A 1 672 ? -17.943 30.780 23.542 1.00 48.62 672 ASN A C 1
ATOM 5492 O O . ASN A 1 672 ? -18.451 31.770 24.064 1.00 48.62 672 ASN A O 1
ATOM 5496 N N . GLU A 1 673 ? -18.549 30.119 22.547 1.00 47.19 673 GLU A N 1
ATOM 5497 C CA . GLU A 1 673 ? -19.872 30.502 22.011 1.00 47.19 673 GLU A CA 1
ATOM 5498 C C . GLU A 1 673 ? -21.009 30.324 23.037 1.00 47.19 673 GLU A C 1
ATOM 5500 O O . GLU A 1 673 ? -21.961 31.097 23.040 1.00 47.19 673 GLU A O 1
ATOM 5505 N N . VAL A 1 674 ? -20.895 29.376 23.977 1.00 45.47 674 VAL A N 1
ATOM 5506 C CA . VAL A 1 674 ? -21.885 29.184 25.063 1.00 45.47 674 VAL A CA 1
ATOM 5507 C C . VAL A 1 674 ? -21.839 30.314 26.110 1.00 45.47 674 VAL A C 1
ATOM 5509 O O . VAL A 1 674 ? -22.790 30.496 26.869 1.00 45.47 674 VAL A O 1
ATOM 5512 N N . THR A 1 675 ? -20.765 31.108 26.147 1.00 36.09 675 THR A N 1
ATOM 5513 C CA . THR A 1 675 ? -20.592 32.224 27.096 1.00 36.09 675 THR A CA 1
ATOM 5514 C C . THR A 1 675 ? -21.036 33.597 26.576 1.00 36.09 675 THR A C 1
ATOM 5516 O O . THR A 1 675 ? -21.225 34.490 27.397 1.00 36.09 675 THR A O 1
ATOM 5519 N N . GLU A 1 676 ? -21.251 33.789 25.267 1.00 36.09 676 GLU A N 1
ATOM 5520 C CA . GLU A 1 676 ? -21.627 35.102 24.689 1.00 36.09 676 GLU A CA 1
ATOM 5521 C C . GLU A 1 676 ? -23.148 35.333 24.544 1.00 36.09 676 GLU A C 1
ATOM 5523 O O . GLU A 1 676 ? -23.585 36.439 24.226 1.00 36.09 676 GLU A O 1
ATOM 5528 N N . ASP A 1 677 ? -23.987 34.348 24.876 1.00 32.84 677 ASP A N 1
ATOM 5529 C CA . ASP A 1 677 ? -25.450 34.402 24.694 1.00 32.84 677 ASP A CA 1
ATOM 5530 C C . ASP A 1 677 ? -26.221 35.211 25.774 1.00 32.84 677 ASP A C 1
ATOM 5532 O O . ASP A 1 677 ? -27.416 35.001 26.003 1.00 32.84 677 ASP A O 1
ATOM 5536 N N . GLN A 1 678 ? -25.570 36.169 26.452 1.00 35.16 678 GLN A N 1
ATOM 5537 C CA . GLN A 1 678 ? -26.222 37.058 27.435 1.00 35.16 678 GLN A CA 1
ATOM 5538 C C . GLN A 1 678 ? -26.253 38.549 27.075 1.00 35.16 678 GLN A C 1
ATOM 5540 O O . GLN A 1 678 ? -26.964 39.298 27.746 1.00 35.16 678 GLN A O 1
ATOM 5545 N N . GLU A 1 679 ? -25.625 39.007 25.991 1.00 34.41 679 GLU A N 1
ATOM 5546 C CA . GLU A 1 679 ? -25.678 40.430 25.629 1.00 34.41 679 GLU A CA 1
ATOM 5547 C C . GLU A 1 679 ? -25.960 40.659 24.143 1.00 34.41 679 GLU A C 1
ATOM 5549 O O . GLU A 1 679 ? -25.059 40.763 23.321 1.00 34.41 679 GLU A O 1
ATOM 5554 N N . SER A 1 680 ? -27.245 40.790 23.791 1.00 33.81 680 SER A N 1
ATOM 5555 C CA . SER A 1 680 ? -27.750 41.885 22.936 1.00 33.81 680 SER A CA 1
ATOM 5556 C C . SER A 1 680 ? -29.207 41.655 22.515 1.00 33.81 680 SER A C 1
ATOM 5558 O O . SER A 1 680 ? -29.534 41.127 21.455 1.00 33.81 680 SER A O 1
ATOM 5560 N N . LYS A 1 681 ? -30.136 42.156 23.336 1.00 35.91 681 LYS A N 1
ATOM 5561 C CA . LYS A 1 681 ? -31.452 42.581 22.847 1.00 35.91 681 LYS A CA 1
ATOM 5562 C C . LYS A 1 681 ? -31.314 44.007 22.327 1.00 35.91 681 LYS A C 1
ATOM 5564 O O . LYS A 1 681 ? -30.983 44.881 23.115 1.00 35.91 681 LYS A O 1
ATOM 5569 N N . ASN A 1 682 ? -31.595 44.234 21.044 1.00 28.42 682 ASN A N 1
ATOM 5570 C CA . ASN A 1 682 ? -32.321 45.411 20.545 1.00 28.42 682 ASN A CA 1
ATOM 5571 C C . ASN A 1 682 ? -32.624 45.238 19.050 1.00 28.42 682 ASN A C 1
ATOM 5573 O O . ASN A 1 682 ? -31.729 45.025 18.237 1.00 28.42 682 ASN A O 1
ATOM 5577 N N . GLY A 1 683 ? -33.909 45.298 18.695 1.00 28.88 683 GLY A N 1
ATOM 5578 C CA . GLY A 1 683 ? -34.379 45.155 17.316 1.00 28.88 683 GLY A CA 1
ATOM 5579 C C . GLY A 1 683 ? -34.511 46.485 16.579 1.00 28.88 683 GLY A C 1
ATOM 5580 O O . GLY A 1 683 ? -34.582 47.528 17.218 1.00 28.88 683 GLY A O 1
ATOM 5581 N N . THR A 1 684 ? -34.625 46.443 15.244 1.00 25.22 684 THR A N 1
ATOM 5582 C CA . THR A 1 684 ? -35.689 47.133 14.474 1.00 25.22 684 THR A CA 1
ATOM 5583 C C . THR A 1 684 ? -35.682 46.795 12.972 1.00 25.22 684 THR A C 1
ATOM 5585 O O . THR A 1 684 ? -34.637 46.614 12.357 1.00 25.22 684 THR A O 1
ATOM 5588 N N . SER A 1 685 ? -36.911 46.742 12.440 1.00 26.58 685 SER A N 1
ATOM 5589 C CA . SER A 1 685 ? -37.423 46.957 11.070 1.00 26.58 685 SER A CA 1
ATOM 5590 C C . SER A 1 685 ? -36.723 46.357 9.839 1.00 26.58 685 SER A C 1
ATOM 5592 O O . SER A 1 685 ? -35.620 46.727 9.442 1.00 26.58 685 SER A O 1
ATOM 5594 N N . SER A 1 686 ? -37.496 45.536 9.130 1.00 27.16 686 SER A N 1
ATOM 5595 C CA . SER A 1 686 ? -37.292 45.079 7.757 1.00 27.16 686 SER A CA 1
ATOM 5596 C C . SER A 1 686 ? -37.714 46.134 6.723 1.00 27.16 686 SER A C 1
ATOM 5598 O O . SER A 1 686 ? -38.867 46.563 6.719 1.00 27.16 686 SER A O 1
ATOM 5600 N N . GLN A 1 687 ? -36.820 46.463 5.790 1.00 28.34 687 GLN A N 1
ATOM 5601 C CA . GLN A 1 687 ? -37.175 46.920 4.443 1.00 28.34 687 GLN A CA 1
ATOM 5602 C C . GLN A 1 687 ? -36.639 45.906 3.427 1.00 28.34 687 GLN A C 1
ATOM 5604 O O . GLN A 1 687 ? -35.526 45.397 3.571 1.00 28.34 687 GLN A O 1
ATOM 5609 N N . SER A 1 688 ? -37.470 45.595 2.436 1.00 30.09 688 SER A N 1
ATOM 5610 C CA . SER A 1 688 ? -37.185 44.735 1.290 1.00 30.09 688 SER A CA 1
ATOM 5611 C C . SER A 1 688 ? -36.396 45.502 0.228 1.00 30.09 688 SER A C 1
ATOM 5613 O O . SER A 1 688 ? -36.888 46.512 -0.280 1.00 30.09 688 SER A O 1
ATOM 5615 N N . THR A 1 689 ? -35.214 45.018 -0.147 1.00 27.64 689 THR A N 1
ATOM 5616 C CA . THR A 1 689 ? -34.500 45.473 -1.347 1.00 27.64 689 THR A CA 1
ATOM 5617 C C . THR A 1 689 ? -34.972 44.696 -2.576 1.00 27.64 689 THR A C 1
ATOM 5619 O O . THR A 1 689 ? -35.280 43.507 -2.518 1.00 27.64 689 THR A O 1
ATOM 5622 N N . SER A 1 690 ? -35.091 45.404 -3.698 1.00 30.89 690 SER A N 1
ATOM 5623 C CA . SER A 1 690 ? -35.564 44.879 -4.980 1.00 30.89 690 SER A CA 1
ATOM 5624 C C . SER A 1 690 ? -34.536 43.960 -5.651 1.00 30.89 690 SER A C 1
ATOM 5626 O O . SER A 1 690 ? -33.342 44.262 -5.630 1.00 30.89 690 SER A O 1
ATOM 5628 N N . PHE A 1 691 ? -35.028 42.944 -6.363 1.00 34.03 691 PHE A N 1
ATOM 5629 C CA . PHE A 1 691 ? -34.319 41.952 -7.197 1.00 34.03 691 PHE A CA 1
ATOM 5630 C C . PHE A 1 691 ? -33.160 42.465 -8.098 1.00 34.03 691 PHE A C 1
ATOM 5632 O O . PHE A 1 691 ? -32.357 41.664 -8.564 1.00 34.03 691 PHE A O 1
ATOM 5639 N N . ALA A 1 692 ? -33.030 43.773 -8.360 1.00 31.89 692 ALA A N 1
ATOM 5640 C CA . ALA A 1 692 ? -32.000 44.342 -9.241 1.00 31.89 692 ALA A CA 1
ATOM 5641 C C . ALA A 1 692 ? -30.584 44.438 -8.620 1.00 31.89 692 ALA A C 1
ATOM 5643 O O . ALA A 1 692 ? -29.591 44.412 -9.351 1.00 31.89 692 ALA A O 1
ATOM 5644 N N . GLN A 1 693 ? -30.457 44.536 -7.288 1.00 44.94 693 GLN A N 1
ATOM 5645 C CA . GLN A 1 693 ? -29.146 44.596 -6.610 1.00 44.94 693 GLN A CA 1
ATOM 5646 C C . GLN A 1 693 ? -28.446 43.226 -6.558 1.00 44.94 693 GLN A C 1
ATOM 5648 O O . GLN A 1 693 ? -27.224 43.149 -6.687 1.00 44.94 693 GLN A O 1
ATOM 5653 N N . GLU A 1 694 ? -29.215 42.139 -6.464 1.00 48.03 694 GLU A N 1
ATOM 5654 C CA . GLU A 1 694 ? -28.704 40.769 -6.330 1.00 48.03 694 GLU A CA 1
ATOM 5655 C C . GLU A 1 694 ? -27.972 40.299 -7.605 1.00 48.03 694 GLU A C 1
ATOM 5657 O O . GLU A 1 694 ? -26.897 39.702 -7.528 1.00 48.03 694 GLU A O 1
ATOM 5662 N N . SER A 1 695 ? -28.473 40.666 -8.794 1.00 48.62 695 SER A N 1
ATOM 5663 C CA . SER A 1 695 ? -27.857 40.308 -10.084 1.00 48.62 695 SER A CA 1
ATOM 5664 C C . SER A 1 695 ? -26.531 41.024 -10.379 1.00 48.62 695 SER A C 1
ATOM 5666 O O . SER A 1 695 ? -25.663 40.457 -11.042 1.00 48.62 695 SER A O 1
ATOM 5668 N N . SER A 1 696 ? -26.352 42.260 -9.898 1.00 62.28 696 SER A N 1
ATOM 5669 C CA . SER A 1 696 ? -25.116 43.039 -10.101 1.00 62.28 696 SER A CA 1
ATOM 5670 C C . SER A 1 696 ? -23.978 42.522 -9.216 1.00 62.28 696 SER A C 1
ATOM 5672 O O . SER A 1 696 ? -22.856 42.318 -9.680 1.00 62.28 696 SER A O 1
ATOM 5674 N N . PHE A 1 697 ? -24.291 42.232 -7.952 1.00 66.12 697 PHE A N 1
ATOM 5675 C CA . PHE A 1 697 ? -23.368 41.635 -6.990 1.00 66.12 697 PHE A CA 1
ATOM 5676 C C . PHE A 1 697 ? -22.886 40.241 -7.423 1.00 66.12 697 PHE A C 1
ATOM 5678 O O . PHE A 1 697 ? -21.683 39.976 -7.424 1.00 66.12 697 PHE A O 1
ATOM 5685 N N . LEU A 1 698 ? -23.811 39.376 -7.862 1.00 63.78 698 LEU A N 1
ATOM 5686 C CA . LEU A 1 698 ? -23.490 38.045 -8.388 1.00 63.78 698 LEU A CA 1
ATOM 5687 C C . LEU A 1 698 ? -22.484 38.116 -9.539 1.00 63.78 698 LEU A C 1
ATOM 5689 O O . LEU A 1 698 ? -21.510 37.369 -9.539 1.00 63.78 698 LEU A O 1
ATOM 5693 N N . LYS A 1 699 ? -22.674 39.061 -10.465 1.00 69.31 699 LYS A N 1
ATOM 5694 C CA . LYS A 1 699 ? -21.767 39.261 -11.596 1.00 69.31 699 LYS A CA 1
ATOM 5695 C C . LYS A 1 699 ? -20.364 39.693 -11.150 1.00 69.31 699 LYS A C 1
ATOM 5697 O O . LYS A 1 699 ? -19.390 39.097 -11.590 1.00 69.31 699 LYS A O 1
ATOM 5702 N N . LYS A 1 700 ? -20.248 40.651 -10.220 1.00 75.06 700 LYS A N 1
ATOM 5703 C CA . LYS A 1 700 ? -18.945 41.082 -9.664 1.00 75.06 700 LYS A CA 1
ATOM 5704 C C . LYS A 1 700 ? -18.198 39.935 -8.973 1.00 75.06 700 LYS A C 1
ATOM 5706 O O . LYS A 1 700 ? -16.979 39.829 -9.088 1.00 75.06 700 LYS A O 1
ATOM 5711 N N . ASN A 1 701 ? -18.924 39.071 -8.262 1.00 72.44 701 ASN A N 1
ATOM 5712 C CA . ASN A 1 701 ? -18.336 37.907 -7.605 1.00 72.44 701 ASN A CA 1
ATOM 5713 C C . ASN A 1 701 ? -17.924 36.814 -8.613 1.00 72.44 701 ASN A C 1
ATOM 5715 O O . ASN A 1 701 ? -16.855 36.221 -8.479 1.00 72.44 701 ASN A O 1
ATOM 5719 N N . GLU A 1 702 ? -18.736 36.566 -9.646 1.00 72.75 702 GLU A N 1
ATOM 5720 C CA . GLU A 1 702 ? -18.391 35.662 -10.754 1.00 72.75 702 GLU A CA 1
ATOM 5721 C C . GLU A 1 702 ? -17.152 36.162 -11.528 1.00 72.75 702 GLU A C 1
ATOM 5723 O O . GLU A 1 702 ? -16.278 35.359 -11.866 1.00 72.75 702 GLU A O 1
ATOM 5728 N N . ASP A 1 703 ? -17.009 37.477 -11.719 1.00 80.44 703 ASP A N 1
ATOM 5729 C CA . ASP A 1 703 ? -15.839 38.092 -12.355 1.00 80.44 703 ASP A CA 1
ATOM 5730 C C . ASP A 1 703 ? -14.561 37.880 -11.521 1.00 80.44 703 ASP A C 1
ATOM 5732 O O . ASP A 1 703 ? -13.562 37.397 -12.063 1.00 80.44 703 ASP A O 1
ATOM 5736 N N . LEU A 1 704 ? -14.596 38.143 -10.203 1.00 80.00 704 LEU A N 1
ATOM 5737 C CA . LEU A 1 704 ? -13.475 37.855 -9.289 1.00 80.00 704 LEU A CA 1
ATOM 5738 C C . LEU A 1 704 ? -13.080 36.375 -9.327 1.00 80.00 704 LEU A C 1
ATOM 5740 O O . LEU A 1 704 ? -11.897 36.046 -9.435 1.00 80.00 704 LEU A O 1
ATOM 5744 N N . PHE A 1 705 ? -14.074 35.486 -9.283 1.00 78.75 705 PHE A N 1
ATOM 5745 C CA . PHE A 1 705 ? -13.870 34.042 -9.320 1.00 78.75 705 PHE A CA 1
ATOM 5746 C C . PHE A 1 705 ? -13.240 33.580 -10.646 1.00 78.75 705 PHE A C 1
ATOM 5748 O O . PHE A 1 705 ? -12.314 32.770 -10.661 1.00 78.75 705 PHE A O 1
ATOM 5755 N N . SER A 1 706 ? -13.674 34.140 -11.777 1.00 80.62 706 SER A N 1
ATOM 5756 C CA . SER A 1 706 ? -13.062 33.861 -13.082 1.00 80.62 706 SER A CA 1
ATOM 5757 C C . SER A 1 706 ? -11.628 34.403 -13.190 1.00 80.62 706 SER A C 1
ATOM 5759 O O . SER A 1 706 ? -10.772 33.779 -13.825 1.00 80.62 706 SER A O 1
ATOM 5761 N N . GLY A 1 707 ? -11.350 35.540 -12.543 1.00 85.38 707 GLY A N 1
ATOM 5762 C CA . GLY A 1 707 ? -10.042 36.187 -12.525 1.00 85.38 707 GLY A CA 1
ATOM 5763 C C . GLY A 1 707 ? -8.991 35.357 -11.796 1.00 85.38 707 GLY A C 1
ATOM 5764 O O . GLY A 1 707 ? -7.911 35.120 -12.341 1.00 85.38 707 GLY A O 1
ATOM 5765 N N . VAL A 1 708 ? -9.318 34.846 -10.604 1.00 85.81 708 VAL A N 1
ATOM 5766 C CA . VAL A 1 708 ? -8.394 33.977 -9.860 1.00 85.81 708 VAL A CA 1
ATOM 5767 C C . VAL A 1 708 ? -8.131 32.666 -10.605 1.00 85.81 708 VAL A C 1
ATOM 5769 O O . VAL A 1 708 ? -6.977 32.255 -10.674 1.00 85.81 708 VAL A O 1
ATOM 5772 N N . LYS A 1 709 ? -9.134 32.068 -11.268 1.00 85.12 709 LYS A N 1
ATOM 5773 C CA . LYS A 1 709 ? -8.931 30.860 -12.086 1.00 85.12 709 LYS A CA 1
ATOM 5774 C C . LYS A 1 709 ? -7.853 31.075 -13.153 1.00 85.12 709 LYS A C 1
ATOM 5776 O O . LYS A 1 709 ? -6.887 30.320 -13.230 1.00 85.12 709 LYS A O 1
ATOM 5781 N N . LYS A 1 710 ? -7.987 32.153 -13.934 1.00 88.69 710 LYS A N 1
ATOM 5782 C CA . LYS A 1 710 ? -7.010 32.526 -14.970 1.00 88.69 710 LYS A CA 1
ATOM 5783 C C . LYS A 1 710 ? -5.629 32.802 -14.376 1.00 88.69 710 LYS A C 1
ATOM 5785 O O . LYS A 1 710 ? -4.624 32.445 -14.980 1.00 88.69 710 LYS A O 1
ATOM 5790 N N . LYS A 1 711 ? -5.571 33.422 -13.192 1.00 91.31 711 LYS A N 1
ATOM 5791 C CA . LYS A 1 711 ? -4.314 33.689 -12.480 1.00 91.31 711 LYS A CA 1
ATOM 5792 C C . LYS A 1 711 ? -3.608 32.397 -12.063 1.00 91.31 711 LYS A C 1
ATOM 5794 O O . LYS A 1 711 ? -2.396 32.310 -12.221 1.00 91.31 711 LYS A O 1
ATOM 5799 N N . LEU A 1 712 ? -4.341 31.391 -11.584 1.00 89.12 712 LEU A N 1
ATOM 5800 C CA . LEU A 1 712 ? -3.771 30.086 -11.231 1.00 89.12 712 LEU A CA 1
ATOM 5801 C C . LEU A 1 712 ? -3.225 29.349 -12.453 1.00 89.12 712 LEU A C 1
ATOM 5803 O O . LEU A 1 712 ? -2.073 28.922 -12.440 1.00 89.12 712 LEU A O 1
ATOM 5807 N N . GLU A 1 713 ? -4.011 29.265 -13.529 1.00 90.69 713 GLU A N 1
ATOM 5808 C CA . GLU A 1 713 ? -3.561 28.675 -14.798 1.00 90.69 713 GLU A CA 1
ATOM 5809 C C . GLU A 1 713 ? -2.315 29.397 -15.335 1.00 90.69 713 GLU A C 1
ATOM 5811 O O . GLU A 1 713 ? -1.381 28.756 -15.822 1.00 90.69 713 GLU A O 1
ATOM 5816 N N . HIS A 1 714 ? -2.257 30.725 -15.183 1.00 93.31 714 HIS A N 1
ATOM 5817 C CA . HIS A 1 714 ? -1.094 31.524 -15.554 1.00 93.31 714 HIS A CA 1
ATOM 5818 C C . HIS A 1 714 ? 0.142 31.208 -14.703 1.00 93.31 714 HIS A C 1
ATOM 5820 O O . HIS A 1 714 ? 1.205 30.997 -15.275 1.00 93.31 714 HIS A O 1
ATOM 5826 N N . ILE A 1 715 ? 0.019 31.116 -13.373 1.00 93.62 715 ILE A N 1
ATOM 5827 C CA . ILE A 1 715 ? 1.132 30.770 -12.466 1.00 93.62 715 ILE A CA 1
ATOM 5828 C C . ILE A 1 715 ? 1.708 29.389 -12.803 1.00 93.62 715 ILE A C 1
ATOM 5830 O O . ILE A 1 715 ? 2.931 29.229 -12.875 1.00 93.62 715 ILE A O 1
ATOM 5834 N N . ILE A 1 716 ? 0.836 28.402 -13.041 1.00 92.31 716 ILE A N 1
ATOM 5835 C CA . ILE A 1 716 ? 1.240 27.046 -13.442 1.00 92.31 716 ILE A CA 1
ATOM 5836 C C . ILE A 1 716 ? 1.996 27.112 -14.770 1.00 92.31 716 ILE A C 1
ATOM 5838 O O . ILE A 1 716 ? 3.133 26.644 -14.861 1.00 92.31 716 ILE A O 1
ATOM 5842 N N . THR A 1 717 ? 1.392 27.743 -15.779 1.00 93.44 717 THR A N 1
ATOM 5843 C CA . THR A 1 717 ? 1.975 27.855 -17.122 1.00 93.44 717 THR A CA 1
ATOM 5844 C C . THR A 1 717 ? 3.309 28.591 -17.089 1.00 93.44 717 THR A C 1
ATOM 5846 O O . THR A 1 717 ? 4.281 28.121 -17.662 1.00 93.44 717 THR A O 1
ATOM 5849 N N . GLU A 1 718 ? 3.401 29.716 -16.383 1.00 93.62 718 GLU A N 1
ATOM 5850 C CA . GLU A 1 718 ? 4.626 30.504 -16.283 1.00 93.62 718 GLU A CA 1
ATOM 5851 C C . GLU A 1 718 ? 5.742 29.737 -15.567 1.00 93.62 718 GLU A C 1
ATOM 5853 O O . GLU A 1 718 ? 6.893 29.746 -16.012 1.00 93.62 718 GLU A O 1
ATOM 5858 N N . THR A 1 719 ? 5.418 29.044 -14.477 1.00 91.69 719 THR A N 1
ATOM 5859 C CA . THR A 1 719 ? 6.402 28.254 -13.733 1.00 91.69 719 THR A CA 1
ATOM 5860 C C . THR A 1 719 ? 6.963 27.120 -14.586 1.00 91.69 719 THR A C 1
ATOM 5862 O O . THR A 1 719 ? 8.180 26.923 -14.622 1.00 91.69 719 THR A O 1
ATOM 5865 N N . VAL A 1 720 ? 6.106 26.408 -15.318 1.00 88.94 720 VAL A N 1
ATOM 5866 C CA . VAL A 1 720 ? 6.537 25.303 -16.180 1.00 88.94 720 VAL A CA 1
ATOM 5867 C C . VAL A 1 720 ? 7.257 25.811 -17.438 1.00 88.94 720 VAL A C 1
ATOM 5869 O O . VAL A 1 720 ? 8.337 25.328 -17.768 1.00 88.94 720 VAL A O 1
ATOM 5872 N N . GLU A 1 721 ? 6.737 26.829 -18.120 1.00 89.00 721 GLU A N 1
ATOM 5873 C CA . GLU A 1 721 ? 7.321 27.314 -19.380 1.00 89.00 721 GLU A CA 1
ATOM 5874 C C . GLU A 1 721 ? 8.581 28.167 -19.190 1.00 89.00 721 GLU A C 1
ATOM 5876 O O . GLU A 1 721 ? 9.409 28.236 -20.095 1.00 89.00 721 GLU A O 1
ATOM 5881 N N . LYS A 1 722 ? 8.767 28.816 -18.031 1.00 88.50 722 LYS A N 1
ATOM 5882 C CA . LYS A 1 722 ? 9.957 29.647 -17.773 1.00 88.50 722 LYS A CA 1
ATOM 5883 C C . LYS A 1 722 ? 10.923 29.008 -16.785 1.00 88.50 722 LYS A C 1
ATOM 5885 O O . LYS A 1 722 ? 12.090 28.803 -17.117 1.00 88.50 722 LYS A O 1
ATOM 5890 N N . LYS A 1 723 ? 10.472 28.728 -15.555 1.00 88.75 723 LYS A N 1
ATOM 5891 C CA . LYS A 1 723 ? 11.370 28.287 -14.472 1.00 88.75 723 LYS A CA 1
ATOM 5892 C C . LYS A 1 723 ? 11.886 26.873 -14.748 1.00 88.75 723 LYS A C 1
ATOM 5894 O O . LYS A 1 723 ? 13.100 26.676 -14.761 1.00 88.75 723 LYS A O 1
ATOM 5899 N N . MET A 1 724 ? 10.994 25.927 -15.049 1.00 91.44 724 MET A N 1
ATOM 5900 C CA . MET A 1 724 ? 11.374 24.547 -15.381 1.00 91.44 724 MET A CA 1
ATOM 5901 C C . MET A 1 724 ? 12.181 24.474 -16.686 1.00 91.44 724 MET A C 1
ATOM 5903 O O . MET A 1 724 ? 13.229 23.837 -16.698 1.00 91.44 724 MET A O 1
ATOM 5907 N N . GLU A 1 725 ? 11.789 25.200 -17.739 1.00 88.44 725 GLU A N 1
ATOM 5908 C CA . GLU A 1 725 ? 12.561 25.258 -18.994 1.00 88.44 725 GLU A CA 1
ATOM 5909 C C . GLU A 1 725 ? 14.002 25.746 -18.771 1.00 88.44 725 GLU A C 1
ATOM 5911 O O . GLU A 1 725 ? 14.957 25.155 -19.274 1.00 88.44 725 GLU A O 1
ATOM 5916 N N . SER A 1 726 ? 14.190 26.791 -17.958 1.00 89.81 726 SER A N 1
ATOM 5917 C CA . SER A 1 726 ? 15.529 27.316 -17.663 1.00 89.81 726 SER A CA 1
ATOM 5918 C C . SER A 1 726 ? 16.442 26.289 -16.979 1.00 89.81 726 SER A C 1
ATOM 5920 O O . SER A 1 726 ? 17.652 26.272 -17.225 1.00 89.81 726 SER A O 1
ATOM 5922 N N . ILE A 1 727 ? 15.862 25.421 -16.144 1.00 90.50 727 ILE A N 1
ATOM 5923 C CA . ILE A 1 727 ? 16.556 24.312 -15.486 1.00 90.50 727 ILE A CA 1
ATOM 5924 C C . ILE A 1 727 ? 16.828 23.214 -16.509 1.00 90.50 727 ILE A C 1
ATOM 5926 O O . ILE A 1 727 ? 17.966 22.780 -16.635 1.00 90.50 727 ILE A O 1
ATOM 5930 N N . PHE A 1 728 ? 15.838 22.838 -17.319 1.00 93.00 728 PHE A N 1
ATOM 5931 C CA . PHE A 1 728 ? 15.968 21.795 -18.338 1.00 93.00 728 PHE A CA 1
ATOM 5932 C C . PHE A 1 728 ? 17.042 22.106 -19.378 1.00 93.00 728 PHE A C 1
ATOM 5934 O O . PHE A 1 728 ? 17.789 21.209 -19.764 1.00 93.00 728 PHE A O 1
ATOM 5941 N N . VAL A 1 729 ? 17.192 23.366 -19.793 1.00 89.25 729 VAL A N 1
ATOM 5942 C CA . VAL A 1 729 ? 18.263 23.773 -20.714 1.00 89.25 729 VAL A CA 1
ATOM 5943 C C . VAL A 1 729 ? 19.646 23.541 -20.097 1.00 89.25 729 VAL A C 1
ATOM 5945 O O . VAL A 1 729 ? 20.522 22.975 -20.756 1.00 89.25 729 VAL A O 1
ATOM 5948 N N . LYS A 1 730 ? 19.851 23.936 -18.833 1.00 89.31 730 LYS A N 1
ATOM 5949 C CA . LYS A 1 730 ? 21.116 23.709 -18.108 1.00 89.31 730 LYS A CA 1
ATOM 5950 C C . LYS A 1 730 ? 21.347 22.218 -17.864 1.00 89.31 730 LYS A C 1
ATOM 5952 O O . LYS A 1 730 ? 22.434 21.700 -18.119 1.00 89.31 730 LYS A O 1
ATOM 5957 N N . PHE A 1 731 ? 20.299 21.515 -17.454 1.00 91.56 731 PHE A N 1
ATOM 5958 C CA . PHE A 1 731 ? 20.325 20.089 -17.184 1.00 91.56 731 PHE A CA 1
ATOM 5959 C C . PHE A 1 731 ? 20.673 19.282 -18.437 1.00 91.56 731 PHE A C 1
ATOM 5961 O O . PHE A 1 731 ? 21.539 18.416 -18.389 1.00 91.56 731 PHE A O 1
ATOM 5968 N N . ALA A 1 732 ? 20.093 19.610 -19.595 1.00 91.38 732 ALA A N 1
ATOM 5969 C CA . ALA A 1 732 ? 20.408 18.957 -20.863 1.00 91.38 732 ALA A CA 1
ATOM 5970 C C . ALA A 1 732 ? 21.897 19.081 -21.224 1.00 91.38 732 ALA A C 1
ATOM 5972 O O . ALA A 1 732 ? 22.485 18.138 -21.752 1.00 91.38 732 ALA A O 1
ATOM 5973 N N . GLN A 1 733 ? 22.534 20.219 -20.921 1.00 89.50 733 GLN A N 1
ATOM 5974 C CA . GLN A 1 733 ? 23.976 20.396 -21.124 1.00 89.50 733 GLN A CA 1
ATOM 5975 C C . GLN A 1 733 ? 24.787 19.487 -20.192 1.00 89.50 733 GLN A C 1
ATOM 5977 O O . GLN A 1 733 ? 25.748 18.851 -20.632 1.00 89.50 733 GLN A O 1
ATOM 5982 N N . HIS A 1 734 ? 24.386 19.377 -18.923 1.00 89.94 734 HIS A N 1
ATOM 5983 C CA . HIS A 1 734 ? 25.015 18.472 -17.959 1.00 89.94 734 HIS A CA 1
ATOM 5984 C C . HIS A 1 734 ? 24.832 17.001 -18.351 1.00 89.94 734 HIS A C 1
ATOM 5986 O O . HIS A 1 734 ? 25.809 16.252 -18.377 1.00 89.94 734 HIS A O 1
ATOM 5992 N N . ALA A 1 735 ? 23.621 16.599 -18.735 1.00 90.31 735 ALA A N 1
ATOM 5993 C CA . ALA A 1 735 ? 23.308 15.262 -19.225 1.00 90.31 735 ALA A CA 1
ATOM 5994 C C . ALA A 1 735 ? 24.135 14.916 -20.473 1.00 90.31 735 ALA A C 1
ATOM 5996 O O . ALA A 1 735 ? 24.704 13.831 -20.556 1.00 90.31 735 ALA A O 1
ATOM 5997 N N . MET A 1 736 ? 24.309 15.860 -21.404 1.00 90.75 736 MET A N 1
ATOM 5998 C CA . MET A 1 736 ? 25.186 15.676 -22.565 1.00 90.75 736 MET A CA 1
ATOM 5999 C C . MET A 1 736 ? 26.657 15.507 -22.180 1.00 90.75 736 MET A C 1
ATOM 6001 O O . MET A 1 736 ? 27.348 14.683 -22.771 1.00 90.75 736 MET A O 1
ATOM 6005 N N . LYS A 1 737 ? 27.139 16.238 -21.169 1.00 89.00 737 LYS A N 1
ATOM 6006 C CA . LYS A 1 737 ? 28.498 16.066 -20.637 1.00 89.00 737 LYS A CA 1
ATOM 6007 C C . LYS A 1 737 ? 28.681 14.708 -19.949 1.00 89.00 737 LYS A C 1
ATOM 6009 O O . LYS A 1 737 ? 29.747 14.115 -20.055 1.00 89.00 737 LYS A O 1
ATOM 6014 N N . ARG A 1 738 ? 27.656 14.197 -19.262 1.00 89.62 738 ARG A N 1
ATOM 6015 C CA . ARG A 1 738 ? 27.662 12.829 -18.715 1.00 89.62 738 ARG A CA 1
ATOM 6016 C C . ARG A 1 738 ? 27.663 11.801 -19.850 1.00 89.62 738 ARG A C 1
ATOM 6018 O O . ARG A 1 738 ? 28.454 10.863 -19.822 1.00 89.62 738 ARG A O 1
ATOM 6025 N N . TRP A 1 739 ? 26.862 12.019 -20.896 1.00 90.62 739 TRP A N 1
ATOM 6026 C CA . TRP A 1 739 ? 26.832 11.159 -22.080 1.00 90.62 739 TRP A CA 1
ATOM 6027 C C . TRP A 1 739 ? 28.186 11.078 -22.788 1.00 90.62 739 TRP A C 1
ATOM 6029 O O . TRP A 1 739 ? 28.594 9.984 -23.152 1.00 90.62 739 TRP A O 1
ATOM 6039 N N . THR A 1 740 ? 28.938 12.173 -22.940 1.00 87.00 740 THR A N 1
ATOM 6040 C CA . THR A 1 740 ? 30.271 12.100 -23.572 1.00 87.00 740 THR A CA 1
ATOM 6041 C C . THR A 1 740 ? 31.277 11.266 -22.773 1.00 87.00 740 THR A C 1
ATOM 6043 O O . THR A 1 740 ? 32.216 10.733 -23.359 1.00 87.00 740 THR A O 1
ATOM 6046 N N . GLN A 1 741 ? 31.078 11.104 -21.460 1.00 84.62 741 GLN A N 1
ATOM 6047 C CA . GLN A 1 741 ? 31.938 10.284 -20.599 1.00 84.62 741 GLN A CA 1
ATOM 6048 C C . GLN A 1 741 ? 31.624 8.784 -20.677 1.00 84.62 741 GLN A C 1
ATOM 6050 O O . GLN A 1 741 ? 32.529 7.973 -20.470 1.00 84.62 741 GLN A O 1
ATOM 6055 N N . ILE A 1 742 ? 30.365 8.414 -20.942 1.00 84.44 742 ILE A N 1
ATOM 6056 C CA . ILE A 1 742 ? 29.917 7.009 -20.967 1.00 84.44 742 ILE A CA 1
ATOM 6057 C C . ILE A 1 742 ? 29.643 6.483 -22.382 1.00 84.44 742 ILE A C 1
ATOM 6059 O O . ILE A 1 742 ? 29.824 5.302 -22.645 1.00 84.44 742 ILE A O 1
ATOM 6063 N N . GLY A 1 743 ? 29.257 7.346 -23.321 1.00 82.44 743 GLY A N 1
ATOM 6064 C CA . GLY A 1 743 ? 28.734 6.967 -24.635 1.00 82.44 743 GLY A CA 1
ATOM 6065 C C . GLY A 1 743 ? 29.735 6.223 -25.516 1.00 82.44 743 GLY A C 1
ATOM 6066 O O . GLY A 1 743 ? 29.328 5.385 -26.313 1.00 82.44 743 GLY A O 1
ATOM 6067 N N . ASN A 1 744 ? 31.039 6.454 -25.335 1.00 80.44 744 ASN A N 1
ATOM 6068 C CA . ASN A 1 744 ? 32.085 5.701 -26.039 1.00 80.44 744 ASN A CA 1
ATOM 6069 C C . ASN A 1 744 ? 32.180 4.241 -25.572 1.00 80.44 744 ASN A C 1
ATOM 6071 O O . ASN A 1 744 ? 32.594 3.392 -26.353 1.00 80.44 744 ASN A O 1
ATOM 6075 N N . ARG A 1 745 ? 31.778 3.951 -24.327 1.00 80.81 745 ARG A N 1
ATOM 6076 C CA . ARG A 1 745 ? 31.728 2.593 -23.765 1.00 80.81 745 ARG A CA 1
ATOM 6077 C C . ARG A 1 745 ? 30.431 1.859 -24.109 1.00 80.81 745 ARG A C 1
ATOM 6079 O O . ARG A 1 745 ? 30.332 0.664 -23.877 1.00 80.81 745 ARG A O 1
ATOM 6086 N N . VAL A 1 746 ? 29.442 2.556 -24.675 1.00 84.69 746 VAL A N 1
ATOM 6087 C CA . VAL A 1 746 ? 28.175 1.951 -25.095 1.00 84.69 746 VAL A CA 1
ATOM 6088 C C . VAL A 1 746 ? 28.340 1.298 -26.469 1.00 84.69 746 VAL A C 1
ATOM 6090 O O . VAL A 1 746 ? 28.399 1.974 -27.499 1.00 84.69 746 VAL A O 1
ATOM 6093 N N . ASN A 1 747 ? 28.412 -0.028 -26.468 1.00 81.00 747 ASN A N 1
ATOM 6094 C CA . ASN A 1 747 ? 28.624 -0.897 -27.632 1.00 81.00 747 ASN A CA 1
ATOM 6095 C C . ASN A 1 747 ? 27.620 -2.064 -27.720 1.00 81.00 747 ASN A C 1
ATOM 6097 O O . ASN A 1 747 ? 27.632 -2.783 -28.714 1.00 81.00 747 ASN A O 1
ATOM 6101 N N . ASN A 1 748 ? 26.700 -2.190 -26.758 1.00 82.38 748 ASN A N 1
ATOM 6102 C CA . ASN A 1 748 ? 25.615 -3.170 -26.768 1.00 82.38 748 ASN A CA 1
ATOM 6103 C C . ASN A 1 748 ? 24.234 -2.474 -26.766 1.00 82.38 748 ASN A C 1
ATOM 6105 O O . ASN A 1 748 ? 24.012 -1.589 -25.932 1.00 82.38 748 ASN A O 1
ATOM 6109 N N . PRO A 1 749 ? 23.291 -2.840 -27.664 1.00 83.12 749 PRO A N 1
ATOM 6110 C CA . PRO A 1 749 ? 21.967 -2.218 -27.705 1.00 83.12 749 PRO A CA 1
ATOM 6111 C C . PRO A 1 749 ? 21.113 -2.528 -26.462 1.00 83.12 749 PRO A C 1
ATOM 6113 O O . PRO A 1 749 ? 20.259 -1.721 -26.106 1.00 83.12 749 PRO A O 1
ATOM 6116 N N . GLY A 1 750 ? 21.379 -3.626 -25.747 1.00 84.12 750 GLY A N 1
ATOM 6117 C CA . GLY A 1 750 ? 20.671 -4.060 -24.535 1.00 84.12 750 GLY A CA 1
ATOM 6118 C C . GLY A 1 750 ? 20.620 -3.021 -23.411 1.00 84.12 750 GLY A C 1
ATOM 6119 O O . GLY A 1 750 ? 19.664 -2.998 -22.633 1.00 84.12 750 GLY A O 1
ATOM 6120 N N . ILE A 1 751 ? 21.579 -2.089 -23.364 1.00 86.88 751 ILE A N 1
ATOM 6121 C CA . ILE A 1 751 ? 21.569 -0.980 -22.397 1.00 86.88 751 ILE A CA 1
ATOM 6122 C C . ILE A 1 751 ? 20.353 -0.050 -22.578 1.00 86.88 751 ILE A C 1
ATOM 6124 O O . ILE A 1 751 ? 19.938 0.618 -21.630 1.00 86.88 751 ILE A O 1
ATOM 6128 N N . PHE A 1 752 ? 19.771 -0.014 -23.784 1.00 89.06 752 PHE A N 1
ATOM 6129 C CA . PHE A 1 752 ? 18.595 0.784 -24.133 1.00 89.06 752 PHE A CA 1
ATOM 6130 C C . PHE A 1 752 ? 17.272 0.043 -23.927 1.00 89.06 752 PHE A C 1
ATOM 6132 O O . PHE A 1 752 ? 16.228 0.618 -24.225 1.00 89.06 752 PHE A O 1
ATOM 6139 N N . ASN A 1 753 ? 17.284 -1.196 -23.421 1.00 89.12 753 ASN A N 1
ATOM 6140 C CA . ASN A 1 753 ? 16.056 -1.964 -23.247 1.00 89.12 753 ASN A CA 1
ATOM 6141 C C . ASN A 1 753 ? 15.044 -1.176 -22.372 1.00 89.12 753 ASN A C 1
ATOM 6143 O O . ASN A 1 753 ? 15.354 -0.814 -21.226 1.00 89.12 753 ASN A O 1
ATOM 6147 N N . PRO A 1 754 ? 13.836 -0.888 -22.899 1.00 88.94 754 PRO A N 1
ATOM 6148 C CA . PRO A 1 754 ? 12.876 0.004 -22.258 1.00 88.94 754 PRO A CA 1
ATOM 6149 C C . PRO A 1 754 ? 12.284 -0.546 -20.955 1.00 88.94 754 PRO A C 1
ATOM 6151 O O . PRO A 1 754 ? 11.782 0.246 -20.158 1.00 88.94 754 PRO A O 1
ATOM 6154 N N . GLN A 1 755 ? 12.368 -1.858 -20.693 1.00 85.94 755 GLN A N 1
ATOM 6155 C CA . GLN A 1 755 ? 11.840 -2.461 -19.458 1.00 85.94 755 GLN A CA 1
ATOM 6156 C C . GLN A 1 755 ? 12.622 -2.045 -18.205 1.00 85.94 755 GLN A C 1
ATOM 6158 O O . GLN A 1 755 ? 12.089 -2.092 -17.100 1.00 85.94 755 GLN A O 1
ATOM 6163 N N . PHE A 1 756 ? 13.868 -1.596 -18.370 1.00 84.50 756 PHE A N 1
ATOM 6164 C CA . PHE A 1 756 ? 14.756 -1.268 -17.254 1.00 84.50 756 PHE A CA 1
ATOM 6165 C C . PHE A 1 756 ? 14.833 0.224 -16.937 1.00 84.50 756 PHE A C 1
ATOM 6167 O O . PHE A 1 756 ? 15.601 0.614 -16.059 1.00 84.50 756 PHE A O 1
ATOM 6174 N N . TYR A 1 757 ? 14.130 1.085 -17.682 1.00 85.88 757 TYR A N 1
ATOM 6175 C CA . TYR A 1 757 ? 14.160 2.544 -17.494 1.00 85.88 757 TYR A CA 1
ATOM 6176 C C . TYR A 1 757 ? 15.589 3.120 -17.368 1.00 85.88 757 TYR A C 1
ATOM 6178 O O . TYR A 1 757 ? 15.852 4.024 -16.577 1.00 85.88 757 TYR A O 1
ATOM 6186 N N . GLY A 1 758 ? 16.547 2.569 -18.124 1.00 84.31 758 GLY A N 1
ATOM 6187 C CA . GLY A 1 758 ? 17.953 2.987 -18.102 1.00 84.31 758 GLY A CA 1
ATOM 6188 C C . GLY A 1 758 ? 18.785 2.464 -16.922 1.00 84.31 758 GLY A C 1
ATOM 6189 O O . GLY A 1 758 ? 19.919 2.913 -16.743 1.00 84.31 758 GLY A O 1
ATOM 6190 N N . LYS A 1 759 ? 18.261 1.524 -16.127 1.00 83.06 759 LYS A N 1
ATOM 6191 C CA . LYS A 1 759 ? 18.932 0.883 -14.984 1.00 83.06 759 LYS A CA 1
ATOM 6192 C C . LYS A 1 759 ? 19.280 -0.596 -15.223 1.00 83.06 759 LYS A C 1
ATOM 6194 O O . LYS A 1 759 ? 19.490 -1.315 -14.252 1.00 83.06 759 LYS A O 1
ATOM 6199 N N . ASN A 1 760 ? 19.380 -1.051 -16.479 1.00 84.69 760 ASN A N 1
ATOM 6200 C CA . ASN A 1 760 ? 19.568 -2.475 -16.806 1.00 84.69 760 ASN A CA 1
ATOM 6201 C C . ASN A 1 760 ? 20.740 -3.086 -16.000 1.00 84.69 760 ASN A C 1
ATOM 6203 O O . ASN A 1 760 ? 21.866 -2.589 -16.125 1.00 84.69 760 ASN A O 1
ATOM 6207 N N . PRO A 1 761 ? 20.504 -4.103 -15.144 1.00 77.44 761 PRO A N 1
ATOM 6208 C CA . PRO A 1 761 ? 21.501 -4.641 -14.217 1.00 77.44 761 PRO A CA 1
ATOM 6209 C C . PRO A 1 761 ? 22.697 -5.304 -14.911 1.00 77.44 761 PRO A C 1
ATOM 6211 O O . PRO A 1 761 ? 23.779 -5.283 -14.333 1.00 77.44 761 PRO A O 1
ATOM 6214 N N . LEU A 1 762 ? 22.550 -5.781 -16.152 1.00 79.00 762 LEU A N 1
ATOM 6215 C CA . LEU A 1 762 ? 23.603 -6.484 -16.901 1.00 79.00 762 LEU A CA 1
ATOM 6216 C C . LEU A 1 762 ? 24.752 -5.587 -17.384 1.00 79.00 762 LEU A C 1
ATOM 6218 O O . LEU A 1 762 ? 25.788 -6.085 -17.829 1.00 79.00 762 LEU A O 1
ATOM 6222 N N . PHE A 1 763 ? 24.585 -4.266 -17.300 1.00 79.50 763 PHE A N 1
ATOM 6223 C CA . PHE A 1 763 ? 25.562 -3.290 -17.775 1.00 79.50 763 PHE A CA 1
ATOM 6224 C C . PHE A 1 763 ? 26.154 -2.488 -16.618 1.00 79.50 763 PHE A C 1
ATOM 6226 O O . PHE A 1 763 ? 25.438 -2.029 -15.725 1.00 79.50 763 PHE A O 1
ATOM 6233 N N . LYS A 1 764 ? 27.473 -2.277 -16.649 1.00 77.50 764 LYS A N 1
ATOM 6234 C CA . LYS A 1 764 ? 28.186 -1.464 -15.653 1.00 77.50 764 LYS A CA 1
ATOM 6235 C C . LYS A 1 764 ? 27.752 0.003 -15.702 1.00 77.50 764 LYS A C 1
ATOM 6237 O O . LYS A 1 764 ? 27.469 0.598 -14.665 1.00 77.50 764 LYS A O 1
ATOM 6242 N N . ASP A 1 765 ? 27.701 0.580 -16.900 1.00 82.06 765 ASP A N 1
ATOM 6243 C CA . ASP A 1 765 ? 27.197 1.935 -17.118 1.00 82.06 765 ASP A CA 1
ATOM 6244 C C . ASP A 1 765 ? 25.656 1.927 -17.115 1.00 82.06 765 ASP A C 1
ATOM 6246 O O . ASP A 1 765 ? 25.027 1.071 -17.737 1.00 82.06 765 ASP A O 1
ATOM 6250 N N . LYS A 1 766 ? 25.032 2.885 -16.415 1.00 83.69 766 LYS A N 1
ATOM 6251 C CA . LYS A 1 766 ? 23.569 3.064 -16.375 1.00 83.69 766 LYS A CA 1
ATOM 6252 C C . LYS A 1 766 ? 23.184 4.324 -17.141 1.00 83.69 766 LYS A C 1
ATOM 6254 O O . LYS A 1 766 ? 23.785 5.370 -16.922 1.00 83.69 766 LYS A O 1
ATOM 6259 N N . LEU A 1 767 ? 22.152 4.267 -17.981 1.00 86.31 767 LEU A N 1
ATOM 6260 C CA . LEU A 1 767 ? 21.647 5.450 -18.695 1.00 86.31 767 LEU A CA 1
ATOM 6261 C C . LEU A 1 767 ? 20.831 6.378 -17.797 1.00 86.31 767 LEU A C 1
ATOM 6263 O O . LEU A 1 767 ? 20.778 7.578 -18.052 1.00 86.31 767 LEU A O 1
ATOM 6267 N N . TYR A 1 768 ? 20.234 5.851 -16.726 1.00 81.81 768 TYR A N 1
ATOM 6268 C CA . TYR A 1 768 ? 19.476 6.665 -15.776 1.00 81.81 768 TYR A CA 1
ATOM 6269 C C . TYR A 1 768 ? 20.336 7.777 -15.143 1.00 81.81 768 TYR A C 1
ATOM 6271 O O . TYR A 1 768 ? 19.822 8.852 -14.855 1.00 81.81 768 TYR A O 1
ATOM 6279 N N . ILE A 1 769 ? 21.664 7.590 -15.057 1.00 81.62 769 ILE A N 1
ATOM 6280 C CA . ILE A 1 769 ? 22.615 8.602 -14.556 1.00 81.62 769 ILE A CA 1
ATOM 6281 C C . ILE A 1 769 ? 22.574 9.922 -15.346 1.00 81.62 769 ILE A C 1
ATOM 6283 O O . ILE A 1 769 ? 22.946 10.984 -14.840 1.00 81.62 769 ILE A O 1
ATOM 6287 N N . LEU A 1 770 ? 22.110 9.885 -16.600 1.00 85.12 770 LEU A N 1
ATOM 6288 C CA . LEU A 1 770 ? 21.920 11.084 -17.415 1.00 85.12 770 LEU A CA 1
ATOM 6289 C C . LEU A 1 770 ? 20.860 12.014 -16.809 1.00 85.12 770 LEU A C 1
ATOM 6291 O O . LEU A 1 770 ? 20.938 13.220 -17.016 1.00 85.12 770 LEU A O 1
ATOM 6295 N N . PHE A 1 771 ? 19.922 11.455 -16.040 1.00 85.56 771 PHE A N 1
ATOM 6296 C CA . PHE A 1 771 ? 18.808 12.148 -15.396 1.00 85.56 771 PHE A CA 1
ATOM 6297 C C . PHE A 1 771 ? 18.940 12.225 -13.863 1.00 85.56 771 PHE A C 1
ATOM 6299 O O . PHE A 1 771 ? 18.061 12.776 -13.203 1.00 85.56 771 PHE A O 1
ATOM 6306 N N . ASP A 1 772 ? 20.046 11.731 -13.294 1.00 77.81 772 ASP A N 1
ATOM 6307 C CA . ASP A 1 772 ? 20.326 11.840 -11.858 1.00 77.81 772 ASP A CA 1
ATOM 6308 C C . ASP A 1 772 ? 20.375 13.308 -11.401 1.00 77.81 772 ASP A C 1
ATOM 6310 O O . ASP A 1 772 ? 20.891 14.177 -12.113 1.00 77.81 772 ASP A O 1
ATOM 6314 N N . ASP A 1 773 ? 19.876 13.552 -10.187 1.00 79.38 773 ASP A N 1
ATOM 6315 C CA . ASP A 1 773 ? 19.735 14.853 -9.511 1.00 79.38 773 ASP A CA 1
ATOM 6316 C C . ASP A 1 773 ? 18.669 15.805 -10.084 1.00 79.38 773 ASP A C 1
ATOM 6318 O O . ASP A 1 773 ? 18.412 16.851 -9.482 1.00 79.38 773 ASP A O 1
ATOM 6322 N N . LEU A 1 774 ? 17.995 15.451 -11.186 1.00 84.94 774 LEU A N 1
ATOM 6323 C CA . LEU A 1 774 ? 16.907 16.270 -11.734 1.00 84.94 774 LEU A CA 1
ATOM 6324 C C . LEU A 1 774 ? 15.765 16.451 -10.719 1.00 84.94 774 LEU A C 1
ATOM 6326 O O . LEU A 1 774 ? 15.203 17.532 -10.591 1.00 84.94 774 LEU A O 1
ATOM 6330 N N . ASP A 1 775 ? 15.456 15.416 -9.943 1.00 75.31 775 ASP A N 1
ATOM 6331 C CA . ASP A 1 775 ? 14.475 15.448 -8.853 1.00 75.31 775 ASP A CA 1
ATOM 6332 C C . ASP A 1 775 ? 14.809 16.491 -7.768 1.00 75.31 775 ASP A C 1
ATOM 6334 O O . ASP A 1 775 ? 13.926 17.202 -7.271 1.00 75.31 775 ASP A O 1
ATOM 6338 N N . LYS A 1 776 ? 16.094 16.623 -7.425 1.00 80.44 776 LYS A N 1
ATOM 6339 C CA . LYS A 1 776 ? 16.581 17.621 -6.465 1.00 80.44 776 LYS A CA 1
ATOM 6340 C C . LYS A 1 776 ? 16.479 19.030 -7.031 1.00 80.44 776 LYS A C 1
ATOM 6342 O O . LYS A 1 776 ? 16.021 19.921 -6.322 1.00 80.44 776 LYS A O 1
ATOM 6347 N N . GLU A 1 777 ? 16.857 19.229 -8.294 1.00 86.50 777 GLU A N 1
ATOM 6348 C CA . GLU A 1 777 ? 16.746 20.535 -8.963 1.00 86.50 777 GLU A CA 1
ATOM 6349 C C . GLU A 1 777 ? 15.284 20.980 -9.128 1.00 86.50 777 GLU A C 1
ATOM 6351 O O . GLU A 1 777 ? 14.989 22.175 -9.083 1.00 86.50 777 GLU A O 1
ATOM 6356 N N . MET A 1 778 ? 14.356 20.028 -9.254 1.00 89.50 778 MET A N 1
ATOM 6357 C CA . MET A 1 778 ? 12.929 20.305 -9.405 1.00 89.50 778 MET A CA 1
ATOM 6358 C C . MET A 1 778 ? 12.187 20.550 -8.087 1.00 89.50 778 MET A C 1
ATOM 6360 O O . MET A 1 778 ? 11.168 21.241 -8.088 1.00 89.50 778 MET A O 1
ATOM 6364 N N . SER A 1 779 ? 12.694 20.056 -6.954 1.00 84.50 779 SER A N 1
ATOM 6365 C CA . SER A 1 779 ? 12.032 20.227 -5.649 1.00 84.50 779 SER A CA 1
ATOM 6366 C C . SER A 1 779 ? 11.763 21.707 -5.290 1.00 84.50 779 SER A C 1
ATOM 6368 O O . SER A 1 779 ? 10.605 22.036 -5.026 1.00 84.50 779 SER A O 1
ATOM 6370 N N . PRO A 1 780 ? 12.733 22.642 -5.407 1.00 90.12 780 PRO A N 1
ATOM 6371 C CA . PRO A 1 780 ? 12.492 24.069 -5.153 1.00 90.12 780 PRO A CA 1
ATOM 6372 C C . PRO A 1 780 ? 11.482 24.717 -6.113 1.00 90.12 780 PRO A C 1
ATOM 6374 O O . PRO A 1 780 ? 10.814 25.695 -5.760 1.00 90.12 780 PRO A O 1
ATOM 6377 N N . VAL A 1 781 ? 11.368 24.198 -7.342 1.00 91.38 781 VAL A N 1
ATOM 6378 C CA . VAL A 1 781 ? 10.389 24.677 -8.332 1.00 91.38 781 VAL A CA 1
ATOM 6379 C C . VAL A 1 781 ? 8.981 24.331 -7.870 1.00 91.38 781 VAL A C 1
ATOM 6381 O O . VAL A 1 781 ? 8.104 25.191 -7.911 1.00 91.38 781 VAL A O 1
ATOM 6384 N N . PHE A 1 782 ? 8.775 23.103 -7.388 1.00 90.56 782 PHE A N 1
ATOM 6385 C CA . PHE A 1 782 ? 7.485 22.662 -6.861 1.00 90.56 782 PHE A CA 1
ATOM 6386 C C . PHE A 1 782 ? 7.106 23.422 -5.591 1.00 90.56 782 PHE A C 1
ATOM 6388 O O . PHE A 1 782 ? 5.989 23.922 -5.504 1.00 90.56 782 PHE A O 1
ATOM 6395 N N . GLU A 1 783 ? 8.036 23.606 -4.653 1.00 86.81 783 GLU A N 1
ATOM 6396 C CA . GLU A 1 783 ? 7.806 24.433 -3.459 1.00 86.81 783 GLU A CA 1
ATOM 6397 C C . GLU A 1 783 ? 7.387 25.865 -3.832 1.00 86.81 783 GLU A C 1
ATOM 6399 O O . GLU A 1 783 ? 6.430 26.417 -3.284 1.00 86.81 783 GLU A O 1
ATOM 6404 N N . THR A 1 784 ? 8.071 26.459 -4.815 1.00 90.75 784 THR A N 1
ATOM 6405 C CA . THR A 1 784 ? 7.758 27.806 -5.307 1.00 90.75 784 THR A CA 1
ATOM 6406 C C . THR A 1 784 ? 6.386 27.864 -5.974 1.00 90.75 784 THR A C 1
ATOM 6408 O O . THR A 1 784 ? 5.631 28.795 -5.699 1.00 90.75 784 THR A O 1
ATOM 6411 N N . LEU A 1 785 ? 6.053 26.877 -6.813 1.00 91.44 785 LEU A N 1
ATOM 6412 C CA . LEU A 1 785 ? 4.751 26.772 -7.472 1.00 91.44 785 LEU A CA 1
ATOM 6413 C C . LEU A 1 785 ? 3.623 26.749 -6.440 1.00 91.44 785 LEU A C 1
ATOM 6415 O O . LEU A 1 785 ? 2.711 27.570 -6.505 1.00 91.44 785 LEU A O 1
ATOM 6419 N N . ILE A 1 786 ? 3.708 25.847 -5.459 1.00 87.94 786 ILE A N 1
ATOM 6420 C CA . ILE A 1 786 ? 2.677 25.706 -4.426 1.00 87.94 786 ILE A CA 1
ATOM 6421 C C . ILE A 1 786 ? 2.521 27.006 -3.633 1.00 87.94 786 ILE A C 1
ATOM 6423 O O . ILE A 1 786 ? 1.399 27.471 -3.433 1.00 87.94 786 ILE A O 1
ATOM 6427 N N . ARG A 1 787 ? 3.631 27.645 -3.252 1.00 89.38 787 ARG A N 1
ATOM 6428 C CA . ARG A 1 787 ? 3.611 28.926 -2.535 1.00 89.38 787 ARG A CA 1
ATOM 6429 C C . ARG A 1 787 ? 2.933 30.043 -3.338 1.00 89.38 787 ARG A C 1
ATOM 6431 O O . ARG A 1 787 ? 2.159 30.814 -2.776 1.00 89.38 787 ARG A O 1
ATOM 6438 N N . GLU A 1 788 ? 3.213 30.151 -4.636 1.00 90.88 788 GLU A N 1
ATOM 6439 C CA . GLU A 1 788 ? 2.616 31.174 -5.510 1.00 90.88 788 GLU A CA 1
ATOM 6440 C C . GLU A 1 788 ? 1.113 30.942 -5.724 1.00 90.88 788 GLU A C 1
ATOM 6442 O O . GLU A 1 788 ? 0.328 31.892 -5.658 1.00 90.88 788 GLU A O 1
ATOM 6447 N N . LEU A 1 789 ? 0.693 29.685 -5.894 1.00 88.50 789 LEU A N 1
ATOM 6448 C CA . LEU A 1 789 ? -0.725 29.329 -5.974 1.00 88.50 789 LEU A CA 1
ATOM 6449 C C . LEU A 1 789 ? -1.462 29.676 -4.672 1.00 88.50 789 LEU A C 1
ATOM 6451 O O . LEU A 1 789 ? -2.550 30.254 -4.711 1.00 88.50 789 LEU A O 1
ATOM 6455 N N . GLN A 1 790 ? -0.869 29.363 -3.515 1.00 84.38 790 GLN A N 1
ATOM 6456 C CA . GLN A 1 790 ? -1.440 29.693 -2.205 1.00 84.38 790 GLN A CA 1
ATOM 6457 C C . GLN A 1 790 ? -1.592 31.207 -2.021 1.00 84.38 790 GLN A C 1
ATOM 6459 O O . GLN A 1 790 ? -2.635 31.671 -1.560 1.00 84.38 790 GLN A O 1
ATOM 6464 N N . ALA A 1 791 ? -0.590 31.987 -2.437 1.00 87.88 791 ALA A N 1
ATOM 6465 C CA . ALA A 1 791 ? -0.639 33.444 -2.376 1.00 87.88 791 ALA A CA 1
ATOM 6466 C C . ALA A 1 791 ? -1.770 34.027 -3.243 1.00 87.88 791 ALA A C 1
ATOM 6468 O O . ALA A 1 791 ? -2.521 34.883 -2.774 1.00 87.88 791 ALA A O 1
ATOM 6469 N N . ALA A 1 792 ? -1.946 33.534 -4.475 1.00 87.94 792 ALA A N 1
ATOM 6470 C CA . ALA A 1 792 ? -3.022 33.983 -5.362 1.00 87.94 792 ALA A CA 1
ATOM 6471 C C . ALA A 1 792 ? -4.420 33.704 -4.783 1.00 87.94 792 ALA A C 1
ATOM 6473 O O . ALA A 1 792 ? -5.338 34.512 -4.932 1.00 87.94 792 ALA A O 1
ATOM 6474 N N . LEU A 1 793 ? -4.578 32.581 -4.084 1.00 81.75 793 LEU A N 1
ATOM 6475 C CA . LEU A 1 793 ? -5.839 32.211 -3.450 1.00 81.75 793 LEU A CA 1
ATOM 6476 C C . LEU A 1 793 ? -6.110 32.984 -2.153 1.00 81.75 793 LEU A C 1
ATOM 6478 O O . LEU A 1 793 ? -7.255 33.367 -1.901 1.00 81.75 793 LEU A O 1
ATOM 6482 N N . ALA A 1 794 ? -5.075 33.294 -1.370 1.00 81.88 794 ALA A N 1
ATOM 6483 C CA . ALA A 1 794 ? -5.183 34.184 -0.214 1.00 81.88 794 ALA A CA 1
ATOM 6484 C C . ALA A 1 794 ? -5.571 35.622 -0.620 1.00 81.88 794 ALA A C 1
ATOM 6486 O O . ALA A 1 794 ? -6.360 36.286 0.062 1.00 81.88 794 ALA A O 1
ATOM 6487 N N . GLU A 1 795 ? -5.067 36.093 -1.762 1.00 86.50 795 GLU A N 1
ATOM 6488 C CA . GLU A 1 795 ? -5.455 37.379 -2.343 1.00 86.50 795 GLU A CA 1
ATOM 6489 C C . GLU A 1 795 ? -6.930 37.379 -2.764 1.00 86.50 795 GLU A C 1
ATOM 6491 O O . GLU A 1 795 ? -7.675 38.277 -2.367 1.00 86.50 795 GLU A O 1
ATOM 6496 N N . TYR A 1 796 ? -7.380 36.340 -3.481 1.00 84.19 796 TYR A N 1
ATOM 6497 C CA . TYR A 1 796 ? -8.794 36.167 -3.828 1.00 84.19 796 TYR A CA 1
ATOM 6498 C C . TYR A 1 796 ? -9.687 36.158 -2.583 1.00 84.19 796 TYR A C 1
ATOM 6500 O O . TYR A 1 796 ? -10.702 36.852 -2.554 1.00 84.19 796 TYR A O 1
ATOM 6508 N N . LYS A 1 797 ? -9.291 35.440 -1.523 1.00 78.31 797 LYS A N 1
ATOM 6509 C CA . LYS A 1 797 ? -10.014 35.430 -0.244 1.00 78.31 797 LYS A CA 1
ATOM 6510 C C . LYS A 1 797 ? -10.207 36.841 0.306 1.00 78.31 797 LYS A C 1
ATOM 6512 O O . LYS A 1 797 ? -11.314 37.209 0.690 1.00 78.31 797 LYS A O 1
ATOM 6517 N N . SER A 1 798 ? -9.135 37.627 0.331 1.00 82.94 798 SER A N 1
ATOM 6518 C CA . SER A 1 798 ? -9.151 38.996 0.852 1.00 82.94 798 SER A CA 1
ATOM 6519 C C . SER A 1 798 ? -10.046 39.911 0.010 1.00 82.94 798 SER A C 1
ATOM 6521 O O . SER A 1 798 ? -10.866 40.645 0.558 1.00 82.94 798 SER A O 1
ATOM 6523 N N . GLN A 1 799 ? -9.945 39.819 -1.321 1.00 83.69 799 GLN A N 1
ATOM 6524 C CA . GLN A 1 799 ? -10.774 40.586 -2.258 1.00 83.69 799 GLN A CA 1
ATOM 6525 C C . GLN A 1 799 ? -12.255 40.212 -2.155 1.00 83.69 799 GLN A C 1
ATOM 6527 O O . GLN A 1 799 ? -13.115 41.091 -2.152 1.00 83.69 799 GLN A O 1
ATOM 6532 N N . ALA A 1 800 ? -12.556 38.922 -2.016 1.00 76.38 800 ALA A N 1
ATOM 6533 C CA . ALA A 1 800 ? -13.912 38.447 -1.816 1.00 76.38 800 ALA A CA 1
ATOM 6534 C C . ALA A 1 800 ? -14.486 38.940 -0.481 1.00 76.38 800 ALA A C 1
ATOM 6536 O O . ALA A 1 800 ? -15.570 39.506 -0.463 1.00 76.38 800 ALA A O 1
ATOM 6537 N N . ILE A 1 801 ? -13.761 38.823 0.636 1.00 74.19 801 ILE A N 1
ATOM 6538 C CA . ILE A 1 801 ? -14.234 39.352 1.928 1.00 74.19 801 ILE A CA 1
ATOM 6539 C C . ILE A 1 801 ? -14.512 40.858 1.831 1.00 74.19 801 ILE A C 1
ATOM 6541 O O . ILE A 1 801 ? -15.546 41.315 2.318 1.00 74.19 801 ILE A O 1
ATOM 6545 N N . ALA A 1 802 ? -13.636 41.621 1.172 1.00 80.31 802 ALA A N 1
ATOM 6546 C CA . ALA A 1 802 ? -13.833 43.052 0.963 1.00 80.31 802 ALA A CA 1
ATOM 6547 C C . ALA A 1 802 ? -15.096 43.348 0.135 1.00 80.31 802 ALA A C 1
ATOM 6549 O O . ALA A 1 802 ? -15.920 44.145 0.579 1.00 80.31 802 ALA A O 1
ATOM 6550 N N . LEU A 1 803 ? -15.293 42.664 -1.003 1.00 77.69 803 LEU A N 1
ATOM 6551 C CA . LEU A 1 803 ? -16.484 42.816 -1.853 1.00 77.69 803 LEU A CA 1
ATOM 6552 C C . LEU A 1 803 ? -17.774 42.522 -1.074 1.00 77.69 803 LEU A C 1
ATOM 6554 O O . LEU A 1 803 ? -18.748 43.267 -1.164 1.00 77.69 803 LEU A O 1
ATOM 6558 N N . PHE A 1 804 ? -17.774 41.442 -0.294 1.00 70.75 804 PHE A N 1
ATOM 6559 C CA . PHE A 1 804 ? -18.929 41.034 0.501 1.00 70.75 804 PHE A CA 1
ATOM 6560 C C . PHE A 1 804 ? -19.213 42.019 1.639 1.00 70.75 804 PHE A C 1
ATOM 6562 O O . PHE A 1 804 ? -20.372 42.317 1.903 1.00 70.75 804 PHE A O 1
ATOM 6569 N N . THR A 1 805 ? -18.172 42.573 2.263 1.00 71.25 805 THR A N 1
ATOM 6570 C CA . THR A 1 805 ? -18.304 43.586 3.322 1.00 71.25 805 THR A CA 1
ATOM 6571 C C . THR A 1 805 ? -18.812 44.926 2.779 1.00 71.25 805 THR A C 1
ATOM 6573 O O . THR A 1 805 ? -19.558 45.616 3.468 1.00 71.25 805 THR A O 1
ATOM 6576 N N . SER A 1 806 ? -18.426 45.314 1.557 1.00 73.31 806 SER A N 1
ATOM 6577 C CA . SER A 1 806 ? -18.843 46.590 0.960 1.00 73.31 806 SER A CA 1
ATOM 6578 C C . SER A 1 806 ? -20.261 46.582 0.388 1.00 73.31 806 SER A C 1
ATOM 6580 O O . SER A 1 806 ? -20.912 47.619 0.381 1.00 73.31 806 SER A O 1
ATOM 6582 N N . GLU A 1 807 ? -20.726 45.444 -0.133 1.00 69.06 807 GLU A N 1
ATOM 6583 C CA . GLU A 1 807 ? -22.018 45.345 -0.838 1.00 69.06 807 GLU A CA 1
ATOM 6584 C C . GLU A 1 807 ? -23.164 44.872 0.077 1.00 69.06 807 GLU A C 1
ATOM 6586 O O . GLU A 1 807 ? -24.334 45.105 -0.226 1.00 69.06 807 GLU A O 1
ATOM 6591 N N . LEU A 1 808 ? -22.852 44.226 1.206 1.00 61.12 808 LEU A N 1
ATOM 6592 C CA . LEU A 1 808 ? -23.826 43.749 2.190 1.00 61.12 808 LEU A CA 1
ATOM 6593 C C . LEU A 1 808 ? -23.649 44.561 3.479 1.00 61.12 808 LEU A C 1
ATOM 6595 O O . LEU A 1 808 ? -22.791 44.221 4.289 1.00 61.12 808 LEU A O 1
ATOM 6599 N N . ASP A 1 809 ? -24.438 45.637 3.643 1.00 54.03 809 ASP A N 1
ATOM 6600 C CA . ASP A 1 809 ? -24.425 46.564 4.794 1.00 54.03 809 ASP A CA 1
ATOM 6601 C C . ASP A 1 809 ? -23.958 45.873 6.087 1.00 54.03 809 ASP A C 1
ATOM 6603 O O . ASP A 1 809 ? -24.617 44.945 6.572 1.00 54.03 809 ASP A O 1
ATOM 6607 N N . GLY A 1 810 ? -22.825 46.335 6.638 1.00 47.25 810 GLY A N 1
ATOM 6608 C CA . GLY A 1 810 ? -21.976 45.668 7.644 1.00 47.25 810 GLY A CA 1
ATOM 6609 C C . GLY A 1 810 ? -22.603 45.275 8.994 1.00 47.25 810 GLY A C 1
ATOM 6610 O O . GLY A 1 810 ? -21.881 44.993 9.943 1.00 47.25 810 GLY A O 1
ATOM 6611 N N . LYS A 1 811 ? -23.934 45.244 9.107 1.00 46.84 811 LYS A N 1
ATOM 6612 C CA . LYS A 1 811 ? -24.708 44.740 10.249 1.00 46.84 811 LYS A CA 1
ATOM 6613 C C . LYS A 1 811 ? -25.362 43.366 10.015 1.00 46.84 811 LYS A C 1
ATOM 6615 O O . LYS A 1 811 ? -25.989 42.864 10.942 1.00 46.84 811 LYS A O 1
ATOM 6620 N N . ARG A 1 812 ? -25.283 42.761 8.814 1.00 49.56 812 ARG A N 1
ATOM 6621 C CA . ARG A 1 812 ? -26.043 41.527 8.476 1.00 49.56 812 ARG A CA 1
ATOM 6622 C C . ARG A 1 812 ? -25.232 40.284 8.089 1.00 49.56 812 ARG A C 1
ATOM 6624 O O . ARG A 1 812 ? -25.832 39.217 7.986 1.00 49.56 812 ARG A O 1
ATOM 6631 N N . VAL A 1 813 ? -23.911 40.371 7.926 1.00 50.03 813 VAL A N 1
ATOM 6632 C CA . VAL A 1 813 ? -23.063 39.215 7.572 1.00 50.03 813 VAL A CA 1
ATOM 6633 C C . VAL A 1 813 ? -21.816 39.200 8.449 1.00 50.03 813 VAL A C 1
ATOM 6635 O O . VAL A 1 813 ? -21.054 40.163 8.465 1.00 50.03 813 VAL A O 1
ATOM 6638 N N . ASN A 1 814 ? -21.599 38.106 9.183 1.00 53.78 814 ASN A N 1
ATOM 6639 C CA . ASN A 1 814 ? -20.368 37.906 9.939 1.00 53.78 814 ASN A CA 1
ATOM 6640 C C . ASN A 1 814 ? -19.231 37.623 8.940 1.00 53.78 814 ASN A C 1
ATOM 6642 O O . ASN A 1 814 ? -19.230 36.588 8.269 1.00 53.78 814 ASN A O 1
ATOM 6646 N N . SER A 1 815 ? -18.267 38.541 8.820 1.00 53.34 815 SER A N 1
ATOM 6647 C CA . SER A 1 815 ? -17.080 38.400 7.958 1.00 53.34 815 SER A CA 1
ATOM 6648 C C . SER A 1 815 ? -16.316 37.096 8.224 1.00 53.34 815 SER A C 1
ATOM 6650 O O . SER A 1 815 ? -15.701 36.535 7.314 1.00 53.34 815 SER A O 1
ATOM 6652 N N . HIS A 1 816 ? -16.438 36.556 9.441 1.00 55.28 816 HIS A N 1
ATOM 6653 C CA . HIS A 1 816 ? -15.914 35.255 9.833 1.00 55.28 816 HIS A CA 1
ATOM 6654 C C . HIS A 1 816 ? -16.557 34.093 9.055 1.00 55.28 816 HIS A C 1
ATOM 6656 O O . HIS A 1 816 ? -15.855 33.195 8.604 1.00 55.28 816 HIS A O 1
ATOM 6662 N N . THR A 1 817 ? -17.870 34.115 8.808 1.00 53.09 817 THR A N 1
ATOM 6663 C CA . THR A 1 817 ? -18.597 33.035 8.110 1.00 53.09 817 THR A CA 1
ATOM 6664 C C . THR A 1 817 ? -18.256 32.984 6.616 1.00 53.09 817 THR A C 1
ATOM 6666 O O . THR A 1 817 ? -18.065 31.900 6.053 1.00 53.09 817 THR A O 1
ATOM 6669 N N . VAL A 1 818 ? -18.106 34.151 5.979 1.00 57.66 818 VAL A N 1
ATOM 6670 C CA . VAL A 1 818 ? -17.633 34.271 4.585 1.00 57.66 818 VAL A CA 1
ATOM 6671 C C . VAL A 1 818 ? -16.177 33.830 4.486 1.00 57.66 818 VAL A C 1
ATOM 6673 O O . VAL A 1 818 ? -15.826 33.037 3.613 1.00 57.66 818 VAL A O 1
ATOM 6676 N N . GLY A 1 819 ? -15.347 34.278 5.433 1.00 60.88 819 GLY A N 1
ATOM 6677 C CA . GLY A 1 819 ? -13.950 33.878 5.549 1.00 60.88 819 GLY A CA 1
ATOM 6678 C C . GLY A 1 819 ? -13.765 32.370 5.724 1.00 60.88 819 GLY A C 1
ATOM 6679 O O . GLY A 1 819 ? -12.906 31.803 5.055 1.00 60.88 819 GLY A O 1
ATOM 6680 N N . ASN A 1 820 ? -14.587 31.713 6.548 1.00 57.56 820 ASN A N 1
ATOM 6681 C CA . ASN A 1 820 ? -14.530 30.266 6.784 1.00 57.56 820 ASN A CA 1
ATOM 6682 C C . ASN A 1 820 ? -15.021 29.465 5.566 1.00 57.56 820 ASN A C 1
ATOM 6684 O O . ASN A 1 820 ? -14.420 28.457 5.204 1.00 57.56 820 ASN A O 1
ATOM 6688 N N . SER A 1 821 ? -16.069 29.935 4.883 1.00 54.72 821 SER A N 1
ATOM 6689 C CA . SER A 1 821 ? -16.576 29.303 3.653 1.00 54.72 821 SER A CA 1
ATOM 6690 C C . SER A 1 821 ? -15.571 29.399 2.499 1.00 54.72 821 SER A C 1
ATOM 6692 O O . SER A 1 821 ? -15.390 28.445 1.743 1.00 54.72 821 SER A O 1
ATOM 6694 N N . LEU A 1 822 ? -14.880 30.538 2.390 1.00 63.06 822 LEU A N 1
ATOM 6695 C CA . LEU A 1 822 ? -13.757 30.721 1.474 1.00 63.06 822 LEU A CA 1
ATOM 6696 C C . LEU A 1 822 ? -12.583 29.822 1.855 1.00 63.06 822 LEU A C 1
ATOM 6698 O O . LEU A 1 822 ? -12.079 29.101 1.004 1.00 63.06 822 LEU A O 1
ATOM 6702 N N . GLU A 1 823 ? -12.190 29.802 3.129 1.00 63.16 823 GLU A N 1
ATOM 6703 C CA . GLU A 1 823 ? -11.105 28.946 3.618 1.00 63.16 823 GLU A CA 1
ATOM 6704 C C . GLU A 1 823 ? -11.354 27.471 3.291 1.00 63.16 823 GLU A C 1
ATOM 6706 O O . GLU A 1 823 ? -10.430 26.767 2.898 1.00 63.16 823 GLU A O 1
ATOM 6711 N N . HIS A 1 824 ? -12.603 27.010 3.368 1.00 57.38 824 HIS A N 1
ATOM 6712 C CA . HIS A 1 824 ? -12.979 25.657 2.967 1.00 57.38 824 HIS A CA 1
ATOM 6713 C C . HIS A 1 824 ? -12.706 25.366 1.500 1.00 57.38 824 HIS A C 1
ATOM 6715 O O . HIS A 1 824 ? -12.062 24.375 1.176 1.00 57.38 824 HIS A O 1
ATOM 6721 N N . ALA A 1 825 ? -13.214 26.220 0.613 1.00 58.34 825 ALA A N 1
ATOM 6722 C CA . ALA A 1 825 ? -13.076 26.031 -0.823 1.00 58.34 825 ALA A CA 1
ATOM 6723 C C . ALA A 1 825 ? -11.606 26.111 -1.253 1.00 58.34 825 ALA A C 1
ATOM 6725 O O . ALA A 1 825 ? -11.174 25.388 -2.148 1.00 58.34 825 ALA A O 1
ATOM 6726 N N . LEU A 1 826 ? -10.826 26.948 -0.568 1.00 64.81 826 LEU A N 1
ATOM 6727 C CA . LEU A 1 826 ? -9.387 27.080 -0.768 1.00 64.81 826 LEU A CA 1
ATOM 6728 C C . LEU A 1 826 ? -8.619 25.872 -0.212 1.00 64.81 826 LEU A C 1
ATOM 6730 O O . LEU A 1 826 ? -7.727 25.353 -0.878 1.00 64.81 826 LEU A O 1
ATOM 6734 N N . THR A 1 827 ? -9.011 25.365 0.960 1.00 60.22 827 THR A N 1
ATOM 6735 C CA . THR A 1 827 ? -8.472 24.123 1.535 1.00 60.22 827 THR A CA 1
ATOM 6736 C C . THR A 1 827 ? -8.816 22.926 0.659 1.00 60.22 827 THR A C 1
ATOM 6738 O O . THR A 1 827 ? -7.981 22.056 0.495 1.00 60.22 827 THR A O 1
ATOM 6741 N N . TRP A 1 828 ? -10.001 22.875 0.050 1.00 61.50 828 TRP A N 1
ATOM 6742 C CA . TRP A 1 828 ? -10.383 21.831 -0.903 1.00 61.50 828 TRP A CA 1
ATOM 6743 C C . TRP A 1 828 ? -9.491 21.831 -2.151 1.00 61.50 828 TRP A C 1
ATOM 6745 O O . TRP A 1 828 ? -9.123 20.767 -2.645 1.00 61.50 828 TRP A O 1
ATOM 6755 N N . HIS A 1 829 ? -9.103 23.015 -2.635 1.00 64.88 829 HIS A N 1
ATOM 6756 C CA . HIS A 1 829 ? -8.237 23.162 -3.806 1.00 64.88 829 HIS A CA 1
ATOM 6757 C C . HIS A 1 829 ? -6.819 22.600 -3.577 1.00 64.88 829 HIS A C 1
ATOM 6759 O O . HIS A 1 829 ? -6.259 21.961 -4.465 1.00 64.88 829 HIS A O 1
ATOM 6765 N N . PHE A 1 830 ? -6.259 22.787 -2.375 1.00 65.62 830 PHE A N 1
ATOM 6766 C CA . PHE A 1 830 ? -4.940 22.258 -1.977 1.00 65.62 830 PHE A CA 1
ATOM 6767 C C . PHE A 1 830 ? -4.997 20.957 -1.163 1.00 65.62 830 PHE A C 1
ATOM 6769 O O . PHE A 1 830 ? -3.959 20.398 -0.802 1.00 65.62 830 PHE A O 1
ATOM 6776 N N . GLY A 1 831 ? -6.205 20.510 -0.827 1.00 55.31 831 GLY A N 1
ATOM 6777 C CA . GLY A 1 831 ? -6.474 19.485 0.172 1.00 55.31 831 GLY A CA 1
ATOM 6778 C C . GLY A 1 831 ? -5.961 18.117 -0.245 1.00 55.31 831 GLY A C 1
ATOM 6779 O O . GLY A 1 831 ? -5.803 17.836 -1.428 1.00 55.31 831 GLY A O 1
ATOM 6780 N N . LYS A 1 832 ? -5.679 17.278 0.751 1.00 44.72 832 LYS A N 1
ATOM 6781 C CA . LYS A 1 832 ? -4.826 16.089 0.648 1.00 44.72 832 LYS A CA 1
ATOM 6782 C C . LYS A 1 832 ? -5.502 14.792 0.142 1.00 44.72 832 LYS A C 1
ATOM 6784 O O . LYS A 1 832 ? -4.801 13.812 -0.072 1.00 44.72 832 LYS A O 1
ATOM 6789 N N . THR A 1 833 ? -6.799 14.776 -0.179 1.00 40.91 833 THR A N 1
ATOM 6790 C CA . THR A 1 833 ? -7.433 13.563 -0.740 1.00 40.91 833 THR A CA 1
ATOM 6791 C C . THR A 1 833 ? -7.094 13.375 -2.223 1.00 40.91 833 THR A C 1
ATOM 6793 O O . THR A 1 833 ? -7.221 14.331 -2.986 1.00 40.91 833 THR A O 1
ATOM 6796 N N . ARG A 1 834 ? -6.681 12.153 -2.624 1.00 41.84 834 ARG A N 1
ATOM 6797 C CA . ARG A 1 834 ? -6.408 11.654 -4.002 1.00 41.84 834 ARG A CA 1
ATOM 6798 C C . ARG A 1 834 ? -6.143 12.740 -5.056 1.00 41.84 834 ARG A C 1
ATOM 6800 O O . ARG A 1 834 ? -7.081 13.310 -5.599 1.00 41.84 834 ARG A O 1
ATOM 6807 N N . SER A 1 835 ? -4.878 12.972 -5.406 1.00 51.16 835 SER A N 1
ATOM 6808 C CA . SER A 1 835 ? -4.470 14.034 -6.349 1.00 51.16 835 SER A CA 1
ATOM 6809 C C . SER A 1 835 ? -4.606 15.441 -5.743 1.00 51.16 835 SER A C 1
ATOM 6811 O O . SER A 1 835 ? -5.243 16.342 -6.275 1.00 51.16 835 SER A O 1
ATOM 6813 N N . SER A 1 836 ? -4.022 15.639 -4.568 1.00 61.12 836 SER A N 1
ATOM 6814 C CA . SER A 1 836 ? -3.916 16.946 -3.915 1.00 61.12 836 SER A CA 1
ATOM 6815 C C . SER A 1 836 ? -2.974 17.894 -4.658 1.00 61.12 836 SER A C 1
ATOM 6817 O O . SER A 1 836 ? -1.920 17.462 -5.109 1.00 61.12 836 SER A O 1
ATOM 6819 N N . MET A 1 837 ? -3.265 19.194 -4.742 1.00 72.94 837 MET A N 1
ATOM 6820 C CA . MET A 1 837 ? -2.326 20.147 -5.355 1.00 72.94 837 MET A CA 1
ATOM 6821 C C . MET A 1 837 ? -1.185 20.501 -4.383 1.00 72.94 837 MET A C 1
ATOM 6823 O O . MET A 1 837 ? -1.135 21.599 -3.843 1.00 72.94 837 MET A O 1
ATOM 6827 N N . ASN A 1 838 ? -0.280 19.562 -4.100 1.00 73.12 838 ASN A N 1
ATOM 6828 C CA . ASN A 1 838 ? 0.846 19.763 -3.181 1.00 73.12 838 ASN A CA 1
ATOM 6829 C C . ASN A 1 838 ? 2.185 19.297 -3.769 1.00 73.12 838 ASN A C 1
ATOM 6831 O O . ASN A 1 838 ? 2.250 18.690 -4.839 1.00 73.12 838 ASN A O 1
ATOM 6835 N N . GLU A 1 839 ? 3.270 19.586 -3.047 1.00 77.69 839 GLU A N 1
ATOM 6836 C CA . GLU A 1 839 ? 4.637 19.263 -3.465 1.00 77.69 839 GLU A CA 1
ATOM 6837 C C . GLU A 1 839 ? 4.829 17.760 -3.720 1.00 77.69 839 GLU A C 1
ATOM 6839 O O . GLU A 1 839 ? 5.435 17.376 -4.718 1.00 77.69 839 GLU A O 1
ATOM 6844 N N . HIS A 1 840 ? 4.270 16.902 -2.861 1.00 71.31 840 HIS A N 1
ATOM 6845 C CA . HIS A 1 840 ? 4.367 15.451 -3.013 1.00 71.31 840 HIS A CA 1
ATOM 6846 C C . HIS A 1 840 ? 3.701 14.968 -4.308 1.00 71.31 840 HIS A C 1
ATOM 6848 O O . HIS A 1 840 ? 4.287 14.187 -5.054 1.00 71.31 840 HIS A O 1
ATOM 6854 N N . THR A 1 841 ? 2.517 15.495 -4.619 1.00 75.81 841 THR A N 1
ATOM 6855 C CA . THR A 1 841 ? 1.788 15.164 -5.851 1.00 75.81 841 THR A CA 1
ATOM 6856 C C . THR A 1 841 ? 2.527 15.681 -7.079 1.00 75.81 841 THR A C 1
ATOM 6858 O O . THR A 1 841 ? 2.628 14.964 -8.072 1.00 75.81 841 THR A O 1
ATOM 6861 N N . CYS A 1 842 ? 3.125 16.874 -7.005 1.00 82.75 842 CYS A N 1
ATOM 6862 C CA . CYS A 1 842 ? 3.971 17.398 -8.076 1.00 82.75 842 CYS A CA 1
ATOM 6863 C C . CYS A 1 842 ? 5.189 16.494 -8.315 1.00 82.75 842 CYS A C 1
ATOM 6865 O O . CYS A 1 842 ? 5.470 16.150 -9.459 1.00 82.75 842 CYS A O 1
ATOM 6867 N N . LYS A 1 843 ? 5.865 16.042 -7.250 1.00 82.38 843 LYS A N 1
ATOM 6868 C CA . LYS A 1 843 ? 7.001 15.109 -7.336 1.00 82.38 843 LYS A CA 1
ATOM 6869 C C . LYS A 1 843 ? 6.606 13.778 -7.973 1.00 82.38 843 LYS A C 1
ATOM 6871 O O . LYS A 1 843 ? 7.241 13.369 -8.938 1.00 82.38 843 LYS A O 1
ATOM 6876 N N . LEU A 1 844 ? 5.538 13.141 -7.493 1.00 77.56 844 LEU A N 1
ATOM 6877 C CA . LEU A 1 844 ? 5.058 11.868 -8.044 1.00 77.56 844 LEU A CA 1
ATOM 6878 C C . LEU A 1 844 ? 4.632 11.996 -9.512 1.00 77.56 844 LEU A C 1
ATOM 6880 O O . LEU A 1 844 ? 4.998 11.160 -10.336 1.00 77.56 844 LEU A O 1
ATOM 6884 N N . THR A 1 845 ? 3.893 13.059 -9.847 1.00 82.88 845 THR A N 1
ATOM 6885 C CA . THR A 1 845 ? 3.439 13.332 -11.222 1.00 82.88 845 THR A CA 1
ATOM 6886 C C . THR A 1 845 ? 4.633 13.568 -12.144 1.00 82.88 845 THR A C 1
ATOM 6888 O O . THR A 1 845 ? 4.698 13.016 -13.240 1.00 82.88 845 THR A O 1
ATOM 6891 N N . PHE A 1 846 ? 5.624 14.333 -11.685 1.00 89.75 846 PHE A N 1
ATOM 6892 C CA . PHE A 1 846 ? 6.859 14.569 -12.424 1.00 89.75 846 PHE A CA 1
ATOM 6893 C C . PHE A 1 846 ? 7.656 13.282 -12.657 1.00 89.75 846 PHE A C 1
ATOM 6895 O O . PHE A 1 846 ? 8.067 13.014 -13.783 1.00 89.75 846 PHE A O 1
ATOM 6902 N N . GLU A 1 847 ? 7.858 12.465 -11.619 1.00 84.81 847 GLU A N 1
ATOM 6903 C CA . GLU A 1 847 ? 8.589 11.200 -11.732 1.00 84.81 847 GLU A CA 1
ATOM 6904 C C . GLU A 1 847 ? 7.885 10.207 -12.668 1.00 84.81 847 GLU A C 1
ATOM 6906 O O . GLU A 1 847 ? 8.564 9.560 -13.471 1.00 84.81 847 GLU A O 1
ATOM 6911 N N . LYS A 1 848 ? 6.543 10.126 -12.624 1.00 85.69 848 LYS A N 1
ATOM 6912 C CA . LYS A 1 848 ? 5.739 9.336 -13.577 1.00 85.69 848 LYS A CA 1
ATOM 6913 C C . LYS A 1 848 ? 6.059 9.761 -15.012 1.00 85.69 848 LYS A C 1
ATOM 6915 O O . LYS A 1 848 ? 6.487 8.936 -15.818 1.00 85.69 848 LYS A O 1
ATOM 6920 N N . HIS A 1 849 ? 5.933 11.056 -15.310 1.00 89.94 849 HIS A N 1
ATOM 6921 C CA . HIS A 1 849 ? 6.175 11.589 -16.655 1.00 89.94 849 HIS A CA 1
ATOM 6922 C C . HIS A 1 849 ? 7.627 11.466 -17.102 1.00 89.94 849 HIS A C 1
ATOM 6924 O O . HIS A 1 849 ? 7.872 11.244 -18.287 1.00 89.94 849 HIS A O 1
ATOM 6930 N N . LEU A 1 850 ? 8.592 11.574 -16.185 1.00 89.88 850 LEU A N 1
ATOM 6931 C CA . LEU A 1 850 ? 10.008 11.370 -16.484 1.00 89.88 850 LEU A CA 1
ATOM 6932 C C . LEU A 1 850 ? 10.287 9.930 -16.914 1.00 89.88 850 LEU A C 1
ATOM 6934 O O . LEU A 1 850 ? 10.930 9.732 -17.944 1.00 89.88 850 LEU A O 1
ATOM 6938 N N . LYS A 1 851 ? 9.780 8.936 -16.174 1.00 86.44 851 LYS A N 1
ATOM 6939 C CA . LYS A 1 851 ? 9.935 7.517 -16.533 1.00 86.44 851 LYS A CA 1
ATOM 6940 C C . LYS A 1 851 ? 9.277 7.205 -17.877 1.00 86.44 851 LYS A C 1
ATOM 6942 O O . LYS A 1 851 ? 9.913 6.600 -18.740 1.00 86.44 851 LYS A O 1
ATOM 6947 N N . ASP A 1 852 ? 8.049 7.675 -18.079 1.00 88.38 852 ASP A N 1
ATOM 6948 C CA . ASP A 1 852 ? 7.303 7.488 -19.326 1.00 88.38 852 ASP A CA 1
ATOM 6949 C C . ASP A 1 852 ? 7.999 8.141 -20.525 1.00 88.38 852 ASP A C 1
ATOM 6951 O O . ASP A 1 852 ? 8.143 7.529 -21.586 1.00 88.38 852 ASP A O 1
ATOM 6955 N N . SER A 1 853 ? 8.476 9.375 -20.358 1.00 92.25 853 SER A N 1
ATOM 6956 C CA . SER A 1 853 ? 9.172 10.109 -21.417 1.00 92.25 853 SER A CA 1
ATOM 6957 C C . SER A 1 853 ? 10.528 9.486 -21.730 1.00 92.25 853 SER A C 1
ATOM 6959 O O . SER A 1 853 ? 10.885 9.369 -22.901 1.00 92.25 853 SER A O 1
ATOM 6961 N N . LEU A 1 854 ? 11.271 9.047 -20.708 1.00 91.44 854 LEU A N 1
ATOM 6962 C CA . LEU A 1 854 ? 12.528 8.317 -20.870 1.00 91.44 854 LEU A CA 1
ATOM 6963 C C . LEU A 1 854 ? 12.313 7.046 -21.699 1.00 91.44 854 LEU A C 1
ATOM 6965 O O . LEU A 1 854 ? 13.062 6.804 -22.648 1.00 91.44 854 LEU A O 1
ATOM 6969 N N . LYS A 1 855 ? 11.267 6.277 -21.375 1.00 91.12 855 LYS A N 1
ATOM 6970 C CA . LYS A 1 855 ? 10.890 5.066 -22.106 1.00 91.12 855 LYS A CA 1
ATOM 6971 C C . LYS A 1 855 ? 10.593 5.376 -23.579 1.00 91.12 855 LYS A C 1
ATOM 6973 O O . LYS A 1 855 ? 11.305 4.887 -24.452 1.00 91.12 855 LYS A O 1
ATOM 6978 N N . ARG A 1 856 ? 9.624 6.259 -23.847 1.00 91.81 856 ARG A N 1
ATOM 6979 C CA . ARG A 1 856 ? 9.103 6.527 -25.203 1.00 91.81 856 ARG A CA 1
ATOM 6980 C C . ARG A 1 856 ? 10.051 7.309 -26.111 1.00 91.81 856 ARG A C 1
ATOM 6982 O O . ARG A 1 856 ? 10.067 7.110 -27.322 1.00 91.81 856 ARG A O 1
ATOM 6989 N N . HIS A 1 857 ? 10.814 8.257 -25.563 1.00 93.12 857 HIS A N 1
ATOM 6990 C CA . HIS A 1 857 ? 11.564 9.225 -26.378 1.00 93.12 857 HIS A CA 1
ATOM 6991 C C . HIS A 1 857 ? 13.071 8.985 -26.428 1.00 93.12 857 HIS A C 1
ATOM 6993 O O . HIS A 1 857 ? 13.740 9.576 -27.286 1.00 93.12 857 HIS A O 1
ATOM 6999 N N . LEU A 1 858 ? 13.604 8.130 -25.551 1.00 92.62 858 LEU A N 1
ATOM 7000 C CA . LEU A 1 858 ? 15.020 7.776 -25.528 1.00 92.62 858 LEU A CA 1
ATOM 7001 C C . LEU A 1 858 ? 15.228 6.274 -25.656 1.00 92.62 858 LEU A C 1
ATOM 7003 O O . LEU A 1 858 ? 15.925 5.876 -26.579 1.00 92.62 858 LEU A O 1
ATOM 7007 N N . LEU A 1 859 ? 14.634 5.458 -24.784 1.00 91.81 859 LEU A N 1
ATOM 7008 C CA . LEU A 1 859 ? 14.937 4.025 -24.719 1.00 91.81 859 LEU A CA 1
ATOM 7009 C C . LEU A 1 859 ? 14.356 3.245 -25.903 1.00 91.81 859 LEU A C 1
ATOM 7011 O O . LEU A 1 859 ? 15.121 2.637 -26.640 1.00 91.81 859 LEU A O 1
ATOM 7015 N N . GLU A 1 860 ? 13.046 3.323 -26.157 1.00 89.56 860 GLU A N 1
ATOM 7016 C CA . GLU A 1 860 ? 12.403 2.613 -27.277 1.00 89.56 860 GLU A CA 1
ATOM 7017 C C . GLU A 1 860 ? 13.021 2.973 -28.644 1.00 89.56 860 GLU A C 1
ATOM 7019 O O . GLU A 1 860 ? 13.383 2.055 -29.386 1.00 89.56 860 GLU A O 1
ATOM 7024 N N . PRO A 1 861 ? 13.235 4.264 -28.996 1.00 89.31 861 PRO A N 1
ATOM 7025 C CA . PRO A 1 861 ? 13.880 4.607 -30.260 1.00 89.31 861 PRO A CA 1
ATOM 7026 C C . PRO A 1 861 ? 15.330 4.130 -30.312 1.00 89.31 861 PRO A C 1
ATOM 7028 O O . PRO A 1 861 ? 15.775 3.640 -31.345 1.00 89.31 861 PRO A O 1
ATOM 7031 N N . ALA A 1 862 ? 16.070 4.248 -29.205 1.00 88.00 862 ALA A N 1
ATOM 7032 C CA . ALA A 1 862 ? 17.466 3.836 -29.159 1.00 88.00 862 ALA A CA 1
ATOM 7033 C C . ALA A 1 862 ? 17.647 2.320 -29.277 1.00 88.00 862 ALA A C 1
ATOM 7035 O O . ALA A 1 862 ? 18.646 1.871 -29.841 1.00 88.00 862 ALA A O 1
ATOM 7036 N N . TYR A 1 863 ? 16.690 1.557 -28.746 1.00 87.50 863 TYR A N 1
ATOM 7037 C CA . TYR A 1 863 ? 16.691 0.103 -28.792 1.00 87.50 863 TYR A CA 1
ATOM 7038 C C . TYR A 1 863 ? 16.400 -0.423 -30.204 1.00 87.50 863 TYR A C 1
ATOM 7040 O O . TYR A 1 863 ? 16.949 -1.449 -30.592 1.00 87.50 863 TYR A O 1
ATOM 7048 N N . LYS A 1 864 ? 15.619 0.327 -30.997 1.00 83.06 864 LYS A N 1
ATOM 7049 C CA . LYS A 1 864 ? 15.275 0.007 -32.393 1.00 83.06 864 LYS A CA 1
ATOM 7050 C C . LYS A 1 864 ? 16.299 0.509 -33.422 1.00 83.06 864 LYS A C 1
ATOM 7052 O O . LYS A 1 864 ? 16.630 -0.209 -34.358 1.00 83.06 864 LYS A O 1
ATOM 7057 N N . ASP A 1 865 ? 16.812 1.733 -33.271 1.00 78.62 865 ASP A N 1
ATOM 7058 C CA . ASP A 1 865 ? 17.607 2.419 -34.309 1.00 78.62 865 ASP A CA 1
ATOM 7059 C C . ASP A 1 865 ? 19.089 1.963 -34.389 1.00 78.62 865 ASP A C 1
ATOM 7061 O O . ASP A 1 865 ? 19.819 2.367 -35.301 1.00 78.62 865 ASP A O 1
ATOM 7065 N N . GLY A 1 866 ? 19.559 1.136 -33.448 1.00 72.75 866 GLY A N 1
ATOM 7066 C CA . GLY A 1 866 ? 20.951 0.679 -33.365 1.00 72.75 866 GLY A CA 1
ATOM 7067 C C . GLY A 1 866 ? 21.932 1.732 -32.817 1.00 72.75 866 GLY A C 1
ATOM 7068 O O . GLY A 1 866 ? 21.721 2.944 -32.873 1.00 72.75 866 GLY A O 1
ATOM 7069 N N . ILE A 1 867 ? 23.060 1.272 -32.271 1.00 82.44 867 ILE A N 1
ATOM 7070 C CA . ILE A 1 867 ? 23.934 2.075 -31.391 1.00 82.44 867 ILE A CA 1
ATOM 7071 C C . ILE A 1 867 ? 24.525 3.316 -32.062 1.00 82.44 867 ILE A C 1
ATOM 7073 O O . ILE A 1 867 ? 24.476 4.406 -31.495 1.00 82.44 867 ILE A O 1
ATOM 7077 N N . GLU A 1 868 ? 25.093 3.183 -33.261 1.00 83.25 868 GLU A N 1
ATOM 7078 C CA . GLU A 1 868 ? 25.766 4.301 -33.943 1.00 83.25 868 GLU A CA 1
ATOM 7079 C C . GLU A 1 868 ? 24.785 5.384 -34.408 1.00 83.25 868 GLU A C 1
ATOM 7081 O O . GLU A 1 868 ? 25.121 6.567 -34.550 1.00 83.25 868 GLU A O 1
ATOM 7086 N N . HIS A 1 869 ? 23.531 5.003 -34.632 1.00 84.38 869 HIS A N 1
ATOM 7087 C CA . HIS A 1 869 ? 22.469 5.956 -34.893 1.00 84.38 869 HIS A CA 1
ATOM 7088 C C . HIS A 1 869 ? 22.055 6.681 -33.608 1.00 84.38 869 HIS A C 1
ATOM 7090 O O . HIS A 1 869 ? 22.007 7.916 -33.575 1.00 84.38 869 HIS A O 1
ATOM 7096 N N . THR A 1 870 ? 21.867 5.922 -32.529 1.00 85.69 870 THR A N 1
ATOM 7097 C CA . THR A 1 870 ? 21.553 6.426 -31.190 1.00 85.69 870 THR A CA 1
ATOM 7098 C C . THR A 1 870 ? 22.618 7.387 -30.670 1.00 85.69 870 THR A C 1
ATOM 7100 O O . THR A 1 870 ? 22.281 8.475 -30.203 1.00 85.69 870 THR A O 1
ATOM 7103 N N . LYS A 1 871 ? 23.910 7.065 -30.817 1.00 87.88 871 LYS A N 1
ATOM 7104 C CA . LYS A 1 871 ? 25.027 7.934 -30.406 1.00 87.88 871 LYS A CA 1
ATOM 7105 C C . LYS A 1 871 ? 24.938 9.321 -31.039 1.00 87.88 871 LYS A C 1
ATOM 7107 O O . LYS A 1 871 ? 25.091 10.324 -30.343 1.00 87.88 871 LYS A O 1
ATOM 7112 N N . ARG A 1 872 ? 24.622 9.388 -32.338 1.00 86.31 872 ARG A N 1
ATOM 7113 C CA . ARG A 1 872 ? 24.461 10.653 -33.077 1.00 86.31 872 ARG A CA 1
ATOM 7114 C C . ARG A 1 872 ? 23.203 11.420 -32.671 1.00 86.31 872 ARG A C 1
ATOM 7116 O O . ARG A 1 872 ? 23.207 12.650 -32.684 1.00 86.31 872 ARG A O 1
ATOM 7123 N N . LYS A 1 873 ? 22.127 10.716 -32.312 1.00 90.94 873 LYS A N 1
ATOM 7124 C CA . LYS A 1 873 ? 20.839 11.317 -31.937 1.00 90.94 873 LYS A CA 1
ATOM 7125 C C . LYS A 1 873 ? 20.659 11.556 -30.435 1.00 90.94 873 LYS A C 1
ATOM 7127 O O . LYS A 1 873 ? 19.690 12.220 -30.076 1.00 90.94 873 LYS A O 1
ATOM 7132 N N . MET A 1 874 ? 21.555 11.099 -29.557 1.00 90.19 874 MET A N 1
ATOM 7133 C CA . MET A 1 874 ? 21.345 11.135 -28.100 1.00 90.19 874 MET A CA 1
ATOM 7134 C C . MET A 1 874 ? 20.986 12.529 -27.571 1.00 90.19 874 MET A C 1
ATOM 7136 O O . MET A 1 874 ? 20.036 12.682 -26.807 1.00 90.19 874 MET A O 1
ATOM 7140 N N . GLY A 1 875 ? 21.662 13.577 -28.049 1.00 90.38 875 GLY A N 1
ATOM 7141 C CA . GLY A 1 875 ? 21.331 14.948 -27.647 1.00 90.38 875 GLY A CA 1
ATOM 7142 C C . GLY A 1 875 ? 19.942 15.415 -28.080 1.00 90.38 875 GLY A C 1
ATOM 7143 O O . GLY A 1 875 ? 19.345 16.255 -27.411 1.00 90.38 875 GLY A O 1
ATOM 7144 N N . ARG A 1 876 ? 19.396 14.854 -29.163 1.00 92.19 876 ARG A N 1
ATOM 7145 C CA . ARG A 1 876 ? 17.998 15.055 -29.558 1.00 92.19 876 ARG A CA 1
ATOM 7146 C C . ARG A 1 876 ? 17.061 14.263 -28.647 1.00 92.19 876 ARG A C 1
ATOM 7148 O O . ARG A 1 876 ? 16.080 14.831 -28.189 1.00 92.19 876 ARG A O 1
ATOM 7155 N N . HIS A 1 877 ? 17.382 13.006 -28.340 1.00 92.75 877 HIS A N 1
ATOM 7156 C CA . HIS A 1 877 ? 16.580 12.171 -27.439 1.00 92.75 877 HIS A CA 1
ATOM 7157 C C . HIS A 1 877 ? 16.455 12.784 -26.040 1.00 92.75 877 HIS A C 1
ATOM 7159 O O . HIS A 1 877 ? 15.340 12.944 -25.559 1.00 92.75 877 HIS A O 1
ATOM 7165 N N . ILE A 1 878 ? 17.558 13.234 -25.429 1.00 92.94 878 ILE A N 1
ATOM 7166 C CA . ILE A 1 878 ? 17.541 13.906 -24.116 1.00 92.94 878 ILE A CA 1
ATOM 7167 C C . ILE A 1 878 ? 16.630 15.143 -24.139 1.00 92.94 878 ILE A C 1
ATOM 7169 O O . ILE A 1 878 ? 15.804 15.321 -23.246 1.00 92.94 878 ILE A O 1
ATOM 7173 N N . LYS A 1 879 ? 16.731 15.981 -25.179 1.00 92.94 879 LYS A N 1
ATOM 7174 C CA . LYS A 1 879 ? 15.862 17.159 -25.333 1.00 92.94 879 LYS A CA 1
ATOM 7175 C C . LYS A 1 879 ? 14.393 16.777 -25.508 1.00 92.94 879 LYS A C 1
ATOM 7177 O O . LYS A 1 879 ? 13.534 17.419 -24.915 1.00 92.94 879 LYS A O 1
ATOM 7182 N N . ASN A 1 880 ? 14.112 15.731 -26.284 1.00 94.19 880 ASN A N 1
ATOM 7183 C CA . ASN A 1 880 ? 12.754 15.233 -26.485 1.00 94.19 880 ASN A CA 1
ATOM 7184 C C . ASN A 1 880 ? 12.151 14.704 -25.178 1.00 94.19 880 ASN A C 1
ATOM 7186 O O . ASN A 1 880 ? 10.998 15.009 -24.900 1.00 94.19 880 ASN A O 1
ATOM 7190 N N . VAL A 1 881 ? 12.928 13.978 -24.361 1.00 93.44 881 VAL A N 1
ATOM 7191 C CA . VAL A 1 881 ? 12.498 13.523 -23.028 1.00 93.44 881 VAL A CA 1
ATOM 7192 C C . VAL A 1 881 ? 12.091 14.722 -22.176 1.00 93.44 881 VAL A C 1
ATOM 7194 O O . VAL A 1 881 ? 10.956 14.782 -21.723 1.00 93.44 881 VAL A O 1
ATOM 7197 N N . LEU A 1 882 ? 12.977 15.707 -22.004 1.00 94.44 882 LEU A N 1
ATOM 7198 C CA . LEU A 1 882 ? 12.700 16.884 -21.172 1.00 94.44 882 LEU A CA 1
ATOM 7199 C C . LEU A 1 882 ? 11.495 17.687 -21.691 1.00 94.44 882 LEU A C 1
ATOM 7201 O O . LEU A 1 882 ? 10.635 18.093 -20.913 1.00 94.44 882 LEU A O 1
ATOM 7205 N N . SER A 1 883 ? 11.386 17.862 -23.009 1.00 92.94 883 SER A N 1
ATOM 7206 C CA . SER A 1 883 ? 10.249 18.544 -23.633 1.00 92.94 883 SER A CA 1
ATOM 7207 C C . SER A 1 883 ? 8.927 17.805 -23.390 1.00 92.94 883 SER A C 1
ATOM 7209 O O . SER A 1 883 ? 7.942 18.431 -22.997 1.00 92.94 883 SER A O 1
ATOM 7211 N N . ALA A 1 884 ? 8.913 16.479 -23.545 1.00 93.38 884 ALA A N 1
ATOM 7212 C CA . ALA A 1 884 ? 7.732 15.652 -23.312 1.00 93.38 884 ALA A CA 1
ATOM 7213 C C . ALA A 1 884 ? 7.305 15.637 -21.837 1.00 93.38 884 ALA A C 1
ATOM 7215 O O . ALA A 1 884 ? 6.109 15.755 -21.556 1.00 93.38 884 ALA A O 1
ATOM 7216 N N . VAL A 1 885 ? 8.266 15.575 -20.903 1.00 93.25 885 VAL A N 1
ATOM 7217 C CA . VAL A 1 885 ? 8.005 15.705 -19.459 1.00 93.25 885 VAL A CA 1
ATOM 7218 C C . VAL A 1 885 ? 7.318 17.028 -19.174 1.00 93.25 885 VAL A C 1
ATOM 7220 O O . VAL A 1 885 ? 6.274 17.044 -18.530 1.00 93.25 885 VAL A O 1
ATOM 7223 N N . ARG A 1 886 ? 7.865 18.133 -19.692 1.00 92.88 886 ARG A N 1
ATOM 7224 C CA . ARG A 1 886 ? 7.315 19.478 -19.495 1.00 92.88 886 ARG A CA 1
ATOM 7225 C C . ARG A 1 886 ? 5.868 19.573 -19.978 1.00 92.88 886 ARG A C 1
ATOM 7227 O O . ARG A 1 886 ? 5.004 20.024 -19.232 1.00 92.88 886 ARG A O 1
ATOM 7234 N N . THR A 1 887 ? 5.599 19.132 -21.207 1.00 92.69 887 THR A N 1
ATOM 7235 C CA . THR A 1 887 ? 4.262 19.208 -21.811 1.00 92.69 887 THR A CA 1
ATOM 7236 C C . THR A 1 887 ? 3.250 18.330 -21.078 1.00 92.69 887 THR A C 1
ATOM 7238 O O . THR A 1 887 ? 2.139 18.783 -20.803 1.00 92.69 887 THR A O 1
ATOM 7241 N N . SER A 1 888 ? 3.628 17.099 -20.728 1.00 92.56 888 SER A N 1
ATOM 7242 C CA . SER A 1 888 ? 2.733 16.158 -20.042 1.00 92.56 888 SER A CA 1
ATOM 7243 C C . SER A 1 888 ? 2.460 16.599 -18.602 1.00 92.56 888 SER A C 1
ATOM 7245 O O . SER A 1 888 ? 1.311 16.627 -18.173 1.00 92.56 888 SER A O 1
ATOM 7247 N N . PHE A 1 889 ? 3.494 17.061 -17.891 1.00 91.69 889 PHE A N 1
ATOM 7248 C CA . PHE A 1 889 ? 3.360 17.625 -16.550 1.00 91.69 889 PHE A CA 1
ATOM 7249 C C . PHE A 1 889 ? 2.464 18.871 -16.538 1.00 91.69 889 PHE A C 1
ATOM 7251 O O . PHE A 1 889 ? 1.574 18.971 -15.699 1.00 91.69 889 PHE A O 1
ATOM 7258 N N . LEU A 1 890 ? 2.653 19.803 -17.483 1.00 92.38 890 LEU A N 1
ATOM 7259 C CA . LEU A 1 890 ? 1.807 20.994 -17.601 1.00 92.38 890 LEU A CA 1
ATOM 7260 C C . LEU A 1 890 ? 0.333 20.618 -17.776 1.00 92.38 890 LEU A C 1
ATOM 7262 O O . LEU A 1 890 ? -0.529 21.155 -17.081 1.00 92.38 890 LEU A O 1
ATOM 7266 N N . LYS A 1 891 ? 0.055 19.687 -18.696 1.00 90.44 891 LYS A N 1
ATOM 7267 C CA . LYS A 1 891 ? -1.300 19.215 -18.983 1.00 90.44 891 LYS A CA 1
ATOM 7268 C C . LYS A 1 891 ? -1.960 18.633 -17.734 1.00 90.44 891 LYS A C 1
ATOM 7270 O O . LYS A 1 891 ? -3.075 19.035 -17.409 1.00 90.44 891 LYS A O 1
ATOM 7275 N N . ASP A 1 892 ? -1.272 17.743 -17.026 1.00 86.12 892 ASP A N 1
ATOM 727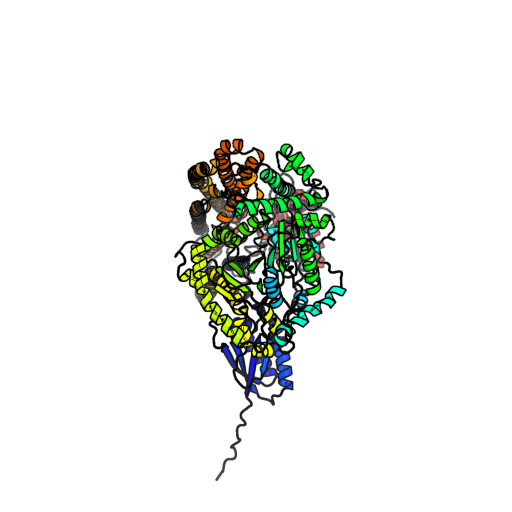6 C CA . ASP A 1 892 ? -1.834 17.054 -15.863 1.00 86.12 892 ASP A CA 1
ATOM 7277 C C . ASP A 1 892 ? -2.050 17.998 -14.682 1.00 86.12 892 ASP A C 1
ATOM 7279 O O . ASP A 1 892 ? -3.103 17.958 -14.053 1.00 86.12 892 ASP A O 1
ATOM 7283 N N . ILE A 1 893 ? -1.110 18.908 -14.407 1.00 87.06 893 ILE A N 1
ATOM 7284 C CA . ILE A 1 893 ? -1.269 19.881 -13.319 1.00 87.06 893 ILE A CA 1
ATOM 7285 C C . ILE A 1 893 ? -2.391 20.885 -13.627 1.00 87.06 893 ILE A C 1
ATOM 7287 O O . ILE A 1 893 ? -3.149 21.247 -12.725 1.00 87.06 893 ILE A O 1
ATOM 7291 N N . ILE A 1 894 ? -2.561 21.303 -14.887 1.00 86.88 894 ILE A N 1
ATOM 7292 C CA . ILE A 1 894 ? -3.703 22.136 -15.301 1.00 86.88 894 ILE A CA 1
ATOM 7293 C C . ILE A 1 894 ? -5.019 21.361 -15.203 1.00 86.88 894 ILE A C 1
ATOM 7295 O O . ILE A 1 894 ? -6.005 21.926 -14.725 1.00 86.88 894 ILE A O 1
ATOM 7299 N N . SER A 1 895 ? -5.060 20.097 -15.643 1.00 83.19 895 SER A N 1
ATOM 7300 C CA . SER A 1 895 ? -6.251 19.244 -15.503 1.00 83.19 895 SER A CA 1
ATOM 7301 C C . SER A 1 895 ? -6.638 19.136 -14.038 1.00 83.19 895 SER A C 1
ATOM 7303 O O . SER A 1 895 ? -7.767 19.443 -13.667 1.00 83.19 895 SER A O 1
ATOM 7305 N N . LEU A 1 896 ? -5.654 18.847 -13.188 1.00 78.25 896 LEU A N 1
ATOM 7306 C CA . LEU A 1 896 ? -5.857 18.703 -11.763 1.00 78.25 896 LEU A CA 1
ATOM 7307 C C . LEU A 1 896 ? -6.348 20.001 -11.110 1.00 78.25 896 LEU A C 1
ATOM 7309 O O . LEU A 1 896 ? -7.272 19.987 -10.299 1.00 78.25 896 LEU A O 1
ATOM 7313 N N . CYS A 1 897 ? -5.775 21.144 -11.494 1.00 78.50 897 CYS A N 1
ATOM 7314 C CA . CYS A 1 897 ? -6.234 22.455 -11.037 1.00 78.50 897 CYS A CA 1
ATOM 7315 C C . CYS A 1 897 ? -7.693 22.721 -11.455 1.00 78.50 897 CYS A C 1
ATOM 7317 O O . CYS A 1 897 ? -8.483 23.226 -10.656 1.00 78.50 897 CYS A O 1
ATOM 7319 N N . ASN A 1 898 ? -8.067 22.338 -12.680 1.00 75.19 898 ASN A N 1
ATOM 7320 C CA . ASN A 1 898 ? -9.410 22.512 -13.228 1.00 75.19 898 ASN A CA 1
ATOM 7321 C C . ASN A 1 898 ? -10.455 21.593 -12.588 1.00 75.19 898 ASN A C 1
ATOM 7323 O O . ASN A 1 898 ? -11.541 22.057 -12.248 1.00 75.19 898 ASN A O 1
ATOM 7327 N N . GLU A 1 899 ? -10.133 20.317 -12.392 1.00 66.31 899 GLU A N 1
ATOM 7328 C CA . GLU A 1 899 ? -10.980 19.347 -11.687 1.00 66.31 899 GLU A CA 1
ATOM 7329 C C . GLU A 1 899 ? -11.274 19.800 -10.253 1.00 66.31 899 GLU A C 1
ATOM 7331 O O . GLU A 1 899 ? -12.387 19.643 -9.749 1.00 66.31 899 GLU A O 1
ATOM 7336 N N . ARG A 1 900 ? -10.288 20.437 -9.612 1.00 67.81 900 ARG A N 1
ATOM 7337 C CA . ARG A 1 900 ? -10.391 20.998 -8.260 1.00 67.81 900 ARG A CA 1
ATOM 7338 C C . ARG A 1 900 ? -10.983 22.407 -8.225 1.00 67.81 900 ARG A C 1
ATOM 7340 O O . ARG A 1 900 ? -11.085 22.985 -7.140 1.00 67.81 900 ARG A O 1
ATOM 7347 N N . TRP A 1 901 ? -11.365 22.980 -9.367 1.00 71.25 901 TRP A N 1
ATOM 7348 C CA . TRP A 1 901 ? -11.952 24.314 -9.435 1.00 71.25 901 TRP A CA 1
ATOM 7349 C C . TRP A 1 901 ? -13.480 24.258 -9.250 1.00 71.25 901 TRP A C 1
ATOM 7351 O O . TRP A 1 901 ? -14.191 23.717 -10.100 1.00 71.25 901 TRP A O 1
ATOM 7361 N N . PRO A 1 902 ? -14.044 24.825 -8.169 1.00 60.94 902 PRO A N 1
ATOM 7362 C CA . PRO A 1 902 ? -15.469 24.682 -7.876 1.00 60.94 902 PRO A CA 1
ATOM 7363 C C . PRO A 1 902 ? -16.349 25.513 -8.829 1.00 60.94 902 PRO A C 1
ATOM 7365 O O . PRO A 1 902 ? -16.491 26.722 -8.675 1.00 60.94 902 PRO A O 1
ATOM 7368 N N . SER A 1 903 ? -17.023 24.861 -9.781 1.00 53.34 903 SER A N 1
ATOM 7369 C CA . SER A 1 903 ? -17.785 25.501 -10.875 1.00 53.34 903 SER A CA 1
ATOM 7370 C C . SER A 1 903 ? -18.921 26.453 -10.457 1.00 53.34 903 SER A C 1
ATOM 7372 O O . SER A 1 903 ? -19.381 27.235 -11.283 1.00 53.34 903 SER A O 1
ATOM 7374 N N . ASN A 1 904 ? -19.353 26.434 -9.189 1.00 54.66 904 ASN A N 1
ATOM 7375 C CA . ASN A 1 904 ? -20.431 27.281 -8.656 1.00 54.66 904 ASN A CA 1
ATOM 7376 C C . ASN A 1 904 ? -20.074 27.986 -7.329 1.00 54.66 904 ASN A C 1
ATOM 7378 O O . ASN A 1 904 ? -20.978 28.422 -6.610 1.00 54.66 904 ASN A O 1
ATOM 7382 N N . LEU A 1 905 ? -18.781 28.118 -6.990 1.00 58.91 905 LEU A N 1
ATOM 7383 C CA . LEU A 1 905 ? -18.351 28.724 -5.718 1.00 58.91 905 LEU A CA 1
ATOM 7384 C C . LEU A 1 905 ? -18.863 30.157 -5.542 1.00 58.91 905 LEU A C 1
ATOM 7386 O O . LEU A 1 905 ? -19.290 30.527 -4.452 1.00 58.91 905 LEU A O 1
ATOM 7390 N N . ALA A 1 906 ? -18.906 30.941 -6.620 1.00 58.41 906 ALA A N 1
ATOM 7391 C CA . ALA A 1 906 ? -19.431 32.301 -6.574 1.00 58.41 906 ALA A CA 1
ATOM 7392 C C . ALA A 1 906 ? -20.888 32.337 -6.066 1.00 58.41 906 ALA A C 1
ATOM 7394 O O . ALA A 1 906 ? -21.222 33.100 -5.161 1.00 58.41 906 ALA A O 1
ATOM 7395 N N . ARG A 1 907 ? -21.752 31.445 -6.568 1.00 55.38 907 ARG A N 1
ATOM 7396 C CA . ARG A 1 907 ? -23.164 31.342 -6.146 1.00 55.38 907 ARG A CA 1
ATOM 7397 C C . ARG A 1 907 ? -23.320 30.735 -4.755 1.00 55.38 907 ARG A C 1
ATOM 7399 O O . ARG A 1 907 ? -24.216 31.120 -4.008 1.00 55.38 907 ARG A O 1
ATOM 7406 N N . PHE A 1 908 ? -22.444 29.801 -4.403 1.00 55.28 908 PHE A N 1
ATOM 7407 C CA . PHE A 1 908 ? -22.345 29.222 -3.065 1.00 55.28 908 PHE A CA 1
ATOM 7408 C C . PHE A 1 908 ? -22.032 30.289 -2.005 1.00 55.28 908 PHE A C 1
ATOM 7410 O O . PHE A 1 908 ? -22.690 30.337 -0.968 1.00 55.28 908 PHE A O 1
ATOM 7417 N N . MET A 1 909 ? -21.098 31.198 -2.294 1.00 55.94 909 MET A N 1
ATOM 7418 C CA . MET A 1 909 ? -20.707 32.266 -1.373 1.00 55.94 909 MET A CA 1
ATOM 7419 C C . MET A 1 909 ? -21.821 33.296 -1.163 1.00 55.94 909 MET A C 1
ATOM 7421 O O . MET A 1 909 ? -22.060 33.699 -0.029 1.00 55.94 909 MET A O 1
ATOM 7425 N N . VAL A 1 910 ? -22.560 33.665 -2.217 1.00 54.53 910 VAL A N 1
ATOM 7426 C CA . VAL A 1 910 ? -23.735 34.554 -2.099 1.00 54.53 910 VAL A CA 1
ATOM 7427 C C . VAL A 1 910 ? -24.812 33.940 -1.194 1.00 54.53 910 VAL A C 1
ATOM 7429 O O . VAL A 1 910 ? -25.401 34.633 -0.369 1.00 54.53 910 VAL A O 1
ATOM 7432 N N . ARG A 1 911 ? -25.024 32.620 -1.275 1.00 51.38 911 ARG A N 1
ATOM 7433 C CA . ARG A 1 911 ? -25.997 31.896 -0.437 1.00 51.38 911 ARG A CA 1
ATOM 7434 C C . ARG A 1 911 ? -25.586 31.793 1.030 1.00 51.38 911 ARG A C 1
ATOM 7436 O O . ARG A 1 911 ? -26.455 31.898 1.887 1.00 51.38 911 ARG A O 1
ATOM 7443 N N . ALA A 1 912 ? -24.293 31.633 1.319 1.00 47.25 912 ALA A N 1
ATOM 7444 C CA . ALA A 1 912 ? -23.765 31.625 2.688 1.00 47.25 912 ALA A CA 1
ATOM 7445 C C . ALA A 1 912 ? -23.938 32.977 3.413 1.00 47.25 912 ALA A C 1
ATOM 7447 O O . ALA A 1 912 ? -23.827 33.038 4.635 1.00 47.25 912 ALA A O 1
ATOM 7448 N N . CYS A 1 913 ? -24.224 34.050 2.667 1.00 48.31 913 CYS A N 1
ATOM 7449 C CA . CYS A 1 913 ? -24.381 35.408 3.188 1.00 48.31 913 CYS A CA 1
ATOM 7450 C C . CYS A 1 913 ? -25.839 35.844 3.371 1.00 48.31 913 CYS A C 1
ATOM 7452 O O . CYS A 1 913 ? -26.079 36.937 3.880 1.00 48.31 913 CYS A O 1
ATOM 7454 N N . ASN A 1 914 ? -26.815 35.014 2.989 1.00 47.84 914 ASN A N 1
ATOM 7455 C CA . ASN A 1 914 ? -28.215 35.273 3.312 1.00 47.84 914 ASN A CA 1
ATOM 7456 C C . ASN A 1 914 ? -28.494 34.786 4.746 1.00 47.84 914 ASN A C 1
ATOM 7458 O O . ASN A 1 914 ? -28.295 33.601 5.022 1.00 47.84 914 ASN A O 1
ATOM 7462 N N . PRO A 1 915 ? -28.940 35.654 5.676 1.00 40.22 915 PRO A N 1
ATOM 7463 C CA . PRO A 1 915 ? -29.145 35.254 7.060 1.00 40.22 915 PRO A CA 1
ATOM 7464 C C . PRO A 1 915 ? -30.229 34.177 7.148 1.00 40.22 915 PRO A C 1
ATOM 7466 O O . PRO A 1 915 ? -31.340 34.342 6.640 1.00 40.22 915 PRO A O 1
ATOM 7469 N N . LEU A 1 916 ? -29.926 33.083 7.849 1.00 41.25 916 LEU A N 1
ATOM 7470 C CA . LEU A 1 916 ? -30.954 32.199 8.385 1.00 41.25 916 LEU A CA 1
ATOM 7471 C C . LEU A 1 916 ? -31.807 33.038 9.342 1.00 41.25 916 LEU A C 1
ATOM 7473 O O . LEU A 1 916 ? -31.357 33.409 10.422 1.00 41.25 916 LEU A O 1
ATOM 7477 N N . ILE A 1 917 ? -33.022 33.393 8.919 1.00 40.56 917 ILE A N 1
ATOM 7478 C CA . ILE A 1 917 ? -33.961 34.178 9.725 1.00 40.56 917 ILE A CA 1
ATOM 7479 C C . ILE A 1 917 ? -34.255 33.383 11.005 1.00 40.56 917 ILE A C 1
ATOM 7481 O O . ILE A 1 917 ? -34.937 32.354 10.971 1.00 40.56 917 ILE A O 1
ATOM 7485 N N . SER A 1 918 ? -33.722 33.868 12.125 1.00 35.16 918 SER A N 1
ATOM 7486 C CA . SER A 1 918 ? -33.636 33.216 13.437 1.00 35.16 918 SER A CA 1
ATOM 7487 C C . SER A 1 918 ? -34.955 33.172 14.222 1.00 35.16 918 SER A C 1
ATOM 7489 O O . SER A 1 918 ? -34.952 33.096 15.447 1.00 35.16 918 SER A O 1
ATOM 7491 N N . ASN A 1 919 ? -36.110 33.186 13.546 1.00 37.28 919 ASN A N 1
ATOM 7492 C CA . ASN A 1 919 ? -37.403 33.096 14.220 1.00 37.28 919 ASN A CA 1
ATOM 7493 C C . ASN A 1 919 ? -38.387 32.194 13.441 1.00 37.28 919 ASN A C 1
ATOM 7495 O O . ASN A 1 919 ? -38.871 32.594 12.379 1.00 37.28 919 ASN A O 1
ATOM 7499 N N . PRO A 1 920 ? -38.723 30.981 13.931 1.00 38.41 920 PRO A N 1
ATOM 7500 C CA . PRO A 1 920 ? -39.554 30.014 13.199 1.00 38.41 920 PRO A CA 1
ATOM 7501 C C . PRO A 1 920 ? -41.013 30.459 12.988 1.00 38.41 920 PRO A C 1
ATOM 7503 O O . PRO A 1 920 ? -41.727 29.838 12.208 1.00 38.41 920 PRO A O 1
ATOM 7506 N N . LYS A 1 921 ? -41.461 31.546 13.635 1.00 38.34 921 LYS A N 1
ATOM 7507 C CA . LYS A 1 921 ? -42.817 32.106 13.478 1.00 38.34 921 LYS A CA 1
ATOM 7508 C C . LYS A 1 921 ? -42.928 33.247 12.453 1.00 38.34 921 LYS A C 1
ATOM 7510 O O . LYS A 1 921 ? -44.032 33.724 12.223 1.00 38.34 921 LYS A O 1
ATOM 7515 N N . SER A 1 922 ? -41.827 33.682 11.834 1.00 46.12 922 SER A N 1
ATOM 7516 C CA . SER A 1 922 ? -41.820 34.792 10.861 1.00 46.12 922 SER A CA 1
ATOM 7517 C C . SER A 1 922 ? -41.067 34.458 9.567 1.00 46.12 922 SER A C 1
ATOM 7519 O O . SER A 1 922 ? -40.413 35.324 8.988 1.00 46.12 922 SER A O 1
ATOM 7521 N N . GLN A 1 923 ? -41.092 33.196 9.135 1.00 51.91 923 GLN A N 1
ATOM 7522 C CA . GLN A 1 923 ? -40.436 32.770 7.897 1.00 51.91 923 GLN A CA 1
ATOM 7523 C C . GLN A 1 923 ? -41.381 32.891 6.692 1.00 51.91 923 GLN A C 1
ATOM 7525 O O . GLN A 1 923 ? -42.575 32.622 6.833 1.00 51.91 923 GLN A O 1
ATOM 7530 N N . PRO A 1 924 ? -40.876 33.298 5.512 1.00 53.56 924 PRO A N 1
ATOM 7531 C CA . PRO A 1 924 ? -41.707 33.473 4.325 1.00 53.56 924 PRO A CA 1
ATOM 7532 C C . PRO A 1 924 ? -42.250 32.124 3.822 1.00 53.56 924 PRO A C 1
ATOM 7534 O O . PRO A 1 924 ? -41.498 31.157 3.698 1.00 53.56 924 PRO A O 1
ATOM 7537 N N . GLN A 1 925 ? -43.554 32.067 3.532 1.00 66.94 925 GLN A N 1
ATOM 7538 C CA . GLN A 1 925 ? -44.190 30.966 2.791 1.00 66.94 925 GLN A CA 1
ATOM 7539 C C . GLN A 1 925 ? -43.568 30.870 1.387 1.00 66.94 925 GLN A C 1
ATOM 7541 O O . GLN A 1 925 ? -43.241 31.905 0.796 1.00 66.94 925 GLN A O 1
ATOM 7546 N N . GLY A 1 926 ? -43.367 29.657 0.859 1.00 82.12 926 GLY A N 1
ATOM 7547 C CA . GLY A 1 926 ? -42.734 29.476 -0.448 1.00 82.12 926 GLY A CA 1
ATOM 7548 C C . GLY A 1 926 ? -41.762 28.310 -0.585 1.00 82.12 926 GLY A C 1
ATOM 7549 O O . GLY A 1 926 ? -41.441 27.597 0.369 1.00 82.12 926 GLY A O 1
ATOM 7550 N N . CYS A 1 927 ? -41.242 28.165 -1.805 1.00 81.06 927 CYS A N 1
ATOM 7551 C CA . CYS A 1 927 ? -40.095 27.320 -2.108 1.00 81.06 927 CYS A CA 1
ATOM 7552 C C . CYS A 1 927 ? -38.813 28.063 -1.727 1.00 81.06 927 CYS A C 1
ATOM 7554 O O . CYS A 1 927 ? -38.560 29.163 -2.212 1.00 81.06 927 CYS A O 1
ATOM 7556 N N . THR A 1 928 ? -38.001 27.465 -0.861 1.00 77.06 928 THR A N 1
ATOM 7557 C CA . THR A 1 928 ? -36.771 28.052 -0.319 1.00 77.06 928 THR A CA 1
ATOM 7558 C C . THR A 1 928 ? -35.626 27.040 -0.355 1.00 77.06 928 THR A C 1
ATOM 7560 O O . THR A 1 928 ? -35.821 25.836 -0.545 1.00 77.06 928 THR A O 1
ATOM 7563 N N . PHE A 1 929 ? -34.394 27.511 -0.177 1.00 66.69 929 PHE A N 1
ATOM 7564 C CA . PHE A 1 929 ? -33.248 26.618 -0.010 1.00 66.69 929 PHE A CA 1
ATOM 7565 C C . PHE A 1 929 ? -33.358 25.845 1.310 1.00 66.69 929 PHE A C 1
ATOM 7567 O O . PHE A 1 929 ? -33.830 26.371 2.314 1.00 66.69 929 PHE A O 1
ATOM 7574 N N . CYS A 1 930 ? -32.876 24.601 1.345 1.00 63.81 930 CYS A N 1
ATOM 7575 C CA . CYS A 1 930 ? -32.955 23.769 2.553 1.00 63.81 930 CYS A CA 1
ATOM 7576 C C . CYS A 1 930 ? -31.952 24.158 3.656 1.00 63.81 930 CYS A C 1
ATOM 7578 O O . CYS A 1 930 ? -31.783 23.403 4.604 1.00 63.81 930 CYS A O 1
ATOM 7580 N N . GLY A 1 931 ? -31.222 25.268 3.509 1.00 52.00 931 GLY A N 1
ATOM 7581 C CA . GLY A 1 931 ? -30.150 25.678 4.423 1.00 52.00 931 GLY A CA 1
ATOM 7582 C C . GLY A 1 931 ? -28.861 24.859 4.296 1.00 52.00 931 GLY A C 1
ATOM 7583 O O . GLY A 1 931 ? -27.813 25.343 4.703 1.00 52.00 931 GLY A O 1
ATOM 7584 N N . ASP A 1 932 ? -28.916 23.675 3.673 1.00 51.25 932 ASP A N 1
ATOM 7585 C CA . ASP A 1 932 ? -27.762 22.810 3.423 1.00 51.25 932 ASP A CA 1
ATOM 7586 C C . ASP A 1 932 ? -26.837 23.365 2.323 1.00 51.25 932 ASP A C 1
ATOM 7588 O O . ASP A 1 932 ? -27.090 23.201 1.127 1.00 51.25 932 ASP A O 1
ATOM 7592 N N . ILE A 1 933 ? -25.757 24.018 2.751 1.00 47.75 933 ILE A N 1
ATOM 7593 C CA . ILE A 1 933 ? -24.632 24.549 1.975 1.00 47.75 933 ILE A CA 1
ATOM 7594 C C . ILE A 1 933 ? -24.044 23.510 0.995 1.00 47.75 933 ILE A C 1
ATOM 7596 O O . ILE A 1 933 ? -23.611 23.884 -0.094 1.00 47.75 933 ILE A O 1
ATOM 7600 N N . LYS A 1 934 ? -24.069 22.208 1.321 1.00 48.94 934 LYS A N 1
ATOM 7601 C CA . LYS A 1 934 ? -23.518 21.124 0.479 1.00 48.94 934 LYS A CA 1
ATOM 7602 C C . LYS A 1 934 ? -24.561 20.483 -0.440 1.00 48.94 934 LYS A C 1
ATOM 7604 O O . LYS A 1 934 ? -24.240 19.579 -1.210 1.00 48.94 934 LYS A O 1
ATOM 7609 N N . CYS A 1 935 ? -25.816 20.924 -0.388 1.00 56.00 935 CYS A N 1
ATOM 7610 C CA . CYS A 1 935 ? -26.881 20.311 -1.166 1.00 56.00 935 CYS A CA 1
ATOM 7611 C C . CYS A 1 935 ? -26.735 20.596 -2.668 1.00 56.00 935 CYS A C 1
ATOM 7613 O O . CYS A 1 935 ? -27.068 21.680 -3.158 1.00 56.00 935 CYS A O 1
ATOM 7615 N N . SER A 1 936 ? -26.350 19.562 -3.419 1.00 64.62 936 SER A N 1
ATOM 7616 C CA . SER A 1 936 ? -26.204 19.618 -4.876 1.00 64.62 936 SER A CA 1
ATOM 7617 C C . SER A 1 936 ? -27.510 19.921 -5.624 1.00 64.62 936 SER A C 1
ATOM 7619 O O . SER A 1 936 ? -27.493 20.488 -6.713 1.00 64.62 936 SER A O 1
ATOM 7621 N N . VAL A 1 937 ? -28.666 19.608 -5.033 1.00 69.50 937 VAL A N 1
ATOM 7622 C CA . VAL A 1 937 ? -29.983 19.882 -5.635 1.00 69.50 937 VAL A CA 1
ATOM 7623 C C . VAL A 1 937 ? -30.420 21.329 -5.430 1.00 69.50 937 VAL A C 1
ATOM 7625 O O . VAL A 1 937 ? -31.055 21.908 -6.309 1.00 69.50 937 VAL A O 1
ATOM 7628 N N . CYS A 1 938 ? -30.013 21.969 -4.330 1.00 71.25 938 CYS A N 1
ATOM 7629 C CA . CYS A 1 938 ? -30.282 23.389 -4.108 1.00 71.25 938 CYS A CA 1
ATOM 7630 C C . CYS A 1 938 ? -29.621 24.274 -5.175 1.00 71.25 938 CYS A C 1
ATOM 7632 O O . CYS A 1 938 ? -30.042 25.414 -5.350 1.00 71.25 938 CYS A O 1
ATOM 7634 N N . PHE A 1 939 ? -28.613 23.797 -5.921 1.00 63.88 939 PHE A N 1
ATOM 7635 C CA . PHE A 1 939 ? -28.074 24.508 -7.094 1.00 63.88 939 PHE A CA 1
ATOM 7636 C C . PHE A 1 939 ? -29.123 24.766 -8.179 1.00 63.88 939 PHE A C 1
ATOM 7638 O O . PHE A 1 939 ? -29.014 25.760 -8.892 1.00 63.88 939 PHE A O 1
ATOM 7645 N N . TYR A 1 940 ? -30.152 23.925 -8.254 1.00 76.56 940 TYR A N 1
ATOM 7646 C CA . TYR A 1 940 ? -31.218 24.024 -9.245 1.00 76.56 940 TYR A CA 1
ATOM 7647 C C . TYR A 1 940 ? -32.485 24.672 -8.686 1.00 76.56 940 TYR A C 1
ATOM 7649 O O . TYR A 1 940 ? -33.343 25.046 -9.474 1.00 76.56 940 TYR A O 1
ATOM 7657 N N . ILE A 1 941 ? -32.602 24.833 -7.360 1.00 79.25 941 ILE A N 1
ATOM 7658 C CA . ILE A 1 941 ? -33.789 25.432 -6.741 1.00 79.25 941 ILE A CA 1
ATOM 7659 C C . ILE A 1 941 ? -33.886 26.926 -7.043 1.00 79.25 941 ILE A C 1
ATOM 7661 O O . ILE A 1 941 ? -32.933 27.678 -6.831 1.00 79.25 941 ILE A O 1
ATOM 7665 N N . GLU A 1 942 ? -35.073 27.350 -7.459 1.00 78.06 942 GLU A N 1
ATOM 7666 C CA . GLU A 1 942 ? -35.477 28.746 -7.548 1.00 78.06 942 GLU A CA 1
ATOM 7667 C C . GLU A 1 942 ? -36.336 29.097 -6.330 1.00 78.06 942 GLU A C 1
ATOM 7669 O O . GLU A 1 942 ? -37.356 28.461 -6.053 1.00 78.06 942 GLU A O 1
ATOM 7674 N N . SER A 1 943 ? -35.861 30.067 -5.545 1.00 74.50 943 SER A N 1
ATOM 7675 C CA . SER A 1 943 ? -36.521 30.483 -4.310 1.00 74.50 943 SER A CA 1
ATOM 7676 C C . SER A 1 943 ? -37.585 31.525 -4.628 1.00 74.50 943 SER A C 1
ATOM 7678 O O . SER A 1 943 ? -37.264 32.592 -5.144 1.00 74.50 943 SER A O 1
ATOM 7680 N N . SER A 1 944 ? -38.842 31.233 -4.309 1.00 77.88 944 SER A N 1
ATOM 7681 C CA . SER A 1 944 ? -39.967 32.141 -4.538 1.00 77.88 944 SER A CA 1
ATOM 7682 C C . SER A 1 944 ? -41.173 31.734 -3.691 1.00 77.88 944 SER A C 1
ATOM 7684 O O . SER A 1 944 ? -41.377 30.553 -3.408 1.00 77.88 944 SER A O 1
ATOM 7686 N N . SER A 1 945 ? -42.002 32.707 -3.314 1.00 77.81 945 SER A N 1
ATOM 7687 C CA . SER A 1 945 ? -43.327 32.478 -2.718 1.00 77.81 945 SER A CA 1
ATOM 7688 C C . SER A 1 945 ? -44.418 32.244 -3.767 1.00 77.81 945 SER A C 1
ATOM 7690 O O . SER A 1 945 ? -45.546 31.887 -3.430 1.00 77.81 945 SER A O 1
ATOM 7692 N N . THR A 1 946 ? -44.095 32.439 -5.048 1.00 82.75 946 THR A N 1
ATOM 7693 C CA . THR A 1 946 ? -45.023 32.272 -6.167 1.00 82.75 946 THR A CA 1
ATOM 7694 C C . THR A 1 946 ? -44.372 31.562 -7.348 1.00 82.75 946 THR A C 1
ATOM 7696 O O . THR A 1 946 ? -43.158 31.627 -7.538 1.00 82.75 946 THR A O 1
ATOM 7699 N N . PHE A 1 947 ? -45.177 30.919 -8.183 1.00 89.94 947 PHE A N 1
ATOM 7700 C CA . PHE A 1 947 ? -44.735 30.381 -9.466 1.00 89.94 947 PHE A CA 1
ATOM 7701 C C . PHE A 1 947 ? -45.712 30.771 -10.566 1.00 89.94 947 PHE A C 1
ATOM 7703 O O . PHE A 1 947 ? -46.896 30.992 -10.317 1.00 89.94 947 PHE A O 1
ATOM 7710 N N . LYS A 1 948 ? -45.214 30.876 -11.796 1.00 89.50 948 LYS A N 1
ATOM 7711 C CA . LYS A 1 948 ? -45.994 31.311 -12.954 1.00 89.50 948 LYS A CA 1
ATOM 7712 C C . LYS A 1 948 ? -46.109 30.178 -13.966 1.00 89.50 948 LYS A C 1
ATOM 7714 O O . LYS A 1 948 ? -45.112 29.527 -14.278 1.00 89.50 948 LYS A O 1
ATOM 7719 N N . SER A 1 949 ? -47.303 29.975 -14.520 1.00 90.38 949 SER A N 1
ATOM 7720 C CA . SER A 1 949 ? -47.464 29.140 -15.713 1.00 90.38 949 SER A CA 1
ATOM 7721 C C . SER A 1 949 ? -46.841 29.854 -16.912 1.00 90.38 949 SER A C 1
ATOM 7723 O O . SER A 1 949 ? -47.280 30.950 -17.270 1.00 90.38 949 SER A O 1
ATOM 7725 N N . SER A 1 950 ? -45.856 29.232 -17.561 1.00 88.62 950 SER A N 1
ATOM 7726 C CA . SER A 1 950 ? -45.271 29.757 -18.802 1.00 88.62 950 SER A CA 1
ATOM 7727 C C . SER A 1 950 ? -46.308 29.852 -19.925 1.00 88.62 950 SER A C 1
ATOM 7729 O O . SER A 1 950 ? -46.218 30.743 -20.762 1.00 88.62 950 SER A O 1
ATOM 7731 N N . ASN A 1 951 ? -47.316 28.970 -19.913 1.00 84.94 951 ASN A N 1
ATOM 7732 C CA . ASN A 1 951 ? -48.311 28.854 -20.980 1.00 84.94 951 ASN A CA 1
ATOM 7733 C C . ASN A 1 951 ? -49.567 29.702 -20.747 1.00 84.94 951 ASN A C 1
ATOM 7735 O O . ASN A 1 951 ? -50.061 30.325 -21.681 1.00 84.94 951 ASN A O 1
ATOM 7739 N N . LYS A 1 952 ? -50.098 29.738 -19.518 1.00 84.62 952 LYS A N 1
ATOM 7740 C CA . LYS A 1 952 ? -51.311 30.514 -19.190 1.00 84.62 952 LYS A CA 1
ATOM 7741 C C . LYS A 1 952 ? -51.006 31.910 -18.640 1.00 84.62 952 LYS A C 1
ATOM 7743 O O . LYS A 1 952 ? -51.896 32.748 -18.564 1.00 84.62 952 LYS A O 1
ATOM 7748 N N . GLY A 1 953 ? -49.771 32.162 -18.203 1.00 82.19 953 GLY A N 1
ATOM 7749 C CA . GLY A 1 953 ? -49.361 33.422 -17.580 1.00 82.19 953 GLY A CA 1
ATOM 7750 C C . GLY A 1 953 ? -49.860 33.632 -16.144 1.00 82.19 953 GLY A C 1
ATOM 7751 O O . GLY A 1 953 ? -49.394 34.561 -15.485 1.00 82.19 953 GLY A O 1
ATOM 7752 N N . THR A 1 954 ? -50.755 32.774 -15.647 1.00 86.00 954 THR A N 1
ATOM 7753 C CA . THR A 1 954 ? -51.302 32.815 -14.286 1.00 86.00 954 THR A CA 1
ATOM 7754 C C . THR A 1 954 ? -50.210 32.598 -13.239 1.00 86.00 954 THR A C 1
ATOM 7756 O O . THR A 1 954 ? -49.362 31.714 -13.397 1.00 86.00 954 THR A O 1
ATOM 7759 N N . ILE A 1 955 ? -50.238 33.400 -12.172 1.00 89.06 955 ILE A N 1
ATOM 7760 C CA . ILE A 1 955 ? -49.319 33.322 -11.031 1.00 89.06 955 ILE A CA 1
ATOM 7761 C C . ILE A 1 955 ? -50.044 32.655 -9.861 1.00 89.06 955 ILE A C 1
ATOM 7763 O O . ILE A 1 955 ? -51.155 33.048 -9.511 1.00 89.06 955 ILE A O 1
ATOM 7767 N N . TYR A 1 956 ? -49.397 31.671 -9.251 1.00 89.25 956 TYR A N 1
ATOM 7768 C CA . TYR A 1 956 ? -49.899 30.889 -8.129 1.00 89.25 956 TYR A CA 1
ATOM 7769 C C . TYR A 1 956 ? -49.043 31.132 -6.890 1.00 89.25 956 TYR A C 1
ATOM 7771 O O . TYR A 1 956 ? -47.824 31.269 -6.994 1.00 89.25 956 TYR A O 1
ATOM 7779 N N . ILE A 1 957 ? -49.681 31.174 -5.720 1.00 85.81 957 ILE A N 1
ATOM 7780 C CA . ILE A 1 957 ? -49.012 31.348 -4.426 1.00 85.81 957 ILE A CA 1
ATOM 7781 C C . ILE A 1 957 ? -48.745 29.974 -3.816 1.00 85.81 957 ILE A C 1
ATOM 7783 O O . ILE A 1 957 ? -49.659 29.156 -3.704 1.00 85.81 957 ILE A O 1
ATOM 7787 N N . ILE A 1 958 ? -47.506 29.750 -3.387 1.00 88.62 958 ILE A N 1
ATOM 7788 C CA . ILE A 1 958 ? -47.094 28.545 -2.668 1.00 88.62 958 ILE A CA 1
ATOM 7789 C C . ILE A 1 958 ? -47.475 28.733 -1.197 1.00 88.62 958 ILE A C 1
ATOM 7791 O O . ILE A 1 958 ? -46.930 29.599 -0.515 1.00 88.62 958 ILE A O 1
ATOM 7795 N N . GLN A 1 959 ? -48.442 27.942 -0.731 1.00 80.88 959 GLN A N 1
ATOM 7796 C CA . GLN A 1 959 ? -49.020 28.074 0.614 1.00 80.88 959 GLN A CA 1
ATOM 7797 C C . GLN A 1 959 ? -48.091 27.528 1.706 1.00 80.88 959 GLN A C 1
ATOM 7799 O O . GLN A 1 959 ? -48.032 28.065 2.814 1.00 80.88 959 GLN A O 1
ATOM 7804 N N . ASP A 1 960 ? -47.347 26.473 1.373 1.00 82.06 960 ASP A N 1
ATOM 7805 C CA . ASP A 1 960 ? -46.494 25.746 2.303 1.00 82.06 960 ASP A CA 1
ATOM 7806 C C . ASP A 1 960 ? -45.048 26.249 2.287 1.00 82.06 960 ASP A C 1
ATOM 7808 O O . ASP A 1 960 ? -44.585 26.933 1.369 1.00 82.06 960 ASP A O 1
ATOM 7812 N N . ARG A 1 961 ? -44.293 25.862 3.314 1.00 82.94 961 ARG A N 1
ATOM 7813 C CA . ARG A 1 961 ? -42.847 26.075 3.362 1.00 82.94 961 ARG A CA 1
ATOM 7814 C C . ARG A 1 961 ? -42.135 24.848 2.810 1.00 82.94 961 ARG A C 1
ATOM 7816 O O . ARG A 1 961 ? -42.052 23.817 3.475 1.00 82.94 961 ARG A O 1
ATOM 7823 N N . LEU A 1 962 ? -41.578 24.984 1.614 1.00 85.31 962 LEU A N 1
ATOM 7824 C CA . LEU A 1 962 ? -41.037 23.867 0.847 1.00 85.31 962 LEU A CA 1
ATOM 7825 C C . LEU A 1 962 ? -39.551 24.073 0.557 1.00 85.31 962 LEU A C 1
ATOM 7827 O O . LEU A 1 962 ? -39.086 25.200 0.391 1.00 85.31 962 LEU A O 1
ATOM 7831 N N . ASN A 1 963 ? -38.783 22.986 0.514 1.00 83.62 963 ASN A N 1
ATOM 7832 C CA . ASN A 1 963 ? -37.364 23.006 0.166 1.00 83.62 963 ASN A CA 1
ATOM 7833 C C . ASN A 1 963 ? -36.916 21.658 -0.425 1.00 83.62 963 ASN A C 1
ATOM 7835 O O . ASN A 1 963 ? -37.728 20.762 -0.652 1.00 83.62 963 ASN A O 1
ATOM 7839 N N . CYS A 1 964 ? -35.610 21.484 -0.669 1.00 79.69 964 CYS A N 1
ATOM 7840 C CA . CYS A 1 964 ? -35.125 20.258 -1.303 1.00 79.69 964 CYS A CA 1
ATOM 7841 C C . CYS A 1 964 ? -35.283 18.969 -0.453 1.00 79.69 964 CYS A C 1
ATOM 7843 O O . CYS A 1 964 ? -35.155 17.859 -0.971 1.00 79.69 964 CYS A O 1
ATOM 7845 N N . ALA A 1 965 ? -35.493 19.092 0.857 1.00 81.31 965 ALA A N 1
ATOM 7846 C CA . ALA A 1 965 ? -35.677 17.967 1.767 1.00 81.31 965 ALA A CA 1
ATOM 7847 C C . ALA A 1 965 ? -37.156 17.571 1.906 1.00 81.31 965 ALA A C 1
ATOM 7849 O O . ALA A 1 965 ? -37.442 16.476 2.393 1.00 81.31 965 ALA A O 1
ATOM 7850 N N . SER A 1 966 ? -38.085 18.417 1.440 1.00 85.38 966 SER A N 1
ATOM 7851 C CA . SER A 1 966 ? -39.522 18.150 1.483 1.00 85.38 966 SER A CA 1
ATOM 7852 C C . SER A 1 966 ? -39.868 16.830 0.777 1.00 85.38 966 SER A C 1
ATOM 7854 O O . SER A 1 966 ? -39.353 16.525 -0.305 1.00 85.38 966 SER A O 1
ATOM 7856 N N . LYS A 1 967 ? -40.731 16.045 1.429 1.00 90.06 967 LYS A N 1
ATOM 7857 C CA . LYS A 1 967 ? -41.269 14.750 0.985 1.00 90.06 967 LYS A CA 1
ATOM 7858 C C . LYS A 1 967 ? -42.764 14.885 0.714 1.00 90.06 967 LYS A C 1
ATOM 7860 O O . LYS A 1 967 ? -43.388 15.797 1.257 1.00 90.06 967 LYS A O 1
ATOM 7865 N N . ASN A 1 968 ? -43.321 13.954 -0.058 1.00 90.19 968 ASN A N 1
ATOM 7866 C CA . ASN A 1 968 ? -44.730 13.962 -0.458 1.00 90.19 968 ASN A CA 1
ATOM 7867 C C . ASN A 1 968 ? -45.101 15.283 -1.143 1.00 90.19 968 ASN A C 1
ATOM 7869 O O . ASN A 1 968 ? -45.984 16.000 -0.691 1.00 90.19 968 ASN A O 1
ATOM 7873 N N . VAL A 1 969 ? -44.369 15.648 -2.198 1.00 94.19 969 VAL A N 1
ATOM 7874 C CA . VAL A 1 969 ? -44.492 16.964 -2.846 1.00 94.19 969 VAL A CA 1
ATOM 7875 C C . VAL A 1 969 ? -44.736 16.872 -4.345 1.00 94.19 969 VAL A C 1
ATOM 7877 O O . VAL A 1 969 ? -44.301 15.925 -5.008 1.00 94.19 969 VAL A O 1
ATOM 7880 N N . ILE A 1 970 ? -45.365 17.920 -4.876 1.00 96.12 970 ILE A N 1
ATOM 7881 C CA . ILE A 1 970 ? -45.392 18.239 -6.303 1.00 96.12 970 ILE A CA 1
ATOM 7882 C C . ILE A 1 970 ? -44.321 19.298 -6.585 1.00 96.12 970 ILE A C 1
ATOM 7884 O O . ILE A 1 970 ? -44.166 20.265 -5.834 1.00 96.12 970 ILE A O 1
ATOM 7888 N N . TYR A 1 971 ? -43.570 19.122 -7.668 1.00 96.25 971 TYR A N 1
ATOM 7889 C CA . TYR A 1 971 ? -42.522 20.044 -8.099 1.00 96.25 971 TYR A CA 1
ATOM 7890 C C . TYR A 1 971 ? -42.644 20.386 -9.583 1.00 96.25 971 TYR A C 1
ATOM 7892 O O . TYR A 1 971 ? -43.200 19.637 -10.386 1.00 96.25 971 TYR A O 1
ATOM 7900 N N . LEU A 1 972 ? -42.077 21.533 -9.931 1.00 95.88 972 LEU A N 1
ATOM 7901 C CA . LEU A 1 972 ? -42.035 22.118 -11.257 1.00 95.88 972 LEU A CA 1
ATOM 7902 C C . LEU A 1 972 ? -40.579 22.219 -11.710 1.00 95.88 972 LEU A C 1
ATOM 7904 O O . LEU A 1 972 ? -39.738 22.766 -10.997 1.00 95.88 972 LEU A O 1
ATOM 7908 N N . ILE A 1 973 ? -40.280 21.713 -12.901 1.00 96.19 973 ILE A N 1
ATOM 7909 C CA . ILE A 1 973 ? -39.013 21.949 -13.591 1.00 96.19 973 ILE A CA 1
ATOM 7910 C C . ILE A 1 973 ? -39.281 22.907 -14.751 1.00 96.19 973 ILE A C 1
ATOM 7912 O O . ILE A 1 973 ? -40.146 22.637 -15.581 1.00 96.19 973 ILE A O 1
ATOM 7916 N N . THR A 1 974 ? -38.539 24.010 -14.819 1.00 93.19 974 THR A N 1
ATOM 7917 C CA . THR A 1 974 ? -38.629 25.004 -15.896 1.00 93.19 974 THR A CA 1
ATOM 7918 C C . THR A 1 974 ? -37.301 25.086 -16.639 1.00 93.19 974 THR A C 1
ATOM 7920 O O . THR A 1 974 ? -36.242 25.224 -16.026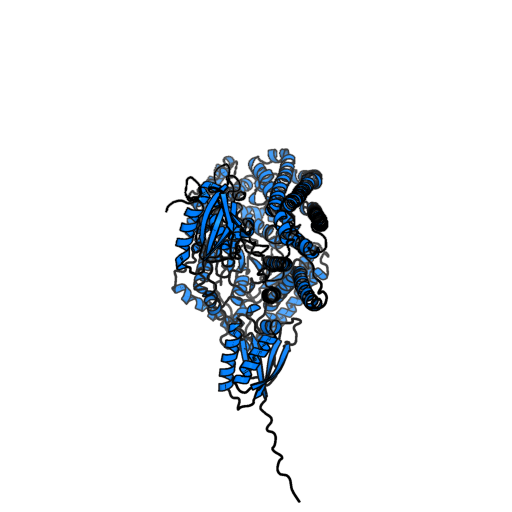 1.00 93.19 974 THR A O 1
ATOM 7923 N N . CYS A 1 975 ? -37.343 25.020 -17.969 1.00 93.06 975 CYS A N 1
ATOM 7924 C CA . CYS A 1 975 ? -36.180 25.290 -18.805 1.00 93.06 975 CYS A CA 1
ATOM 7925 C C . CYS A 1 975 ? -35.942 26.803 -18.910 1.00 93.06 975 CYS A C 1
ATOM 7927 O O . CYS A 1 975 ? -36.784 27.532 -19.422 1.00 93.06 975 CYS A O 1
ATOM 7929 N N . LYS A 1 976 ? -34.784 27.288 -18.465 1.00 85.00 976 LYS A N 1
ATOM 7930 C CA . LYS A 1 976 ? -34.408 28.710 -18.506 1.00 85.00 976 LYS A CA 1
ATOM 7931 C C . LYS A 1 976 ? -34.217 29.232 -19.931 1.00 85.00 976 LYS A C 1
ATOM 7933 O O . LYS A 1 976 ? -34.422 30.418 -20.161 1.00 85.00 976 LYS A O 1
ATOM 7938 N N . LYS A 1 977 ? -33.858 28.358 -20.882 1.00 86.69 977 LYS A N 1
ATOM 7939 C CA . LYS A 1 977 ? -33.600 28.739 -22.279 1.00 86.69 977 LYS A CA 1
ATOM 7940 C C . LYS A 1 977 ? -34.875 28.897 -23.113 1.00 86.69 977 LYS A C 1
ATOM 7942 O O . LYS A 1 977 ? -34.980 29.857 -23.866 1.00 86.69 977 LYS A O 1
ATOM 7947 N N . CYS A 1 978 ? -35.840 27.981 -22.985 1.00 88.38 978 CYS A N 1
ATOM 7948 C CA . CYS A 1 978 ? -37.072 27.988 -23.795 1.00 88.38 978 CYS A CA 1
ATOM 7949 C C . CYS A 1 978 ? -38.373 28.140 -22.989 1.00 88.38 978 CYS A C 1
ATOM 7951 O O . CYS A 1 978 ? -39.458 28.108 -23.561 1.00 88.38 978 CYS A O 1
ATOM 7953 N N . SER A 1 979 ? -38.283 28.270 -21.663 1.00 90.50 979 SER A N 1
ATOM 7954 C CA . SER A 1 979 ? -39.413 28.421 -20.731 1.00 90.50 979 SER A CA 1
ATOM 7955 C C . SER A 1 979 ? -40.399 27.244 -20.663 1.00 90.50 979 SER A C 1
ATOM 7957 O O . SER A 1 979 ? -41.403 27.348 -19.957 1.00 90.50 979 SER A O 1
ATOM 7959 N N . ALA A 1 980 ? -40.115 26.111 -21.317 1.00 92.38 980 ALA A N 1
ATOM 7960 C CA . ALA A 1 980 ? -40.933 24.900 -21.228 1.00 92.38 980 ALA A CA 1
ATOM 7961 C C . ALA A 1 980 ? -40.950 24.328 -19.797 1.00 92.38 980 ALA A C 1
ATOM 7963 O O . ALA A 1 980 ? -39.926 24.330 -19.105 1.00 92.38 980 ALA A O 1
ATOM 7964 N N . GLN A 1 981 ? -42.112 23.829 -19.364 1.00 96.12 981 GLN A N 1
ATOM 7965 C CA . GLN A 1 981 ? -42.360 23.382 -17.988 1.00 96.12 981 GLN A CA 1
ATOM 7966 C C . GLN A 1 981 ? -42.701 21.885 -17.905 1.00 96.12 981 GLN A C 1
ATOM 7968 O O . GLN A 1 981 ? -43.367 21.337 -18.785 1.00 96.12 981 GLN A O 1
ATOM 7973 N N . TYR A 1 982 ? -42.254 21.238 -16.826 1.00 96.12 982 TYR A N 1
ATOM 7974 C CA . TYR A 1 982 ? -42.540 19.851 -16.443 1.00 96.12 982 TYR A CA 1
ATOM 7975 C C . TYR A 1 982 ? -43.054 19.809 -15.002 1.00 96.12 982 TYR A C 1
ATOM 7977 O O . TYR A 1 982 ? -42.402 20.346 -14.108 1.00 96.12 982 TYR A O 1
ATOM 7985 N N . VAL A 1 983 ? -44.162 19.118 -14.757 1.00 96.31 983 VAL A N 1
ATOM 7986 C CA . VAL A 1 983 ? -44.674 18.828 -13.411 1.00 96.31 983 VAL A CA 1
ATOM 7987 C C . VAL A 1 983 ? -44.334 17.389 -13.043 1.00 96.31 983 VAL A C 1
ATOM 7989 O O . VAL A 1 983 ? -44.505 16.485 -13.858 1.00 96.31 983 VAL A O 1
ATOM 7992 N N . GLY A 1 984 ? -43.860 17.167 -11.819 1.00 93.44 984 GLY A N 1
ATOM 7993 C CA . GLY A 1 984 ? -43.613 15.828 -11.299 1.00 93.44 984 GLY A CA 1
ATOM 7994 C C . GLY A 1 984 ? -43.997 15.678 -9.832 1.00 93.44 984 GLY A C 1
ATOM 7995 O O . GLY A 1 984 ? -44.056 16.660 -9.094 1.00 93.44 984 GLY A O 1
ATOM 7996 N N . GLN A 1 985 ? -44.184 14.434 -9.398 1.00 93.88 985 GLN A N 1
ATOM 7997 C CA . GLN A 1 985 ? -44.390 14.079 -7.992 1.00 93.88 985 GLN A CA 1
ATOM 7998 C C . GLN A 1 985 ? -43.265 13.221 -7.399 1.00 93.88 985 GLN A C 1
ATOM 8000 O O . GLN A 1 985 ? -42.459 12.619 -8.124 1.00 93.88 985 GLN A O 1
ATOM 8005 N N . THR A 1 986 ? -43.183 13.202 -6.067 1.00 89.06 986 THR A N 1
ATOM 8006 C CA . THR A 1 986 ? -42.352 12.258 -5.309 1.00 89.06 986 THR A CA 1
ATOM 8007 C C . THR A 1 986 ? -42.864 12.057 -3.882 1.00 89.06 986 THR A C 1
ATOM 8009 O O . THR A 1 986 ? -43.153 13.024 -3.176 1.00 89.06 986 THR A O 1
ATOM 8012 N N . THR A 1 987 ? -42.887 10.803 -3.419 1.00 86.19 987 THR A N 1
ATOM 8013 C CA . THR A 1 987 ? -43.061 10.461 -1.993 1.00 86.19 987 THR A CA 1
ATOM 8014 C C . THR A 1 987 ? -41.737 10.508 -1.217 1.00 86.19 987 THR A C 1
ATOM 8016 O O . THR A 1 987 ? -41.692 10.778 -0.021 1.00 86.19 987 THR A O 1
ATOM 8019 N N . GLN A 1 988 ? -40.610 10.331 -1.912 1.00 83.38 988 GLN A N 1
ATOM 8020 C CA . GLN A 1 988 ? -39.263 10.536 -1.368 1.00 83.38 988 GLN A CA 1
ATOM 8021 C C . GLN A 1 988 ? -38.896 12.028 -1.354 1.00 83.38 988 GLN A C 1
ATOM 8023 O O . GLN A 1 988 ? -39.603 12.848 -1.942 1.00 83.38 988 GLN A O 1
ATOM 8028 N N . SER A 1 989 ? -37.772 12.398 -0.726 1.00 85.75 989 SER A N 1
ATOM 8029 C CA . SER A 1 989 ? -37.318 13.794 -0.749 1.00 85.75 989 SER A CA 1
ATOM 8030 C C . SER A 1 989 ? -37.035 14.251 -2.181 1.00 85.75 989 SER A C 1
ATOM 8032 O O . SER A 1 989 ? -36.478 13.497 -2.990 1.00 85.75 989 SER A O 1
ATOM 8034 N N . ILE A 1 990 ? -37.374 15.502 -2.500 1.00 88.62 990 ILE A N 1
ATOM 8035 C CA . ILE A 1 990 ? -37.106 16.048 -3.837 1.00 88.62 990 ILE A CA 1
ATOM 8036 C C . ILE A 1 990 ? -35.605 16.028 -4.168 1.00 88.62 990 ILE A C 1
ATOM 8038 O O . ILE A 1 990 ? -35.242 15.817 -5.321 1.00 88.62 990 ILE A O 1
ATOM 8042 N N . ARG A 1 991 ? -34.723 16.116 -3.161 1.00 83.94 991 ARG A N 1
ATOM 8043 C CA . ARG A 1 991 ? -33.277 15.889 -3.299 1.00 83.94 991 ARG A CA 1
ATOM 8044 C C . ARG A 1 991 ? -32.984 14.555 -3.996 1.00 83.94 991 ARG A C 1
ATOM 8046 O O . ARG A 1 991 ? -32.320 14.535 -5.026 1.00 83.94 991 ARG A O 1
ATOM 8053 N N . ARG A 1 992 ? -33.520 13.443 -3.485 1.00 77.75 992 ARG A N 1
ATOM 8054 C CA . ARG A 1 992 ? -33.285 12.107 -4.059 1.00 77.75 992 ARG A CA 1
ATOM 8055 C C . ARG A 1 992 ? -33.906 11.970 -5.450 1.00 77.75 992 ARG A C 1
ATOM 8057 O O . ARG A 1 992 ? -33.262 11.464 -6.368 1.00 77.75 992 ARG A O 1
ATOM 8064 N N . ARG A 1 993 ? -35.130 12.475 -5.634 1.00 87.94 993 ARG A N 1
ATOM 8065 C CA . ARG A 1 993 ? -35.820 12.417 -6.932 1.00 87.94 993 ARG A CA 1
ATOM 8066 C C . ARG A 1 993 ? -35.101 13.220 -8.014 1.00 87.94 993 ARG A C 1
ATOM 8068 O O . ARG A 1 993 ? -35.015 12.779 -9.156 1.00 87.94 993 ARG A O 1
ATOM 8075 N N . PHE A 1 994 ? -34.587 14.393 -7.673 1.00 84.81 994 PHE A N 1
ATOM 8076 C CA . PHE A 1 994 ? -33.936 15.258 -8.645 1.00 84.81 994 PHE A CA 1
ATOM 8077 C C . PHE A 1 994 ? -32.542 14.754 -9.035 1.00 84.81 994 PHE A C 1
ATOM 8079 O O . PHE A 1 994 ? -32.173 14.845 -10.203 1.00 84.81 994 PHE A O 1
ATOM 8086 N N . VAL A 1 995 ? -31.804 14.128 -8.109 1.00 75.62 995 VAL A N 1
ATOM 8087 C CA . VAL A 1 995 ? -30.564 13.397 -8.440 1.00 75.62 995 VAL A CA 1
ATOM 8088 C C . VAL A 1 995 ? -30.830 12.320 -9.495 1.00 75.62 995 VAL A C 1
ATOM 8090 O O . VAL A 1 995 ? -30.080 12.212 -10.465 1.00 75.62 995 VAL A O 1
ATOM 8093 N N . TYR A 1 996 ? -31.941 11.587 -9.373 1.00 78.81 996 TYR A N 1
ATOM 8094 C CA . TYR A 1 996 ? -32.351 10.624 -10.394 1.00 78.81 996 TYR A CA 1
ATOM 8095 C C . TYR A 1 996 ? -32.600 11.291 -11.757 1.00 78.81 996 TYR A C 1
ATOM 8097 O O . TYR A 1 996 ? -32.084 10.816 -12.766 1.00 78.81 996 TYR A O 1
ATOM 8105 N N . HIS A 1 997 ? -33.309 12.426 -11.809 1.00 83.88 997 HIS A N 1
ATOM 8106 C CA . HIS A 1 997 ? -33.497 13.176 -13.063 1.00 83.88 997 HIS A CA 1
ATOM 8107 C C . HIS A 1 997 ? -32.164 13.579 -13.701 1.00 83.88 997 HIS A C 1
ATOM 8109 O O . HIS A 1 997 ? -31.955 13.310 -14.884 1.00 83.88 997 HIS A O 1
ATOM 8115 N N . LEU A 1 998 ? -31.234 14.139 -12.920 1.00 74.88 998 LEU A N 1
ATOM 8116 C CA . LEU A 1 998 ? -29.896 14.501 -13.402 1.00 74.88 998 LEU A CA 1
ATOM 8117 C C . LEU A 1 998 ? -29.148 13.288 -13.969 1.00 74.88 998 LEU A C 1
ATOM 8119 O O . LEU A 1 998 ? -28.554 13.392 -15.042 1.00 74.88 998 LEU A O 1
ATOM 8123 N N . SER A 1 999 ? -29.215 12.139 -13.291 1.00 71.69 999 SER A N 1
ATOM 8124 C CA . SER A 1 999 ? -28.655 10.877 -13.786 1.00 71.69 999 SER A CA 1
ATOM 8125 C C . SER A 1 999 ? -29.278 10.482 -15.129 1.00 71.69 999 SER A C 1
ATOM 8127 O O . SER A 1 999 ? -28.554 10.250 -16.094 1.00 71.69 999 SER A O 1
ATOM 8129 N N . THR A 1 1000 ? -30.610 10.493 -15.255 1.00 72.75 1000 THR A N 1
ATOM 8130 C CA . THR A 1 1000 ? -31.263 10.117 -16.522 1.00 72.75 1000 THR A CA 1
ATOM 8131 C C . THR A 1 1000 ? -30.901 11.035 -17.691 1.00 72.75 1000 THR A C 1
ATOM 8133 O O . THR A 1 1000 ? -30.780 10.546 -18.816 1.00 72.75 1000 THR A O 1
ATOM 8136 N N . ILE A 1 1001 ? -30.701 12.336 -17.439 1.00 78.50 1001 ILE A N 1
ATOM 8137 C CA . ILE A 1 1001 ? -30.278 13.300 -18.462 1.00 78.50 1001 ILE A CA 1
ATOM 8138 C C . ILE A 1 1001 ? -28.835 13.014 -18.882 1.00 78.50 1001 ILE A C 1
ATOM 8140 O O . ILE A 1 1001 ? -28.582 12.881 -20.077 1.00 78.50 1001 ILE A O 1
ATOM 8144 N N . LYS A 1 1002 ? -27.912 12.842 -17.925 1.00 68.88 1002 LYS A N 1
ATOM 8145 C CA . LYS A 1 1002 ? -26.500 12.515 -18.202 1.00 68.88 1002 LYS A CA 1
ATOM 8146 C C . LYS A 1 1002 ? -26.349 11.205 -18.979 1.00 68.88 1002 LYS A C 1
ATOM 8148 O O . LYS A 1 1002 ? -25.580 11.144 -19.930 1.00 68.88 1002 LYS A O 1
ATOM 8153 N N . CYS A 1 1003 ? -27.138 10.191 -18.628 1.00 65.31 1003 CYS A N 1
ATOM 8154 C CA . CYS A 1 1003 ? -27.146 8.889 -19.296 1.00 65.31 1003 CYS A CA 1
ATOM 8155 C C . CYS A 1 1003 ? -27.945 8.864 -20.613 1.00 65.31 1003 CYS A C 1
ATOM 8157 O O . CYS A 1 1003 ? -28.162 7.782 -21.152 1.00 65.31 1003 CYS A O 1
ATOM 8159 N N . LYS A 1 1004 ? -28.435 10.011 -21.114 1.00 80.12 1004 LYS A N 1
ATOM 8160 C CA . LYS A 1 1004 ? -29.188 10.132 -22.380 1.00 80.12 1004 LYS A CA 1
ATOM 8161 C C . LYS A 1 1004 ? -30.340 9.122 -22.521 1.00 80.12 1004 LYS A C 1
ATOM 8163 O O . LYS A 1 1004 ? -30.601 8.622 -23.613 1.00 80.12 1004 LYS A O 1
ATOM 8168 N N . LYS A 1 1005 ? -31.033 8.804 -21.419 1.00 73.50 1005 LYS A N 1
ATOM 8169 C CA . LYS A 1 1005 ? -32.135 7.824 -21.435 1.00 73.50 1005 LYS A CA 1
ATOM 8170 C C . LYS A 1 1005 ? -33.274 8.290 -22.343 1.00 73.50 1005 LYS A C 1
ATOM 8172 O O . LYS A 1 1005 ? -33.499 9.489 -22.483 1.00 73.50 1005 LYS A O 1
ATOM 8177 N N . ASP A 1 1006 ? -34.049 7.358 -22.892 1.00 82.56 1006 ASP A N 1
ATOM 8178 C CA . ASP A 1 1006 ? -35.166 7.657 -23.801 1.00 82.56 1006 ASP A CA 1
ATOM 8179 C C . ASP A 1 1006 ? -36.418 8.208 -23.074 1.00 82.56 1006 ASP A C 1
ATOM 8181 O O . ASP A 1 1006 ? -37.518 7.680 -23.178 1.00 82.56 1006 ASP A O 1
ATOM 8185 N N . LEU A 1 1007 ? -36.262 9.280 -22.293 1.00 83.00 1007 LEU A N 1
ATOM 8186 C CA . LEU A 1 1007 ? -37.313 9.907 -21.483 1.00 83.00 1007 LEU A CA 1
ATOM 8187 C C . LEU A 1 1007 ? -37.506 11.379 -21.880 1.00 83.00 1007 LEU A C 1
ATOM 8189 O O . LEU A 1 1007 ? -36.629 12.000 -22.477 1.00 83.00 1007 LEU A O 1
ATOM 8193 N N . ALA A 1 1008 ? -38.655 11.966 -21.530 1.00 82.62 1008 ALA A N 1
ATOM 8194 C CA . ALA A 1 1008 ? -39.031 13.307 -21.989 1.00 82.62 1008 ALA A CA 1
ATOM 8195 C C . ALA A 1 1008 ? -38.053 14.421 -21.559 1.00 82.62 1008 ALA A C 1
ATOM 8197 O O . ALA A 1 1008 ? -37.684 15.250 -22.390 1.00 82.62 1008 ALA A O 1
ATOM 8198 N N . LEU A 1 1009 ? -37.600 14.411 -20.298 1.00 86.94 1009 LEU A N 1
ATOM 8199 C CA . LEU A 1 1009 ? -36.626 15.377 -19.771 1.00 86.94 1009 LEU A CA 1
ATOM 8200 C C . LEU A 1 1009 ? -35.223 15.197 -20.397 1.00 86.94 1009 LEU A C 1
ATOM 8202 O O . LEU A 1 1009 ? -34.710 16.168 -20.955 1.00 86.94 1009 LEU A O 1
ATOM 8206 N N . PRO A 1 1010 ? -34.612 13.992 -20.406 1.00 87.38 1010 PRO A N 1
ATOM 8207 C CA . PRO A 1 1010 ? -33.354 13.744 -21.117 1.00 87.38 1010 PRO A CA 1
ATOM 8208 C C . PRO A 1 1010 ? -33.380 14.104 -22.600 1.00 87.38 1010 PRO A C 1
ATOM 8210 O O . PRO A 1 1010 ? -32.423 14.707 -23.075 1.00 87.38 1010 PRO A O 1
ATOM 8213 N N . LYS A 1 1011 ? -34.460 13.789 -23.332 1.00 87.31 1011 LYS A N 1
ATOM 8214 C CA . LYS A 1 1011 ? -34.588 14.152 -24.753 1.00 87.31 1011 LYS A CA 1
ATOM 8215 C C . LYS A 1 1011 ? -34.498 15.659 -24.968 1.00 87.31 1011 LYS A C 1
ATOM 8217 O O . LYS A 1 1011 ? -33.896 16.086 -25.941 1.00 87.31 1011 LYS A O 1
ATOM 8222 N N . HIS A 1 1012 ? -35.080 16.453 -24.069 1.00 89.94 1012 HIS A N 1
ATOM 8223 C CA . HIS A 1 1012 ? -35.049 17.910 -24.160 1.00 89.94 1012 HIS A CA 1
ATOM 8224 C C . HIS A 1 1012 ? -33.655 18.477 -23.851 1.00 89.94 1012 HIS A C 1
ATOM 8226 O O . HIS A 1 1012 ? -33.082 19.193 -24.673 1.00 89.94 1012 HIS A O 1
ATOM 8232 N N . TYR A 1 1013 ? -33.081 18.109 -22.703 1.00 85.62 1013 TYR A N 1
ATOM 8233 C CA . TYR A 1 1013 ? -31.813 18.675 -22.224 1.00 85.62 1013 TYR A CA 1
ATOM 8234 C C . TYR A 1 1013 ? -30.558 18.123 -22.917 1.00 85.62 1013 TYR A C 1
ATOM 8236 O O . TYR A 1 1013 ? -29.475 18.640 -22.673 1.00 85.62 1013 TYR A O 1
ATOM 8244 N N . ASN A 1 1014 ? -30.692 17.110 -23.780 1.00 85.94 1014 ASN A N 1
ATOM 8245 C CA . ASN A 1 1014 ? -29.616 16.618 -24.650 1.00 85.94 1014 ASN A CA 1
ATOM 8246 C C . ASN A 1 1014 ? -29.741 17.092 -26.112 1.00 85.94 1014 ASN A C 1
ATOM 8248 O O . ASN A 1 1014 ? -29.017 16.600 -26.978 1.00 85.94 1014 ASN A O 1
ATOM 8252 N N . THR A 1 1015 ? -30.656 18.018 -26.419 1.00 83.88 1015 THR A N 1
ATOM 8253 C CA . THR A 1 1015 ? -30.646 18.701 -27.725 1.00 83.88 1015 THR A CA 1
ATOM 8254 C C . THR A 1 1015 ? -29.449 19.652 -27.820 1.00 83.88 1015 THR A C 1
ATOM 8256 O O . THR A 1 1015 ? -28.973 20.139 -26.800 1.00 83.88 1015 THR A O 1
ATOM 8259 N N . ALA A 1 1016 ? -28.969 19.943 -29.036 1.00 70.75 1016 ALA A N 1
ATOM 8260 C CA . ALA A 1 1016 ? -27.738 20.718 -29.267 1.00 70.75 1016 ALA A CA 1
ATOM 8261 C C . ALA A 1 1016 ? -27.722 22.111 -28.603 1.00 70.75 1016 ALA A C 1
ATOM 8263 O O . ALA A 1 1016 ? -26.657 22.664 -28.347 1.00 70.75 1016 ALA A O 1
ATOM 8264 N N . ASP A 1 1017 ? -28.902 22.653 -28.304 1.00 79.50 1017 ASP A N 1
ATOM 8265 C CA . ASP A 1 1017 ? -29.079 23.959 -27.689 1.00 79.50 1017 ASP A CA 1
ATOM 8266 C C . ASP A 1 1017 ? -29.304 23.926 -26.171 1.00 79.50 1017 ASP A C 1
ATOM 8268 O O . ASP A 1 1017 ? -29.398 24.989 -25.571 1.00 79.50 1017 ASP A O 1
ATOM 8272 N N . HIS A 1 1018 ? -29.394 22.772 -25.517 1.00 85.12 1018 HIS A N 1
ATOM 8273 C CA . HIS A 1 1018 ? -29.736 22.706 -24.093 1.00 85.12 1018 HIS A CA 1
ATOM 8274 C C . HIS A 1 1018 ? -28.678 21.952 -23.289 1.00 85.12 1018 HIS A C 1
ATOM 8276 O O . HIS A 1 1018 ? -27.942 21.114 -23.803 1.00 85.12 1018 HIS A O 1
ATOM 8282 N N . SER A 1 1019 ? -28.598 22.266 -22.000 1.00 82.44 1019 SER A N 1
ATOM 8283 C CA . SER A 1 1019 ? -27.673 21.651 -21.057 1.00 82.44 1019 SER A CA 1
ATOM 8284 C C . SER A 1 1019 ? -28.299 21.533 -19.667 1.00 82.44 1019 SER A C 1
ATOM 8286 O O . SER A 1 1019 ? -29.352 22.103 -19.376 1.00 82.44 1019 SER A O 1
ATOM 8288 N N . LEU A 1 1020 ? -27.611 20.846 -18.752 1.00 75.56 1020 LEU A N 1
ATOM 8289 C CA . LEU A 1 1020 ? -28.018 20.794 -17.342 1.00 75.56 1020 LEU A CA 1
ATOM 8290 C C . LEU A 1 1020 ? -28.079 22.184 -16.681 1.00 75.56 1020 LEU A C 1
ATOM 8292 O O . LEU A 1 1020 ? -28.802 22.358 -15.704 1.00 75.56 1020 LEU A O 1
ATOM 8296 N N . GLN A 1 1021 ? -27.351 23.180 -17.200 1.00 73.25 1021 GLN A N 1
ATOM 8297 C CA . GLN A 1 1021 ? -27.332 24.537 -16.639 1.00 73.25 1021 GLN A CA 1
ATOM 8298 C C . GLN A 1 1021 ? -28.660 25.281 -16.858 1.00 73.25 1021 GLN A C 1
ATOM 8300 O O . GLN A 1 1021 ? -28.998 26.190 -16.093 1.00 73.25 1021 GLN A O 1
ATOM 8305 N N . ASP A 1 1022 ? -29.442 24.850 -17.851 1.00 82.19 1022 ASP A N 1
ATOM 8306 C CA . ASP A 1 1022 ? -30.721 25.451 -18.225 1.00 82.19 1022 ASP A CA 1
ATOM 8307 C C . ASP A 1 1022 ? -31.884 24.973 -17.342 1.00 82.19 1022 ASP A C 1
ATOM 8309 O O . ASP A 1 1022 ? -33.029 25.355 -17.568 1.00 82.19 1022 ASP A O 1
ATOM 8313 N N . ILE A 1 1023 ? -31.632 24.139 -16.330 1.00 86.94 1023 ILE A N 1
ATOM 8314 C CA . ILE A 1 1023 ? -32.672 23.606 -15.448 1.00 86.94 1023 ILE A CA 1
ATOM 8315 C C . ILE A 1 1023 ? -32.949 24.573 -14.281 1.00 86.94 1023 ILE A C 1
ATOM 8317 O O . ILE A 1 1023 ? -32.030 25.029 -13.594 1.00 86.94 1023 ILE A O 1
ATOM 8321 N N . SER A 1 1024 ? -34.229 24.860 -14.031 1.00 87.50 1024 SER A N 1
ATOM 8322 C CA . SER A 1 1024 ? -34.746 25.459 -12.793 1.00 87.50 1024 SER A CA 1
ATOM 8323 C C . SER A 1 1024 ? -35.732 24.502 -12.125 1.00 87.50 1024 SER A C 1
ATOM 8325 O O . SER A 1 1024 ? -36.579 23.934 -12.807 1.00 87.50 1024 SER A O 1
ATOM 8327 N N . LEU A 1 1025 ? -35.629 24.311 -10.813 1.00 91.25 1025 LEU A N 1
ATOM 8328 C CA . LEU A 1 1025 ? -36.478 23.443 -10.001 1.00 91.25 1025 LEU A CA 1
ATOM 8329 C C . LEU A 1 1025 ? -37.217 24.279 -8.954 1.00 91.25 1025 LEU A C 1
ATOM 8331 O O . LEU A 1 1025 ? -36.613 25.083 -8.253 1.00 91.25 1025 LEU A O 1
ATOM 8335 N N . MET A 1 1026 ? -38.505 24.031 -8.766 1.00 91.44 1026 MET A N 1
ATOM 8336 C CA . MET A 1 1026 ? -39.286 24.644 -7.696 1.00 91.44 1026 MET A CA 1
ATOM 8337 C C . MET A 1 1026 ? -40.235 23.613 -7.093 1.00 91.44 1026 MET A C 1
ATOM 8339 O O . MET A 1 1026 ? -40.869 22.856 -7.821 1.00 91.44 1026 MET A O 1
ATOM 8343 N N . VAL A 1 1027 ? -40.336 23.555 -5.769 1.00 93.19 1027 VAL A N 1
ATOM 8344 C CA . VAL A 1 1027 ? -41.329 22.715 -5.084 1.00 93.19 1027 VAL A CA 1
ATOM 8345 C C . VAL A 1 1027 ? -42.584 23.556 -4.890 1.00 93.19 1027 VAL A C 1
ATOM 8347 O O . VAL A 1 1027 ? -42.485 24.654 -4.353 1.00 93.19 1027 VAL A O 1
ATOM 8350 N N . ILE A 1 1028 ? -43.737 23.083 -5.361 1.00 93.94 1028 ILE A N 1
ATOM 8351 C CA . ILE A 1 1028 ? -44.930 23.933 -5.515 1.00 93.94 1028 ILE A CA 1
ATOM 8352 C C . ILE A 1 1028 ? -46.090 23.559 -4.587 1.00 93.94 1028 ILE A C 1
ATOM 8354 O O . ILE A 1 1028 ? -46.916 24.418 -4.296 1.00 93.94 1028 ILE A O 1
ATOM 8358 N N . GLU A 1 1029 ? -46.147 22.320 -4.090 1.00 93.25 1029 GLU A N 1
ATOM 8359 C CA . GLU A 1 1029 ? -47.177 21.868 -3.141 1.00 93.25 1029 GLU A CA 1
ATOM 8360 C C . GLU A 1 1029 ? -46.669 20.705 -2.278 1.00 93.25 1029 GLU A C 1
ATOM 8362 O O . GLU A 1 1029 ? -45.971 19.826 -2.793 1.00 93.25 1029 GLU A O 1
ATOM 8367 N N . GLN A 1 1030 ? -47.056 20.660 -0.996 1.00 92.62 1030 GLN A N 1
ATOM 8368 C CA . GLN A 1 1030 ? -46.912 19.476 -0.144 1.00 92.62 1030 GLN A CA 1
ATOM 8369 C C . GLN A 1 1030 ? -48.255 18.771 0.067 1.00 92.62 1030 GLN A C 1
ATOM 8371 O O . GLN A 1 1030 ? -49.259 19.372 0.430 1.00 92.62 1030 GLN A O 1
ATOM 8376 N N . VAL A 1 1031 ? -48.260 17.458 -0.147 1.00 90.56 1031 VAL A N 1
ATOM 8377 C CA . VAL A 1 1031 ? -49.438 16.597 -0.081 1.00 90.56 1031 VAL A CA 1
ATOM 8378 C C . VAL A 1 1031 ? -49.432 15.841 1.248 1.00 90.56 1031 VAL A C 1
ATOM 8380 O O . VAL A 1 1031 ? -48.510 15.084 1.547 1.00 90.56 1031 VAL A O 1
ATOM 8383 N N . THR A 1 1032 ? -50.471 16.034 2.061 1.00 81.25 1032 THR A N 1
ATOM 8384 C CA . THR A 1 1032 ? -50.574 15.451 3.412 1.00 81.25 1032 THR A CA 1
ATOM 8385 C C . THR A 1 1032 ? -50.953 13.970 3.415 1.00 81.25 1032 THR A C 1
ATOM 8387 O O . THR A 1 1032 ? -50.549 13.239 4.314 1.00 81.25 1032 THR A O 1
ATOM 8390 N N . ASN A 1 1033 ? -51.703 13.510 2.409 1.00 82.12 1033 ASN A N 1
ATOM 8391 C CA . ASN A 1 1033 ? -52.102 12.113 2.253 1.00 82.12 1033 ASN A CA 1
ATOM 8392 C C . ASN A 1 1033 ? -51.463 11.511 0.992 1.00 82.12 1033 ASN A C 1
ATOM 8394 O O . ASN A 1 1033 ? -51.841 11.864 -0.127 1.00 82.12 1033 ASN A O 1
ATOM 8398 N N . GLU A 1 1034 ? -50.527 10.575 1.166 1.00 71.38 1034 GLU A N 1
ATOM 8399 C CA . GLU A 1 1034 ? -49.774 9.935 0.074 1.00 71.38 1034 GLU A CA 1
ATOM 8400 C C . GLU A 1 1034 ? -50.673 9.303 -0.995 1.00 71.38 1034 GLU A C 1
ATOM 8402 O O . GLU A 1 1034 ? -50.361 9.381 -2.182 1.00 71.38 1034 GLU A O 1
ATOM 8407 N N . SER A 1 1035 ? -51.840 8.774 -0.609 1.00 75.44 1035 SER A N 1
ATOM 8408 C CA . SER A 1 1035 ? -52.807 8.194 -1.555 1.00 75.44 1035 SER A CA 1
ATOM 8409 C C . SER A 1 1035 ? -53.396 9.205 -2.553 1.00 75.44 1035 SER A C 1
ATOM 8411 O O . SER A 1 1035 ? -53.957 8.805 -3.570 1.00 75.44 1035 SER A O 1
ATOM 8413 N N . SER A 1 1036 ? -53.235 10.510 -2.308 1.00 85.31 1036 SER A N 1
ATOM 8414 C CA . SER A 1 1036 ? -53.760 11.587 -3.159 1.00 85.31 1036 SER A CA 1
ATOM 8415 C C . SER A 1 1036 ? -52.712 12.246 -4.069 1.00 85.31 1036 SER A C 1
ATOM 8417 O O . SER A 1 1036 ? -53.057 13.083 -4.904 1.00 85.31 1036 SER A O 1
ATOM 8419 N N . ILE A 1 1037 ? -51.433 11.859 -3.968 1.00 89.44 1037 ILE A N 1
ATOM 8420 C CA . ILE A 1 1037 ? -50.326 12.541 -4.663 1.00 89.44 1037 ILE A CA 1
ATOM 8421 C C . ILE A 1 1037 ? -50.449 12.487 -6.194 1.00 89.44 1037 ILE A C 1
ATOM 8423 O O . ILE A 1 1037 ? -50.197 13.479 -6.877 1.00 89.44 1037 ILE A O 1
ATOM 8427 N N . LEU A 1 1038 ? -50.921 11.359 -6.733 1.00 88.00 1038 LEU A N 1
ATOM 8428 C CA . LEU A 1 1038 ? -51.121 11.174 -8.172 1.00 88.00 1038 LEU A CA 1
ATOM 8429 C C . LEU A 1 1038 ? -52.232 12.087 -8.713 1.00 88.00 1038 LEU A C 1
ATOM 8431 O O . LEU A 1 1038 ? -52.095 12.672 -9.784 1.00 88.00 1038 LEU A O 1
ATOM 8435 N N . GLN A 1 1039 ? -53.316 12.254 -7.951 1.00 90.38 1039 GLN A N 1
ATOM 8436 C CA . GLN A 1 1039 ? -54.423 13.136 -8.332 1.00 90.38 1039 GLN A CA 1
ATOM 8437 C C . GLN A 1 1039 ? -53.974 14.604 -8.357 1.00 90.38 1039 GLN A C 1
ATOM 8439 O O . GLN A 1 1039 ? -54.365 15.364 -9.244 1.00 90.38 1039 GLN A O 1
ATOM 8444 N N . ARG A 1 1040 ? -53.111 15.006 -7.413 1.00 93.75 1040 ARG A N 1
ATOM 8445 C CA . ARG A 1 1040 ? -52.537 16.360 -7.370 1.00 93.75 1040 ARG A CA 1
ATOM 8446 C C . ARG A 1 1040 ? -51.555 16.622 -8.510 1.00 93.75 1040 ARG A C 1
ATOM 8448 O O . ARG A 1 1040 ? -51.589 17.704 -9.093 1.00 93.75 1040 ARG A O 1
ATOM 8455 N N . GLU A 1 1041 ? -50.731 15.643 -8.880 1.00 94.25 1041 GLU A N 1
ATOM 8456 C CA . GLU A 1 1041 ? -49.848 15.746 -10.050 1.00 94.25 1041 GLU A CA 1
ATOM 8457 C C . GLU A 1 1041 ? -50.654 15.973 -11.339 1.00 94.25 1041 GLU A C 1
ATOM 8459 O O . GLU A 1 1041 ? -50.374 16.912 -12.086 1.00 94.25 1041 GLU A O 1
ATOM 8464 N N . GLN A 1 1042 ? -51.703 15.174 -11.563 1.00 91.88 1042 GLN A N 1
ATOM 8465 C CA . GLN A 1 1042 ? -52.587 15.308 -12.728 1.00 91.88 1042 GLN A CA 1
ATOM 8466 C C . GLN A 1 1042 ? -53.288 16.669 -12.774 1.00 91.88 1042 GLN A C 1
ATOM 8468 O O . GLN A 1 1042 ? -53.366 17.289 -13.838 1.00 91.88 1042 GLN A O 1
ATOM 8473 N N . TYR A 1 1043 ? -53.746 17.163 -11.619 1.00 94.44 1043 TYR A N 1
ATOM 8474 C CA . TYR A 1 1043 ? -54.310 18.504 -11.504 1.00 94.44 1043 TYR A CA 1
ATOM 8475 C C . TYR A 1 1043 ? -53.320 19.574 -11.984 1.00 94.44 1043 TYR A C 1
ATOM 8477 O O . TYR A 1 1043 ? -53.674 20.375 -12.845 1.00 94.44 1043 TYR A O 1
ATOM 8485 N N . TRP A 1 1044 ? -52.073 19.572 -11.497 1.00 95.56 1044 TRP A N 1
ATOM 8486 C CA . TRP A 1 1044 ? -51.085 20.589 -11.880 1.00 95.56 1044 TRP A CA 1
ATOM 8487 C C . TRP A 1 1044 ? -50.602 20.467 -13.323 1.00 95.56 1044 TRP A C 1
ATOM 8489 O O . TRP A 1 1044 ? -50.359 21.492 -13.958 1.00 95.56 1044 TRP A O 1
ATOM 8499 N N . ILE A 1 1045 ? -50.506 19.251 -13.867 1.00 94.00 1045 ILE A N 1
ATOM 8500 C CA . ILE A 1 1045 ? -50.207 19.040 -15.291 1.00 94.00 1045 ILE A CA 1
ATOM 8501 C C . ILE A 1 1045 ? -51.267 19.725 -16.167 1.00 94.00 1045 ILE A C 1
ATOM 8503 O O . ILE A 1 1045 ? -50.926 20.443 -17.112 1.00 94.00 1045 ILE A O 1
ATOM 8507 N N . SER A 1 1046 ? -52.549 19.542 -15.832 1.00 91.75 1046 SER A N 1
ATOM 8508 C CA . SER A 1 1046 ? -53.672 20.185 -16.525 1.00 91.75 1046 SER A CA 1
ATOM 8509 C C . SER A 1 1046 ? -53.705 21.698 -16.281 1.00 91.75 1046 SER A C 1
ATOM 8511 O O . SER A 1 1046 ? -53.872 22.495 -17.208 1.00 91.75 1046 SER A O 1
ATOM 8513 N N . GLU A 1 1047 ? -53.503 22.124 -15.033 1.00 94.25 1047 GLU A N 1
ATOM 8514 C CA . GLU A 1 1047 ? -53.613 23.529 -14.650 1.00 94.25 1047 GLU A CA 1
ATOM 8515 C C . GLU A 1 1047 ? -52.487 24.384 -15.244 1.00 94.25 1047 GLU A C 1
ATOM 8517 O O . GLU A 1 1047 ? -52.723 25.507 -15.685 1.00 94.25 1047 GLU A O 1
ATOM 8522 N N . LEU A 1 1048 ? -51.270 23.851 -15.343 1.00 93.12 1048 LEU A N 1
ATOM 8523 C CA . LEU A 1 1048 ? -50.131 24.558 -15.934 1.00 93.12 1048 LEU A CA 1
ATOM 8524 C C . LEU A 1 1048 ? -49.977 24.318 -17.441 1.00 93.12 1048 LEU A C 1
ATOM 8526 O O . LEU A 1 1048 ? -49.150 24.980 -18.070 1.00 93.12 1048 LEU A O 1
ATOM 8530 N N . ASN A 1 1049 ? -50.795 23.432 -18.020 1.00 91.50 1049 ASN A N 1
ATOM 8531 C CA . ASN A 1 1049 ? -50.715 22.988 -19.411 1.00 91.50 1049 ASN A CA 1
ATOM 8532 C C . ASN A 1 1049 ? -49.301 22.500 -19.781 1.00 91.50 1049 ASN A C 1
ATOM 8534 O O . ASN A 1 1049 ? -48.679 23.020 -20.706 1.00 91.50 1049 ASN A O 1
ATOM 8538 N N . THR A 1 1050 ? -48.761 21.538 -19.026 1.00 93.94 1050 THR A N 1
ATOM 8539 C CA . THR A 1 1050 ? -47.391 21.032 -19.242 1.00 93.94 1050 THR A CA 1
ATOM 8540 C C . THR A 1 1050 ? -47.312 19.800 -20.139 1.00 93.94 1050 THR A C 1
ATOM 8542 O O . THR A 1 1050 ? -46.220 19.266 -20.328 1.00 93.94 1050 THR A O 1
ATOM 8545 N N . LEU A 1 1051 ? -48.426 19.342 -20.722 1.00 92.00 1051 LEU A N 1
ATOM 8546 C CA . LEU A 1 1051 ? -48.412 18.258 -21.708 1.00 92.00 1051 LEU A CA 1
ATOM 8547 C C . LEU A 1 1051 ? -47.803 18.718 -23.034 1.00 92.00 1051 LEU A C 1
ATOM 8549 O O . LEU A 1 1051 ? -47.968 19.864 -23.459 1.00 92.00 1051 LEU A O 1
ATOM 8553 N N . LYS A 1 1052 ? -47.114 17.808 -23.723 1.00 85.88 1052 LYS A N 1
ATOM 8554 C CA . LYS A 1 1052 ? -46.647 18.053 -25.092 1.00 85.88 1052 LYS A CA 1
ATOM 8555 C C . LYS A 1 1052 ? -47.829 18.370 -26.028 1.00 85.88 1052 LYS A C 1
ATOM 8557 O O . LYS A 1 1052 ? -48.848 17.685 -25.945 1.00 85.88 1052 LYS A O 1
ATOM 8562 N N . PRO A 1 1053 ? -47.696 19.355 -26.943 1.00 84.44 1053 PRO A N 1
ATOM 8563 C CA . PRO A 1 1053 ? -46.464 20.077 -27.294 1.00 84.44 1053 PRO A CA 1
ATOM 8564 C C . PRO A 1 1053 ? -46.155 21.315 -26.430 1.00 84.44 1053 PRO A C 1
ATOM 8566 O O . PRO A 1 1053 ? -45.060 21.855 -26.539 1.00 84.44 1053 PRO A O 1
ATOM 8569 N N . SER A 1 1054 ? -47.084 21.776 -25.589 1.00 83.62 1054 SER A N 1
ATOM 8570 C CA . SER A 1 1054 ? -46.943 23.028 -24.826 1.00 83.62 1054 SER A CA 1
ATOM 8571 C C . SER A 1 1054 ? -46.011 22.925 -23.611 1.00 83.62 1054 SER A C 1
ATOM 8573 O O . SER A 1 1054 ? -45.540 23.942 -23.109 1.00 83.62 1054 SER A O 1
ATOM 8575 N N . GLY A 1 1055 ? -45.709 21.718 -23.135 1.00 89.62 1055 GLY A N 1
ATOM 8576 C CA . GLY A 1 1055 ? -44.720 21.480 -22.086 1.00 89.62 1055 GLY A CA 1
ATOM 8577 C C . GLY A 1 1055 ? -43.973 20.160 -22.259 1.00 89.62 1055 GLY A C 1
ATOM 8578 O O . GLY A 1 1055 ? -43.879 19.611 -23.357 1.00 89.62 1055 GLY A O 1
ATOM 8579 N N . LEU A 1 1056 ? -43.387 19.669 -21.170 1.00 92.12 1056 LEU A N 1
ATOM 8580 C CA . LEU A 1 1056 ? -42.459 18.538 -21.178 1.00 92.12 1056 LEU A CA 1
ATOM 8581 C C . LEU A 1 1056 ? -43.075 17.216 -20.681 1.00 92.12 1056 LEU A C 1
ATOM 8583 O O . LEU A 1 1056 ? -42.448 16.170 -20.851 1.00 92.12 1056 LEU A O 1
ATOM 8587 N N . ASN A 1 1057 ? -44.271 17.227 -20.085 1.00 92.69 1057 ASN A N 1
ATOM 8588 C CA . ASN A 1 1057 ? -44.977 16.009 -19.676 1.00 92.69 1057 ASN A CA 1
ATOM 8589 C C . ASN A 1 1057 ? -45.521 15.246 -20.898 1.00 92.69 1057 ASN A C 1
ATOM 8591 O O . ASN A 1 1057 ? -46.002 15.843 -21.863 1.00 92.69 1057 ASN A O 1
ATOM 8595 N N . CYS A 1 1058 ? -45.484 13.915 -20.840 1.00 85.06 1058 CYS A N 1
ATOM 8596 C CA . CYS A 1 1058 ? -46.124 13.029 -21.815 1.00 85.06 1058 CYS A CA 1
ATOM 8597 C C . CYS A 1 1058 ? -47.321 12.324 -21.161 1.00 85.06 1058 CYS A C 1
ATOM 8599 O O . CYS A 1 1058 ? -47.303 12.091 -19.953 1.00 85.06 1058 CYS A O 1
ATOM 8601 N N . ILE A 1 1059 ? -48.335 11.972 -21.956 1.00 72.56 1059 ILE A N 1
ATOM 8602 C CA . ILE A 1 1059 ? -49.368 11.019 -21.532 1.00 72.56 1059 ILE A CA 1
ATOM 8603 C C . ILE A 1 1059 ? -48.693 9.642 -21.510 1.00 72.56 1059 ILE A C 1
ATOM 8605 O O . ILE A 1 1059 ? -48.131 9.242 -22.531 1.00 72.56 1059 ILE A O 1
ATOM 8609 N N . ASN A 1 1060 ? -48.679 8.988 -20.347 1.00 47.72 1060 ASN A N 1
ATOM 8610 C CA . ASN A 1 1060 ? -48.257 7.591 -20.218 1.00 47.72 1060 ASN A CA 1
ATOM 8611 C C . ASN A 1 1060 ? -49.397 6.651 -20.586 1.00 47.72 1060 ASN A C 1
ATOM 8613 O O . ASN A 1 1060 ? -50.548 6.973 -20.205 1.00 47.72 1060 ASN A O 1
#

Nearest PDB structures (foldseek):
  4uos-assembly1_A  TM=3.520E-01  e=3.517E-01  synthetic construct
  4tql-assembly2_B  TM=1.982E-01  e=4.770E-01  synthetic construct

Solvent-accessible surface area (backbone atoms only — not comparable to full-atom values): 58524 Å² total; per-residue (Å²): 135,90,81,86,91,82,84,73,77,77,74,77,64,56,74,44,37,34,40,42,40,46,39,59,48,56,23,68,81,51,29,45,24,56,58,44,60,39,78,28,30,55,62,49,44,40,72,78,36,48,67,62,47,50,47,55,55,42,63,51,30,51,77,72,37,24,47,72,75,47,80,44,81,44,67,45,95,86,65,96,53,95,81,48,54,31,38,35,39,35,28,39,38,77,51,95,84,49,71,70,58,49,52,54,49,44,54,51,50,50,56,61,39,40,78,67,54,28,55,58,71,40,71,43,82,48,98,67,91,80,69,74,89,61,45,46,58,54,59,44,41,36,51,54,50,52,53,50,50,56,51,52,55,50,52,54,54,45,60,72,72,42,98,52,99,65,84,60,58,69,57,55,53,47,54,40,55,51,49,41,64,56,64,56,59,47,32,34,36,44,42,31,57,62,22,49,61,49,38,48,52,52,24,48,54,46,58,45,31,32,58,26,62,66,63,47,46,66,41,60,83,61,65,67,47,49,80,84,74,54,83,79,77,52,30,38,44,55,57,65,70,69,61,62,79,48,45,51,58,67,57,56,56,53,58,72,70,56,84,69,39,80,43,52,36,51,79,65,47,55,87,29,57,39,72,49,69,64,86,63,70,72,62,67,69,58,60,68,48,59,72,52,36,31,34,42,33,71,79,36,85,74,82,86,69,79,60,72,48,48,58,64,57,69,89,65,90,56,76,81,32,54,47,54,36,53,37,35,40,33,53,19,94,34,41,32,35,34,41,32,31,37,33,67,68,58,50,23,49,57,51,41,42,50,54,35,56,66,75,46,83,77,70,91,79,66,54,73,68,48,50,53,38,44,56,36,26,50,55,33,41,53,48,50,37,53,63,44,26,89,44,50,74,66,62,44,61,78,40,50,90,73,54,68,45,37,84,68,57,64,63,48,76,75,50,70,78,49,43,56,39,59,43,33,37,40,33,88,52,74,49,70,67,48,26,40,52,26,49,26,49,54,47,38,59,49,38,42,64,52,98,82,56,54,70,69,55,54,38,50,29,76,34,56,54,38,40,38,39,24,36,50,30,64,80,24,56,70,28,31,34,39,34,47,44,46,34,61,57,51,34,39,51,65,34,52,44,52,50,46,55,48,40,54,69,36,40,29,41,39,40,42,34,63,58,87,78,58,91,77,40,65,63,54,51,53,53,48,67,70,24,51,34,51,56,48,28,74,75,36,44,79,72,23,41,50,33,44,34,33,42,45,68,93,80,51,79,60,44,84,84,36,62,69,60,52,52,53,52,52,58,55,43,64,62,45,50,59,56,37,58,49,51,54,20,57,68,75,38,77,89,65,71,49,69,69,48,58,72,49,40,46,74,47,53,40,37,61,65,64,48,49,10,60,33,32,47,88,76,61,57,65,59,53,46,66,79,39,43,78,58,54,73,68,21,33,57,70,56,51,55,50,54,53,38,52,48,55,37,60,62,42,42,67,61,53,49,53,47,52,50,53,54,49,51,53,59,51,51,54,62,53,59,73,70,59,81,80,78,82,91,81,87,83,85,91,80,87,82,64,79,72,60,60,60,56,53,53,49,56,42,43,49,54,53,52,50,48,53,54,50,48,55,45,53,55,49,48,43,51,68,48,57,47,42,59,48,48,59,53,46,53,55,51,24,49,56,50,40,69,73,48,52,84,77,62,83,53,49,49,60,28,41,48,91,38,64,23,54,40,71,77,46,92,75,49,59,41,65,49,58,61,66,50,68,66,69,44,47,64,54,39,51,49,50,47,53,53,49,52,50,53,50,52,50,48,49,53,53,49,52,51,52,52,49,72,74,44,66,78,88,64,54,64,68,64,60,56,49,46,55,45,49,38,58,54,45,59,41,47,30,73,61,87,87,24,61,39,55,67,45,49,51,53,50,45,52,52,35,44,53,52,22,40,25,67,43,35,18,48,50,31,43,53,61,37,56,78,52,31,67,75,42,42,73,57,23,57,51,46,20,55,52,46,25,52,53,52,42,51,51,51,54,51,48,51,52,53,75,49,48,68,94,55,50,52,62,51,53,58,56,74,54,55,70,79,74,90,44,94,90,76,65,79,49,10,18,40,73,67,80,55,88,82,45,75,54,52,76,32,50,52,70,38,43,55,52,64,26,76,73,75,66,51,74,44,77,27,80,52,79,31,34,45,70,44,47,28,28,36,33,39,39,34,32,72,82,79,53,42,31,30,65,45,72,39,74,54,32,45,40,63,57,49,52,50,51,56,48,40,36,76,68,61,39,101,42,63,64,18,57,55,41,66,35,98,90,43,44,81,85,35,51,35,32,34,51,58,48,74,48,92,51,76,94,48,45,68,62,52,41,55,48,49,32,63,74,40,45,14,44,63,90,68,18,50,34,74,91,129

InterPro domains:
  IPR000305 GIY-YIG endonuclease [PF01541] (968-1050)
  IPR000305 GIY-YIG endonuclease [PS50164] (966-1054)
  IPR035901 GIY-YIG endonuclease superfamily [G3DSA:3.40.1440.10] (967-1060)
  IPR035901 GIY-YIG endonuclease superfamily [SSF82771] (968-1051)